Protein AF-A0AAV7D3I8-F1 (afdb_monomer)

Structure (mmCIF, N/CA/C/O backbone):
data_AF-A0AAV7D3I8-F1
#
_entry.id   AF-A0AAV7D3I8-F1
#
loop_
_atom_site.group_PDB
_atom_site.id
_atom_site.type_symbol
_atom_site.label_atom_id
_atom_site.label_alt_id
_atom_site.label_comp_id
_atom_site.label_asym_id
_atom_site.label_entity_id
_atom_site.label_seq_id
_atom_site.pdbx_PDB_ins_code
_atom_site.Cartn_x
_atom_site.Cartn_y
_atom_site.Cartn_z
_atom_site.occupancy
_atom_site.B_iso_or_equiv
_atom_site.auth_seq_id
_atom_site.auth_comp_id
_atom_site.auth_asym_id
_atom_site.auth_atom_id
_atom_site.pdbx_PDB_model_num
ATOM 1 N N . MET A 1 1 ? -5.290 12.807 18.958 1.00 77.12 1 MET A N 1
ATOM 2 C CA . MET A 1 1 ? -5.229 12.551 20.413 1.00 77.12 1 MET A CA 1
ATOM 3 C C . MET A 1 1 ? -5.337 11.055 20.732 1.00 77.12 1 MET A C 1
ATOM 5 O O . MET A 1 1 ? -4.299 10.437 20.938 1.00 77.12 1 MET A O 1
ATOM 9 N N . TRP A 1 2 ? -6.530 10.444 20.676 1.00 84.12 2 TRP A N 1
ATOM 10 C CA . TRP A 1 2 ? -6.815 9.091 21.205 1.00 84.12 2 TRP A CA 1
ATOM 11 C C . TRP A 1 2 ? -5.881 7.949 20.769 1.00 84.12 2 TRP A C 1
ATOM 13 O O . TRP A 1 2 ? -5.552 7.102 21.591 1.00 84.12 2 TRP A O 1
ATOM 23 N N . LYS A 1 3 ? -5.377 7.930 19.524 1.00 83.38 3 LYS A N 1
ATOM 24 C CA . LYS A 1 3 ? -4.406 6.903 19.081 1.00 83.38 3 LYS A CA 1
ATOM 25 C C . LYS A 1 3 ? -3.135 6.875 19.952 1.00 83.38 3 LYS A C 1
ATOM 27 O O . LYS A 1 3 ? -2.656 5.798 20.290 1.00 83.38 3 LYS A O 1
ATOM 32 N N . CYS A 1 4 ? -2.636 8.039 20.376 1.00 85.25 4 CYS A N 1
ATOM 33 C CA . CYS A 1 4 ? -1.464 8.148 21.251 1.00 85.25 4 CYS A CA 1
ATOM 34 C C . CYS A 1 4 ? -1.784 7.742 22.700 1.00 85.25 4 CYS A C 1
ATOM 36 O O . CYS A 1 4 ? -0.942 7.156 23.374 1.00 85.25 4 CYS A O 1
ATOM 38 N N . GLN A 1 5 ? -3.006 8.024 23.162 1.00 89.06 5 GLN A N 1
ATOM 39 C CA . GLN A 1 5 ? -3.505 7.602 24.472 1.00 89.06 5 GLN A CA 1
ATOM 40 C C . GLN A 1 5 ? -3.676 6.078 24.546 1.00 89.06 5 GLN A C 1
ATOM 42 O O . GLN A 1 5 ? -3.193 5.469 25.494 1.00 89.06 5 GLN A O 1
ATOM 47 N N . ASN A 1 6 ? -4.280 5.441 23.536 1.00 88.00 6 ASN A N 1
ATOM 48 C CA . ASN A 1 6 ? -4.423 3.981 23.498 1.00 88.00 6 ASN A CA 1
ATOM 49 C C . ASN A 1 6 ? -3.053 3.274 23.425 1.00 88.00 6 ASN A C 1
ATOM 51 O O . ASN A 1 6 ? -2.809 2.316 24.153 1.00 88.00 6 ASN A O 1
ATOM 55 N N . MET A 1 7 ? -2.115 3.803 22.629 1.00 89.69 7 MET A N 1
ATOM 56 C CA . MET A 1 7 ? -0.723 3.332 22.595 1.00 89.69 7 MET A CA 1
ATOM 57 C C . MET A 1 7 ? -0.050 3.420 23.978 1.00 89.69 7 MET A C 1
ATOM 59 O O . MET A 1 7 ? 0.549 2.448 24.434 1.00 89.69 7 MET A O 1
ATOM 63 N N . LEU A 1 8 ? -0.195 4.547 24.685 1.00 92.25 8 LEU A N 1
ATOM 64 C CA . LEU A 1 8 ? 0.369 4.715 26.028 1.00 92.25 8 LEU A CA 1
ATOM 65 C C . LEU A 1 8 ? -0.316 3.807 27.068 1.00 92.25 8 LEU A C 1
ATOM 67 O O . LEU A 1 8 ? 0.377 3.200 27.881 1.00 92.25 8 LEU A O 1
ATOM 71 N N . ARG A 1 9 ? -1.646 3.636 26.998 1.00 93.25 9 ARG A N 1
ATOM 72 C CA . ARG A 1 9 ? -2.406 2.652 27.798 1.00 93.25 9 ARG A CA 1
ATOM 73 C C . ARG A 1 9 ? -1.904 1.224 27.553 1.00 93.25 9 ARG A C 1
ATOM 75 O O . ARG A 1 9 ? -1.795 0.466 28.511 1.00 93.25 9 ARG A O 1
ATOM 82 N N . SER A 1 10 ? -1.547 0.869 26.314 1.00 91.94 10 SER A N 1
ATOM 83 C CA . SER A 1 10 ? -0.915 -0.422 25.999 1.00 91.94 10 SER A CA 1
ATOM 84 C C . SER A 1 10 ? 0.444 -0.564 26.680 1.00 91.94 10 SER A C 1
ATOM 86 O O . SER A 1 10 ? 0.659 -1.541 27.384 1.00 91.94 10 SER A O 1
ATOM 88 N N . HIS A 1 11 ? 1.328 0.433 26.580 1.00 93.19 11 HIS A N 1
ATOM 89 C CA . HIS A 1 11 ? 2.653 0.366 27.212 1.00 93.19 11 HIS A CA 1
ATOM 90 C C . HIS A 1 11 ? 2.611 0.325 28.746 1.00 93.19 11 HIS A C 1
ATOM 92 O O . HIS A 1 11 ? 3.443 -0.347 29.351 1.00 93.19 11 HIS A O 1
ATOM 98 N N . VAL A 1 12 ? 1.640 0.990 29.383 1.00 94.44 12 VAL A N 1
ATOM 99 C CA . VAL A 1 12 ? 1.422 0.874 30.837 1.00 94.44 12 VAL A CA 1
ATOM 100 C C . VAL A 1 12 ? 0.849 -0.503 31.204 1.00 94.44 12 VAL A C 1
ATOM 102 O O . VAL A 1 12 ? 1.250 -1.065 32.219 1.00 94.44 12 VAL A O 1
ATOM 105 N N . ARG A 1 13 ? -0.008 -1.103 30.363 1.00 94.38 13 ARG A N 1
ATOM 106 C CA . ARG A 1 13 ? -0.505 -2.477 30.570 1.00 94.38 13 ARG A CA 1
ATOM 107 C C . ARG A 1 13 ? 0.611 -3.507 30.428 1.00 94.38 13 ARG A C 1
ATOM 109 O O . ARG A 1 13 ? 0.818 -4.302 31.329 1.00 94.38 13 ARG A O 1
ATOM 116 N N . GLU A 1 14 ? 1.402 -3.395 29.364 1.00 93.19 14 GLU A N 1
ATOM 117 C CA . GLU A 1 14 ? 2.609 -4.193 29.128 1.00 93.19 14 GLU A CA 1
ATOM 118 C C . GLU A 1 14 ? 3.608 -4.090 30.296 1.00 93.19 14 GLU A C 1
ATOM 120 O O . GLU A 1 14 ? 4.298 -5.061 30.587 1.00 93.19 14 GLU A O 1
ATOM 125 N N . LEU A 1 15 ? 3.686 -2.940 30.980 1.00 94.00 15 LEU A N 1
ATOM 126 C CA . LEU A 1 15 ? 4.493 -2.781 32.192 1.00 94.00 15 LEU A CA 1
ATOM 127 C C . LEU A 1 15 ? 3.875 -3.507 33.401 1.00 94.00 15 LEU A C 1
ATOM 129 O O . LEU A 1 15 ? 4.591 -4.210 34.109 1.00 94.00 15 LEU A O 1
ATOM 133 N N . LEU A 1 16 ? 2.563 -3.382 33.635 1.00 93.06 16 LEU A N 1
ATOM 134 C CA . LEU A 1 16 ? 1.883 -4.103 34.721 1.00 93.06 16 LEU A CA 1
ATOM 135 C C . LEU A 1 16 ? 1.884 -5.626 34.517 1.00 93.06 16 LEU A C 1
ATOM 137 O O . LEU A 1 16 ? 2.017 -6.368 35.486 1.00 93.06 16 LEU A O 1
ATOM 141 N N . ASP A 1 17 ? 1.819 -6.109 33.279 1.00 92.31 17 ASP A N 1
ATOM 142 C CA . ASP A 1 17 ? 1.901 -7.541 32.975 1.00 92.31 17 ASP A CA 1
ATOM 143 C C . ASP A 1 17 ? 3.322 -8.110 33.157 1.00 92.31 17 ASP A C 1
ATOM 145 O O . ASP A 1 17 ? 3.480 -9.311 33.378 1.00 92.31 17 ASP A O 1
ATOM 149 N N . LEU A 1 18 ? 4.362 -7.265 33.140 1.00 92.31 18 LEU A N 1
ATOM 150 C CA . LEU A 1 18 ? 5.723 -7.635 33.561 1.00 92.31 18 LEU A CA 1
ATOM 151 C C . LEU A 1 18 ? 5.854 -7.706 35.095 1.00 92.31 18 LEU A C 1
ATOM 153 O O . LEU A 1 18 ? 6.573 -8.567 35.598 1.00 92.31 18 LEU A O 1
ATOM 157 N N . HIS A 1 19 ? 5.113 -6.879 35.851 1.00 89.44 19 HIS A N 1
ATOM 158 C CA . HIS A 1 19 ? 5.020 -6.976 37.326 1.00 89.44 19 HIS A CA 1
ATOM 159 C C . HIS A 1 19 ? 4.323 -8.257 37.812 1.00 89.44 19 HIS A C 1
ATOM 161 O O . HIS A 1 19 ? 4.504 -8.650 38.960 1.00 89.44 19 HIS A O 1
ATOM 167 N N . LYS A 1 20 ? 3.542 -8.922 36.951 1.00 88.06 20 LYS A N 1
ATOM 168 C CA . LYS A 1 20 ? 2.911 -10.227 37.231 1.00 88.06 20 LYS A CA 1
ATOM 169 C C . LYS A 1 20 ? 3.831 -11.421 36.931 1.00 88.06 20 LYS A C 1
ATOM 171 O O . LYS A 1 20 ? 3.474 -12.556 37.236 1.00 88.06 20 LYS A O 1
ATOM 176 N N . GLN A 1 21 ? 4.986 -11.192 36.302 1.00 87.94 21 GLN A N 1
ATOM 177 C CA . GLN A 1 21 ? 5.946 -12.233 35.924 1.00 87.94 21 GLN A CA 1
ATOM 178 C C . GLN A 1 21 ? 7.078 -12.348 36.955 1.00 87.94 21 GLN A C 1
ATOM 180 O O . GLN A 1 21 ? 7.456 -11.343 37.558 1.00 87.94 21 GLN A O 1
ATOM 185 N N . PRO A 1 22 ? 7.674 -13.541 37.144 1.00 84.81 22 PRO A N 1
ATOM 186 C CA . PRO A 1 22 ? 8.804 -13.708 38.051 1.00 84.81 22 PRO A CA 1
ATOM 187 C C . PRO A 1 22 ? 10.004 -12.844 37.633 1.00 84.81 22 PRO A C 1
ATOM 189 O O . PRO A 1 22 ? 10.295 -12.658 36.443 1.00 84.81 22 PRO A O 1
ATOM 192 N N . THR A 1 23 ? 10.719 -12.322 38.628 1.00 83.62 23 THR A N 1
ATOM 193 C CA . THR A 1 23 ? 11.909 -11.490 38.425 1.00 83.62 23 THR A CA 1
ATOM 194 C C . THR A 1 23 ? 13.014 -12.290 37.736 1.00 83.62 23 THR A C 1
ATOM 196 O O . THR A 1 23 ? 13.390 -13.373 38.176 1.00 83.62 23 THR A O 1
ATOM 199 N N . SER A 1 24 ? 13.548 -11.747 36.647 1.00 87.06 24 SER A N 1
ATOM 200 C CA . SER A 1 24 ? 14.649 -12.321 35.868 1.00 87.06 24 SER A CA 1
ATOM 201 C C . SER A 1 24 ? 15.360 -11.208 35.103 1.00 87.06 24 SER A C 1
ATOM 203 O O . SER A 1 24 ? 14.785 -10.138 34.901 1.00 87.06 24 SER A O 1
ATOM 205 N N . GLU A 1 25 ? 16.589 -11.438 34.636 1.00 84.69 25 GLU A N 1
ATOM 206 C CA . GLU A 1 25 ? 17.329 -10.438 33.849 1.00 84.69 25 GLU A CA 1
ATOM 207 C C . GLU A 1 25 ? 16.566 -10.022 32.580 1.00 84.69 25 GLU A C 1
ATOM 209 O O . GLU A 1 25 ? 16.487 -8.836 32.263 1.00 84.69 25 GLU A O 1
ATOM 214 N N . ALA A 1 26 ? 15.917 -10.981 31.910 1.00 85.38 26 ALA A N 1
ATOM 215 C CA . ALA A 1 26 ? 15.070 -10.725 30.748 1.00 85.38 26 ALA A CA 1
ATOM 216 C C . ALA A 1 26 ? 13.830 -9.875 31.093 1.00 85.38 26 ALA A C 1
ATOM 218 O O . ALA A 1 26 ? 13.515 -8.940 30.356 1.00 85.38 26 ALA A O 1
ATOM 219 N N . ASN A 1 27 ? 13.159 -10.148 32.221 1.00 88.50 27 ASN A N 1
ATOM 220 C CA . ASN A 1 27 ? 12.037 -9.333 32.705 1.00 88.50 27 ASN A CA 1
ATOM 221 C C . ASN A 1 27 ? 12.509 -7.906 33.053 1.00 88.50 27 ASN A C 1
ATOM 223 O O . ASN A 1 27 ? 11.950 -6.929 32.562 1.00 88.50 27 ASN A O 1
ATOM 227 N N . ASN A 1 28 ? 13.617 -7.771 33.787 1.00 85.75 28 ASN A N 1
ATOM 228 C CA . ASN A 1 28 ? 14.196 -6.477 34.164 1.00 85.75 28 ASN A CA 1
ATOM 229 C C . ASN A 1 28 ? 14.594 -5.633 32.936 1.00 85.75 28 ASN A C 1
ATOM 231 O O . ASN A 1 28 ? 14.304 -4.435 32.883 1.00 85.75 28 ASN A O 1
ATOM 235 N N . ALA A 1 29 ? 15.201 -6.251 31.917 1.00 86.56 29 ALA A N 1
ATOM 236 C CA . ALA A 1 29 ? 15.527 -5.593 30.652 1.00 86.56 29 ALA A CA 1
ATOM 237 C C . ALA A 1 29 ? 14.265 -5.174 29.871 1.00 86.56 29 ALA A C 1
ATOM 239 O O . ALA A 1 29 ? 14.199 -4.056 29.349 1.00 86.56 29 ALA A O 1
ATOM 240 N N . ALA A 1 30 ? 13.237 -6.030 29.834 1.00 87.69 30 ALA A N 1
ATOM 241 C CA . ALA A 1 30 ? 11.952 -5.716 29.211 1.00 87.69 30 ALA A CA 1
ATOM 242 C C . ALA A 1 30 ? 11.242 -4.550 29.922 1.00 87.69 30 ALA A C 1
ATOM 244 O O . ALA A 1 30 ? 10.815 -3.605 29.252 1.00 87.69 30 ALA A O 1
ATOM 245 N N . MET A 1 31 ? 11.186 -4.562 31.261 1.00 89.50 31 MET A N 1
ATOM 246 C CA . MET A 1 31 ? 10.667 -3.457 32.073 1.00 89.50 31 MET A CA 1
ATOM 247 C C . MET A 1 31 ? 11.402 -2.161 31.741 1.00 89.50 31 MET A C 1
ATOM 249 O O . MET A 1 31 ? 10.756 -1.181 31.375 1.00 89.50 31 MET A O 1
ATOM 253 N N . PHE A 1 32 ? 12.739 -2.151 31.782 1.00 88.31 32 PHE A N 1
ATOM 254 C CA . PHE A 1 32 ? 13.532 -0.962 31.459 1.00 88.31 32 PHE A CA 1
ATOM 255 C C . PHE A 1 32 ? 13.185 -0.402 30.069 1.00 88.31 32 PHE A C 1
ATOM 257 O O . PHE A 1 32 ? 12.940 0.798 29.931 1.00 88.31 32 PHE A O 1
ATOM 264 N N . GLY A 1 33 ? 13.046 -1.263 29.055 1.00 88.12 33 GLY A N 1
ATOM 265 C CA . GLY A 1 33 ? 12.589 -0.871 27.716 1.00 88.12 33 GLY A CA 1
ATOM 266 C C . GLY A 1 33 ? 11.198 -0.217 27.697 1.00 88.12 33 GLY A C 1
ATOM 267 O O . GLY A 1 33 ? 10.996 0.790 27.006 1.00 88.12 33 GLY A O 1
ATOM 268 N N . LYS A 1 34 ? 10.239 -0.720 28.488 1.00 90.69 34 LYS A N 1
ATOM 269 C CA . LYS A 1 34 ? 8.911 -0.093 28.647 1.00 90.69 34 LYS A CA 1
ATOM 270 C C . LYS A 1 34 ? 8.997 1.251 29.372 1.00 90.69 34 LYS A C 1
ATOM 272 O O . LYS A 1 34 ? 8.403 2.215 28.894 1.00 90.69 34 LYS A O 1
ATOM 277 N N . LEU A 1 35 ? 9.793 1.363 30.437 1.00 91.50 35 LEU A N 1
ATOM 278 C CA . LEU A 1 35 ? 10.005 2.619 31.171 1.00 91.50 35 LEU A CA 1
ATOM 279 C C . LEU A 1 35 ? 10.595 3.714 30.268 1.00 91.50 35 LEU A C 1
ATOM 281 O O . LEU A 1 35 ? 10.089 4.836 30.258 1.00 91.50 35 LEU A O 1
ATOM 285 N N . MET A 1 36 ? 11.589 3.383 29.435 1.00 88.81 36 MET A N 1
ATOM 286 C CA . MET A 1 36 ? 12.133 4.310 28.428 1.00 88.81 36 MET A CA 1
ATOM 287 C C . MET A 1 36 ? 11.079 4.729 27.389 1.00 88.81 36 MET A C 1
ATOM 289 O O . MET A 1 36 ? 11.066 5.874 26.936 1.00 88.81 36 MET A O 1
ATOM 293 N N . THR A 1 37 ? 10.179 3.820 27.009 1.00 90.12 37 THR A N 1
ATOM 294 C CA . THR A 1 37 ? 9.107 4.086 26.033 1.00 90.12 37 THR A CA 1
ATOM 295 C C . THR A 1 37 ? 8.007 4.982 26.617 1.00 90.12 37 THR A C 1
ATOM 297 O O . THR A 1 37 ? 7.522 5.891 25.939 1.00 90.12 37 THR A O 1
ATOM 300 N N . ILE A 1 38 ? 7.655 4.785 27.890 1.00 93.00 38 ILE A N 1
ATOM 301 C CA . ILE A 1 38 ? 6.708 5.631 28.631 1.00 93.00 38 ILE A CA 1
ATOM 302 C C . ILE A 1 38 ? 7.307 7.026 28.860 1.00 93.00 38 ILE A C 1
ATOM 304 O O . ILE A 1 38 ? 6.650 8.017 28.555 1.00 93.00 38 ILE A O 1
ATOM 308 N N . ALA A 1 39 ? 8.569 7.132 29.290 1.00 91.75 39 ALA A N 1
ATOM 309 C CA . ALA A 1 39 ? 9.232 8.420 29.524 1.00 91.75 39 ALA A CA 1
ATOM 310 C C . ALA A 1 39 ? 9.350 9.288 28.254 1.00 91.75 39 ALA A C 1
ATOM 312 O O . ALA A 1 39 ? 9.158 10.500 28.319 1.00 91.75 39 ALA A O 1
ATOM 313 N N . LYS A 1 40 ? 9.562 8.682 27.074 1.00 90.25 40 LYS A N 1
ATOM 314 C CA . LYS A 1 40 ? 9.503 9.378 25.767 1.00 90.25 40 LYS A CA 1
ATOM 315 C C . LYS A 1 40 ? 8.129 9.986 25.440 1.00 90.25 40 LYS A C 1
ATOM 317 O O . LYS A 1 40 ? 8.035 10.807 24.534 1.00 90.25 40 LYS A O 1
ATOM 322 N N . ASN A 1 41 ? 7.070 9.576 26.138 1.00 90.06 41 ASN A N 1
ATOM 323 C CA . ASN A 1 41 ? 5.712 10.098 25.984 1.00 90.06 41 ASN A CA 1
ATOM 324 C C . ASN A 1 41 ? 5.348 11.165 27.037 1.00 90.06 41 ASN A C 1
ATOM 326 O O . ASN A 1 41 ? 4.192 11.584 27.073 1.00 90.06 41 ASN A O 1
ATOM 330 N N . LEU A 1 42 ? 6.290 11.621 27.867 1.00 90.38 42 LEU A N 1
ATOM 331 C CA . LEU A 1 42 ? 6.063 12.613 28.926 1.00 90.38 42 LEU A CA 1
ATOM 332 C C . LEU A 1 42 ? 6.871 13.909 28.689 1.00 90.38 42 LEU A C 1
ATOM 334 O O . LEU A 1 42 ? 7.813 13.902 27.890 1.00 90.38 42 LEU A O 1
ATOM 338 N N . PRO A 1 43 ? 6.510 15.035 29.340 1.00 89.81 43 PRO A N 1
ATOM 339 C CA . PRO A 1 43 ? 7.323 16.253 29.329 1.00 89.81 43 PRO A CA 1
ATOM 340 C C . PRO A 1 43 ? 8.720 15.993 29.910 1.00 89.81 43 PRO A C 1
ATOM 342 O O . PRO A 1 43 ? 8.857 15.189 30.824 1.00 89.81 43 PRO A O 1
ATOM 345 N N . ASP A 1 44 ? 9.743 16.687 29.400 1.00 87.56 44 ASP A N 1
ATOM 346 C CA . ASP A 1 44 ? 11.158 16.478 29.764 1.00 87.56 44 ASP A CA 1
ATOM 347 C C . ASP A 1 44 ? 11.567 14.983 29.809 1.00 87.56 44 ASP A C 1
ATOM 349 O O . ASP A 1 44 ? 11.743 14.407 30.887 1.00 87.56 44 ASP A O 1
ATOM 353 N N . PRO A 1 45 ? 11.759 14.330 28.643 1.00 85.12 45 PRO A N 1
ATOM 354 C CA . PRO A 1 45 ? 12.112 12.910 28.572 1.00 85.12 45 PRO A CA 1
ATOM 355 C C . PRO A 1 45 ? 13.426 12.525 29.266 1.00 85.12 45 PRO A C 1
ATOM 357 O O . PRO A 1 45 ? 13.696 11.333 29.399 1.00 85.12 45 PRO A O 1
ATOM 360 N N . GLY A 1 46 ? 14.255 13.492 29.681 1.00 84.56 46 GLY A N 1
ATOM 361 C CA . GLY A 1 46 ? 15.406 13.249 30.548 1.00 84.56 46 GLY A CA 1
ATOM 362 C C . GLY A 1 46 ? 14.938 12.978 31.975 1.00 84.56 46 GLY A C 1
ATOM 363 O O . GLY A 1 46 ? 15.049 11.852 32.457 1.00 84.56 46 GLY A O 1
ATOM 364 N N . LYS A 1 47 ? 14.322 13.977 32.622 1.00 87.69 47 LYS A N 1
ATOM 365 C CA . LYS A 1 47 ? 13.824 13.843 34.007 1.00 87.69 47 LYS A CA 1
ATOM 366 C C . LYS A 1 47 ? 12.712 12.797 34.139 1.00 87.69 47 LYS A C 1
ATOM 368 O O . LYS A 1 47 ? 12.640 12.091 35.145 1.00 87.69 47 LYS A O 1
ATOM 373 N N . ALA A 1 48 ? 11.864 12.653 33.119 1.00 90.25 48 ALA A N 1
ATOM 374 C CA . ALA A 1 48 ? 10.783 11.674 33.110 1.00 90.25 48 ALA A CA 1
ATOM 375 C C . ALA A 1 48 ? 11.286 10.228 33.240 1.00 90.25 48 ALA A C 1
ATOM 377 O O . ALA A 1 48 ? 10.589 9.415 33.837 1.00 90.25 48 ALA A O 1
ATOM 378 N N . GLN A 1 49 ? 12.487 9.891 32.747 1.00 90.44 49 GLN A N 1
ATOM 379 C CA . GLN A 1 49 ? 13.041 8.538 32.900 1.00 90.44 49 GLN A CA 1
ATOM 380 C C . GLN A 1 49 ? 13.224 8.164 34.370 1.00 90.44 49 GLN A C 1
ATOM 382 O O . GLN A 1 49 ? 12.836 7.068 34.764 1.00 90.44 49 GLN A O 1
ATOM 387 N N . ASP A 1 50 ? 13.779 9.057 35.188 1.00 90.56 50 ASP A N 1
ATOM 388 C CA . ASP A 1 50 ? 14.074 8.753 36.590 1.00 90.56 50 ASP A CA 1
ATOM 389 C C . ASP A 1 50 ? 12.818 8.791 37.465 1.00 90.56 50 ASP A C 1
ATOM 391 O O . ASP A 1 50 ? 12.644 7.936 38.335 1.00 90.56 50 ASP A O 1
ATOM 395 N N . PHE A 1 51 ? 11.868 9.683 37.169 1.00 92.44 51 PHE A N 1
ATOM 396 C CA . PHE A 1 51 ? 10.554 9.650 37.816 1.00 92.44 51 PHE A CA 1
ATOM 397 C C . PHE A 1 51 ? 9.729 8.413 37.425 1.00 92.44 51 PHE A C 1
ATOM 399 O O . PHE A 1 51 ? 9.074 7.835 38.289 1.00 92.44 51 PHE A O 1
ATOM 406 N N . VAL A 1 52 ? 9.801 7.944 36.174 1.00 91.94 52 VAL A N 1
ATOM 407 C CA . VAL A 1 52 ? 9.129 6.708 35.731 1.00 91.94 52 VAL A CA 1
ATOM 408 C C . VAL A 1 52 ? 9.808 5.456 36.311 1.00 91.94 52 VAL A C 1
ATOM 410 O O . VAL A 1 52 ? 9.103 4.542 36.733 1.00 91.94 52 VAL A O 1
ATOM 413 N N . LYS A 1 53 ? 11.145 5.427 36.455 1.00 92.12 53 LYS A N 1
ATOM 414 C CA . LYS A 1 53 ? 11.857 4.387 37.236 1.00 92.12 53 LYS A CA 1
ATOM 415 C C . LYS A 1 53 ? 11.386 4.362 38.694 1.00 92.12 53 LYS A C 1
ATOM 417 O O . LYS A 1 53 ? 11.038 3.296 39.195 1.00 92.12 53 LYS A O 1
ATOM 422 N N . LYS A 1 54 ? 11.312 5.525 39.353 1.00 92.00 54 LYS A N 1
ATOM 423 C CA . LYS A 1 54 ? 10.813 5.643 40.734 1.00 92.00 54 LYS A CA 1
ATOM 424 C C . LYS A 1 54 ? 9.355 5.191 40.857 1.00 92.00 54 LYS A C 1
ATOM 426 O O . LYS A 1 54 ? 9.013 4.491 41.802 1.00 92.00 54 LYS A O 1
ATOM 431 N N . PHE A 1 55 ? 8.498 5.530 39.893 1.00 93.06 55 PHE A N 1
ATOM 432 C CA . PHE A 1 55 ? 7.105 5.073 39.883 1.00 93.06 55 PHE A CA 1
ATOM 433 C C . PHE A 1 55 ? 7.019 3.547 39.742 1.00 93.06 55 PHE A C 1
ATOM 435 O O . PHE A 1 55 ? 6.229 2.914 40.435 1.00 93.06 55 PHE A O 1
ATOM 442 N N . ASN A 1 56 ? 7.888 2.940 38.927 1.00 92.62 56 ASN A N 1
ATOM 443 C CA . ASN A 1 56 ? 7.967 1.488 38.782 1.00 92.62 56 ASN A CA 1
ATOM 444 C C . ASN A 1 56 ? 8.391 0.760 40.065 1.00 92.62 56 ASN A C 1
ATOM 446 O O . ASN A 1 56 ? 7.920 -0.347 40.301 1.00 92.62 56 ASN A O 1
ATOM 450 N N . GLN A 1 57 ? 9.254 1.368 40.885 1.00 91.25 57 GLN A N 1
ATOM 451 C CA . GLN A 1 57 ? 9.615 0.830 42.203 1.00 91.25 57 GLN A CA 1
ATOM 452 C C . GLN A 1 57 ? 8.386 0.803 43.122 1.00 91.25 57 GLN A C 1
ATOM 454 O O . GLN A 1 57 ? 8.014 -0.260 43.602 1.00 91.25 57 GLN A O 1
ATOM 459 N N . VAL A 1 58 ? 7.662 1.924 43.239 1.00 91.38 58 VAL A N 1
ATOM 460 C CA . VAL A 1 58 ? 6.436 1.997 44.060 1.00 91.38 58 VAL A CA 1
ATOM 461 C C . VAL A 1 58 ? 5.329 1.056 43.545 1.00 91.38 58 VAL A C 1
ATOM 463 O O . VAL A 1 58 ? 4.564 0.516 44.339 1.00 91.38 58 VAL A O 1
ATOM 466 N N . LEU A 1 59 ? 5.253 0.801 42.231 1.00 91.12 59 LEU A N 1
ATOM 467 C CA . LEU A 1 59 ? 4.379 -0.238 41.659 1.00 91.12 59 LEU A CA 1
ATOM 468 C C . LEU A 1 59 ? 4.846 -1.670 41.974 1.00 91.12 59 LEU A C 1
ATOM 470 O O . LEU A 1 59 ? 4.026 -2.584 41.958 1.00 91.12 59 LEU A O 1
ATOM 474 N N . GLY A 1 60 ? 6.129 -1.894 42.258 1.00 87.62 60 GLY A N 1
ATOM 475 C CA . GLY A 1 60 ? 6.625 -3.170 42.777 1.00 87.62 60 GLY A CA 1
ATOM 476 C C . GLY A 1 60 ? 6.109 -3.440 44.191 1.00 87.62 60 GLY A C 1
ATOM 477 O O . GLY A 1 60 ? 5.614 -4.537 44.459 1.00 87.62 60 GLY A O 1
ATOM 478 N N . ASP A 1 61 ? 6.158 -2.409 45.037 1.00 89.31 61 ASP A N 1
ATOM 479 C CA . ASP A 1 61 ? 5.871 -2.484 46.474 1.00 89.31 61 ASP A CA 1
ATOM 480 C C . ASP A 1 61 ? 4.365 -2.443 46.817 1.00 89.31 61 ASP A C 1
ATOM 482 O O . ASP A 1 61 ? 3.913 -3.149 47.718 1.00 89.31 61 ASP A O 1
ATOM 486 N N . ASP A 1 62 ? 3.562 -1.625 46.121 1.00 91.06 62 ASP A N 1
ATOM 487 C CA . ASP A 1 62 ? 2.143 -1.403 46.443 1.00 91.06 62 ASP A CA 1
ATOM 488 C C . ASP A 1 62 ? 1.201 -2.099 45.446 1.00 91.06 62 ASP A C 1
ATOM 490 O O . ASP A 1 62 ? 0.769 -1.541 44.432 1.00 91.06 62 ASP A O 1
ATOM 494 N N . GLU A 1 63 ? 0.811 -3.331 45.778 1.00 89.94 63 GLU A N 1
ATOM 495 C CA . GLU A 1 63 ? -0.160 -4.119 45.011 1.00 89.94 63 GLU A CA 1
ATOM 496 C C . GLU A 1 63 ? -1.500 -3.389 44.814 1.00 89.94 63 GLU A C 1
ATOM 498 O O . GLU A 1 63 ? -2.065 -3.419 43.723 1.00 89.94 63 GLU A O 1
ATOM 503 N N . LYS A 1 64 ? -1.985 -2.647 45.817 1.00 91.00 64 LYS A N 1
ATOM 504 C CA . LYS A 1 64 ? -3.237 -1.879 45.701 1.00 91.00 64 LYS A CA 1
ATOM 505 C C . LYS A 1 64 ? -3.083 -0.694 44.737 1.00 91.00 64 LYS A C 1
ATOM 507 O O . LYS A 1 64 ? -4.067 -0.266 44.140 1.00 91.00 64 LYS A O 1
ATOM 512 N N . LEU A 1 65 ? -1.876 -0.138 44.589 1.00 92.25 65 LEU A N 1
ATOM 513 C CA . LEU A 1 65 ? -1.561 0.872 43.570 1.00 92.25 65 LEU A CA 1
ATOM 514 C C . LEU A 1 65 ? -1.549 0.253 42.166 1.00 92.25 65 LEU A C 1
ATOM 516 O O . LEU A 1 65 ? -2.122 0.850 41.254 1.00 92.25 65 LEU A O 1
ATOM 520 N N . ARG A 1 66 ? -0.978 -0.955 42.003 1.00 93.06 66 ARG A N 1
ATOM 521 C CA . ARG A 1 66 ? -1.085 -1.722 40.747 1.00 93.06 66 ARG A CA 1
ATOM 522 C C . ARG A 1 66 ? -2.543 -1.968 40.374 1.00 93.06 66 ARG A C 1
ATOM 524 O O . ARG A 1 66 ? -2.917 -1.646 39.253 1.00 93.06 66 ARG A O 1
ATOM 531 N N . SER A 1 67 ? -3.373 -2.437 41.308 1.00 93.38 67 SER A N 1
ATOM 532 C CA . SER A 1 67 ? -4.796 -2.714 41.057 1.00 93.38 67 SER A CA 1
ATOM 533 C C . SER A 1 67 ? -5.576 -1.477 40.601 1.00 93.38 67 SER A C 1
ATOM 535 O O . SER A 1 67 ? -6.369 -1.568 39.666 1.00 93.38 67 SER A O 1
ATOM 537 N N . GLN A 1 68 ? -5.330 -0.303 41.201 1.00 93.94 68 GLN A N 1
ATOM 538 C CA . GLN A 1 68 ? -5.968 0.945 40.755 1.00 93.94 68 GLN A CA 1
ATOM 539 C C . GLN A 1 68 ? -5.461 1.415 39.382 1.00 93.94 68 GLN A C 1
ATOM 541 O O . GLN A 1 68 ? -6.239 1.931 38.578 1.00 93.94 68 GLN A O 1
ATOM 546 N N . LEU A 1 69 ? -4.174 1.220 39.074 1.00 94.81 69 LEU A N 1
ATOM 547 C CA . LEU A 1 69 ? -3.631 1.545 37.752 1.00 94.81 69 LEU A CA 1
ATOM 548 C C . LEU A 1 69 ? -4.139 0.573 36.672 1.00 94.81 69 LEU A C 1
ATOM 550 O O . LEU A 1 69 ? -4.426 1.002 35.557 1.00 94.81 69 LEU A O 1
ATOM 554 N N . GLU A 1 70 ? -4.305 -0.709 37.007 1.00 94.50 70 GLU A N 1
ATOM 555 C CA . GLU A 1 70 ? -4.891 -1.734 36.139 1.00 94.50 70 GLU A CA 1
ATOM 556 C C . GLU A 1 70 ? -6.365 -1.436 35.829 1.00 94.50 70 GLU A C 1
ATOM 558 O O . GLU A 1 70 ? -6.765 -1.473 34.663 1.00 94.50 70 GLU A O 1
ATOM 563 N N . LEU A 1 71 ? -7.150 -1.036 36.838 1.00 94.38 71 LEU A N 1
ATOM 564 C CA . LEU A 1 71 ? -8.524 -0.571 36.642 1.00 94.38 71 LEU A CA 1
ATOM 565 C C . LEU A 1 71 ? -8.573 0.668 35.734 1.00 94.38 71 LEU A C 1
ATOM 567 O O . LEU A 1 71 ? -9.328 0.670 34.764 1.00 94.38 71 LEU A O 1
ATOM 571 N N . LEU A 1 72 ? -7.721 1.673 35.970 1.00 94.50 72 LEU A N 1
ATOM 572 C CA . LEU A 1 72 ? -7.649 2.893 35.152 1.00 94.50 72 LEU A CA 1
ATOM 573 C C . LEU A 1 72 ? -7.336 2.609 33.670 1.00 94.50 72 LEU A C 1
ATOM 575 O O . LEU A 1 72 ? -7.886 3.262 32.776 1.00 94.50 72 LEU A O 1
ATOM 579 N N . ILE A 1 73 ? -6.464 1.636 33.380 1.00 93.50 73 ILE A N 1
ATOM 580 C CA . ILE A 1 73 ? -6.115 1.233 32.004 1.00 93.50 73 ILE A CA 1
ATOM 581 C C . ILE A 1 73 ? -7.006 0.118 31.435 1.00 93.50 73 ILE A C 1
ATOM 583 O O . ILE A 1 73 ? -6.786 -0.310 30.292 1.00 93.50 73 ILE A O 1
ATOM 587 N N . SER A 1 74 ? -8.020 -0.338 32.176 1.00 91.50 74 SER A N 1
ATOM 588 C CA . SER A 1 74 ? -8.975 -1.336 31.693 1.00 91.50 74 SER A CA 1
ATOM 589 C C . SER A 1 74 ? -9.732 -0.819 30.459 1.00 91.50 74 SER A C 1
ATOM 591 O O . SER A 1 74 ? -10.186 0.330 30.460 1.00 91.50 74 SER A O 1
ATOM 593 N N . PRO A 1 75 ? -9.927 -1.640 29.406 1.00 88.06 75 PRO A N 1
ATOM 594 C CA . PRO A 1 75 ? -10.787 -1.304 28.266 1.00 88.06 75 PRO A CA 1
ATOM 595 C C . PRO A 1 75 ? -12.262 -1.038 28.621 1.00 88.06 75 PRO A C 1
ATOM 597 O O . PRO A 1 75 ? -13.006 -0.584 27.755 1.00 88.06 75 PRO A O 1
ATOM 600 N N . THR A 1 76 ? -12.689 -1.330 29.854 1.00 89.06 76 THR A N 1
ATOM 601 C CA . THR A 1 76 ? -14.060 -1.123 30.357 1.00 89.06 76 THR A CA 1
ATOM 602 C C . THR A 1 76 ? -14.143 -0.079 31.480 1.00 89.06 76 THR A C 1
ATOM 604 O O . THR A 1 76 ? -15.161 -0.004 32.160 1.00 89.06 76 THR A O 1
ATOM 607 N N . CYS A 1 77 ? -13.074 0.688 31.724 1.00 92.50 77 CYS A N 1
ATOM 608 C CA . CYS A 1 77 ? -13.064 1.749 32.732 1.00 92.50 77 CYS A CA 1
ATOM 609 C C . CYS A 1 77 ? -13.941 2.926 32.277 1.00 92.50 77 CYS A C 1
ATOM 611 O O . CYS A 1 77 ? -13.681 3.495 31.215 1.00 92.50 77 CYS A O 1
ATOM 613 N N . SER A 1 78 ? -14.950 3.299 33.069 1.00 93.56 78 SER A N 1
ATOM 614 C CA . SER A 1 78 ? -15.751 4.503 32.811 1.00 93.56 78 SER A CA 1
ATOM 615 C C . SER A 1 78 ? -15.023 5.776 33.242 1.00 93.56 78 SER A C 1
ATOM 617 O O . SER A 1 78 ? -14.163 5.746 34.127 1.00 93.56 78 SER A O 1
ATOM 619 N N . CYS A 1 79 ? -15.400 6.926 32.683 1.00 93.44 79 CYS A N 1
ATOM 620 C CA . CYS A 1 79 ? -14.818 8.221 33.047 1.00 93.44 79 CYS A CA 1
ATOM 621 C C . CYS A 1 79 ? -14.993 8.522 34.553 1.00 93.44 79 CYS A C 1
ATOM 623 O O . CYS A 1 79 ? -14.095 9.059 35.202 1.00 93.44 79 CYS A O 1
ATOM 625 N N . LYS A 1 80 ? -16.114 8.074 35.140 1.00 93.69 80 LYS A N 1
ATOM 626 C CA . LYS A 1 80 ? -16.412 8.161 36.585 1.00 93.69 80 LYS A CA 1
ATOM 627 C C . LYS A 1 80 ? -15.452 7.306 37.426 1.00 93.69 80 LYS A C 1
ATOM 629 O O . LYS A 1 80 ? -14.978 7.751 38.469 1.00 93.69 80 LYS A O 1
ATOM 634 N N . GLN A 1 81 ? -15.147 6.085 36.978 1.00 93.75 81 GLN A N 1
ATOM 635 C CA . GLN A 1 81 ? -14.173 5.208 37.640 1.00 93.75 81 GLN A CA 1
ATOM 636 C C . GLN A 1 81 ? -12.751 5.757 37.513 1.00 93.75 81 GLN A C 1
ATOM 638 O O . GLN A 1 81 ? -12.004 5.749 38.491 1.00 93.75 81 GLN A O 1
ATOM 643 N N . ALA A 1 82 ? -12.383 6.271 36.339 1.00 94.25 82 ALA A N 1
ATOM 644 C CA . ALA A 1 82 ? -11.062 6.829 36.078 1.00 94.25 82 ALA A CA 1
ATOM 645 C C . ALA A 1 82 ? -10.729 7.997 37.015 1.00 94.25 82 ALA A C 1
ATOM 647 O O . ALA A 1 82 ? -9.663 8.007 37.628 1.00 94.25 82 ALA A O 1
ATOM 648 N N . ASP A 1 83 ? -11.667 8.926 37.193 1.00 94.06 83 ASP A N 1
ATOM 649 C CA . ASP A 1 83 ? -11.571 10.055 38.124 1.00 94.06 83 ASP A CA 1
ATOM 650 C C . ASP A 1 83 ? -11.365 9.601 39.591 1.00 94.06 83 ASP A C 1
ATOM 652 O O . ASP A 1 83 ? -10.548 10.158 40.329 1.00 94.06 83 ASP A O 1
ATOM 656 N N . VAL A 1 84 ? -12.015 8.509 40.020 1.00 94.81 84 VAL A N 1
ATOM 657 C CA . VAL A 1 84 ? -11.724 7.871 41.320 1.00 94.81 84 VAL A CA 1
ATOM 658 C C . VAL A 1 84 ? -10.303 7.296 41.354 1.00 94.81 84 VAL A C 1
ATOM 660 O O . VAL A 1 84 ? -9.537 7.657 42.249 1.00 94.81 84 VAL A O 1
ATOM 663 N N . CYS A 1 85 ? -9.915 6.471 40.375 1.00 94.44 85 CYS A N 1
ATOM 664 C CA . CYS A 1 85 ? -8.597 5.822 40.327 1.00 94.44 85 CYS A CA 1
ATOM 665 C C . CYS A 1 85 ? -7.449 6.846 40.349 1.00 94.44 85 CYS A C 1
ATOM 667 O O . CYS A 1 85 ? -6.509 6.712 41.134 1.00 94.44 85 CYS A O 1
ATOM 669 N N . VAL A 1 86 ? -7.539 7.905 39.534 1.00 94.31 86 VAL A N 1
ATOM 670 C CA . VAL A 1 86 ? -6.537 8.984 39.469 1.00 94.31 86 VAL A CA 1
ATOM 671 C C . VAL A 1 86 ? -6.409 9.691 40.818 1.00 94.31 86 VAL A C 1
ATOM 673 O O . VAL A 1 86 ? -5.288 9.879 41.297 1.00 94.31 86 VAL A O 1
ATOM 676 N N . ARG A 1 87 ? -7.528 10.015 41.485 1.00 92.56 87 ARG A N 1
ATOM 677 C CA . ARG A 1 87 ? -7.499 10.600 42.837 1.00 92.56 87 ARG A CA 1
ATOM 678 C C . ARG A 1 87 ? -6.879 9.668 43.873 1.00 92.56 87 ARG A C 1
ATOM 680 O O . ARG A 1 87 ? -6.166 10.156 44.745 1.00 92.56 87 ARG A O 1
ATOM 687 N N . GLU A 1 88 ? -7.124 8.360 43.818 1.00 91.69 88 GLU A N 1
ATOM 688 C CA . GLU A 1 88 ? -6.516 7.416 44.766 1.00 91.69 88 GLU A CA 1
ATOM 689 C C . GLU A 1 88 ? -5.008 7.262 44.563 1.00 91.69 88 GLU A C 1
ATOM 691 O O . GLU A 1 88 ? -4.250 7.355 45.533 1.00 91.69 88 GLU A O 1
ATOM 696 N N . ILE A 1 89 ? -4.568 7.092 43.313 1.00 92.88 89 ILE A N 1
ATOM 697 C CA . ILE A 1 89 ? -3.149 6.981 42.951 1.00 92.88 89 ILE A CA 1
ATOM 698 C C . ILE A 1 89 ? -2.409 8.263 43.361 1.00 92.88 89 ILE A C 1
ATOM 700 O O . ILE A 1 89 ? -1.407 8.195 44.073 1.00 92.88 89 ILE A O 1
ATOM 704 N N . ALA A 1 90 ? -2.933 9.440 43.000 1.00 91.38 90 ALA A N 1
ATOM 705 C CA . ALA A 1 90 ? -2.328 10.719 43.369 1.00 91.38 90 ALA A CA 1
ATOM 706 C C . ALA A 1 90 ? -2.285 10.933 44.895 1.00 91.38 90 ALA A C 1
ATOM 708 O O . ALA A 1 90 ? -1.267 11.382 45.420 1.00 91.38 90 ALA A O 1
ATOM 709 N N . ARG A 1 91 ? -3.347 10.565 45.629 1.00 90.06 91 ARG A N 1
ATOM 710 C CA . ARG A 1 91 ? -3.406 10.687 47.099 1.00 90.06 91 ARG A CA 1
ATOM 711 C C . ARG A 1 91 ? -2.369 9.808 47.799 1.00 90.06 91 ARG A C 1
ATOM 713 O O . ARG A 1 91 ? -1.772 10.261 48.771 1.00 90.06 91 ARG A O 1
ATOM 720 N N . LYS A 1 92 ? -2.134 8.584 47.309 1.00 88.12 92 LYS A N 1
ATOM 721 C CA . LYS A 1 92 ? -1.079 7.694 47.824 1.00 88.12 92 LYS A CA 1
ATOM 722 C C . LYS A 1 92 ? 0.320 8.268 47.591 1.00 88.12 92 LYS A C 1
ATOM 724 O O . LYS A 1 92 ? 1.115 8.343 48.522 1.00 88.12 92 LYS A O 1
ATOM 729 N N . LEU A 1 93 ? 0.601 8.708 46.364 1.00 87.81 93 LEU A N 1
ATOM 730 C CA . LEU A 1 93 ? 1.917 9.222 45.957 1.00 87.81 93 LEU A CA 1
ATOM 731 C C . LEU A 1 93 ? 2.258 10.607 46.539 1.00 87.81 93 LEU A C 1
ATOM 733 O O . LEU A 1 93 ? 3.411 11.032 46.486 1.00 87.81 93 LEU A O 1
ATOM 737 N N . ALA A 1 94 ? 1.273 11.306 47.110 1.00 85.69 94 ALA A N 1
ATOM 738 C CA . ALA A 1 94 ? 1.437 12.587 47.795 1.00 85.69 94 ALA A CA 1
ATOM 739 C C . ALA A 1 94 ? 1.896 12.470 49.266 1.00 85.69 94 ALA A C 1
ATOM 741 O O . ALA A 1 94 ? 1.873 13.471 49.985 1.00 85.69 94 ALA A O 1
ATOM 742 N N . ASN A 1 95 ? 2.283 11.277 49.735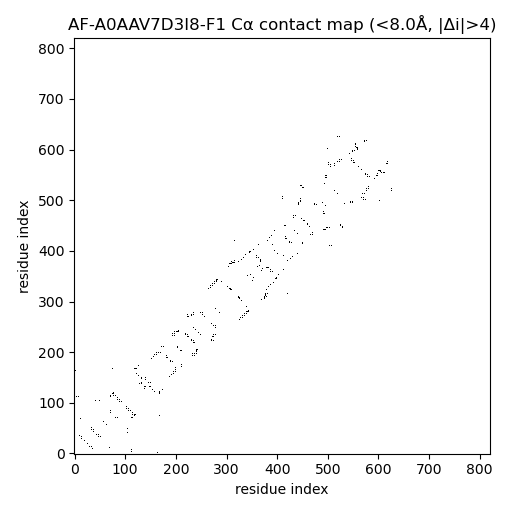 1.00 77.56 95 ASN A N 1
ATOM 743 C CA . ASN A 1 95 ? 2.759 11.040 51.100 1.00 77.56 95 ASN A CA 1
ATOM 744 C C . ASN A 1 95 ? 4.265 10.676 51.104 1.00 77.56 95 ASN A C 1
ATOM 746 O O . ASN A 1 95 ? 4.636 9.726 50.415 1.00 77.56 95 ASN A O 1
ATOM 750 N N . PRO A 1 96 ? 5.140 11.369 51.866 1.00 68.56 96 PRO A N 1
ATOM 751 C CA . PRO A 1 96 ? 4.871 12.538 52.707 1.00 68.56 96 PRO A CA 1
ATOM 752 C C . PRO A 1 96 ? 4.502 13.786 51.893 1.00 68.56 96 PRO A C 1
ATOM 754 O O . PRO A 1 96 ? 5.004 14.000 50.789 1.00 68.56 96 PRO A O 1
ATOM 757 N N . LYS A 1 97 ? 3.644 14.639 52.468 1.00 70.38 97 LYS A N 1
ATOM 758 C CA . LYS A 1 97 ? 3.213 15.897 51.842 1.00 70.38 97 LYS A CA 1
ATOM 759 C C . LYS A 1 97 ? 4.396 16.857 51.696 1.00 70.38 97 LYS A C 1
ATOM 761 O O . LYS A 1 97 ? 4.885 17.389 52.689 1.00 70.38 97 LYS A O 1
ATOM 766 N N . GLN A 1 98 ? 4.815 17.109 50.460 1.00 71.38 98 GLN A N 1
ATOM 767 C CA . GLN A 1 98 ? 5.809 18.125 50.104 1.00 71.38 98 GLN A CA 1
ATOM 768 C C . GLN A 1 98 ? 5.132 19.227 49.270 1.00 71.38 98 GLN A C 1
ATOM 770 O O . GLN A 1 98 ? 4.314 18.891 48.412 1.00 71.38 98 GLN A O 1
ATOM 775 N N . PRO A 1 99 ? 5.443 20.521 49.493 1.00 66.00 99 PRO A N 1
ATOM 776 C CA . PRO A 1 99 ? 4.771 21.631 48.808 1.00 66.00 99 PRO A CA 1
ATOM 777 C C . PRO A 1 99 ? 5.074 21.676 47.303 1.00 66.00 99 PRO A C 1
ATOM 779 O O . PRO A 1 99 ? 4.243 22.122 46.519 1.00 66.00 99 PRO A O 1
ATOM 782 N N . THR A 1 100 ? 6.236 21.166 46.891 1.00 75.31 100 THR A N 1
ATOM 783 C CA . THR A 1 100 ? 6.599 20.922 45.494 1.00 75.31 100 THR A CA 1
ATOM 784 C C . THR A 1 100 ? 7.119 19.491 45.365 1.00 75.31 100 THR A C 1
ATOM 786 O O . THR A 1 100 ? 8.137 19.130 45.949 1.00 75.31 100 THR A O 1
ATOM 789 N N . ASN A 1 101 ? 6.412 18.648 44.608 1.00 84.94 101 ASN A N 1
ATOM 790 C CA . ASN A 1 101 ? 6.777 17.244 44.394 1.00 84.94 101 ASN A CA 1
ATOM 791 C C . ASN A 1 101 ? 6.833 16.939 42.883 1.00 84.94 101 ASN A C 1
ATOM 793 O O . ASN A 1 101 ? 5.846 16.471 42.313 1.00 84.94 101 ASN A O 1
ATOM 797 N N . PRO A 1 102 ? 7.976 17.187 42.209 1.00 88.44 102 PRO A N 1
ATOM 798 C CA . PRO A 1 102 ? 8.112 16.987 40.761 1.00 88.44 102 PRO A CA 1
ATOM 799 C C . PRO A 1 102 ? 7.848 15.548 40.293 1.00 88.44 102 PRO A C 1
ATOM 801 O O . PRO A 1 102 ? 7.432 15.333 39.157 1.00 88.44 102 PRO A O 1
ATOM 804 N N . PHE A 1 103 ? 8.051 14.563 41.174 1.00 90.06 103 PHE A N 1
ATOM 805 C CA . PHE A 1 103 ? 7.706 13.166 40.916 1.00 90.06 103 PHE A CA 1
ATOM 806 C C . PHE A 1 103 ? 6.184 12.967 40.838 1.00 90.06 103 PHE A C 1
ATOM 808 O O . PHE A 1 103 ? 5.707 12.333 39.899 1.00 90.06 103 PHE A O 1
ATOM 815 N N . LEU A 1 104 ? 5.419 13.547 41.771 1.00 89.94 104 LEU A N 1
ATOM 816 C CA . LEU A 1 104 ? 3.955 13.496 41.744 1.00 89.94 104 LEU A CA 1
ATOM 817 C C . LEU A 1 104 ? 3.390 14.192 40.499 1.00 89.94 104 LEU A C 1
ATOM 819 O O . LEU A 1 104 ? 2.517 13.626 39.849 1.00 89.94 104 LEU A O 1
ATOM 823 N N . GLU A 1 105 ? 3.912 15.365 40.127 1.00 90.50 105 GLU A N 1
ATOM 824 C CA . GLU A 1 105 ? 3.478 16.062 38.905 1.00 90.50 105 GLU A CA 1
ATOM 825 C C . GLU A 1 105 ? 3.779 15.244 37.639 1.00 90.50 105 GLU A C 1
ATOM 827 O O . GLU A 1 105 ? 2.927 15.129 36.759 1.00 90.50 105 GLU A O 1
ATOM 832 N N . MET A 1 106 ? 4.941 14.583 37.562 1.00 91.81 106 MET A N 1
ATOM 833 C CA . MET A 1 106 ? 5.255 13.688 36.441 1.00 91.81 106 MET A CA 1
ATOM 834 C C . MET A 1 106 ? 4.293 12.491 36.358 1.00 91.81 106 MET A C 1
ATOM 836 O O . MET A 1 106 ? 3.900 12.088 35.261 1.00 91.81 106 MET A O 1
ATOM 840 N N . VAL A 1 107 ? 3.874 11.934 37.501 1.00 92.00 107 VAL A N 1
ATOM 841 C CA . VAL A 1 107 ? 2.877 10.853 37.517 1.00 92.00 107 VAL A CA 1
ATOM 842 C C . VAL A 1 107 ? 1.473 11.373 37.185 1.00 92.00 107 VAL A C 1
ATOM 844 O O . VAL A 1 107 ? 0.768 10.692 36.446 1.00 92.00 107 VAL A O 1
ATOM 847 N N . LYS A 1 108 ? 1.072 12.583 37.606 1.00 91.94 108 LYS A N 1
ATOM 848 C CA . LYS A 1 108 ? -0.189 13.210 37.152 1.00 91.94 108 LYS A CA 1
ATOM 849 C C . LYS A 1 108 ? -0.245 13.327 35.627 1.00 91.94 108 LYS A C 1
ATOM 851 O O . LYS A 1 108 ? -1.194 12.828 35.031 1.00 91.94 108 LYS A O 1
ATOM 856 N N . PHE A 1 109 ? 0.805 13.852 34.985 1.00 92.38 109 PHE A N 1
ATOM 857 C CA . PHE A 1 109 ? 0.876 13.929 33.517 1.00 92.38 109 PHE A CA 1
ATOM 858 C C . PHE A 1 109 ? 0.765 12.558 32.830 1.00 92.38 109 PHE A C 1
ATOM 860 O O . PHE A 1 109 ? 0.213 12.460 31.732 1.00 92.38 109 PHE A O 1
ATOM 867 N N . LEU A 1 110 ? 1.272 11.487 33.452 1.00 93.88 110 LEU A N 1
ATOM 868 C CA . LEU A 1 110 ? 1.070 10.122 32.960 1.00 93.88 110 LEU A CA 1
ATOM 869 C C . LEU A 1 110 ? -0.390 9.675 33.125 1.00 93.88 110 LEU A C 1
ATOM 871 O O . LEU A 1 110 ? -0.972 9.168 32.167 1.00 93.88 110 LEU A O 1
ATOM 875 N N . LEU A 1 111 ? -0.980 9.890 34.305 1.00 94.25 111 LEU A N 1
ATOM 876 C CA . LEU A 1 111 ? -2.359 9.522 34.643 1.00 94.25 111 LEU A CA 1
ATOM 877 C C . LEU A 1 111 ? -3.384 10.227 33.747 1.00 94.25 111 LEU A C 1
ATOM 879 O O . LEU A 1 111 ? -4.213 9.559 33.135 1.00 94.25 111 LEU A O 1
ATOM 883 N N . GLU A 1 112 ? -3.285 11.546 33.593 1.00 91.62 112 GLU A N 1
ATOM 884 C CA . GLU A 1 112 ? -4.144 12.356 32.716 1.00 91.62 112 GLU A CA 1
ATOM 885 C C . GLU A 1 112 ? -4.085 11.879 31.258 1.00 91.62 112 GLU A C 1
ATOM 887 O O . GLU A 1 112 ? -5.103 11.804 30.571 1.00 91.62 112 GLU A O 1
ATOM 892 N N . ARG A 1 113 ? -2.896 11.485 30.781 1.00 92.56 113 ARG A N 1
ATOM 893 C CA . ARG A 1 113 ? -2.717 10.980 29.412 1.00 92.56 113 ARG A CA 1
ATOM 894 C C . ARG A 1 113 ? -3.235 9.561 29.194 1.00 92.56 113 ARG A C 1
ATOM 896 O O . ARG A 1 113 ? -3.498 9.212 28.041 1.00 92.56 113 ARG A O 1
ATOM 903 N N . ILE A 1 114 ? -3.387 8.742 30.236 1.00 93.75 114 ILE A N 1
ATOM 904 C CA . ILE A 1 114 ? -3.940 7.379 30.118 1.00 93.75 114 ILE A CA 1
ATOM 905 C C . ILE A 1 114 ? -5.404 7.270 30.546 1.00 93.75 114 ILE A C 1
ATOM 907 O O . ILE A 1 114 ? -6.057 6.333 30.098 1.00 93.75 114 ILE A O 1
ATOM 911 N N . ALA A 1 115 ? -5.937 8.186 31.354 1.00 92.81 115 ALA A N 1
ATOM 912 C CA . ALA A 1 115 ? -7.317 8.145 31.832 1.00 92.81 115 ALA A CA 1
ATOM 913 C C . ALA A 1 115 ? -8.348 8.325 30.693 1.00 92.81 115 ALA A C 1
ATOM 915 O O . ALA A 1 115 ? -8.200 9.240 29.874 1.00 92.81 115 ALA A O 1
ATOM 916 N N . PRO A 1 116 ? -9.417 7.508 30.625 1.00 90.31 116 PRO A N 1
ATOM 917 C CA . PRO A 1 116 ? -10.577 7.839 29.810 1.00 90.31 116 PRO A CA 1
ATOM 918 C C . PRO A 1 116 ? -11.299 9.027 30.462 1.00 90.31 116 PRO A C 1
ATOM 920 O O . PRO A 1 116 ? -11.802 8.925 31.574 1.00 90.31 116 PRO A O 1
ATOM 923 N N . VAL A 1 117 ? -11.287 10.175 29.780 1.00 90.44 117 VAL A N 1
ATOM 924 C CA . VAL A 1 117 ? -11.957 11.415 30.233 1.00 90.44 117 VAL A CA 1
ATOM 925 C C . VAL A 1 117 ? -13.200 11.722 29.392 1.00 90.44 117 VAL A C 1
ATOM 927 O O . VAL A 1 117 ? -14.170 12.269 29.899 1.00 90.44 117 VAL A O 1
ATOM 930 N N . HIS A 1 118 ? -13.176 11.348 28.109 1.00 89.12 118 HIS A N 1
ATOM 931 C CA . HIS A 1 118 ? -14.222 11.679 27.134 1.00 89.12 118 HIS A CA 1
ATOM 932 C C . HIS A 1 118 ? -14.950 10.451 26.566 1.00 89.12 118 HIS A C 1
ATOM 934 O O . HIS A 1 118 ? -16.034 10.603 26.018 1.00 89.12 118 HIS A O 1
ATOM 940 N N . ILE A 1 119 ? -14.335 9.262 26.619 1.00 92.19 119 ILE A N 1
ATOM 941 C CA . ILE A 1 119 ? -14.784 8.074 25.882 1.00 92.19 119 ILE A CA 1
ATOM 942 C C . ILE A 1 119 ? -14.877 6.875 26.827 1.00 92.19 119 ILE A C 1
ATOM 944 O O . ILE A 1 119 ? -13.858 6.320 27.239 1.00 92.19 119 ILE A O 1
ATOM 948 N N . ASP A 1 120 ? -16.106 6.452 27.095 1.00 91.81 120 ASP A N 1
ATOM 949 C CA . ASP A 1 120 ? -16.477 5.168 27.682 1.00 91.81 120 ASP A CA 1
ATOM 950 C C . ASP A 1 120 ? -17.780 4.658 27.028 1.00 91.81 120 ASP A C 1
ATOM 952 O O . ASP A 1 120 ? -18.258 5.236 26.047 1.00 91.81 120 ASP A O 1
ATOM 956 N N . SER A 1 121 ? -18.348 3.560 27.531 1.00 91.31 121 SER A N 1
ATOM 957 C CA . SER A 1 121 ? -19.570 2.971 26.966 1.00 91.31 121 SER A CA 1
ATOM 958 C C . SER A 1 121 ? -20.815 3.856 27.116 1.00 91.31 121 SER A C 1
ATOM 960 O O . SER A 1 121 ? -21.721 3.759 26.286 1.00 91.31 121 SER A O 1
ATOM 962 N N . GLU A 1 122 ? -20.880 4.727 28.132 1.00 92.19 122 GLU A N 1
ATOM 963 C CA . GLU A 1 122 ? -21.975 5.697 28.267 1.00 92.19 122 GLU A CA 1
ATOM 964 C C . GLU A 1 122 ? -21.838 6.777 27.185 1.00 92.19 122 GLU A C 1
ATOM 966 O O . GLU A 1 122 ? -22.799 7.059 26.469 1.00 92.19 122 GLU A O 1
ATOM 971 N N . ALA A 1 123 ? -20.626 7.312 26.996 1.00 93.56 123 ALA A N 1
ATOM 972 C CA . ALA A 1 123 ? -20.340 8.336 25.993 1.00 93.56 123 ALA A CA 1
ATOM 973 C C . ALA A 1 123 ? -20.556 7.847 24.547 1.00 93.56 123 ALA A C 1
ATOM 975 O O . ALA A 1 123 ? -21.127 8.577 23.736 1.00 93.56 123 ALA A O 1
ATOM 976 N N . ILE A 1 124 ? -20.157 6.610 24.214 1.00 94.88 124 ILE A N 1
ATOM 977 C CA . ILE A 1 124 ? -20.443 6.020 22.892 1.00 94.88 124 ILE A CA 1
ATOM 978 C C . ILE A 1 124 ? -21.952 5.837 22.693 1.00 94.88 124 ILE A C 1
ATOM 980 O O . ILE A 1 124 ? -22.471 6.231 21.650 1.00 94.88 124 ILE A O 1
ATOM 984 N N . SER A 1 125 ? -22.668 5.315 23.693 1.00 93.12 125 SER A N 1
ATOM 985 C CA . SER A 1 125 ? -24.124 5.127 23.602 1.00 93.12 125 SER A CA 1
ATOM 986 C C . SER A 1 125 ? -24.869 6.463 23.453 1.00 93.12 125 SER A C 1
ATOM 988 O O . SER A 1 125 ? -25.841 6.545 22.705 1.00 93.12 125 SER A O 1
ATOM 990 N N . ALA A 1 126 ? -24.400 7.529 24.111 1.00 93.12 126 ALA A N 1
ATOM 991 C CA . ALA A 1 126 ? -24.946 8.879 23.967 1.00 93.12 126 ALA A CA 1
ATOM 992 C C . ALA A 1 126 ? -24.677 9.482 22.575 1.00 93.12 126 ALA A C 1
ATOM 994 O O . ALA A 1 126 ? -25.591 10.032 21.964 1.00 93.12 126 ALA A O 1
ATOM 995 N N . LEU A 1 127 ? -23.459 9.330 22.041 1.00 93.88 127 LEU A N 1
ATOM 996 C CA . LEU A 1 127 ? -23.096 9.799 20.697 1.00 93.88 127 LEU A CA 1
ATOM 997 C C . LEU A 1 127 ? -23.895 9.079 19.598 1.00 93.88 127 LEU A C 1
ATOM 999 O O . LEU A 1 127 ? -24.343 9.713 18.645 1.00 93.88 127 LEU A O 1
ATOM 1003 N N . VAL A 1 128 ? -24.123 7.772 19.747 1.00 93.62 128 VAL A N 1
ATOM 1004 C CA . VAL A 1 128 ? -24.978 6.998 18.832 1.00 93.62 128 VAL A CA 1
ATOM 1005 C C . VAL A 1 128 ? -26.446 7.426 18.947 1.00 93.62 128 VAL A C 1
ATOM 1007 O O . VAL A 1 128 ? -27.108 7.584 17.928 1.00 93.62 128 VAL A O 1
ATOM 1010 N N . LYS A 1 129 ? -26.951 7.710 20.154 1.00 91.50 129 LYS A N 1
ATOM 1011 C CA . LYS A 1 129 ? -28.316 8.238 20.341 1.00 91.50 129 LYS A CA 1
ATOM 1012 C C . LYS A 1 129 ? -28.507 9.638 19.748 1.00 91.50 129 LYS A C 1
ATOM 1014 O O . LYS A 1 129 ? -29.578 9.907 19.215 1.00 91.50 129 LYS A O 1
ATOM 1019 N N . LEU A 1 130 ? -27.487 10.499 19.777 1.00 90.62 130 LEU A N 1
ATOM 1020 C CA . LEU A 1 130 ? -27.514 11.786 19.070 1.00 90.62 130 LEU A CA 1
ATOM 1021 C C . LEU A 1 130 ? -27.573 11.583 17.547 1.00 90.62 130 LEU A C 1
ATOM 1023 O O . LEU A 1 130 ? -28.447 12.136 16.893 1.00 90.62 130 LEU A O 1
ATOM 1027 N N . MET A 1 131 ? -26.711 10.720 17.002 1.00 90.81 131 MET A N 1
ATOM 1028 C CA . MET A 1 131 ? -26.711 10.363 15.577 1.00 90.81 131 MET A CA 1
ATOM 1029 C C . MET A 1 131 ? -28.062 9.785 15.115 1.00 90.81 131 MET A C 1
ATOM 1031 O O . MET A 1 131 ? -28.522 10.118 14.025 1.00 90.81 131 MET A O 1
ATOM 1035 N N . ASN A 1 132 ? -28.721 8.957 15.933 1.00 88.31 132 ASN A N 1
ATOM 1036 C CA . ASN A 1 132 ? -30.045 8.420 15.606 1.00 88.31 132 ASN A CA 1
ATOM 1037 C C . ASN A 1 132 ? -31.108 9.519 15.502 1.00 88.31 132 ASN A C 1
ATOM 1039 O O . ASN A 1 132 ? -31.914 9.465 14.581 1.00 88.31 132 ASN A O 1
ATOM 1043 N N . LYS A 1 133 ? -31.080 10.543 16.369 1.00 90.00 133 LYS A N 1
ATOM 1044 C CA . LYS A 1 133 ? -31.997 11.686 16.245 1.00 90.00 133 LYS A CA 1
ATOM 1045 C C . LYS A 1 133 ? -31.843 12.402 14.900 1.00 90.00 133 LYS A C 1
ATOM 1047 O O . LYS A 1 133 ? -32.847 12.696 14.260 1.00 90.00 133 LYS A O 1
ATOM 1052 N N . SER A 1 134 ? -30.611 12.624 14.434 1.00 89.44 134 SER A N 1
ATOM 1053 C CA . SER A 1 134 ? -30.359 13.200 13.103 1.00 89.44 134 SER A CA 1
ATOM 1054 C C . SER A 1 134 ? -30.872 12.291 11.975 1.00 89.44 134 SER A C 1
ATOM 1056 O O . SER A 1 134 ? -31.440 12.782 11.005 1.00 89.44 134 SER A O 1
ATOM 1058 N N . ILE A 1 135 ? -30.742 10.960 12.108 1.00 85.94 135 ILE A N 1
ATOM 1059 C CA . ILE A 1 135 ? -31.304 9.975 11.154 1.00 85.94 135 ILE A CA 1
ATOM 1060 C C . ILE A 1 135 ? -32.845 9.990 11.158 1.00 85.94 135 ILE A C 1
ATOM 1062 O O . ILE A 1 135 ? -33.467 9.772 10.120 1.00 85.94 135 ILE A O 1
ATOM 1066 N N . GLU A 1 136 ? -33.465 10.227 12.313 1.00 86.50 136 GLU A N 1
ATOM 1067 C CA . GLU A 1 136 ? -34.921 10.279 12.500 1.00 86.50 136 GLU A CA 1
ATOM 1068 C C . GLU A 1 136 ? -35.536 11.651 12.164 1.00 86.50 136 GLU A C 1
ATOM 1070 O O . GLU A 1 136 ? -36.760 11.766 12.110 1.00 86.50 136 GLU A O 1
ATOM 1075 N N . GLY A 1 137 ? -34.721 12.690 11.946 1.00 84.62 137 GLY A N 1
ATOM 1076 C CA . GLY A 1 137 ? -35.190 14.073 11.795 1.00 84.62 137 GLY A CA 1
ATOM 1077 C C . GLY A 1 137 ? -35.722 14.689 13.098 1.00 84.62 137 GLY A C 1
ATOM 1078 O O . GLY A 1 137 ? -36.559 15.586 13.056 1.00 84.62 137 GLY A O 1
ATOM 1079 N N . THR A 1 138 ? -35.271 14.188 14.253 1.00 85.31 138 THR A N 1
ATOM 1080 C CA . THR A 1 138 ? -35.680 14.604 15.612 1.00 85.31 138 THR A CA 1
ATOM 1081 C C . THR A 1 138 ? -34.542 15.270 16.403 1.00 85.31 138 THR A C 1
ATOM 1083 O O . THR A 1 138 ? -34.587 15.360 17.636 1.00 85.31 138 THR A O 1
ATOM 1086 N N . ALA A 1 139 ? -33.495 15.708 15.698 1.00 83.81 139 ALA A N 1
ATOM 1087 C CA . ALA A 1 139 ? -32.402 16.519 16.221 1.00 83.81 139 ALA A CA 1
ATOM 1088 C C . ALA A 1 139 ? -32.565 17.981 15.797 1.00 83.81 139 ALA A C 1
ATOM 1090 O O . ALA A 1 139 ? -32.963 18.270 14.670 1.00 83.81 139 ALA A O 1
ATOM 1091 N N . ASP A 1 140 ? -32.149 18.886 16.675 1.00 82.56 140 ASP A N 1
ATOM 1092 C CA . ASP A 1 140 ? -32.160 20.337 16.471 1.00 82.56 140 ASP A CA 1
ATOM 1093 C C . ASP A 1 140 ? -30.957 20.793 15.599 1.00 82.56 140 ASP A C 1
ATOM 1095 O O . ASP A 1 140 ? -30.368 21.852 15.810 1.00 82.56 140 ASP A O 1
ATOM 1099 N N . ASP A 1 141 ? -30.561 19.961 14.621 1.00 83.06 141 ASP A N 1
ATOM 1100 C CA . ASP A 1 141 ? -29.341 20.110 13.809 1.00 83.06 141 ASP A CA 1
ATOM 1101 C C . ASP A 1 141 ? -29.304 21.469 13.079 1.00 83.06 141 ASP A C 1
ATOM 1103 O O . ASP A 1 141 ? -28.260 22.123 13.021 1.00 83.06 141 ASP A O 1
ATOM 1107 N N . GLU A 1 142 ? -30.457 21.932 12.576 1.00 78.94 142 GLU A N 1
ATOM 1108 C CA . GLU A 1 142 ? -30.584 23.229 11.899 1.00 78.94 142 GLU A CA 1
ATOM 1109 C C . GLU A 1 142 ? -30.413 24.426 12.856 1.00 78.94 142 GLU A C 1
ATOM 1111 O O . GLU A 1 142 ? -29.893 25.459 12.431 1.00 78.94 142 GLU A O 1
ATOM 1116 N N . GLU A 1 143 ? -30.772 24.295 14.142 1.00 85.19 143 GLU A N 1
ATOM 1117 C CA . GLU A 1 143 ? -30.556 25.348 15.152 1.00 85.19 143 GLU A CA 1
ATOM 1118 C C . GLU A 1 143 ? -29.074 25.449 15.557 1.00 85.19 143 GLU A C 1
ATOM 1120 O O . GLU A 1 143 ? -28.549 26.550 15.735 1.00 85.19 143 GLU A O 1
ATOM 1125 N N . GLU A 1 144 ? -28.364 24.316 15.599 1.00 85.62 144 GLU A N 1
ATOM 1126 C CA . GLU A 1 144 ? -26.896 24.247 15.731 1.00 85.62 144 GLU A CA 1
ATOM 1127 C C . GLU A 1 144 ? -26.153 24.617 14.421 1.00 85.62 144 GLU A C 1
ATOM 1129 O O . GLU A 1 144 ? -24.920 24.706 14.389 1.00 85.62 144 GLU A O 1
ATOM 1134 N N . GLY A 1 145 ? -26.882 24.881 13.329 1.00 87.00 145 GLY A N 1
ATOM 1135 C CA . GLY A 1 145 ? -26.340 25.365 12.055 1.00 87.00 145 GLY A CA 1
ATOM 1136 C C . GLY A 1 145 ? -25.671 24.295 11.184 1.00 87.00 145 GLY A C 1
ATOM 1137 O O . GLY A 1 145 ? -24.766 24.615 10.406 1.00 87.00 145 GLY A O 1
ATOM 1138 N N . VAL A 1 146 ? -26.087 23.031 11.302 1.00 88.94 146 VAL A N 1
ATOM 1139 C CA . VAL A 1 146 ? -25.536 21.873 10.577 1.00 88.94 146 VAL A CA 1
ATOM 1140 C C . VAL A 1 146 ? -26.670 21.125 9.860 1.00 88.94 146 VAL A C 1
ATOM 1142 O O . VAL A 1 146 ? -27.770 21.016 10.379 1.00 88.94 146 VAL A O 1
ATOM 1145 N N . SER A 1 147 ? -26.441 20.582 8.658 1.00 88.31 147 SER A N 1
ATOM 1146 C CA . SER A 1 147 ? -27.455 19.714 8.030 1.00 88.31 147 SER A CA 1
ATOM 1147 C C . SER A 1 147 ? -27.413 18.292 8.615 1.00 88.31 147 SER A C 1
ATOM 1149 O O . SER A 1 147 ? -26.307 17.793 8.859 1.00 88.31 147 SER A O 1
ATOM 1151 N N . PRO A 1 148 ? -28.553 17.585 8.764 1.00 86.31 148 PRO A N 1
ATOM 1152 C CA . PRO A 1 148 ? -28.578 16.223 9.307 1.00 86.31 148 PRO A CA 1
ATOM 1153 C C . PRO A 1 148 ? -27.617 15.256 8.598 1.00 86.31 148 PRO A C 1
ATOM 1155 O O . PRO A 1 148 ? -26.844 14.564 9.255 1.00 86.31 148 PRO A O 1
ATOM 1158 N N . ASP A 1 149 ? -27.542 15.283 7.260 1.00 85.88 149 ASP A N 1
ATOM 1159 C CA . ASP A 1 149 ? -26.563 14.499 6.482 1.00 85.88 149 ASP A CA 1
ATOM 1160 C C . ASP A 1 149 ? -25.107 14.754 6.913 1.00 85.88 149 ASP A C 1
ATOM 1162 O O . ASP A 1 149 ? -24.284 13.832 6.966 1.00 85.88 149 ASP A O 1
ATOM 1166 N N . SER A 1 150 ? -24.771 16.009 7.222 1.00 87.88 150 SER A N 1
ATOM 1167 C CA . SER A 1 150 ? -23.436 16.409 7.676 1.00 87.88 150 SER A CA 1
ATOM 1168 C C . SER A 1 150 ? -23.174 15.934 9.104 1.00 87.88 150 SER A C 1
ATOM 1170 O O . SER A 1 150 ? -22.095 15.402 9.375 1.00 87.88 150 SER A O 1
ATOM 1172 N N . ALA A 1 151 ? -24.163 16.063 9.994 1.00 88.44 151 ALA A N 1
ATOM 1173 C CA . ALA A 1 151 ? -24.099 15.578 11.372 1.00 88.44 151 ALA A CA 1
ATOM 1174 C C . ALA A 1 151 ? -23.915 14.049 11.423 1.00 88.44 151 ALA A C 1
ATOM 1176 O O . ALA A 1 151 ? -22.993 13.557 12.078 1.00 88.44 151 ALA A O 1
ATOM 1177 N N . ILE A 1 152 ? -24.703 13.298 10.646 1.00 89.00 152 ILE A N 1
ATOM 1178 C CA . ILE A 1 152 ? -24.628 11.832 10.533 1.00 89.00 152 ILE A CA 1
ATOM 1179 C C . ILE A 1 152 ? -23.257 11.395 10.006 1.00 89.00 152 ILE A C 1
ATOM 1181 O O . ILE A 1 152 ? -22.607 10.528 10.597 1.00 89.00 152 ILE A O 1
ATOM 1185 N N . ARG A 1 153 ? -22.771 12.007 8.916 1.00 89.19 153 ARG A N 1
ATOM 1186 C CA . ARG A 1 153 ? -21.460 11.673 8.330 1.00 89.19 153 ARG A CA 1
ATOM 1187 C C . ARG A 1 153 ? -20.305 12.007 9.278 1.00 89.19 153 ARG A C 1
ATOM 1189 O O . ARG A 1 153 ? -19.410 11.178 9.446 1.00 89.19 153 ARG A O 1
ATOM 1196 N N . ALA A 1 154 ? -20.327 13.167 9.935 1.00 90.69 154 ALA A N 1
ATOM 1197 C CA . ALA A 1 154 ? -19.307 13.551 10.914 1.00 90.69 154 ALA A CA 1
ATOM 1198 C C . ALA A 1 154 ? -19.328 12.645 12.159 1.00 90.69 154 ALA A C 1
ATOM 1200 O O . ALA A 1 154 ? -18.272 12.194 12.614 1.00 90.69 154 ALA A O 1
ATOM 1201 N N . GLY A 1 155 ? -20.521 12.319 12.667 1.00 92.50 155 GLY A N 1
ATOM 1202 C CA . GLY A 1 155 ? -20.729 11.389 13.776 1.00 92.50 155 GLY A CA 1
ATOM 1203 C C . GLY A 1 155 ? -20.209 9.987 13.461 1.00 92.50 155 GLY A C 1
ATOM 1204 O O . GLY A 1 155 ? -19.481 9.406 14.267 1.00 92.50 155 GLY A O 1
ATOM 1205 N N . LEU A 1 156 ? -20.483 9.466 12.261 1.00 91.81 156 LEU A N 1
ATOM 1206 C CA . LEU A 1 156 ? -19.971 8.166 11.822 1.00 91.81 156 LEU A CA 1
ATOM 1207 C C . LEU A 1 156 ? -18.460 8.165 11.585 1.00 91.81 156 LEU A C 1
ATOM 1209 O O . LEU A 1 156 ? -17.810 7.204 11.986 1.00 91.81 156 LEU A O 1
ATOM 1213 N N . GLU A 1 157 ? -17.860 9.215 11.018 1.00 91.00 157 GLU A N 1
ATOM 1214 C CA . GLU A 1 157 ? -16.393 9.316 10.921 1.00 91.00 157 GLU A CA 1
ATOM 1215 C C . GLU A 1 157 ? -15.728 9.352 12.308 1.00 91.00 157 GLU A C 1
ATOM 1217 O O . GLU A 1 157 ? -14.720 8.671 12.536 1.00 91.00 157 GLU A O 1
ATOM 1222 N N . LEU A 1 158 ? -16.321 10.070 13.268 1.00 93.44 158 LEU A N 1
ATOM 1223 C CA . LEU A 1 158 ? -15.880 10.080 14.662 1.00 93.44 158 LEU A CA 1
ATOM 1224 C C . LEU A 1 158 ? -16.003 8.685 15.298 1.00 93.44 158 LEU A C 1
ATOM 1226 O O . LEU A 1 158 ? -15.013 8.161 15.814 1.00 93.44 158 LEU A O 1
ATOM 1230 N N . LEU A 1 159 ? -17.168 8.041 15.205 1.00 95.12 159 LEU A N 1
ATOM 1231 C CA . LEU A 1 159 ? -17.404 6.679 15.702 1.00 95.12 159 LEU A CA 1
ATOM 1232 C C . LEU A 1 159 ? -16.466 5.658 15.034 1.00 95.12 159 LEU A C 1
ATOM 1234 O O . LEU A 1 159 ? -15.939 4.772 15.704 1.00 95.12 159 LEU A O 1
ATOM 1238 N N . LYS A 1 160 ? -16.145 5.823 13.749 1.00 93.12 160 LYS A N 1
ATOM 1239 C CA . LYS A 1 160 ? -15.174 4.999 13.014 1.00 93.12 160 LYS A CA 1
ATOM 1240 C C . LYS A 1 160 ? -13.756 5.169 13.568 1.00 93.12 160 LYS A C 1
ATOM 1242 O O . LYS A 1 160 ? -13.080 4.170 13.818 1.00 93.12 160 LYS A O 1
ATOM 1247 N N . VAL A 1 161 ? -13.312 6.393 13.870 1.00 91.88 161 VAL A N 1
ATOM 1248 C CA . VAL A 1 161 ? -12.025 6.652 14.557 1.00 91.88 161 VAL A CA 1
ATOM 1249 C C . VAL A 1 161 ? -12.013 6.098 15.989 1.00 91.88 161 VAL A C 1
ATOM 1251 O O . VAL A 1 161 ? -10.994 5.555 16.437 1.00 91.88 161 VAL A O 1
ATOM 1254 N N . LEU A 1 162 ? -13.133 6.200 16.702 1.00 93.44 162 LEU A N 1
ATOM 1255 C CA . LEU A 1 162 ? -13.286 5.681 18.060 1.00 93.44 162 LEU A CA 1
ATOM 1256 C C . LEU A 1 162 ? -13.304 4.145 18.088 1.00 93.44 162 LEU A C 1
ATOM 1258 O O . LEU A 1 162 ? -12.663 3.566 18.964 1.00 93.44 162 LEU A O 1
ATOM 1262 N N . SER A 1 163 ? -13.883 3.477 17.084 1.00 94.62 163 SER A N 1
ATOM 1263 C CA . SER A 1 163 ? -13.893 2.008 16.962 1.00 94.62 163 SER A CA 1
ATOM 1264 C C . SER A 1 163 ? -12.483 1.397 16.950 1.00 94.62 163 SER A C 1
ATOM 1266 O O . SER A 1 163 ? -12.255 0.346 17.536 1.00 94.62 163 SER A O 1
ATOM 1268 N N . PHE A 1 164 ? -11.498 2.098 16.375 1.00 90.56 164 PHE A N 1
ATOM 1269 C CA . PHE A 1 164 ? -10.086 1.690 16.371 1.00 90.56 164 PHE A CA 1
ATOM 1270 C C . PHE A 1 164 ? -9.332 1.962 17.686 1.00 90.56 164 PHE A C 1
ATOM 1272 O O . PHE A 1 164 ? -8.190 1.522 17.835 1.00 90.56 164 PHE A O 1
ATOM 1279 N N . THR A 1 165 ? -9.896 2.744 18.611 1.00 89.44 165 THR A N 1
ATOM 1280 C CA . THR A 1 165 ? -9.197 3.190 19.834 1.00 89.44 165 THR A CA 1
ATOM 1281 C C . THR A 1 165 ? -9.856 2.723 21.127 1.00 89.44 165 THR A C 1
ATOM 1283 O O . THR A 1 165 ? -9.145 2.491 22.100 1.00 89.44 165 THR A O 1
ATOM 1286 N N . HIS A 1 166 ? -11.173 2.522 21.118 1.00 90.81 166 HIS A N 1
ATOM 1287 C CA . HIS A 1 166 ? -11.982 2.101 22.260 1.00 90.81 166 HIS A CA 1
ATOM 1288 C C . HIS A 1 166 ? -13.025 1.035 21.847 1.00 90.81 166 HIS A C 1
ATOM 1290 O O . HIS A 1 166 ? -14.205 1.202 22.150 1.00 90.81 166 HIS A O 1
ATOM 1296 N N . PRO A 1 167 ? -12.651 -0.057 21.141 1.00 92.31 167 PRO A N 1
ATOM 1297 C CA . PRO A 1 167 ? -13.617 -0.986 20.536 1.00 92.31 167 PRO A CA 1
ATOM 1298 C C . PRO A 1 167 ? -14.586 -1.633 21.534 1.00 92.31 167 PRO A C 1
ATOM 1300 O O . PRO A 1 167 ? -15.722 -1.936 21.186 1.00 92.31 167 PRO A O 1
ATOM 1303 N N . THR A 1 168 ? -14.164 -1.808 22.787 1.00 91.25 168 THR A N 1
ATOM 1304 C CA . THR A 1 168 ? -14.979 -2.342 23.887 1.00 91.25 168 THR A CA 1
ATOM 1305 C C . THR A 1 168 ? -16.114 -1.417 24.326 1.00 91.25 168 THR A C 1
ATOM 1307 O O . THR A 1 168 ? -17.119 -1.911 24.826 1.00 91.25 168 THR A O 1
ATOM 1310 N N . ALA A 1 169 ? -16.001 -0.103 24.110 1.00 91.94 169 ALA A N 1
ATOM 1311 C CA . ALA A 1 169 ? -17.038 0.865 24.476 1.00 91.94 169 ALA A CA 1
ATOM 1312 C C . ALA A 1 169 ? -18.281 0.802 23.562 1.00 91.94 169 ALA A C 1
ATOM 1314 O O . ALA A 1 169 ? -19.336 1.313 23.916 1.00 91.94 169 ALA A O 1
ATOM 1315 N N . PHE A 1 170 ? -18.171 0.141 22.405 1.00 94.56 170 PHE A N 1
ATOM 1316 C CA . PHE A 1 170 ? -19.257 -0.045 21.435 1.00 94.56 170 PHE A CA 1
ATOM 1317 C C . PHE A 1 170 ? -20.127 -1.277 21.726 1.00 94.56 170 PHE A C 1
ATOM 1319 O O . PHE A 1 170 ? -21.087 -1.535 21.004 1.00 94.56 170 PHE A O 1
ATOM 1326 N N . HIS A 1 171 ? -19.782 -2.076 22.739 1.00 92.38 171 HIS A N 1
ATOM 1327 C CA . HIS A 1 171 ? -20.418 -3.367 22.966 1.00 92.38 171 HIS A CA 1
ATOM 1328 C C . HIS A 1 171 ? -21.733 -3.244 23.761 1.00 92.38 171 HIS A C 1
ATOM 1330 O O . HIS A 1 171 ? -21.803 -3.598 24.937 1.00 92.38 171 HIS A O 1
ATOM 1336 N N . SER A 1 172 ? -22.785 -2.739 23.110 1.00 91.88 172 SER A N 1
ATOM 1337 C CA . SER A 1 172 ? -24.168 -2.774 23.608 1.00 91.88 172 SER A CA 1
ATOM 1338 C C . SER A 1 172 ? -25.163 -3.062 22.477 1.00 91.88 172 SER A C 1
ATOM 1340 O O . SER A 1 172 ? -24.899 -2.753 21.314 1.00 91.88 172 SER A O 1
ATOM 1342 N N . ALA A 1 173 ? -26.306 -3.680 22.802 1.00 91.62 173 ALA A N 1
ATOM 1343 C CA . ALA A 1 173 ? -27.317 -4.057 21.807 1.00 91.62 173 ALA A CA 1
ATOM 1344 C C . ALA A 1 173 ? -27.856 -2.832 21.046 1.00 91.62 173 ALA A C 1
ATOM 1346 O O . ALA A 1 173 ? -27.771 -2.799 19.822 1.00 91.62 173 ALA A O 1
ATOM 1347 N N . GLU A 1 174 ? -28.272 -1.789 21.776 1.00 90.88 174 GLU A N 1
ATOM 1348 C CA . GLU A 1 174 ? -28.751 -0.511 21.223 1.00 90.88 174 GLU A CA 1
ATOM 1349 C C . GLU A 1 174 ? -27.759 0.103 20.215 1.00 90.88 174 GLU A C 1
ATOM 1351 O O . GLU A 1 174 ? -28.145 0.561 19.138 1.00 90.88 174 GLU A O 1
ATOM 1356 N N . THR A 1 175 ? -26.459 0.069 20.537 1.00 93.31 175 THR A N 1
ATOM 1357 C CA . THR A 1 175 ? -25.387 0.584 19.669 1.00 93.31 175 THR A CA 1
ATOM 1358 C C . THR A 1 175 ? -25.331 -0.176 18.345 1.00 93.31 175 THR A C 1
ATOM 1360 O O . THR A 1 175 ? -25.252 0.431 17.276 1.00 93.31 175 THR A O 1
ATOM 1363 N N . TYR A 1 176 ? -25.414 -1.507 18.382 1.00 95.12 176 TYR A N 1
ATOM 1364 C CA . TYR A 1 176 ? -25.389 -2.310 17.161 1.00 95.12 176 TYR A CA 1
ATOM 1365 C C . TYR A 1 176 ? -26.703 -2.281 16.377 1.00 95.12 176 TYR A C 1
ATOM 1367 O O . TYR A 1 176 ? -26.659 -2.347 15.151 1.00 95.12 176 TYR A O 1
ATOM 1375 N N . GLU A 1 177 ? -27.854 -2.136 17.030 1.00 94.00 177 GLU A N 1
ATOM 1376 C CA . GLU A 1 177 ? -29.152 -1.950 16.362 1.00 94.00 177 GLU A CA 1
ATOM 1377 C C . GLU A 1 177 ? -29.176 -0.637 15.569 1.00 94.00 177 GLU A C 1
ATOM 1379 O O . GLU A 1 177 ? -29.547 -0.628 14.393 1.00 94.00 177 GLU A O 1
ATOM 1384 N N . SER A 1 178 ? -28.620 0.429 16.147 1.00 92.50 178 SER A N 1
ATOM 1385 C CA . SER A 1 178 ? -28.399 1.717 15.476 1.00 92.50 178 SER A CA 1
ATOM 1386 C C . SER A 1 178 ? -27.518 1.576 14.224 1.00 92.50 178 SER A C 1
ATOM 1388 O O . SER A 1 178 ? -27.841 2.088 13.149 1.00 92.50 178 SER A O 1
ATOM 1390 N N . PHE A 1 179 ? -26.426 0.804 14.293 1.00 94.62 179 PHE A N 1
ATOM 1391 C CA . PHE A 1 179 ? -25.606 0.540 13.104 1.00 94.62 179 PHE A CA 1
ATOM 1392 C C . PHE A 1 179 ? -26.275 -0.410 12.096 1.00 94.62 179 PHE A C 1
ATOM 1394 O O . PHE A 1 179 ? -26.029 -0.270 10.898 1.00 94.62 179 PHE A O 1
ATOM 1401 N N . LEU A 1 180 ? -27.148 -1.335 12.517 1.00 94.75 180 LEU A N 1
ATOM 1402 C CA . LEU A 1 180 ? -27.975 -2.131 11.595 1.00 94.75 180 LEU A CA 1
ATOM 1403 C C . LEU A 1 180 ? -28.956 -1.249 10.803 1.00 94.75 180 LEU A C 1
ATOM 1405 O O . LEU A 1 180 ? -29.247 -1.575 9.651 1.00 94.75 180 LEU A O 1
ATOM 1409 N N . GLN A 1 181 ? -29.431 -0.139 11.378 1.00 91.00 181 GLN A N 1
ATOM 1410 C CA . GLN A 1 181 ? -30.202 0.890 10.670 1.00 91.00 181 GLN A CA 1
ATOM 1411 C C . GLN A 1 181 ? -29.316 1.665 9.682 1.00 91.00 181 GLN A C 1
ATOM 1413 O O . GLN A 1 181 ? -29.654 1.727 8.501 1.00 91.00 181 GLN A O 1
ATOM 1418 N N . CYS A 1 182 ? -28.129 2.123 10.100 1.00 91.38 182 CYS A N 1
ATOM 1419 C CA . CYS A 1 182 ? -27.158 2.784 9.209 1.00 91.38 182 CYS A CA 1
ATOM 1420 C C . CYS A 1 182 ? -26.787 1.926 7.979 1.00 91.38 182 CYS A C 1
ATOM 1422 O O . CYS A 1 182 ? -26.667 2.435 6.869 1.00 91.38 182 CYS A O 1
ATOM 1424 N N . LEU A 1 183 ? -26.649 0.603 8.140 1.00 91.94 183 LEU A N 1
ATOM 1425 C CA . LEU A 1 183 ? -26.360 -0.320 7.030 1.00 91.94 183 LEU A CA 1
ATOM 1426 C C . LEU A 1 183 ? -27.470 -0.415 5.965 1.00 91.94 183 LEU A C 1
ATOM 1428 O O . LEU A 1 183 ? -27.204 -0.907 4.861 1.00 91.94 183 LEU A O 1
ATOM 1432 N N . ARG A 1 184 ? -28.699 -0.009 6.310 1.00 88.12 184 ARG A N 1
ATOM 1433 C CA . ARG A 1 184 ? -29.892 -0.036 5.448 1.00 88.12 184 ARG A CA 1
ATOM 1434 C C . ARG A 1 184 ? -30.178 1.307 4.772 1.00 88.12 184 ARG A C 1
ATOM 1436 O O . ARG A 1 184 ? -31.064 1.346 3.930 1.00 88.12 184 ARG A O 1
ATOM 1443 N N . MET A 1 185 ? -29.454 2.368 5.128 1.00 86.94 185 MET A N 1
ATOM 1444 C CA . MET A 1 185 ? -29.543 3.664 4.454 1.00 86.94 185 MET A CA 1
ATOM 1445 C C . MET A 1 185 ? -28.934 3.587 3.045 1.00 86.94 185 MET A C 1
ATOM 1447 O O . MET A 1 185 ? -28.004 2.810 2.799 1.00 86.94 185 MET A O 1
ATOM 1451 N N . ASP A 1 186 ? -29.444 4.421 2.137 1.00 86.00 186 ASP A N 1
ATOM 1452 C CA . ASP A 1 186 ? -28.983 4.497 0.744 1.00 86.00 186 ASP A CA 1
ATOM 1453 C C . ASP A 1 186 ? -27.648 5.254 0.581 1.00 86.00 186 ASP A C 1
ATOM 1455 O O . ASP A 1 186 ? -26.999 5.142 -0.459 1.00 86.00 186 ASP A O 1
ATOM 1459 N N . ASP A 1 187 ? -27.185 5.989 1.603 1.00 89.75 187 ASP A N 1
ATOM 1460 C CA . ASP A 1 187 ? -25.854 6.606 1.588 1.00 89.75 187 ASP A CA 1
ATOM 1461 C C . ASP A 1 187 ? -24.756 5.529 1.679 1.00 89.75 187 ASP A C 1
ATOM 1463 O O . ASP A 1 187 ? -24.542 4.861 2.700 1.00 89.75 187 ASP A O 1
ATOM 1467 N N . ASP A 1 188 ? -24.013 5.382 0.582 1.00 91.25 188 ASP A N 1
ATOM 1468 C CA . ASP A 1 188 ? -22.978 4.364 0.458 1.00 91.25 188 ASP A CA 1
ATOM 1469 C C . ASP A 1 188 ? -21.811 4.522 1.448 1.00 91.25 188 ASP A C 1
ATOM 1471 O O . ASP A 1 188 ? -21.222 3.504 1.838 1.00 91.25 188 ASP A O 1
ATOM 1475 N N . LYS A 1 189 ? -21.484 5.759 1.859 1.00 90.25 189 LYS A N 1
ATOM 1476 C CA . LYS A 1 189 ? -20.416 6.077 2.824 1.00 90.25 189 LYS A CA 1
ATOM 1477 C C . LYS A 1 189 ? -20.860 5.765 4.249 1.00 90.25 189 LYS A C 1
ATOM 1479 O O . LYS A 1 189 ? -20.088 5.170 4.999 1.00 90.25 189 LYS A O 1
ATOM 1484 N N . VAL A 1 190 ? -22.101 6.111 4.600 1.00 91.94 190 VAL A N 1
ATOM 1485 C CA . VAL A 1 190 ? -22.746 5.751 5.877 1.00 91.94 190 VAL A CA 1
ATOM 1486 C C . VAL A 1 190 ? -22.721 4.235 6.061 1.00 91.94 190 VAL A C 1
ATOM 1488 O O . VAL A 1 190 ? -22.236 3.732 7.080 1.00 91.94 190 VAL A O 1
ATOM 1491 N N . ALA A 1 191 ? -23.138 3.492 5.033 1.00 92.88 191 ALA A N 1
ATOM 1492 C CA . ALA A 1 191 ? -23.090 2.038 5.057 1.00 92.88 191 ALA A CA 1
ATOM 1493 C C . ALA A 1 191 ? -21.647 1.491 5.122 1.00 92.88 191 ALA A C 1
ATOM 1495 O O . ALA A 1 191 ? -21.408 0.544 5.868 1.00 92.88 191 ALA A O 1
ATOM 1496 N N . GLU A 1 192 ? -20.660 2.062 4.411 1.00 93.50 192 GLU A N 1
ATOM 1497 C CA . GLU A 1 192 ? -19.257 1.622 4.550 1.00 93.50 192 GLU A CA 1
ATOM 1498 C C . GLU A 1 192 ? -18.722 1.843 5.977 1.00 93.50 192 GLU A C 1
ATOM 1500 O O . GLU A 1 192 ? -18.130 0.927 6.560 1.00 93.50 192 GLU A O 1
ATOM 1505 N N . ALA A 1 193 ? -18.951 3.028 6.553 1.00 94.31 193 ALA A N 1
ATOM 1506 C CA . ALA A 1 193 ? -18.514 3.371 7.904 1.00 94.31 193 ALA A CA 1
ATOM 1507 C C . ALA A 1 193 ? -19.118 2.420 8.948 1.00 94.31 193 ALA A C 1
ATOM 1509 O O . ALA A 1 193 ? -18.386 1.900 9.793 1.00 94.31 193 ALA A O 1
ATOM 1510 N N . ALA A 1 194 ? -20.412 2.105 8.837 1.00 95.69 194 ALA A N 1
ATOM 1511 C CA . ALA A 1 194 ? -21.077 1.140 9.708 1.00 95.69 194 ALA A CA 1
ATOM 1512 C C . ALA A 1 194 ? -20.468 -0.274 9.596 1.00 95.69 194 ALA A C 1
ATOM 1514 O O . ALA A 1 194 ? -20.164 -0.880 10.626 1.00 95.69 194 ALA A O 1
ATOM 1515 N N . ILE A 1 195 ? -20.189 -0.795 8.385 1.00 96.06 195 ILE A N 1
ATOM 1516 C CA . ILE A 1 195 ? -19.506 -2.103 8.234 1.00 96.06 195 ILE A CA 1
ATOM 1517 C C . ILE A 1 195 ? -18.114 -2.069 8.891 1.00 96.06 195 ILE A C 1
ATOM 1519 O O . ILE A 1 195 ? -17.707 -3.047 9.522 1.00 96.06 195 ILE A O 1
ATOM 1523 N N . GLN A 1 196 ? -17.384 -0.956 8.767 1.00 95.81 196 GLN A N 1
ATOM 1524 C CA . GLN A 1 196 ? -16.053 -0.794 9.358 1.00 95.81 196 GLN A CA 1
ATOM 1525 C C . GLN A 1 196 ? -16.104 -0.758 10.898 1.00 95.81 196 GLN A C 1
ATOM 1527 O O . GLN A 1 196 ? -15.283 -1.406 11.548 1.00 95.81 196 GLN A O 1
ATOM 1532 N N . ILE A 1 197 ? -17.104 -0.097 11.492 1.00 96.38 197 ILE A N 1
ATOM 1533 C CA . ILE A 1 197 ? -17.342 -0.111 12.947 1.00 96.38 197 ILE A CA 1
ATOM 1534 C C . ILE A 1 197 ? -17.691 -1.529 13.429 1.00 96.38 197 ILE A C 1
ATOM 1536 O O . ILE A 1 197 ? -17.085 -2.008 14.393 1.00 96.38 197 ILE A O 1
ATOM 1540 N N . PHE A 1 198 ? -18.588 -2.246 12.738 1.00 96.69 198 PHE A N 1
ATOM 1541 C CA . PHE A 1 198 ? -18.885 -3.656 13.040 1.00 96.69 198 PHE A CA 1
ATOM 1542 C C . PHE A 1 198 ? -17.618 -4.520 13.008 1.00 96.69 198 PHE A C 1
ATOM 1544 O O . PHE A 1 198 ? -17.339 -5.237 13.965 1.00 96.69 198 PHE A O 1
ATOM 1551 N N . ARG A 1 199 ? -16.809 -4.411 11.949 1.00 95.50 199 ARG A N 1
ATOM 1552 C CA . ARG A 1 199 ? -15.552 -5.160 11.774 1.00 95.50 199 ARG A CA 1
ATOM 1553 C C . ARG A 1 199 ? -14.540 -4.926 12.904 1.00 95.50 199 ARG A C 1
ATOM 1555 O O . ARG A 1 199 ? -13.810 -5.852 13.247 1.00 95.50 199 ARG A O 1
ATOM 1562 N N . ASN A 1 200 ? -14.481 -3.711 13.452 1.00 94.94 200 ASN A N 1
ATOM 1563 C CA . ASN A 1 200 ? -13.504 -3.311 14.473 1.00 94.94 200 ASN A CA 1
ATOM 1564 C C . ASN A 1 200 ? -13.928 -3.632 15.915 1.00 94.94 200 ASN A C 1
ATOM 1566 O O . ASN A 1 200 ? -13.080 -3.691 16.802 1.00 94.94 200 ASN A O 1
ATOM 1570 N N . THR A 1 201 ? -15.230 -3.787 16.169 1.00 95.31 201 THR A N 1
ATOM 1571 C CA . THR A 1 201 ? -15.788 -3.907 17.533 1.00 95.31 201 THR A CA 1
ATOM 1572 C C . THR A 1 201 ? -16.533 -5.222 17.758 1.00 95.31 201 THR A C 1
ATOM 1574 O O . THR A 1 201 ? -16.613 -5.718 18.879 1.00 95.31 201 THR A O 1
ATOM 1577 N N . GLY A 1 202 ? -17.044 -5.827 16.685 1.00 93.06 202 GLY A N 1
ATOM 1578 C CA . GLY A 1 202 ? -18.015 -6.912 16.714 1.00 93.06 202 GLY A CA 1
ATOM 1579 C C . GLY A 1 202 ? -17.484 -8.290 17.100 1.00 93.06 202 GLY A C 1
ATOM 1580 O O . GLY A 1 202 ? -18.236 -9.252 17.011 1.00 93.06 202 GLY A O 1
ATOM 1581 N N . HIS A 1 203 ? -16.234 -8.423 17.554 1.00 90.56 203 HIS A N 1
ATOM 1582 C CA . HIS A 1 203 ? -15.597 -9.715 17.869 1.00 90.56 203 HIS A CA 1
ATOM 1583 C C . HIS A 1 203 ? -16.323 -10.563 18.935 1.00 90.56 203 HIS A C 1
ATOM 1585 O O . HIS A 1 203 ? -16.002 -11.737 19.094 1.00 90.56 203 HIS A O 1
ATOM 1591 N N . ARG A 1 204 ? -17.288 -9.985 19.664 1.00 90.62 204 ARG A N 1
ATOM 1592 C CA . ARG A 1 204 ? -18.166 -10.678 20.626 1.00 90.62 204 ARG A CA 1
ATOM 1593 C C . ARG A 1 204 ? -19.640 -10.748 20.210 1.00 90.62 204 ARG A C 1
ATOM 1595 O O . ARG A 1 204 ? -20.459 -11.265 20.956 1.00 90.62 204 ARG A O 1
ATOM 1602 N N . ILE A 1 205 ? -20.014 -10.253 19.027 1.00 92.94 205 ILE A N 1
ATOM 1603 C CA . ILE A 1 205 ? -21.415 -10.284 18.568 1.00 92.94 205 ILE A CA 1
ATOM 1604 C C . ILE A 1 205 ? -21.924 -11.727 18.428 1.00 92.94 205 ILE A C 1
ATOM 1606 O O . ILE A 1 205 ? -23.092 -11.988 18.694 1.00 92.94 205 ILE A O 1
ATOM 1610 N N . GLU A 1 206 ? -21.068 -12.680 18.043 1.00 90.44 206 GLU A N 1
ATOM 1611 C CA . GLU A 1 206 ? -21.488 -14.081 17.913 1.00 90.44 206 GLU A CA 1
ATOM 1612 C C . GLU A 1 206 ? -21.703 -14.800 19.253 1.00 90.44 206 GLU A C 1
ATOM 1614 O O . GLU A 1 206 ? -22.562 -15.678 19.315 1.00 90.44 206 GLU A O 1
ATOM 1619 N N . THR A 1 207 ? -20.979 -14.426 20.310 1.00 91.62 207 THR A N 1
ATOM 1620 C CA . THR A 1 207 ? -21.130 -15.025 21.646 1.00 91.62 207 THR A CA 1
ATOM 1621 C C . THR A 1 207 ? -22.197 -14.322 22.480 1.00 91.62 207 THR A C 1
ATOM 1623 O O . THR A 1 207 ? -23.001 -14.989 23.126 1.00 91.62 207 THR A O 1
ATOM 1626 N N . ASP A 1 208 ? -22.230 -12.988 22.434 1.00 94.00 208 ASP A N 1
ATOM 1627 C CA . ASP A 1 208 ? -22.941 -12.170 23.421 1.00 94.00 208 ASP A CA 1
ATOM 1628 C C . ASP A 1 208 ? -24.257 -11.587 22.845 1.00 94.00 208 ASP A C 1
ATOM 1630 O O . ASP A 1 208 ? -25.145 -11.210 23.607 1.00 94.00 208 ASP A O 1
ATOM 1634 N N . LEU A 1 209 ? -24.412 -11.512 21.508 1.00 94.75 209 LEU A N 1
ATOM 1635 C CA . LEU A 1 209 ? -25.525 -10.822 20.820 1.00 94.75 209 LEU A CA 1
ATOM 1636 C C . LEU A 1 209 ? -26.063 -11.587 19.576 1.00 94.75 209 LEU A C 1
ATOM 1638 O O . LEU A 1 209 ? -26.022 -11.076 18.445 1.00 94.75 209 LEU A O 1
ATOM 1642 N N . PRO A 1 210 ? -26.603 -12.813 19.739 1.00 93.50 210 PRO A N 1
ATOM 1643 C CA . PRO A 1 210 ? -27.013 -13.686 18.630 1.00 93.50 210 PRO A CA 1
ATOM 1644 C C . PRO A 1 210 ? -28.113 -13.105 17.719 1.00 93.50 210 PRO A C 1
ATOM 1646 O O . PRO A 1 210 ? -28.183 -13.455 16.534 1.00 93.50 210 PRO A O 1
ATOM 1649 N N . GLN A 1 211 ? -28.947 -12.192 18.222 1.00 94.75 211 GLN A N 1
ATOM 1650 C CA . GLN A 1 211 ? -29.947 -11.463 17.438 1.00 94.75 211 GLN A CA 1
ATOM 1651 C C . GLN A 1 211 ? -29.294 -10.499 16.432 1.00 94.75 211 GLN A C 1
ATOM 1653 O O . GLN A 1 211 ? -29.649 -10.502 15.251 1.00 94.75 211 GLN A O 1
ATOM 1658 N N . ILE A 1 212 ? -28.257 -9.768 16.858 1.00 95.88 212 ILE A N 1
ATOM 1659 C CA . ILE A 1 212 ? -27.488 -8.845 16.010 1.00 95.88 212 ILE A CA 1
ATOM 1660 C C . ILE A 1 212 ? -26.764 -9.625 14.914 1.00 95.88 212 ILE A C 1
ATOM 1662 O O . ILE A 1 212 ? -26.867 -9.283 13.737 1.00 95.88 212 ILE A O 1
ATOM 1666 N N . ARG A 1 213 ? -26.101 -10.732 15.278 1.00 94.62 213 ARG A N 1
ATOM 1667 C CA . ARG A 1 213 ? -25.484 -11.678 14.331 1.00 94.62 213 ARG A CA 1
ATOM 1668 C C . ARG A 1 213 ? -26.455 -12.107 13.230 1.00 94.62 213 ARG A C 1
ATOM 1670 O O . ARG A 1 213 ? -26.099 -12.086 12.052 1.00 94.62 213 ARG A O 1
ATOM 1677 N N . SER A 1 214 ? -27.665 -12.502 13.620 1.00 94.50 214 SER A N 1
ATOM 1678 C CA . SER A 1 214 ? -28.673 -13.050 12.706 1.00 94.50 214 SER A CA 1
ATOM 1679 C C . SER A 1 214 ? -29.207 -11.996 11.729 1.00 94.50 214 SER A C 1
ATOM 1681 O O . SER A 1 214 ? -29.436 -12.309 10.563 1.00 94.50 214 SER A O 1
ATOM 1683 N N . ALA A 1 215 ? -29.325 -10.738 12.165 1.00 96.38 215 ALA A N 1
ATOM 1684 C CA . ALA A 1 215 ? -29.671 -9.610 11.298 1.00 96.38 215 ALA A CA 1
ATOM 1685 C C . ALA A 1 215 ? -28.500 -9.135 10.409 1.00 96.38 215 ALA A C 1
ATOM 1687 O O . ALA A 1 215 ? -28.726 -8.664 9.294 1.00 96.38 215 ALA A O 1
ATOM 1688 N N . LEU A 1 216 ? -27.255 -9.261 10.881 1.00 96.38 216 LEU A N 1
ATOM 1689 C CA . LEU A 1 216 ? -26.059 -8.745 10.209 1.00 96.38 216 LEU A CA 1
ATOM 1690 C C . LEU A 1 216 ? -25.604 -9.613 9.021 1.00 96.38 216 LEU A C 1
ATOM 1692 O O . LEU A 1 216 ? -25.266 -9.070 7.968 1.00 96.38 216 LEU A O 1
ATOM 1696 N N . ILE A 1 217 ? -25.610 -10.947 9.154 1.00 96.12 217 ILE A N 1
ATOM 1697 C CA . ILE A 1 217 ? -25.103 -11.870 8.112 1.00 96.12 217 ILE A CA 1
ATOM 1698 C C . ILE A 1 217 ? -25.765 -11.641 6.732 1.00 96.12 217 ILE A C 1
ATOM 1700 O O . ILE A 1 217 ? -25.023 -11.480 5.756 1.00 96.12 217 ILE A O 1
ATOM 1704 N N . PRO A 1 218 ? -27.108 -11.553 6.596 1.00 96.88 218 PRO A N 1
ATOM 1705 C CA . PRO A 1 218 ? -27.750 -11.327 5.298 1.00 96.88 218 PRO A CA 1
ATOM 1706 C C . PRO A 1 218 ? -27.350 -9.997 4.645 1.00 96.88 218 PRO A C 1
ATOM 1708 O O . PRO A 1 218 ? -27.113 -9.952 3.437 1.00 96.88 218 PRO A O 1
ATOM 1711 N N . ILE A 1 219 ? -27.210 -8.933 5.443 1.00 96.75 219 ILE A N 1
ATOM 1712 C CA . ILE A 1 219 ? -26.831 -7.596 4.965 1.00 96.75 219 ILE A CA 1
ATOM 1713 C C . ILE A 1 219 ? -25.386 -7.607 4.450 1.00 96.75 219 ILE A C 1
ATOM 1715 O O . ILE A 1 219 ? -25.112 -7.101 3.360 1.00 96.75 219 ILE A O 1
ATOM 1719 N N . LEU A 1 220 ? -24.463 -8.247 5.175 1.00 97.38 220 LEU A N 1
ATOM 1720 C CA . LEU A 1 220 ? -23.081 -8.407 4.714 1.00 97.38 220 LEU A CA 1
ATOM 1721 C C . LEU A 1 220 ? -23.006 -9.282 3.451 1.00 97.38 220 LEU A C 1
ATOM 1723 O O . LEU A 1 220 ? -22.251 -8.956 2.537 1.00 97.38 220 LEU A O 1
ATOM 1727 N N . HIS A 1 221 ? -23.829 -10.329 3.332 1.00 97.94 221 HIS A N 1
ATOM 1728 C CA . HIS A 1 221 ? -23.929 -11.135 2.106 1.00 97.94 221 HIS A CA 1
ATOM 1729 C C . HIS A 1 221 ? -24.473 -10.328 0.917 1.00 97.94 221 HIS A C 1
ATOM 1731 O O . HIS A 1 221 ? -23.991 -10.503 -0.203 1.00 97.94 221 HIS A O 1
ATOM 1737 N N . GLN A 1 222 ? -25.436 -9.427 1.134 1.00 96.75 222 GLN A N 1
ATOM 1738 C CA . GLN A 1 222 ? -25.947 -8.515 0.106 1.00 96.75 222 GLN A CA 1
ATOM 1739 C C . GLN A 1 222 ? -24.876 -7.504 -0.323 1.00 96.75 222 GLN A C 1
ATOM 1741 O O . GLN A 1 222 ? -24.551 -7.430 -1.510 1.00 96.75 222 GLN A O 1
ATOM 1746 N N . LYS A 1 223 ? -24.281 -6.766 0.623 1.00 96.62 223 LYS A N 1
ATOM 1747 C CA . LYS A 1 223 ? -23.256 -5.744 0.347 1.00 96.62 223 LYS A CA 1
ATOM 1748 C C . LYS A 1 223 ? -21.993 -6.364 -0.287 1.00 96.62 223 LYS A C 1
ATOM 1750 O O . LYS A 1 223 ? -21.443 -5.777 -1.211 1.00 96.62 223 LYS A O 1
ATOM 1755 N N . ALA A 1 224 ? -21.606 -7.594 0.076 1.00 97.50 224 ALA A N 1
ATOM 1756 C CA . ALA A 1 224 ? -20.518 -8.343 -0.576 1.00 97.50 224 ALA A CA 1
ATOM 1757 C C . ALA A 1 224 ? -20.832 -8.842 -2.003 1.00 97.50 224 ALA A C 1
ATOM 1759 O O . ALA A 1 224 ? -19.905 -9.125 -2.764 1.00 97.50 224 ALA A O 1
ATOM 1760 N N . LYS A 1 225 ? -22.109 -8.983 -2.383 1.00 96.25 225 LYS A N 1
ATOM 1761 C CA . LYS A 1 225 ? -22.517 -9.467 -3.719 1.00 96.25 225 LYS A CA 1
ATOM 1762 C C . LYS A 1 225 ? -22.947 -8.355 -4.677 1.00 96.25 225 LYS A C 1
ATOM 1764 O O . LYS A 1 225 ? -22.809 -8.531 -5.883 1.00 96.25 225 LYS A O 1
ATOM 1769 N N . ARG A 1 226 ? -23.517 -7.263 -4.157 1.00 94.12 226 ARG A N 1
ATOM 1770 C CA . ARG A 1 226 ? -24.177 -6.194 -4.934 1.00 94.12 226 ARG A CA 1
ATOM 1771 C C . ARG A 1 226 ? -23.922 -4.768 -4.425 1.00 94.12 226 ARG A C 1
ATOM 1773 O O . ARG A 1 226 ? -24.424 -3.836 -5.038 1.00 94.12 226 ARG A O 1
ATOM 1780 N N . GLY A 1 227 ? -23.202 -4.587 -3.316 1.00 94.00 227 GLY A N 1
ATOM 1781 C CA . GLY A 1 227 ? -22.829 -3.255 -2.828 1.00 94.00 227 GLY A CA 1
ATOM 1782 C C . GLY A 1 227 ? -21.706 -2.624 -3.653 1.00 94.00 227 GLY A C 1
ATOM 1783 O O . GLY A 1 227 ? -21.202 -3.219 -4.613 1.00 94.00 227 GLY A O 1
ATOM 1784 N N . THR A 1 228 ? -21.264 -1.434 -3.252 1.00 95.50 228 THR A N 1
ATOM 1785 C CA . THR A 1 228 ? -20.101 -0.789 -3.881 1.00 95.50 228 THR A CA 1
ATOM 1786 C C . THR A 1 228 ? -18.823 -1.612 -3.668 1.00 95.50 228 THR A C 1
ATOM 1788 O O . THR A 1 228 ? -18.729 -2.369 -2.696 1.00 95.50 228 THR A O 1
ATOM 1791 N N . PRO A 1 229 ? -17.780 -1.439 -4.502 1.00 95.88 229 PRO A N 1
ATOM 1792 C CA . PRO A 1 229 ? -16.484 -2.093 -4.305 1.00 95.88 229 PRO A CA 1
ATOM 1793 C C . PRO A 1 229 ? -15.900 -1.914 -2.893 1.00 95.88 229 PRO A C 1
ATOM 1795 O O . PRO A 1 229 ? -15.288 -2.833 -2.347 1.00 95.88 229 PRO A O 1
ATOM 1798 N N . HIS A 1 230 ? -16.118 -0.749 -2.276 1.00 95.25 230 HIS A N 1
ATOM 1799 C CA . HIS A 1 230 ? -15.653 -0.457 -0.924 1.00 95.25 230 HIS A CA 1
ATOM 1800 C C . HIS A 1 230 ? -16.480 -1.189 0.143 1.00 95.25 230 HIS A C 1
ATOM 1802 O O . HIS A 1 230 ? -15.910 -1.917 0.957 1.00 95.25 230 HIS A O 1
ATOM 1808 N N . GLN A 1 231 ? -17.815 -1.117 0.082 1.00 96.62 231 GLN A N 1
ATOM 1809 C CA . GLN A 1 231 ? -18.696 -1.901 0.960 1.00 96.62 231 GLN A CA 1
ATOM 1810 C C . GLN A 1 231 ? -18.427 -3.404 0.852 1.00 96.62 231 GLN A C 1
ATOM 1812 O O . GLN A 1 231 ? -18.405 -4.101 1.861 1.00 96.62 231 GLN A O 1
ATOM 1817 N N . ALA A 1 232 ? -18.182 -3.904 -0.358 1.00 97.88 232 ALA A N 1
ATOM 1818 C CA . ALA A 1 232 ? -17.917 -5.310 -0.620 1.00 97.88 232 ALA A CA 1
ATOM 1819 C C . ALA A 1 232 ? -16.580 -5.778 -0.015 1.00 97.88 232 ALA A C 1
ATOM 1821 O O . ALA A 1 232 ? -16.537 -6.815 0.653 1.00 97.88 232 ALA A O 1
ATOM 1822 N N . LYS A 1 233 ? -15.514 -4.966 -0.143 1.00 97.62 233 LYS A N 1
ATOM 1823 C CA . LYS A 1 233 ? -14.257 -5.128 0.617 1.00 97.62 233 LYS A CA 1
ATOM 1824 C C . LYS A 1 233 ? -14.552 -5.214 2.117 1.00 97.62 233 LYS A C 1
ATOM 1826 O O . LYS A 1 233 ? -14.131 -6.179 2.755 1.00 97.62 233 LYS A O 1
ATOM 1831 N N . GLN A 1 234 ? -15.259 -4.232 2.683 1.00 97.31 234 GLN A N 1
ATOM 1832 C CA . GLN A 1 234 ? -15.494 -4.194 4.129 1.00 97.31 234 GLN A CA 1
ATOM 1833 C C . GLN A 1 234 ? -16.349 -5.372 4.604 1.00 97.31 234 GLN A C 1
ATOM 1835 O O . GLN A 1 234 ? -16.028 -5.967 5.629 1.00 97.31 234 GLN A O 1
ATOM 1840 N N . ALA A 1 235 ? -17.381 -5.765 3.854 1.00 98.06 235 ALA A N 1
ATOM 1841 C CA . ALA A 1 235 ? -18.283 -6.852 4.223 1.00 98.06 235 ALA A CA 1
ATOM 1842 C C . ALA A 1 235 ? -17.561 -8.204 4.297 1.00 98.06 235 ALA A C 1
ATOM 1844 O O . ALA A 1 235 ? -17.728 -8.932 5.274 1.00 98.06 235 ALA A O 1
ATOM 1845 N N . VAL A 1 236 ? -16.691 -8.507 3.328 1.00 98.25 236 VAL A N 1
ATOM 1846 C CA . VAL A 1 236 ? -15.863 -9.726 3.338 1.00 98.25 236 VAL A CA 1
ATOM 1847 C C . VAL A 1 236 ? -14.896 -9.747 4.533 1.00 98.25 236 VAL A C 1
ATOM 1849 O O . VAL A 1 236 ? -14.743 -10.785 5.177 1.00 98.25 236 VAL A O 1
ATOM 1852 N N . HIS A 1 237 ? -14.284 -8.609 4.889 1.00 97.75 237 HIS A N 1
ATOM 1853 C CA . HIS A 1 237 ? -13.440 -8.515 6.093 1.00 97.75 237 HIS A CA 1
ATOM 1854 C C . HIS A 1 237 ? -14.249 -8.597 7.395 1.00 97.75 237 HIS A C 1
ATOM 1856 O O . HIS A 1 237 ? -13.784 -9.197 8.358 1.00 97.75 237 HIS A O 1
ATOM 1862 N N . CYS A 1 238 ? -15.451 -8.023 7.428 1.00 97.19 238 CYS A N 1
ATOM 1863 C CA . CYS A 1 238 ? -16.358 -8.047 8.575 1.00 97.19 238 CYS A CA 1
ATOM 1864 C C . CYS A 1 238 ? -16.825 -9.481 8.882 1.00 97.19 238 CYS A C 1
ATOM 1866 O O . CYS A 1 238 ? -16.697 -9.943 10.014 1.00 97.19 238 CYS A O 1
ATOM 1868 N N . ILE A 1 239 ? -17.227 -10.236 7.851 1.00 97.50 239 ILE A N 1
ATOM 1869 C CA . ILE A 1 239 ? -17.562 -11.667 7.957 1.00 97.50 239 ILE A CA 1
ATOM 1870 C C . ILE A 1 239 ? -16.389 -12.475 8.527 1.00 97.50 239 ILE A C 1
ATOM 1872 O O . ILE A 1 239 ? -16.581 -13.290 9.427 1.00 97.50 239 ILE A O 1
ATOM 1876 N N . HIS A 1 240 ? -15.172 -12.232 8.031 1.00 96.06 240 HIS A N 1
ATOM 1877 C CA . HIS A 1 240 ? -13.964 -12.908 8.505 1.00 96.06 240 HIS A CA 1
ATOM 1878 C C . HIS A 1 240 ? -13.613 -12.577 9.969 1.00 96.06 240 HIS A C 1
ATOM 1880 O O . HIS A 1 240 ? -13.114 -13.449 10.678 1.00 96.06 240 HIS A O 1
ATOM 1886 N N . ALA A 1 241 ? -13.861 -11.339 10.408 1.00 94.69 241 ALA A N 1
ATOM 1887 C CA . ALA A 1 241 ? -13.458 -10.823 11.717 1.00 94.69 241 ALA A CA 1
ATOM 1888 C C . ALA A 1 241 ? -14.464 -11.079 12.858 1.00 94.69 241 ALA A C 1
ATOM 1890 O O . ALA A 1 241 ? -14.083 -10.959 14.024 1.00 94.69 241 ALA A O 1
ATOM 1891 N N . ILE A 1 242 ? -15.727 -11.388 12.537 1.00 94.25 242 ILE A N 1
ATOM 1892 C CA . ILE A 1 242 ? -16.808 -11.568 13.524 1.00 94.25 242 ILE A CA 1
ATOM 1893 C C . ILE A 1 242 ? -17.221 -13.037 13.691 1.00 94.25 242 ILE A C 1
ATOM 1895 O O . ILE A 1 242 ? -17.458 -13.460 14.819 1.00 94.25 242 ILE A O 1
ATOM 1899 N N . PHE A 1 243 ? -17.335 -13.817 12.609 1.00 94.69 243 PHE A N 1
ATOM 1900 C CA . PHE A 1 243 ? -17.980 -15.137 12.670 1.00 94.69 243 PHE A CA 1
ATOM 1901 C C . PHE A 1 243 ? -16.971 -16.292 12.666 1.00 94.69 243 PHE A C 1
ATOM 1903 O O . PHE A 1 243 ? -16.155 -16.434 11.755 1.00 94.69 243 PHE A O 1
ATOM 1910 N N . SER A 1 244 ? -17.084 -17.200 13.632 1.00 92.00 244 SER A N 1
ATOM 1911 C CA . SER A 1 244 ? -16.345 -18.469 13.683 1.00 92.00 244 SER A CA 1
ATOM 1912 C C . SER A 1 244 ? -16.528 -19.287 12.399 1.00 92.00 244 SER A C 1
ATOM 1914 O O . SER A 1 244 ? -15.544 -19.725 11.790 1.00 92.00 244 SER A O 1
ATOM 1916 N N . ASN A 1 245 ? -17.778 -19.394 11.926 1.00 92.81 245 ASN A N 1
ATOM 1917 C CA . ASN A 1 245 ? -18.181 -20.112 10.712 1.00 92.81 245 ASN A CA 1
ATOM 1918 C C . ASN A 1 245 ? -17.947 -19.343 9.393 1.00 92.81 245 ASN A C 1
ATOM 1920 O O . ASN A 1 245 ? -18.503 -19.723 8.360 1.00 92.81 245 ASN A O 1
ATOM 1924 N N . LYS A 1 246 ? -17.093 -18.305 9.409 1.00 94.19 246 LYS A N 1
ATOM 1925 C CA . LYS A 1 246 ? -16.603 -17.530 8.248 1.00 94.19 246 LYS A CA 1
ATOM 1926 C C . LYS A 1 246 ? -16.439 -18.336 6.954 1.00 94.19 246 LYS A C 1
ATOM 1928 O O . LYS A 1 246 ? -16.893 -17.883 5.916 1.00 94.19 246 LYS A O 1
ATOM 1933 N N . GLU A 1 247 ? -15.846 -19.527 6.995 1.00 94.12 247 GLU A N 1
ATOM 1934 C CA . GLU A 1 247 ? -15.589 -20.369 5.814 1.00 94.12 247 GLU A CA 1
ATOM 1935 C C . GLU A 1 247 ? -16.881 -20.767 5.080 1.00 94.12 247 GLU A C 1
ATOM 1937 O O . GLU A 1 247 ? -16.925 -20.777 3.849 1.00 94.12 247 GLU A O 1
ATOM 1942 N N . VAL A 1 248 ? -17.971 -21.011 5.814 1.00 95.88 248 VAL A N 1
ATOM 1943 C CA . VAL A 1 248 ? -19.296 -21.293 5.239 1.00 95.88 248 VAL A CA 1
ATOM 1944 C C . VAL A 1 248 ? -19.906 -20.019 4.647 1.00 95.88 248 VAL A C 1
ATOM 1946 O O . VAL A 1 248 ? -20.421 -20.041 3.530 1.00 95.88 248 VAL A O 1
ATOM 1949 N N . GLN A 1 249 ? -19.800 -18.890 5.354 1.00 96.94 249 GLN A N 1
ATOM 1950 C CA . GLN A 1 249 ? -20.332 -17.597 4.903 1.00 96.94 249 GLN A CA 1
ATOM 1951 C C . GLN A 1 249 ? -19.627 -17.104 3.627 1.00 96.94 249 GLN A C 1
ATOM 1953 O O . GLN A 1 249 ? -20.265 -16.740 2.637 1.00 96.94 249 GLN A O 1
ATOM 1958 N N . LEU A 1 250 ? -18.292 -17.173 3.604 1.00 97.69 250 LEU A N 1
ATOM 1959 C CA . LEU A 1 250 ? -17.478 -16.812 2.446 1.00 97.69 250 LEU A CA 1
ATOM 1960 C C . LEU A 1 250 ? -17.720 -17.765 1.266 1.00 97.69 250 LEU A C 1
ATOM 1962 O O . LEU A 1 250 ? -17.754 -17.292 0.133 1.00 97.69 250 LEU A O 1
ATOM 1966 N N . ALA A 1 251 ? -17.981 -19.060 1.492 1.00 97.19 251 ALA A N 1
ATOM 1967 C CA . ALA A 1 251 ? -18.365 -19.989 0.420 1.00 97.19 251 ALA A CA 1
ATOM 1968 C C . ALA A 1 251 ? -19.720 -19.619 -0.209 1.00 97.19 251 ALA A C 1
ATOM 1970 O O . ALA A 1 251 ? -19.832 -19.548 -1.435 1.00 97.19 251 ALA A O 1
ATOM 1971 N N . GLN A 1 252 ? -20.718 -19.264 0.611 1.00 97.12 252 GLN A N 1
ATOM 1972 C CA . GLN A 1 252 ? -22.018 -18.764 0.142 1.00 97.12 252 GLN A CA 1
ATOM 1973 C C . GLN A 1 252 ? -21.928 -17.438 -0.639 1.00 97.12 252 GLN A C 1
ATOM 1975 O O . GLN A 1 252 ? -22.885 -17.069 -1.330 1.00 97.12 252 GLN A O 1
ATOM 1980 N N . ILE A 1 253 ? -20.808 -16.712 -0.554 1.00 97.94 253 ILE A N 1
ATOM 1981 C CA . ILE A 1 253 ? -20.499 -15.549 -1.399 1.00 97.94 253 ILE A CA 1
ATOM 1982 C C . ILE A 1 253 ? -19.699 -15.964 -2.640 1.00 97.94 253 ILE A C 1
ATOM 1984 O O . ILE A 1 253 ? -20.060 -15.574 -3.750 1.00 97.94 253 ILE A O 1
ATOM 1988 N N . PHE A 1 254 ? -18.656 -16.778 -2.473 1.00 98.00 254 PHE A N 1
ATOM 1989 C CA . PHE A 1 254 ? -17.757 -17.214 -3.541 1.00 98.00 254 PHE A CA 1
ATOM 1990 C C . PHE A 1 254 ? -18.480 -17.998 -4.641 1.00 98.00 254 PHE A C 1
ATOM 1992 O O . PHE A 1 254 ? -18.281 -17.723 -5.824 1.00 98.00 254 PHE A O 1
ATOM 1999 N N . GLU A 1 255 ? -19.316 -18.973 -4.279 1.00 96.19 255 GLU A N 1
ATOM 2000 C CA . GLU A 1 255 ? -19.950 -19.880 -5.243 1.00 96.19 255 GLU A CA 1
ATOM 2001 C C . GLU A 1 255 ? -20.901 -19.174 -6.225 1.00 96.19 255 GLU A C 1
ATOM 2003 O O . GLU A 1 255 ? -20.749 -19.385 -7.430 1.00 96.19 255 GLU A O 1
ATOM 2008 N N . PRO A 1 256 ? -21.846 -18.314 -5.789 1.00 96.88 256 PRO A N 1
ATOM 2009 C CA . PRO A 1 256 ? -22.672 -17.558 -6.726 1.00 96.88 256 PRO A CA 1
ATOM 2010 C C . PRO A 1 256 ? -21.846 -16.608 -7.597 1.00 96.88 256 PRO A C 1
ATOM 2012 O O . PRO A 1 256 ? -22.035 -16.592 -8.809 1.00 96.88 256 PRO A O 1
ATOM 2015 N N . LEU A 1 257 ? -20.904 -15.864 -7.000 1.00 97.06 257 LEU A N 1
ATOM 2016 C CA . LEU A 1 257 ? -20.119 -14.857 -7.721 1.00 97.06 257 LEU A CA 1
ATOM 2017 C C . LEU A 1 257 ? -19.192 -15.472 -8.771 1.00 97.06 257 LEU A C 1
ATOM 2019 O O . LEU A 1 257 ? -19.102 -14.946 -9.872 1.00 97.06 257 LEU A O 1
ATOM 2023 N N . SER A 1 258 ? -18.528 -16.589 -8.460 1.00 95.50 258 SER A N 1
ATOM 2024 C CA . SER A 1 258 ? -17.644 -17.288 -9.406 1.00 95.50 258 SER A CA 1
ATOM 2025 C C . SER A 1 258 ? -18.401 -17.953 -10.561 1.00 95.50 258 SER A C 1
ATOM 2027 O O . SER A 1 258 ? -17.848 -18.063 -11.653 1.00 95.50 258 SER A O 1
ATOM 2029 N N . ARG A 1 259 ? -19.668 -18.344 -10.356 1.00 94.38 259 ARG A N 1
ATOM 2030 C CA . ARG A 1 259 ? -20.563 -18.847 -11.417 1.00 94.38 259 ARG A CA 1
ATOM 2031 C C . ARG A 1 259 ? -21.192 -17.734 -12.260 1.00 94.38 259 ARG A C 1
ATOM 2033 O O . ARG A 1 259 ? -21.561 -17.999 -13.398 1.00 94.38 259 ARG A O 1
ATOM 2040 N N . SER A 1 260 ? -21.326 -16.517 -11.728 1.00 92.94 260 SER A N 1
ATOM 2041 C CA . SER A 1 260 ? -21.960 -15.379 -12.412 1.00 92.94 260 SER A CA 1
ATOM 2042 C C . SER A 1 260 ? -20.977 -14.415 -13.090 1.00 92.94 260 SER A C 1
ATOM 2044 O O . SER A 1 260 ? -21.373 -13.310 -13.454 1.00 92.94 260 SER A O 1
ATOM 2046 N N . LEU A 1 261 ? -19.698 -14.780 -13.235 1.00 95.94 261 LEU A N 1
ATOM 2047 C CA . LEU A 1 261 ? -18.722 -13.954 -13.950 1.00 95.94 261 LEU A CA 1
ATOM 2048 C C . LEU A 1 261 ? -19.003 -13.990 -15.458 1.00 95.94 261 LEU A C 1
ATOM 2050 O O . LEU A 1 261 ? -18.765 -15.003 -16.111 1.00 95.94 261 LEU A O 1
ATOM 2054 N N . ASN A 1 262 ? -19.474 -12.872 -16.013 1.00 94.25 262 ASN A N 1
ATOM 2055 C CA . ASN A 1 262 ? -19.649 -12.688 -17.450 1.00 94.25 262 ASN A CA 1
ATOM 2056 C C . ASN A 1 262 ? -18.769 -11.532 -17.948 1.00 94.25 262 ASN A C 1
ATOM 2058 O O . ASN A 1 262 ? -18.908 -10.400 -17.492 1.00 94.25 262 ASN A O 1
ATOM 2062 N N . ALA A 1 263 ? -17.868 -11.817 -18.888 1.00 93.75 263 ALA A N 1
ATOM 2063 C CA . ALA A 1 263 ? -16.959 -10.824 -19.455 1.00 93.75 263 ALA A CA 1
ATOM 2064 C C . ALA A 1 263 ? -17.640 -9.886 -20.470 1.00 93.75 263 ALA A C 1
ATOM 2066 O O . ALA A 1 263 ? -17.091 -8.832 -20.778 1.00 93.75 263 ALA A O 1
ATOM 2067 N N . ASP A 1 264 ? -18.839 -10.239 -20.937 1.00 92.38 264 ASP A N 1
ATOM 2068 C CA . ASP A 1 264 ? -19.612 -9.461 -21.911 1.00 92.38 264 ASP A CA 1
ATOM 2069 C C . ASP A 1 264 ? -20.531 -8.410 -21.245 1.00 92.38 264 ASP A C 1
ATOM 2071 O O . ASP A 1 264 ? -21.218 -7.668 -21.941 1.00 92.38 264 ASP A O 1
ATOM 2075 N N . VAL A 1 265 ? -20.532 -8.327 -19.904 1.00 93.31 265 VAL A N 1
ATOM 2076 C CA . VAL A 1 265 ? -21.213 -7.282 -19.107 1.00 93.31 265 VAL A CA 1
ATOM 2077 C C . VAL A 1 265 ? -20.238 -6.730 -18.045 1.00 93.31 265 VAL A C 1
ATOM 2079 O O . VAL A 1 265 ? -20.381 -7.009 -16.847 1.00 93.31 265 VAL A O 1
ATOM 2082 N N . PRO A 1 266 ? -19.169 -6.023 -18.464 1.00 90.56 266 PRO A N 1
ATOM 2083 C CA . PRO A 1 266 ? -18.045 -5.675 -17.594 1.00 90.56 266 PRO A CA 1
ATOM 2084 C C . PRO A 1 266 ? -18.408 -4.744 -16.427 1.00 90.56 266 PRO A C 1
ATOM 2086 O O . PRO A 1 266 ? -17.754 -4.793 -15.383 1.00 90.56 266 PRO A O 1
ATOM 2089 N N . GLU A 1 267 ? -19.480 -3.961 -16.549 1.00 90.56 267 GLU A N 1
ATOM 2090 C CA . GLU A 1 267 ? -20.025 -3.083 -15.502 1.00 90.56 267 GLU A CA 1
ATOM 2091 C C . GLU A 1 267 ? -20.343 -3.877 -14.227 1.00 90.56 267 GLU A C 1
ATOM 2093 O O . GLU A 1 267 ? -20.108 -3.415 -13.110 1.00 90.56 267 GLU A O 1
ATOM 2098 N N . GLN A 1 268 ? -20.833 -5.111 -14.388 1.00 93.31 268 GLN A N 1
ATOM 2099 C CA . GLN A 1 268 ? -21.231 -5.979 -13.280 1.00 93.31 268 GLN A CA 1
ATOM 2100 C C . GLN A 1 268 ? -20.051 -6.723 -12.636 1.00 93.31 268 GLN A C 1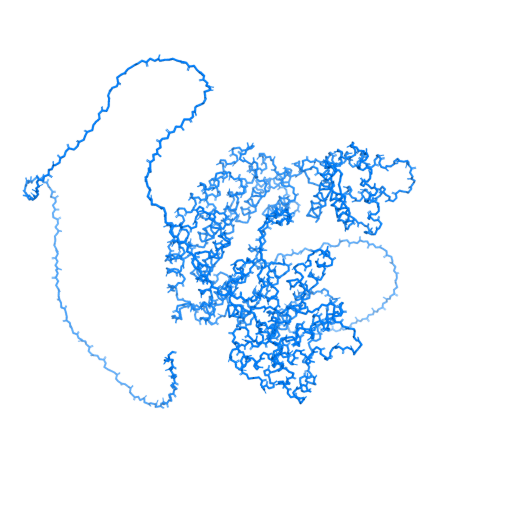
ATOM 2102 O O . GLN A 1 268 ? -20.234 -7.346 -11.592 1.00 93.31 268 GLN A O 1
ATOM 2107 N N . LEU A 1 269 ? -18.837 -6.662 -13.199 1.00 96.12 269 LEU A N 1
ATOM 2108 C CA . LEU A 1 269 ? -17.677 -7.408 -12.691 1.00 96.12 269 LEU A CA 1
ATOM 2109 C C . LEU A 1 269 ? -16.938 -6.722 -11.538 1.00 96.12 269 LEU A C 1
ATOM 2111 O O . LEU A 1 269 ? -16.268 -7.403 -10.759 1.00 96.12 269 LEU A O 1
ATOM 2115 N N . VAL A 1 270 ? -17.036 -5.396 -11.408 1.00 96.12 270 VAL A N 1
ATOM 2116 C CA . VAL A 1 270 ? -16.170 -4.605 -10.512 1.00 96.12 270 VAL A CA 1
ATOM 2117 C C . VAL A 1 270 ? -16.295 -5.054 -9.047 1.00 96.12 270 VAL A C 1
ATOM 2119 O O . VAL A 1 270 ? -15.282 -5.357 -8.413 1.00 96.12 270 VAL A O 1
ATOM 2122 N N . THR A 1 271 ? -17.519 -5.168 -8.519 1.00 96.94 271 THR A N 1
ATOM 2123 C CA . THR A 1 271 ? -17.766 -5.656 -7.148 1.00 96.94 271 THR A CA 1
ATOM 2124 C C . THR A 1 271 ? -17.434 -7.150 -6.977 1.00 96.94 271 THR A C 1
ATOM 2126 O O . THR A 1 271 ? -16.660 -7.468 -6.068 1.00 96.94 271 THR A O 1
ATOM 2129 N N . PRO A 1 272 ? -17.916 -8.081 -7.832 1.00 98.06 272 PRO A N 1
ATOM 2130 C CA . PRO A 1 272 ? -17.549 -9.496 -7.754 1.00 98.06 272 PRO A CA 1
ATOM 2131 C C . PRO A 1 272 ? -16.039 -9.757 -7.723 1.00 98.06 272 PRO A C 1
ATOM 2133 O O . PRO A 1 272 ? -15.580 -10.539 -6.891 1.00 98.06 272 PRO A O 1
ATOM 2136 N N . LEU A 1 273 ? -15.248 -9.073 -8.558 1.00 98.31 273 LEU A N 1
ATOM 2137 C CA . LEU A 1 273 ? -13.785 -9.212 -8.585 1.00 98.31 273 LEU A CA 1
ATOM 2138 C C . LEU A 1 273 ? -13.121 -8.727 -7.284 1.00 98.31 273 LEU A C 1
ATOM 2140 O O . LEU A 1 273 ? -12.132 -9.312 -6.834 1.00 98.31 273 LEU A O 1
ATOM 2144 N N . VAL A 1 274 ? -13.666 -7.692 -6.641 1.00 98.38 274 VAL A N 1
ATOM 2145 C CA . VAL A 1 274 ? -13.173 -7.208 -5.341 1.00 98.38 274 VAL A CA 1
ATOM 2146 C C . VAL A 1 274 ? -13.483 -8.204 -4.226 1.00 98.38 274 VAL A C 1
ATOM 2148 O O . VAL A 1 274 ? -12.577 -8.536 -3.454 1.00 98.38 274 VAL A O 1
ATOM 2151 N N . SER A 1 275 ? -14.707 -8.736 -4.176 1.00 98.50 275 SER A N 1
ATOM 2152 C CA . SER A 1 275 ? -15.107 -9.753 -3.194 1.00 98.50 275 SER A CA 1
ATOM 2153 C C . SER A 1 275 ? -14.329 -11.053 -3.360 1.00 98.50 275 SER A C 1
ATOM 2155 O O . SER A 1 275 ? -13.722 -11.522 -2.400 1.00 98.50 275 SER A O 1
ATOM 2157 N N . LEU A 1 276 ? -14.265 -11.605 -4.576 1.00 98.31 276 LEU A N 1
ATOM 2158 C CA . LEU A 1 276 ? -13.493 -12.814 -4.887 1.00 98.31 276 LEU A CA 1
ATOM 2159 C C . LEU A 1 276 ? -12.005 -12.634 -4.551 1.00 98.31 276 LEU A C 1
ATOM 2161 O O . LEU A 1 276 ? -11.401 -13.508 -3.925 1.00 98.31 276 LEU A O 1
ATOM 2165 N N . GLY A 1 277 ? -11.433 -11.472 -4.881 1.00 97.88 277 GLY A N 1
ATOM 2166 C CA . GLY A 1 277 ? -10.074 -11.109 -4.491 1.00 97.88 277 GLY A CA 1
ATOM 2167 C C . GLY A 1 277 ? -9.876 -11.119 -2.975 1.00 97.88 277 GLY A C 1
ATOM 2168 O O . GLY A 1 277 ? -8.952 -11.770 -2.491 1.00 97.88 277 GLY A O 1
ATOM 2169 N N . HIS A 1 278 ? -10.733 -10.447 -2.203 1.00 98.38 278 HIS A N 1
ATOM 2170 C CA . HIS A 1 278 ? -10.587 -10.420 -0.745 1.00 98.38 278 HIS A CA 1
ATOM 2171 C C . HIS A 1 278 ? -10.875 -11.772 -0.075 1.00 98.38 278 HIS A C 1
ATOM 2173 O O . HIS A 1 278 ? -10.156 -12.117 0.858 1.00 98.38 278 HIS A O 1
ATOM 2179 N N . ILE A 1 279 ? -11.801 -12.585 -0.592 1.00 98.25 279 ILE A N 1
ATOM 2180 C CA . ILE A 1 279 ? -12.005 -13.972 -0.138 1.00 98.25 279 ILE A CA 1
ATOM 2181 C C . ILE A 1 279 ? -10.712 -14.782 -0.315 1.00 98.25 279 ILE A C 1
ATOM 2183 O O . ILE A 1 279 ? -10.225 -15.382 0.641 1.00 98.25 279 ILE A O 1
ATOM 2187 N N . SER A 1 280 ? -10.092 -14.725 -1.501 1.00 96.19 280 SER A N 1
ATOM 2188 C CA . SER A 1 280 ? -8.849 -15.462 -1.794 1.00 96.19 280 SER A CA 1
ATOM 2189 C C . SER A 1 280 ? -7.626 -15.016 -0.979 1.00 96.19 280 SER A C 1
ATOM 2191 O O . SER A 1 280 ? -6.665 -15.769 -0.854 1.00 96.19 280 SER A O 1
ATOM 2193 N N . MET A 1 281 ? -7.669 -13.804 -0.416 1.00 96.69 281 MET A N 1
ATOM 2194 C CA . MET A 1 281 ? -6.620 -13.237 0.435 1.00 96.69 281 MET A CA 1
ATOM 2195 C C . MET A 1 281 ? -6.770 -13.638 1.912 1.00 96.69 281 MET A C 1
ATOM 2197 O O . MET A 1 281 ? -5.782 -13.652 2.639 1.00 96.69 281 MET A O 1
ATOM 2201 N N . LEU A 1 282 ? -8.001 -13.912 2.363 1.00 96.25 282 LEU A N 1
ATOM 2202 C CA . LEU A 1 282 ? -8.338 -14.153 3.774 1.00 96.25 282 LEU A CA 1
ATOM 2203 C C . LEU A 1 282 ? -8.588 -15.634 4.098 1.00 96.25 282 LEU A C 1
ATOM 2205 O O . LEU A 1 282 ? -8.326 -16.059 5.218 1.00 96.25 282 LEU A O 1
ATOM 2209 N N . ALA A 1 283 ? -9.059 -16.416 3.124 1.00 94.75 283 ALA A N 1
ATOM 2210 C CA . ALA A 1 283 ? -9.267 -17.861 3.236 1.00 94.75 283 ALA A CA 1
ATOM 2211 C C . ALA A 1 283 ? -8.561 -18.607 2.079 1.00 94.75 283 ALA A C 1
ATOM 2213 O O . ALA A 1 283 ? -9.220 -19.270 1.270 1.00 94.75 283 ALA A O 1
ATOM 2214 N N . PRO A 1 284 ? -7.224 -18.477 1.939 1.00 93.06 284 PRO A N 1
ATOM 2215 C CA . PRO A 1 284 ? -6.492 -19.036 0.806 1.00 93.06 284 PRO A CA 1
ATOM 2216 C C . PRO A 1 284 ? -6.650 -20.556 0.706 1.00 93.06 284 PRO A C 1
ATOM 2218 O O . PRO A 1 284 ? -6.903 -21.054 -0.386 1.00 93.06 284 PRO A O 1
ATOM 2221 N N . ASP A 1 285 ? -6.579 -21.289 1.818 1.00 90.44 285 ASP A N 1
ATOM 2222 C CA . ASP A 1 285 ? -6.579 -22.759 1.817 1.00 90.44 285 ASP A CA 1
ATOM 2223 C C . ASP A 1 285 ? -7.898 -23.351 1.297 1.00 90.44 285 ASP A C 1
ATOM 2225 O O . ASP A 1 285 ? -7.894 -24.295 0.507 1.00 90.44 285 ASP A O 1
ATOM 2229 N N . GLN A 1 286 ? -9.031 -22.739 1.662 1.00 92.19 286 GLN A N 1
ATOM 2230 C CA . GLN A 1 286 ? -10.364 -23.149 1.214 1.00 92.19 286 GLN A CA 1
ATOM 2231 C C . GLN A 1 286 ? -10.591 -22.856 -0.281 1.00 92.19 286 GLN A C 1
ATOM 2233 O O . GLN A 1 286 ? -11.199 -23.660 -0.991 1.00 92.19 286 GLN A O 1
ATOM 2238 N N . PHE A 1 287 ? -10.108 -21.711 -0.779 1.00 93.38 287 PHE A N 1
ATOM 2239 C CA . PHE A 1 287 ? -10.436 -21.222 -2.125 1.00 93.38 287 PHE A CA 1
ATOM 2240 C C . PHE A 1 287 ? -9.300 -21.330 -3.152 1.00 93.38 287 PHE A C 1
ATOM 2242 O O . PHE A 1 287 ? -9.531 -21.014 -4.318 1.00 93.38 287 PHE A O 1
ATOM 2249 N N . ALA A 1 288 ? -8.101 -21.806 -2.796 1.00 88.75 288 ALA A N 1
ATOM 2250 C CA . ALA A 1 288 ? -6.937 -21.832 -3.692 1.00 88.75 288 ALA A CA 1
ATOM 2251 C C . ALA A 1 288 ? -7.192 -22.567 -5.018 1.00 88.75 288 ALA A C 1
ATOM 2253 O O . ALA A 1 288 ? -6.854 -22.042 -6.080 1.00 88.75 288 ALA A O 1
ATOM 2254 N N . SER A 1 289 ? -7.794 -23.761 -4.977 1.00 90.38 289 SER A N 1
ATOM 2255 C CA . SER A 1 289 ? -8.059 -24.560 -6.184 1.00 90.38 289 SER A CA 1
ATOM 2256 C C . SER A 1 289 ? -9.205 -23.980 -7.042 1.00 90.38 289 SER A C 1
ATOM 2258 O O . SER A 1 289 ? -8.967 -23.716 -8.226 1.00 90.38 289 SER A O 1
ATOM 2260 N N . PRO A 1 290 ? -10.393 -23.648 -6.483 1.00 94.00 290 PRO A N 1
ATOM 2261 C CA . PRO A 1 290 ? -11.427 -22.912 -7.219 1.00 94.00 290 PRO A CA 1
ATOM 2262 C C . PRO A 1 290 ? -10.930 -21.585 -7.811 1.00 94.00 290 PRO A C 1
ATOM 2264 O O . PRO A 1 290 ? -11.165 -21.311 -8.989 1.00 94.00 290 PRO A O 1
ATOM 2267 N N . MET A 1 291 ? -10.182 -20.785 -7.042 1.00 95.31 291 MET A N 1
ATOM 2268 C CA . MET A 1 291 ? -9.631 -19.511 -7.512 1.00 95.31 291 MET A CA 1
ATOM 2269 C C . MET A 1 291 ? -8.617 -19.711 -8.639 1.00 95.31 291 MET A C 1
ATOM 2271 O O . MET A 1 291 ? -8.661 -18.976 -9.618 1.00 95.31 291 MET A O 1
ATOM 2275 N N . LYS A 1 292 ? -7.756 -20.736 -8.578 1.00 93.81 292 LYS A N 1
ATOM 2276 C CA . LYS A 1 292 ? -6.830 -21.050 -9.678 1.00 93.81 292 LYS A CA 1
ATOM 2277 C C . LYS A 1 292 ? -7.571 -21.334 -10.993 1.00 93.81 292 LYS A C 1
ATOM 2279 O O . LYS A 1 292 ? -7.095 -20.925 -12.051 1.00 93.81 292 LYS A O 1
ATOM 2284 N N . SER A 1 293 ? -8.739 -21.982 -10.930 1.00 95.06 293 SER A N 1
ATOM 2285 C CA . SER A 1 293 ? -9.604 -22.197 -12.100 1.00 95.06 293 SER A CA 1
ATOM 2286 C C . SER A 1 293 ? -10.206 -20.888 -12.625 1.00 95.06 293 SER A C 1
ATOM 2288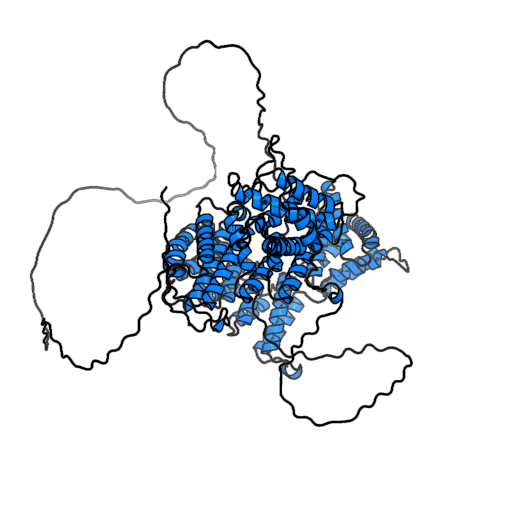 O O . SER A 1 293 ? -10.107 -20.610 -13.820 1.00 95.06 293 SER A O 1
ATOM 2290 N N . VAL A 1 294 ? -10.758 -20.044 -11.742 1.00 97.31 294 VAL A N 1
ATOM 2291 C CA . VAL A 1 294 ? -11.282 -18.708 -12.100 1.00 97.31 294 VAL A CA 1
ATOM 2292 C C . VAL A 1 294 ? -10.186 -17.832 -12.718 1.00 97.31 294 VAL A C 1
ATOM 2294 O O . VAL A 1 294 ? -10.415 -17.173 -13.731 1.00 97.31 294 VAL A O 1
ATOM 2297 N N . VAL A 1 295 ? -8.974 -17.865 -12.161 1.00 96.94 295 VAL A N 1
ATOM 2298 C CA . VAL A 1 295 ? -7.820 -17.113 -12.662 1.00 96.94 295 VAL A CA 1
ATOM 2299 C C . VAL A 1 295 ? -7.408 -17.570 -14.061 1.00 96.94 295 VAL A C 1
ATOM 2301 O O . VAL A 1 295 ? -7.256 -16.738 -14.954 1.00 96.94 295 VAL A O 1
ATOM 2304 N N . ALA A 1 296 ? -7.239 -18.876 -14.274 1.00 95.31 296 ALA A N 1
ATOM 2305 C CA . ALA A 1 296 ? -6.791 -19.402 -15.560 1.00 95.31 296 ALA A CA 1
ATOM 2306 C C . ALA A 1 296 ? -7.840 -19.213 -16.669 1.00 95.31 296 ALA A C 1
ATOM 2308 O O . ALA A 1 296 ? -7.504 -18.748 -17.759 1.00 95.31 296 ALA A O 1
ATOM 2309 N N . ASN A 1 297 ? -9.099 -19.557 -16.384 1.00 95.81 297 ASN A N 1
ATOM 2310 C CA . ASN A 1 297 ? -10.160 -19.591 -17.386 1.00 95.81 297 ASN A CA 1
ATOM 2311 C C . ASN A 1 297 ? -10.783 -18.208 -17.616 1.00 95.81 297 ASN A C 1
ATOM 2313 O O . ASN A 1 297 ? -10.817 -17.747 -18.751 1.00 95.81 297 ASN A O 1
ATOM 2317 N N . PHE A 1 298 ? -11.218 -17.521 -16.556 1.00 97.69 298 PHE A N 1
ATOM 2318 C CA . PHE A 1 298 ? -11.916 -16.242 -16.695 1.00 97.69 298 PHE A CA 1
ATOM 2319 C C . PHE A 1 298 ? -10.953 -15.049 -16.719 1.00 97.69 298 PHE A C 1
ATOM 2321 O O . PHE A 1 298 ? -10.927 -14.292 -17.686 1.00 97.69 298 PHE A O 1
ATOM 2328 N N . ILE A 1 299 ? -10.134 -14.877 -15.674 1.00 97.88 299 ILE A N 1
ATOM 2329 C CA . ILE A 1 299 ? -9.333 -13.652 -15.491 1.00 97.88 299 ILE A CA 1
ATOM 2330 C C . ILE A 1 299 ? -8.306 -13.469 -16.609 1.00 97.88 299 ILE A C 1
ATOM 2332 O O . ILE A 1 299 ? -8.263 -12.409 -17.229 1.00 97.88 299 ILE A O 1
ATOM 2336 N N . VAL A 1 300 ? -7.469 -14.478 -16.863 1.00 96.38 300 VAL A N 1
ATOM 2337 C CA . VAL A 1 300 ? -6.406 -14.370 -17.871 1.00 96.38 300 VAL A CA 1
ATOM 2338 C C . VAL A 1 300 ? -6.978 -14.532 -19.277 1.00 96.38 300 VAL A C 1
ATOM 2340 O O . VAL A 1 300 ? -6.842 -13.622 -20.090 1.00 96.38 300 VAL A O 1
ATOM 2343 N N . LYS A 1 301 ? -7.614 -15.674 -19.566 1.00 95.12 301 LYS A N 1
ATOM 2344 C CA . LYS A 1 301 ? -8.021 -16.043 -20.929 1.00 95.12 301 LYS A CA 1
ATOM 2345 C C . LYS A 1 301 ? -9.222 -15.244 -21.449 1.00 95.12 301 LYS A C 1
ATOM 2347 O O . LYS A 1 301 ? -9.154 -14.785 -22.583 1.00 95.12 301 LYS A O 1
ATOM 2352 N N . ASP A 1 302 ? -10.294 -15.080 -20.671 1.00 95.31 302 ASP A N 1
ATOM 2353 C CA . ASP A 1 302 ? -11.544 -14.491 -21.186 1.00 95.31 302 ASP A CA 1
ATOM 2354 C C . ASP A 1 302 ? -11.641 -12.968 -20.979 1.00 95.31 302 ASP A C 1
ATOM 2356 O O . ASP A 1 302 ? -12.174 -12.269 -21.849 1.00 95.31 302 ASP A O 1
ATOM 2360 N N . LEU A 1 303 ? -11.084 -12.435 -19.885 1.00 96.25 303 LEU A N 1
ATOM 2361 C CA . LEU A 1 303 ? -11.100 -11.003 -19.564 1.00 96.25 303 LEU A CA 1
ATOM 2362 C C . LEU A 1 303 ? -9.835 -10.260 -20.025 1.00 96.25 303 LEU A C 1
ATOM 2364 O O . LEU A 1 303 ? -9.939 -9.358 -20.849 1.00 96.25 303 LEU A O 1
ATOM 2368 N N . LEU A 1 304 ? -8.643 -10.586 -19.509 1.00 95.81 304 LEU A N 1
ATOM 2369 C CA . LEU A 1 304 ? -7.442 -9.773 -19.769 1.00 95.81 304 LEU A CA 1
ATOM 2370 C C . LEU A 1 304 ? -6.962 -9.850 -21.230 1.00 95.81 304 LEU A C 1
ATOM 2372 O O . LEU A 1 304 ? -6.586 -8.818 -21.783 1.00 95.81 304 LEU A O 1
ATOM 2376 N N . MET A 1 305 ? -7.017 -11.036 -21.848 1.00 94.00 305 MET A N 1
ATOM 2377 C CA . MET A 1 305 ? -6.511 -11.311 -23.207 1.00 94.00 305 MET A CA 1
ATOM 2378 C C . MET A 1 305 ? -7.478 -10.970 -24.362 1.00 94.00 305 MET A C 1
ATOM 2380 O O . MET A 1 305 ? -7.168 -11.278 -25.509 1.00 94.00 305 MET A O 1
ATOM 2384 N N . ASN A 1 306 ? -8.630 -10.342 -24.101 1.00 92.81 306 ASN A N 1
ATOM 2385 C CA . ASN A 1 306 ? -9.576 -9.904 -25.141 1.00 92.81 306 ASN A CA 1
ATOM 2386 C C . ASN A 1 306 ? -9.965 -8.438 -24.936 1.00 92.81 306 ASN A C 1
ATOM 2388 O O . ASN A 1 306 ? -10.065 -8.002 -23.793 1.00 92.81 306 ASN A O 1
ATOM 2392 N N . ASP A 1 307 ? -10.251 -7.715 -26.019 1.00 91.12 307 ASP A N 1
ATOM 2393 C CA . ASP A 1 307 ? -10.797 -6.351 -25.983 1.00 91.12 307 ASP A CA 1
ATOM 2394 C C . ASP A 1 307 ? -12.126 -6.315 -26.751 1.00 91.12 307 ASP A C 1
ATOM 2396 O O . ASP A 1 307 ? -12.154 -6.471 -27.983 1.00 91.12 307 ASP A O 1
ATOM 2400 N N . ARG A 1 308 ? -13.230 -6.169 -26.011 1.00 89.00 308 ARG A N 1
ATOM 2401 C CA . ARG A 1 308 ? -14.611 -6.157 -26.530 1.00 89.00 308 ARG A CA 1
ATOM 2402 C C . ARG A 1 308 ? -15.033 -4.761 -26.954 1.00 89.00 308 ARG A C 1
ATOM 2404 O O . ARG A 1 308 ? -15.654 -4.591 -28.002 1.00 89.00 308 ARG A O 1
ATOM 2411 N N . THR A 1 309 ? -14.689 -3.775 -26.138 1.00 81.44 309 THR A N 1
ATOM 2412 C CA . THR A 1 309 ? -14.954 -2.362 -26.386 1.00 81.44 309 THR A CA 1
ATOM 2413 C C . THR A 1 309 ? -13.842 -1.748 -27.241 1.00 81.44 309 THR A C 1
ATOM 2415 O O . THR A 1 309 ? -12.676 -2.132 -27.157 1.00 81.44 309 THR A O 1
ATOM 2418 N N . ASN A 1 310 ? -14.206 -0.796 -28.104 1.00 82.50 310 ASN A N 1
ATOM 2419 C CA . ASN A 1 310 ? -13.237 0.055 -28.792 1.00 82.50 310 ASN A CA 1
ATOM 2420 C C . ASN A 1 310 ? -13.146 1.374 -28.024 1.00 82.50 310 ASN A C 1
ATOM 2422 O O . ASN A 1 310 ? -14.152 2.069 -27.880 1.00 82.50 310 ASN A O 1
ATOM 2426 N N . GLY A 1 311 ? -11.954 1.713 -27.547 1.00 75.19 311 GLY A N 1
ATOM 2427 C CA . GLY A 1 311 ? -11.683 2.954 -26.837 1.00 75.19 311 GLY A CA 1
ATOM 2428 C C . GLY A 1 311 ? -11.765 4.188 -27.737 1.00 75.19 311 GLY A C 1
ATOM 2429 O O . GLY A 1 311 ? -11.519 4.127 -28.947 1.00 75.19 311 GLY A O 1
ATOM 2430 N N . ASP A 1 312 ? -12.089 5.329 -27.128 1.00 74.81 312 ASP A N 1
ATOM 2431 C CA . ASP A 1 312 ? -12.130 6.615 -27.822 1.00 74.81 312 ASP A CA 1
ATOM 2432 C C . ASP A 1 312 ? -10.730 7.037 -28.315 1.00 74.81 312 ASP A C 1
ATOM 2434 O O . ASP A 1 312 ? -9.700 6.797 -27.677 1.00 74.81 312 ASP A O 1
ATOM 2438 N N . LYS A 1 313 ? -10.700 7.689 -29.479 1.00 76.00 313 LYS A N 1
ATOM 2439 C CA . LYS A 1 313 ? -9.500 8.135 -30.198 1.00 76.00 313 LYS A CA 1
ATOM 2440 C C . LYS A 1 313 ? -9.149 9.600 -29.922 1.00 76.00 313 LYS A C 1
ATOM 2442 O O . LYS A 1 313 ? -8.300 10.157 -30.611 1.00 76.00 313 LYS A O 1
ATOM 2447 N N . ASN A 1 314 ? -9.742 10.202 -28.888 1.00 77.88 314 ASN A N 1
ATOM 2448 C CA . ASN A 1 314 ? -9.493 11.578 -28.433 1.00 77.88 314 ASN A CA 1
ATOM 2449 C C . ASN A 1 314 ? -8.024 11.913 -28.075 1.00 77.88 314 ASN A C 1
ATOM 2451 O O . ASN A 1 314 ? -7.700 13.077 -27.854 1.00 77.88 314 ASN A O 1
ATOM 2455 N N . GLY A 1 315 ? -7.135 10.916 -27.991 1.00 82.19 315 GLY A N 1
ATOM 2456 C CA . GLY A 1 315 ? -5.699 11.098 -27.764 1.00 82.19 315 GLY A CA 1
ATOM 2457 C C . GLY A 1 315 ? -5.296 11.478 -26.334 1.00 82.19 315 GLY A C 1
ATOM 2458 O O . GLY A 1 315 ? -4.097 11.590 -26.069 1.00 82.19 315 GLY A O 1
ATOM 2459 N N . LYS A 1 316 ? -6.246 11.641 -25.400 1.00 91.44 316 LYS A N 1
ATOM 2460 C CA . LYS A 1 316 ? -5.962 11.911 -23.982 1.00 91.44 316 LYS A CA 1
ATOM 2461 C C . LYS A 1 316 ? -5.125 10.765 -23.390 1.00 91.44 316 LYS A C 1
ATOM 2463 O O . LYS A 1 316 ? -5.490 9.598 -23.514 1.00 91.44 316 LYS A O 1
ATOM 2468 N N . LEU A 1 317 ? -4.046 11.094 -22.672 1.00 94.19 317 LEU A N 1
ATOM 2469 C CA . LEU A 1 317 ? -3.272 10.111 -21.889 1.00 94.19 317 LEU A CA 1
ATOM 2470 C C . LEU A 1 317 ? -3.936 9.738 -20.554 1.00 94.19 317 LEU A C 1
ATOM 2472 O O . LEU A 1 317 ? -3.501 8.794 -19.897 1.00 94.19 317 LEU A O 1
ATOM 2476 N N . TRP A 1 318 ? -4.949 10.496 -20.129 1.00 95.44 318 TRP A N 1
ATOM 2477 C CA . TRP A 1 318 ? -5.707 10.271 -18.903 1.00 95.44 318 TRP A CA 1
ATOM 2478 C C . TRP A 1 318 ? -7.103 10.886 -19.015 1.00 95.44 318 TRP A C 1
ATOM 2480 O O . TRP A 1 318 ? -7.278 11.941 -19.628 1.00 95.44 318 TRP A O 1
ATOM 2490 N N . SER A 1 319 ? -8.073 10.257 -18.367 1.00 92.31 319 SER A N 1
ATOM 2491 C CA . SER A 1 319 ? -9.462 10.691 -18.243 1.00 92.31 319 SER A CA 1
ATOM 2492 C C . SER A 1 319 ? -9.906 10.602 -16.772 1.00 92.31 319 SER A C 1
ATOM 2494 O O . SER A 1 319 ? -9.275 9.860 -16.009 1.00 92.31 319 SER A O 1
ATOM 2496 N N . PRO A 1 320 ? -10.932 11.360 -16.334 1.00 92.00 320 PRO A N 1
ATOM 2497 C CA . PRO A 1 320 ? -11.593 11.169 -15.036 1.00 92.00 320 PRO A CA 1
ATOM 2498 C C . PRO A 1 320 ? -12.035 9.714 -14.812 1.00 92.00 320 PRO A C 1
ATOM 2500 O O . PRO A 1 320 ? -12.176 8.963 -15.776 1.00 92.00 320 PRO A O 1
ATOM 2503 N N . ASP A 1 321 ? -12.235 9.298 -13.559 1.00 88.25 321 ASP A N 1
ATOM 2504 C CA . ASP A 1 321 ? -12.583 7.904 -13.222 1.00 88.25 321 ASP A CA 1
ATOM 2505 C C . ASP A 1 321 ? -13.957 7.495 -13.793 1.00 88.25 321 ASP A C 1
ATOM 2507 O O . ASP A 1 321 ? -14.178 6.325 -14.097 1.00 88.25 321 ASP A O 1
ATOM 2511 N N . GLU A 1 322 ? -14.827 8.477 -14.025 1.00 88.75 322 GLU A N 1
ATOM 2512 C CA . GLU A 1 322 ? -16.152 8.389 -14.644 1.00 88.75 322 GLU A CA 1
ATOM 2513 C C . GLU A 1 322 ? -16.096 8.218 -16.177 1.00 88.75 322 GLU A C 1
ATOM 2515 O O . GLU A 1 322 ? -17.041 7.717 -16.779 1.00 88.75 322 GLU A O 1
ATOM 2520 N N . GLU A 1 323 ? -14.991 8.625 -16.814 1.00 88.75 323 GLU A N 1
ATOM 2521 C CA . GLU A 1 323 ? -14.732 8.473 -18.257 1.00 88.75 323 GLU A CA 1
ATOM 2522 C C . GLU A 1 323 ? -13.943 7.179 -18.585 1.00 88.75 323 GLU A C 1
ATOM 2524 O O . GLU A 1 323 ? -13.637 6.928 -19.752 1.00 88.75 323 GLU A O 1
ATOM 2529 N N . VAL A 1 324 ? -13.539 6.371 -17.593 1.00 90.25 324 VAL A N 1
ATOM 2530 C CA . VAL A 1 324 ? -12.790 5.116 -17.829 1.00 90.25 324 VAL A CA 1
ATOM 2531 C C . VAL A 1 324 ? -13.738 4.019 -18.313 1.00 90.25 324 VAL A C 1
ATOM 2533 O O . VAL A 1 324 ? -14.818 3.828 -17.756 1.00 90.25 324 VAL A O 1
ATOM 2536 N N . SER A 1 325 ? -13.322 3.249 -19.320 1.00 91.12 325 SER A N 1
ATOM 2537 C CA . SER A 1 325 ? -14.162 2.175 -19.860 1.00 91.12 325 SER A CA 1
ATOM 2538 C C . SER A 1 325 ? -14.446 1.077 -18.806 1.00 91.12 325 SER A C 1
ATOM 2540 O O . SER A 1 325 ? -13.522 0.638 -18.107 1.00 91.12 325 SER A O 1
ATOM 2542 N N . PRO A 1 326 ? -15.695 0.573 -18.678 1.00 92.88 326 PRO A N 1
ATOM 2543 C CA . PRO A 1 326 ? -16.031 -0.459 -17.689 1.00 92.88 326 PRO A CA 1
ATOM 2544 C C . PRO A 1 326 ? -15.208 -1.746 -17.833 1.00 92.88 326 PRO A C 1
ATOM 2546 O O . PRO A 1 326 ? -14.824 -2.354 -16.833 1.00 92.88 326 PRO A O 1
ATOM 2549 N N . GLU A 1 327 ? -14.858 -2.128 -19.067 1.00 93.62 327 GLU A N 1
ATOM 2550 C CA . GLU A 1 327 ? -13.960 -3.254 -19.352 1.00 93.62 327 GLU A CA 1
ATOM 2551 C C . GLU A 1 327 ? -12.578 -3.049 -18.711 1.00 93.62 327 GLU A C 1
ATOM 2553 O O . GLU A 1 327 ? -12.030 -3.973 -18.110 1.00 93.62 327 GLU A O 1
ATOM 2558 N N . VAL A 1 328 ? -12.034 -1.831 -18.736 1.00 94.75 328 VAL A N 1
ATOM 2559 C CA . VAL A 1 328 ? -10.723 -1.519 -18.147 1.00 94.75 328 VAL A CA 1
ATOM 2560 C C . VAL A 1 328 ? -10.805 -1.368 -16.630 1.00 94.75 328 VAL A C 1
ATOM 2562 O O . VAL A 1 328 ? -9.904 -1.840 -15.935 1.00 94.75 328 VAL A O 1
ATOM 2565 N N . LEU A 1 329 ? -11.906 -0.845 -16.077 1.00 94.88 329 LEU A N 1
ATOM 2566 C CA . LEU A 1 329 ? -12.173 -0.910 -14.630 1.00 94.88 329 LEU A CA 1
ATOM 2567 C C . LEU A 1 329 ? -12.211 -2.368 -14.133 1.00 94.88 329 LEU A C 1
ATOM 2569 O O . LEU A 1 329 ? -11.595 -2.691 -13.108 1.00 94.88 329 LEU A O 1
ATOM 2573 N N . ALA A 1 330 ? -12.847 -3.270 -14.889 1.00 96.56 330 ALA A N 1
ATOM 2574 C CA . ALA A 1 330 ? -12.845 -4.704 -14.611 1.00 96.56 330 ALA A CA 1
ATOM 2575 C C . ALA A 1 330 ? -11.436 -5.317 -14.740 1.00 96.56 330 ALA A C 1
ATOM 2577 O O . ALA A 1 330 ? -10.994 -5.997 -13.812 1.00 96.56 330 ALA A O 1
ATOM 2578 N N . LYS A 1 331 ? -10.677 -5.028 -15.811 1.00 97.50 331 LYS A N 1
ATOM 2579 C CA . LYS A 1 331 ? -9.275 -5.482 -15.968 1.00 97.50 331 LYS A CA 1
ATOM 2580 C C . LYS A 1 331 ? -8.377 -4.999 -14.816 1.00 97.50 331 LYS A C 1
ATOM 2582 O O . LYS A 1 331 ? -7.591 -5.782 -14.283 1.00 97.50 331 LYS A O 1
ATOM 2587 N N . VAL A 1 332 ? -8.531 -3.757 -14.350 1.00 97.69 332 VAL A N 1
ATOM 2588 C CA . VAL A 1 332 ? -7.785 -3.212 -13.198 1.00 97.69 332 VAL A CA 1
ATOM 2589 C C . VAL A 1 332 ? -8.155 -3.920 -11.888 1.00 97.69 332 VAL A C 1
ATOM 2591 O O . VAL A 1 332 ? -7.260 -4.254 -11.105 1.00 97.69 332 VAL A O 1
ATOM 2594 N N . GLN A 1 333 ? -9.437 -4.206 -11.627 1.00 97.88 333 GLN A N 1
ATOM 2595 C CA . GLN A 1 333 ? -9.820 -5.003 -10.449 1.00 97.88 333 GLN A CA 1
ATOM 2596 C C . GLN A 1 333 ? -9.394 -6.472 -10.564 1.00 97.88 333 GLN A C 1
ATOM 2598 O O . GLN A 1 333 ? -9.038 -7.073 -9.551 1.00 97.88 333 GLN A O 1
ATOM 2603 N N . ALA A 1 334 ? -9.331 -7.031 -11.773 1.00 98.31 334 ALA A N 1
ATOM 2604 C CA . ALA A 1 334 ? -8.801 -8.365 -12.027 1.00 98.31 334 ALA A CA 1
ATOM 2605 C C . ALA A 1 334 ? -7.289 -8.452 -11.731 1.00 98.31 334 ALA A C 1
ATOM 2607 O O . ALA A 1 334 ? -6.851 -9.378 -11.050 1.00 98.31 334 ALA A O 1
ATOM 2608 N N . ILE A 1 335 ? -6.497 -7.444 -12.118 1.00 98.62 335 ILE A N 1
ATOM 2609 C CA . ILE A 1 335 ? -5.081 -7.321 -11.717 1.00 98.62 335 ILE A CA 1
ATOM 2610 C C . ILE A 1 335 ? -4.952 -7.244 -10.186 1.00 98.62 335 ILE A C 1
ATOM 2612 O O . ILE A 1 335 ? -4.135 -7.951 -9.592 1.00 98.62 335 ILE A O 1
ATOM 2616 N N . LYS A 1 336 ? -5.798 -6.447 -9.514 1.00 98.50 336 LYS A N 1
ATOM 2617 C CA . LYS A 1 336 ? -5.833 -6.394 -8.040 1.00 98.50 336 LYS A CA 1
ATOM 2618 C C . LYS A 1 336 ? -6.247 -7.742 -7.418 1.00 98.50 336 LYS A C 1
ATOM 2620 O O . LYS A 1 336 ? -5.720 -8.090 -6.365 1.00 98.50 336 LYS A O 1
ATOM 2625 N N . LEU A 1 337 ? -7.150 -8.511 -8.038 1.00 98.44 337 LEU A N 1
ATOM 2626 C CA . LEU A 1 337 ? -7.521 -9.872 -7.617 1.00 98.44 337 LEU A CA 1
ATOM 2627 C C . LEU A 1 337 ? -6.321 -10.822 -7.697 1.00 98.44 337 LEU A C 1
ATOM 2629 O O . LEU A 1 337 ? -6.056 -11.509 -6.714 1.00 98.44 337 LEU A O 1
ATOM 2633 N N . LEU A 1 338 ? -5.555 -10.818 -8.796 1.00 98.19 338 LEU A N 1
ATOM 2634 C CA . LEU A 1 338 ? -4.348 -11.650 -8.937 1.00 98.19 338 LEU A CA 1
ATOM 2635 C C . LEU A 1 338 ? -3.342 -11.387 -7.805 1.00 98.19 338 LEU A C 1
ATOM 2637 O O . LEU A 1 338 ? -2.820 -12.326 -7.205 1.00 98.19 338 LEU A O 1
ATOM 2641 N N . VAL A 1 339 ? -3.119 -10.115 -7.459 1.00 98.25 339 VAL A N 1
ATOM 2642 C CA . VAL A 1 339 ? -2.249 -9.731 -6.334 1.00 98.25 339 VAL A CA 1
ATOM 2643 C C . VAL A 1 339 ? -2.826 -10.191 -4.991 1.00 98.25 339 VAL A C 1
ATOM 2645 O O . VAL A 1 339 ? -2.095 -10.767 -4.189 1.00 98.25 339 VAL A O 1
ATOM 2648 N N . ARG A 1 340 ? -4.125 -9.979 -4.737 1.00 98.12 340 ARG A N 1
ATOM 2649 C CA . ARG A 1 340 ? -4.805 -10.413 -3.498 1.00 98.12 340 ARG A CA 1
ATOM 2650 C C . ARG A 1 340 ? -4.729 -11.936 -3.302 1.00 98.12 340 ARG A C 1
ATOM 2652 O O . ARG A 1 340 ? -4.422 -12.377 -2.199 1.00 98.12 340 ARG A O 1
ATOM 2659 N N . TRP A 1 341 ? -4.937 -12.719 -4.362 1.00 96.88 341 TRP A N 1
ATOM 2660 C CA . TRP A 1 341 ? -4.844 -14.186 -4.356 1.00 96.88 341 TRP A CA 1
ATOM 2661 C C . TRP A 1 341 ? -3.435 -14.671 -3.995 1.00 96.88 341 TRP A C 1
ATOM 2663 O O . TRP A 1 341 ? -3.270 -15.483 -3.084 1.00 96.88 341 TRP A O 1
ATOM 2673 N N . LEU A 1 342 ? -2.402 -14.114 -4.636 1.00 96.38 342 LEU A N 1
ATOM 2674 C CA . LEU A 1 342 ? -1.010 -14.436 -4.310 1.00 96.38 342 LEU A CA 1
ATOM 2675 C C . LEU A 1 342 ? -0.643 -14.016 -2.876 1.00 96.38 342 LEU A C 1
ATOM 2677 O O . LEU A 1 342 ? -0.003 -14.790 -2.163 1.00 96.38 342 LEU A O 1
ATOM 2681 N N . LEU A 1 343 ? -1.072 -12.837 -2.415 1.00 96.12 343 LEU A N 1
ATOM 2682 C CA . LEU A 1 343 ? -0.842 -12.375 -1.036 1.00 96.12 343 LEU A CA 1
ATOM 2683 C C . LEU A 1 343 ? -1.620 -13.170 0.029 1.00 96.12 343 LEU A C 1
ATOM 2685 O O . LEU A 1 343 ? -1.248 -13.104 1.200 1.00 96.12 343 LEU A O 1
ATOM 2689 N N . GLY A 1 344 ? -2.649 -13.930 -0.361 1.00 94.81 344 GLY A N 1
ATOM 2690 C CA . GLY A 1 344 ? -3.238 -14.985 0.465 1.00 94.81 344 GLY A CA 1
ATOM 2691 C C . GLY A 1 344 ? -2.352 -16.232 0.506 1.00 94.81 344 GLY A C 1
ATOM 2692 O O . GLY A 1 344 ? -1.980 -16.688 1.581 1.00 94.81 344 GLY A O 1
ATOM 2693 N N . MET A 1 345 ? -1.958 -16.753 -0.663 1.00 92.56 345 MET A N 1
ATOM 2694 C CA . MET A 1 345 ? -1.159 -17.986 -0.774 1.00 92.56 345 MET A CA 1
ATOM 2695 C C . MET A 1 345 ? 0.232 -17.909 -0.123 1.00 92.56 345 MET A C 1
ATOM 2697 O O . MET A 1 345 ? 0.722 -18.927 0.364 1.00 92.56 345 MET A O 1
ATOM 2701 N N . LYS A 1 346 ? 0.895 -16.742 -0.176 1.00 91.94 346 LYS A N 1
ATOM 2702 C CA . LYS A 1 346 ? 2.246 -16.477 0.378 1.00 91.94 346 LYS A CA 1
ATOM 2703 C C . LYS A 1 346 ? 3.316 -17.527 0.029 1.00 91.94 346 LYS A C 1
ATOM 2705 O O . LYS A 1 346 ? 4.257 -17.750 0.786 1.00 91.94 346 LYS A O 1
ATOM 2710 N N . ASN A 1 347 ? 3.177 -18.188 -1.120 1.00 89.62 347 ASN A N 1
ATOM 2711 C CA . ASN A 1 347 ? 4.118 -19.185 -1.612 1.00 89.62 347 ASN A CA 1
ATOM 2712 C C . ASN A 1 347 ? 4.070 -19.271 -3.143 1.00 89.62 347 ASN A C 1
ATOM 2714 O O . ASN A 1 347 ? 3.063 -18.947 -3.771 1.00 89.62 347 ASN A O 1
ATOM 2718 N N . ASN A 1 348 ? 5.144 -19.783 -3.746 1.00 88.38 348 ASN A N 1
ATOM 2719 C CA . ASN A 1 348 ? 5.245 -19.963 -5.195 1.00 88.38 348 ASN A CA 1
ATOM 2720 C C . ASN A 1 348 ? 5.466 -21.432 -5.621 1.00 88.38 348 ASN A C 1
ATOM 2722 O O . ASN A 1 348 ? 5.931 -21.697 -6.729 1.00 88.38 348 ASN A O 1
ATOM 2726 N N . GLN A 1 349 ? 5.095 -22.414 -4.788 1.00 83.69 349 GLN A N 1
ATOM 2727 C CA . GLN A 1 349 ? 5.277 -23.845 -5.108 1.00 83.69 349 GLN A CA 1
ATOM 2728 C C . GLN A 1 349 ? 4.601 -24.236 -6.438 1.00 83.69 349 GLN A C 1
ATOM 2730 O O . GLN A 1 349 ? 5.096 -25.066 -7.195 1.00 83.69 349 GLN A O 1
ATOM 2735 N N . SER A 1 350 ? 3.483 -23.579 -6.755 1.00 83.38 350 SER A N 1
ATOM 2736 C CA . SER A 1 350 ? 2.691 -23.804 -7.968 1.00 83.38 350 SER A CA 1
ATOM 2737 C C . SER A 1 350 ? 3.155 -23.030 -9.216 1.00 83.38 350 SER A C 1
ATOM 2739 O O . SER A 1 350 ? 2.487 -23.122 -10.246 1.00 83.38 350 SER A O 1
ATOM 2741 N N . LYS A 1 351 ? 4.240 -22.236 -9.137 1.00 92.06 351 LYS A N 1
ATOM 2742 C CA . LYS A 1 351 ? 4.721 -21.294 -10.181 1.00 92.06 351 LYS A CA 1
ATOM 2743 C C . LYS A 1 351 ? 3.681 -20.253 -10.651 1.00 92.06 351 LYS A C 1
ATOM 2745 O O . LYS A 1 351 ? 3.848 -19.597 -11.688 1.00 92.06 351 LYS A O 1
ATOM 2750 N N . SER A 1 352 ? 2.606 -20.066 -9.882 1.00 92.88 352 SER A N 1
ATOM 2751 C CA . SER A 1 352 ? 1.525 -19.119 -10.193 1.00 92.88 352 SER A CA 1
ATOM 2752 C C . SER A 1 352 ? 2.002 -17.663 -10.137 1.00 92.88 352 SER A C 1
ATOM 2754 O O . SER A 1 352 ? 1.571 -16.844 -10.954 1.00 92.88 352 SER A O 1
ATOM 2756 N N . ALA A 1 353 ? 2.944 -17.338 -9.243 1.00 95.00 353 ALA A N 1
ATOM 2757 C CA . ALA A 1 353 ? 3.493 -15.990 -9.148 1.00 95.00 353 ALA A CA 1
ATOM 2758 C C . ALA A 1 353 ? 4.441 -15.674 -10.316 1.00 95.00 353 ALA A C 1
ATOM 2760 O O . ALA A 1 353 ? 4.314 -14.599 -10.889 1.00 95.00 353 ALA A O 1
ATOM 2761 N N . ASN A 1 354 ? 5.286 -16.611 -10.781 1.00 95.81 354 ASN A N 1
ATOM 2762 C CA . ASN A 1 354 ? 6.065 -16.405 -12.020 1.00 95.81 354 ASN A CA 1
ATOM 2763 C C . ASN A 1 354 ? 5.153 -16.135 -13.228 1.00 95.81 354 ASN A C 1
ATOM 2765 O O . ASN A 1 354 ? 5.438 -15.264 -14.048 1.00 95.81 354 ASN A O 1
ATOM 2769 N N . SER A 1 355 ? 4.045 -16.876 -13.325 1.00 95.88 355 SER A N 1
ATOM 2770 C CA . SER A 1 355 ? 3.072 -16.733 -14.414 1.00 95.88 355 SER A CA 1
ATOM 2771 C C . SER A 1 355 ? 2.392 -15.360 -14.388 1.00 95.88 355 SER A C 1
ATOM 2773 O O . SER A 1 355 ? 2.275 -14.712 -15.427 1.00 95.88 355 SER A O 1
ATOM 2775 N N . THR A 1 356 ? 2.017 -14.891 -13.194 1.00 97.12 356 THR A N 1
ATOM 2776 C CA . THR A 1 356 ? 1.438 -13.557 -12.970 1.00 97.12 356 THR A CA 1
ATOM 2777 C C . THR A 1 356 ? 2.458 -12.449 -13.228 1.00 97.12 356 THR A C 1
ATOM 2779 O O . THR A 1 356 ? 2.158 -11.510 -13.953 1.00 97.12 356 THR A O 1
ATOM 2782 N N . LEU A 1 357 ? 3.686 -12.562 -12.714 1.00 98.00 357 LEU A N 1
ATOM 2783 C CA . LEU A 1 357 ? 4.745 -11.576 -12.946 1.00 98.00 357 LEU A CA 1
ATOM 2784 C C . LEU A 1 357 ? 5.057 -11.433 -14.439 1.00 98.00 357 LEU A C 1
ATOM 2786 O O . LEU A 1 357 ? 5.107 -10.313 -14.933 1.00 98.00 357 LEU A O 1
ATOM 2790 N N . ARG A 1 358 ? 5.163 -12.541 -15.187 1.00 97.62 358 ARG A N 1
ATOM 2791 C CA . ARG A 1 358 ? 5.347 -12.506 -16.649 1.00 97.62 358 ARG A CA 1
ATOM 2792 C C . ARG A 1 358 ? 4.191 -11.801 -17.371 1.00 97.62 358 ARG A C 1
ATOM 2794 O O . ARG A 1 358 ? 4.445 -11.064 -18.316 1.00 97.62 358 ARG A O 1
ATOM 2801 N N . LEU A 1 359 ? 2.948 -12.002 -16.928 1.00 97.88 359 LEU A N 1
ATOM 2802 C CA . LEU A 1 359 ? 1.763 -11.325 -17.471 1.00 97.88 359 LEU A CA 1
ATOM 2803 C C . LEU A 1 359 ? 1.796 -9.807 -17.210 1.00 97.88 359 LEU A C 1
ATOM 2805 O O . LEU A 1 359 ? 1.527 -9.023 -18.115 1.00 97.88 359 LEU A O 1
ATOM 2809 N N . LEU A 1 360 ? 2.177 -9.394 -15.997 1.00 98.38 360 LEU A N 1
ATOM 2810 C CA . LEU A 1 360 ? 2.319 -7.979 -15.632 1.00 98.38 360 LEU A CA 1
ATOM 2811 C C . LEU A 1 360 ? 3.488 -7.316 -16.381 1.00 98.38 360 LEU A C 1
ATOM 2813 O O . LEU A 1 360 ? 3.350 -6.187 -16.839 1.00 98.38 360 LEU A O 1
ATOM 2817 N N . SER A 1 361 ? 4.610 -8.020 -16.565 1.00 98.25 361 SER A N 1
ATOM 2818 C CA . SER A 1 361 ? 5.723 -7.551 -17.401 1.00 98.25 361 SER A CA 1
ATOM 2819 C C . SER A 1 361 ? 5.315 -7.408 -18.869 1.00 98.25 361 SER A C 1
ATOM 2821 O O . SER A 1 361 ? 5.619 -6.386 -19.470 1.00 98.25 361 SER A O 1
ATOM 2823 N N . ALA A 1 362 ? 4.590 -8.375 -19.441 1.00 98.00 362 ALA A N 1
ATOM 2824 C CA . ALA A 1 362 ? 4.106 -8.285 -20.821 1.00 98.00 362 ALA A CA 1
ATOM 2825 C C . ALA A 1 362 ? 3.218 -7.045 -21.034 1.00 98.00 362 ALA A C 1
ATOM 2827 O O . ALA A 1 362 ? 3.446 -6.294 -21.974 1.00 98.00 362 ALA A O 1
ATOM 2828 N N . MET A 1 363 ? 2.297 -6.773 -20.102 1.00 97.56 363 MET A N 1
ATOM 2829 C CA . MET A 1 363 ? 1.437 -5.581 -20.126 1.00 97.56 363 MET A CA 1
ATOM 2830 C C . MET A 1 363 ? 2.212 -4.254 -20.011 1.00 97.56 363 MET A C 1
ATOM 2832 O O . MET A 1 363 ? 1.737 -3.237 -20.506 1.00 97.56 363 MET A O 1
ATOM 2836 N N . LEU A 1 364 ? 3.390 -4.238 -19.374 1.00 97.88 364 LEU A N 1
ATOM 2837 C CA . LEU A 1 364 ? 4.271 -3.063 -19.373 1.00 97.88 364 LEU A CA 1
ATOM 2838 C C . LEU A 1 364 ? 5.066 -2.932 -20.683 1.00 97.88 364 LEU A C 1
ATOM 2840 O O . LEU A 1 364 ? 5.226 -1.818 -21.171 1.00 97.88 364 LEU A O 1
ATOM 2844 N N . VAL A 1 365 ? 5.526 -4.045 -21.268 1.00 97.31 365 VAL A N 1
ATOM 2845 C CA . VAL A 1 365 ? 6.254 -4.056 -22.553 1.00 97.31 365 VAL A CA 1
ATOM 2846 C C . VAL A 1 365 ? 5.361 -3.630 -23.721 1.00 97.31 365 VAL A C 1
ATOM 2848 O O . VAL A 1 365 ? 5.822 -2.892 -24.584 1.00 97.31 365 VAL A O 1
ATOM 2851 N N . SER A 1 366 ? 4.088 -4.037 -23.745 1.00 96.00 366 SER A N 1
ATOM 2852 C CA . SER A 1 366 ? 3.127 -3.646 -24.790 1.00 96.00 366 SER A CA 1
ATOM 2853 C C . SER A 1 366 ? 2.405 -2.315 -24.503 1.00 96.00 366 SER A C 1
ATOM 2855 O O . SER A 1 366 ? 1.309 -2.057 -24.999 1.00 96.00 366 SER A O 1
ATOM 2857 N N . GLU A 1 367 ? 3.006 -1.464 -23.662 1.00 94.69 367 GLU A N 1
ATOM 2858 C CA . GLU A 1 367 ? 2.513 -0.136 -23.262 1.00 94.69 367 GLU A CA 1
ATOM 2859 C C . GLU A 1 367 ? 1.082 -0.104 -22.676 1.00 94.69 367 GLU A C 1
ATOM 2861 O O . GLU A 1 367 ? 0.487 0.968 -22.550 1.00 94.69 367 GLU A O 1
ATOM 2866 N N . GLY A 1 368 ? 0.533 -1.249 -22.264 1.00 92.69 368 GLY A N 1
ATOM 2867 C CA . GLY A 1 368 ? -0.830 -1.420 -21.753 1.00 92.69 368 GLY A CA 1
ATOM 2868 C C . GLY A 1 368 ? -1.789 -2.134 -22.715 1.00 92.69 368 GLY A C 1
ATOM 2869 O O . GLY A 1 368 ? -2.796 -2.669 -22.252 1.00 92.69 368 GLY A O 1
ATOM 2870 N N . ASP A 1 369 ? -1.481 -2.213 -24.014 1.00 93.75 369 ASP A N 1
ATOM 2871 C CA . ASP A 1 369 ? -2.253 -2.998 -24.990 1.00 93.75 369 ASP A CA 1
ATOM 2872 C C . ASP A 1 369 ? -1.763 -4.450 -24.986 1.00 93.75 369 ASP A C 1
ATOM 2874 O O . ASP A 1 369 ? -0.882 -4.839 -25.750 1.00 93.75 369 ASP A O 1
ATOM 2878 N N . LEU A 1 370 ? -2.290 -5.267 -24.071 1.00 92.88 370 LEU A N 1
ATOM 2879 C CA . LEU A 1 370 ? -1.871 -6.667 -23.914 1.00 92.88 370 LEU A CA 1
ATOM 2880 C C . LEU A 1 370 ? -2.213 -7.547 -25.134 1.00 92.88 370 LEU A C 1
ATOM 2882 O O . LEU A 1 370 ? -1.649 -8.633 -25.264 1.00 92.88 370 LEU A O 1
ATOM 2886 N N . THR A 1 371 ? -3.128 -7.116 -26.009 1.00 89.75 371 THR A N 1
ATOM 2887 C CA . THR A 1 371 ? -3.554 -7.908 -27.175 1.00 89.75 371 THR A CA 1
ATOM 2888 C C . THR A 1 371 ? -2.922 -7.436 -28.488 1.00 89.75 371 THR A C 1
ATOM 2890 O O . THR A 1 371 ? -3.025 -8.142 -29.488 1.00 89.75 371 THR A O 1
ATOM 2893 N N . GLU A 1 372 ? -2.277 -6.265 -28.490 1.00 88.31 372 GLU A N 1
ATOM 2894 C CA . GLU A 1 372 ? -1.664 -5.574 -29.639 1.00 88.31 372 GLU A CA 1
ATOM 2895 C C . GLU A 1 372 ? -2.643 -5.215 -30.785 1.00 88.31 372 GLU A C 1
ATOM 2897 O O . GLU A 1 372 ? -2.227 -4.751 -31.854 1.00 88.31 372 GLU A O 1
ATOM 2902 N N . HIS A 1 373 ? -3.960 -5.362 -30.575 1.00 87.62 373 HIS A N 1
ATOM 2903 C CA . HIS A 1 373 ? -4.990 -5.061 -31.581 1.00 87.62 373 HIS A CA 1
ATOM 2904 C C . HIS A 1 373 ? -5.316 -3.565 -31.715 1.00 87.62 373 HIS A C 1
ATOM 2906 O O . HIS A 1 373 ? -6.098 -3.196 -32.597 1.00 87.62 373 HIS A O 1
ATOM 2912 N N . LYS A 1 374 ? -4.749 -2.694 -30.867 1.00 86.25 374 LYS A N 1
ATOM 2913 C CA . LYS A 1 374 ? -4.935 -1.229 -30.875 1.00 86.25 374 LYS A CA 1
ATOM 2914 C C . LYS A 1 374 ? -6.398 -0.801 -30.729 1.00 86.25 374 LYS A C 1
ATOM 2916 O O . LYS A 1 374 ? -6.845 0.166 -31.349 1.00 86.25 374 LYS A O 1
ATOM 2921 N N . ARG A 1 375 ? -7.140 -1.556 -29.911 1.00 87.00 375 ARG A N 1
ATOM 2922 C CA . ARG A 1 375 ? -8.541 -1.285 -29.539 1.00 87.00 375 ARG A CA 1
ATOM 2923 C C . ARG A 1 375 ? -8.673 -0.459 -28.264 1.00 87.00 375 ARG A C 1
ATOM 2925 O O . ARG A 1 375 ? -9.629 0.297 -28.146 1.00 87.00 375 ARG A O 1
ATOM 2932 N N . ILE A 1 376 ? -7.734 -0.598 -27.329 1.00 90.62 376 ILE A N 1
ATOM 2933 C CA . ILE A 1 376 ? -7.734 0.101 -26.038 1.00 90.62 376 ILE A CA 1
ATOM 2934 C C . ILE A 1 376 ? -7.426 1.598 -26.249 1.00 90.62 376 ILE A C 1
ATOM 2936 O O . ILE A 1 376 ? -6.604 1.945 -27.100 1.00 90.62 376 ILE A O 1
ATOM 2940 N N . SER A 1 377 ? -8.072 2.503 -25.497 1.00 92.19 377 SER A N 1
ATOM 2941 C CA . SER A 1 377 ? -7.753 3.940 -25.573 1.00 92.19 377 SER A CA 1
ATOM 2942 C C . SER A 1 377 ? -6.399 4.252 -24.923 1.00 92.19 377 SER A C 1
ATOM 2944 O O . SER A 1 377 ? -5.944 3.541 -24.026 1.00 92.19 377 SER A O 1
ATOM 2946 N N . LYS A 1 378 ? -5.769 5.373 -25.299 1.00 93.44 378 LYS A N 1
ATOM 2947 C CA . LYS A 1 378 ? -4.530 5.831 -24.642 1.00 93.44 378 LYS A CA 1
ATOM 2948 C C . LYS A 1 378 ? -4.703 6.069 -23.132 1.00 93.44 378 LYS A C 1
ATOM 2950 O O . LYS A 1 378 ? -3.793 5.764 -22.365 1.00 93.44 378 LYS A O 1
ATOM 2955 N N . SER A 1 379 ? -5.862 6.569 -22.699 1.00 94.44 379 SER A N 1
ATOM 2956 C CA . SER A 1 379 ? -6.175 6.747 -21.274 1.00 94.44 379 SER A CA 1
ATOM 2957 C C . SER A 1 379 ? -6.235 5.405 -20.540 1.00 94.44 379 SER A C 1
ATOM 2959 O O . SER A 1 379 ? -5.621 5.224 -19.487 1.00 94.44 379 SER A O 1
ATOM 2961 N N . ASP A 1 380 ? -6.921 4.430 -21.132 1.00 94.56 380 ASP A N 1
ATOM 2962 C CA . ASP A 1 380 ? -7.063 3.088 -20.575 1.00 94.56 380 ASP A CA 1
ATOM 2963 C C . ASP A 1 380 ? -5.717 2.339 -20.526 1.00 94.56 380 ASP A C 1
ATOM 2965 O O . ASP A 1 380 ? -5.407 1.690 -19.525 1.00 94.56 380 ASP A O 1
ATOM 2969 N N . MET A 1 381 ? -4.867 2.488 -21.549 1.00 95.62 381 MET A N 1
ATOM 2970 C CA . MET A 1 381 ? -3.492 1.968 -21.550 1.00 95.62 381 MET A CA 1
ATOM 2971 C C . MET A 1 381 ? -2.689 2.514 -20.357 1.00 95.62 381 MET A C 1
ATOM 2973 O O . MET A 1 381 ? -2.102 1.729 -19.610 1.00 95.62 381 MET A O 1
ATOM 2977 N N . SER A 1 382 ? -2.743 3.825 -20.084 1.00 97.31 382 SER A N 1
ATOM 2978 C CA . SER A 1 382 ? -2.136 4.430 -18.884 1.00 97.31 382 SER A CA 1
ATOM 2979 C C . SER A 1 382 ? -2.666 3.824 -17.574 1.00 97.31 382 SER A C 1
ATOM 2981 O O . SER A 1 382 ? -1.892 3.561 -16.647 1.00 97.31 382 SER A O 1
ATOM 2983 N N . ARG A 1 383 ? -3.979 3.557 -17.479 1.00 97.06 383 ARG A N 1
ATOM 2984 C CA . ARG A 1 383 ? -4.594 2.893 -16.309 1.00 97.06 383 ARG A CA 1
ATOM 2985 C C . ARG A 1 383 ? -4.053 1.468 -16.128 1.00 97.06 383 ARG A C 1
ATOM 2987 O O . ARG A 1 383 ? -3.749 1.079 -14.997 1.00 97.06 383 ARG A O 1
ATOM 2994 N N . LEU A 1 384 ? -3.879 0.717 -17.218 1.00 97.69 384 LEU A N 1
ATOM 2995 C CA . LEU A 1 384 ? -3.331 -0.644 -17.210 1.00 97.69 384 LEU A CA 1
ATOM 2996 C C . LEU A 1 384 ? -1.835 -0.672 -16.852 1.00 97.69 384 LEU A C 1
ATOM 2998 O O . LEU A 1 384 ? -1.452 -1.447 -15.973 1.00 97.69 384 LEU A O 1
ATOM 3002 N N . ARG A 1 385 ? -1.003 0.227 -17.402 1.00 98.44 385 ARG A N 1
ATOM 3003 C CA . ARG A 1 385 ? 0.418 0.366 -17.008 1.00 98.44 385 ARG A CA 1
ATOM 3004 C C . ARG A 1 385 ? 0.571 0.665 -15.512 1.00 98.44 385 ARG A C 1
ATOM 3006 O O . ARG A 1 385 ? 1.328 -0.010 -14.810 1.00 98.44 385 ARG A O 1
ATOM 3013 N N . LEU A 1 386 ? -0.218 1.607 -14.984 1.00 98.56 386 LEU A N 1
ATOM 3014 C CA . LEU A 1 386 ? -0.242 1.940 -13.552 1.00 98.56 386 LEU A CA 1
ATOM 3015 C C . LEU A 1 386 ? -0.715 0.773 -12.668 1.00 98.56 386 LEU A C 1
ATOM 3017 O O . LEU A 1 386 ? -0.252 0.632 -11.528 1.00 98.56 386 LEU A O 1
ATOM 3021 N N . ALA A 1 387 ? -1.643 -0.051 -13.160 1.00 98.50 387 ALA A N 1
ATOM 3022 C CA . ALA A 1 387 ? -2.085 -1.257 -12.469 1.00 98.50 387 ALA A CA 1
ATOM 3023 C C . ALA A 1 387 ? -0.989 -2.333 -12.463 1.00 98.50 387 ALA A C 1
ATOM 3025 O O . ALA A 1 387 ? -0.720 -2.900 -11.405 1.00 98.50 387 ALA A O 1
ATOM 3026 N N . ALA A 1 388 ? -0.308 -2.561 -13.591 1.00 98.62 388 ALA A N 1
ATOM 3027 C CA . ALA A 1 388 ? 0.751 -3.559 -13.723 1.00 98.62 388 ALA A CA 1
ATOM 3028 C C . ALA A 1 388 ? 1.994 -3.228 -12.879 1.00 98.62 388 ALA A C 1
ATOM 3030 O O . ALA A 1 388 ? 2.394 -4.033 -12.034 1.00 98.62 388 ALA A O 1
ATOM 3031 N N . GLY A 1 389 ? 2.550 -2.018 -13.008 1.00 98.44 389 GLY A N 1
ATOM 3032 C CA . GLY A 1 389 ? 3.670 -1.568 -12.167 1.00 98.44 389 GLY A CA 1
ATOM 3033 C C . GLY A 1 389 ? 3.290 -1.501 -10.683 1.00 98.44 389 GLY A C 1
ATOM 3034 O O . GLY A 1 389 ? 4.041 -1.934 -9.807 1.00 98.44 389 GLY A O 1
ATOM 3035 N N . GLY A 1 390 ? 2.069 -1.044 -10.381 1.00 98.38 390 GLY A N 1
ATOM 3036 C CA . GLY A 1 390 ? 1.526 -1.059 -9.021 1.00 98.38 390 GLY A CA 1
ATOM 3037 C C . GLY A 1 390 ? 1.364 -2.467 -8.430 1.00 98.38 390 GLY A C 1
ATOM 3038 O O . GLY A 1 390 ? 1.494 -2.625 -7.217 1.00 98.38 390 GLY A O 1
ATOM 3039 N N . ALA A 1 391 ? 1.108 -3.479 -9.263 1.00 98.69 391 ALA A N 1
ATOM 3040 C CA . ALA A 1 391 ? 0.985 -4.877 -8.860 1.00 98.69 391 ALA A CA 1
ATOM 3041 C C . ALA A 1 391 ? 2.349 -5.529 -8.593 1.00 98.69 391 ALA A C 1
ATOM 3043 O O . ALA A 1 391 ? 2.514 -6.141 -7.538 1.00 98.69 391 ALA A O 1
ATOM 3044 N N . ILE A 1 392 ? 3.342 -5.342 -9.474 1.00 98.62 392 ILE A N 1
ATOM 3045 C CA . ILE A 1 392 ? 4.716 -5.845 -9.266 1.00 98.62 392 ILE A CA 1
ATOM 3046 C C . ILE A 1 392 ? 5.294 -5.261 -7.967 1.00 98.62 392 ILE A C 1
ATOM 3048 O O . ILE A 1 392 ? 5.687 -6.008 -7.072 1.00 98.62 392 ILE A O 1
ATOM 3052 N N . MET A 1 393 ? 5.217 -3.937 -7.789 1.00 98.00 393 MET A N 1
ATOM 3053 C CA . MET A 1 393 ? 5.644 -3.250 -6.562 1.00 98.00 393 MET A CA 1
ATOM 3054 C C . MET A 1 393 ? 4.852 -3.670 -5.307 1.00 98.00 393 MET A C 1
ATOM 3056 O O . MET A 1 393 ? 5.342 -3.500 -4.187 1.00 98.00 393 MET A O 1
ATOM 3060 N N . LYS A 1 394 ? 3.629 -4.206 -5.444 1.00 98.31 394 LYS A N 1
ATOM 3061 C CA . LYS A 1 394 ? 2.865 -4.737 -4.302 1.00 98.31 394 LYS A CA 1
ATOM 3062 C C . LYS A 1 394 ? 3.233 -6.185 -3.970 1.00 98.31 394 LYS A C 1
ATOM 3064 O O . LYS A 1 394 ? 3.264 -6.527 -2.791 1.00 98.31 394 LYS A O 1
ATOM 3069 N N . LEU A 1 395 ? 3.567 -7.006 -4.965 1.00 98.12 395 LEU A N 1
ATOM 3070 C CA . LEU A 1 395 ? 4.119 -8.348 -4.751 1.00 98.12 395 LEU A CA 1
ATOM 3071 C C . LEU A 1 395 ? 5.527 -8.281 -4.141 1.00 98.12 395 LEU A C 1
ATOM 3073 O O . LEU A 1 395 ? 5.818 -9.034 -3.220 1.00 98.12 395 LEU A O 1
ATOM 3077 N N . ALA A 1 396 ? 6.350 -7.308 -4.542 1.00 97.75 396 ALA A N 1
ATOM 3078 C CA . ALA A 1 396 ? 7.686 -7.068 -3.985 1.00 97.75 396 ALA A CA 1
ATOM 3079 C C . ALA A 1 396 ? 7.720 -6.692 -2.483 1.00 97.75 396 ALA A C 1
ATOM 3081 O O . ALA A 1 396 ? 8.798 -6.579 -1.909 1.00 97.75 396 ALA A O 1
ATOM 3082 N N . GLN A 1 397 ? 6.562 -6.491 -1.840 1.00 96.88 397 GLN A N 1
ATOM 3083 C CA . GLN A 1 397 ? 6.444 -6.282 -0.387 1.00 96.88 397 GLN A CA 1
ATOM 3084 C C . GLN A 1 397 ? 6.324 -7.600 0.401 1.00 96.88 397 GLN A C 1
ATOM 3086 O O . GLN A 1 397 ? 6.284 -7.583 1.630 1.00 96.88 397 GLN A O 1
ATOM 3091 N N . GLU A 1 398 ? 6.235 -8.738 -0.291 1.00 96.62 398 GLU A N 1
ATOM 3092 C CA . GLU A 1 398 ? 6.187 -10.078 0.290 1.00 96.62 398 GLU A CA 1
ATOM 3093 C C . GLU A 1 398 ? 7.490 -10.825 -0.074 1.00 96.62 398 GLU A C 1
ATOM 3095 O O . GLU A 1 398 ? 7.770 -10.981 -1.267 1.00 96.62 398 GLU A O 1
ATOM 3100 N N . PRO A 1 399 ? 8.299 -11.299 0.898 1.00 93.94 399 PRO A N 1
ATOM 3101 C CA . PRO A 1 399 ? 9.647 -11.816 0.624 1.00 93.94 399 PRO A CA 1
ATOM 3102 C C . PRO A 1 399 ? 9.705 -12.916 -0.446 1.00 93.94 399 PRO A C 1
ATOM 3104 O O . PRO A 1 399 ? 10.440 -12.781 -1.421 1.00 93.94 399 PRO A O 1
ATOM 3107 N N . CYS A 1 400 ? 8.834 -13.926 -0.342 1.00 94.94 400 CYS A N 1
ATOM 3108 C CA . CYS A 1 400 ? 8.756 -15.051 -1.285 1.00 94.94 400 CYS A CA 1
ATOM 3109 C C . CYS A 1 400 ? 8.359 -14.665 -2.727 1.00 94.94 400 CYS A C 1
ATOM 3111 O O . CYS A 1 400 ? 8.448 -15.495 -3.635 1.00 94.94 400 CYS A O 1
ATOM 3113 N N . TYR A 1 401 ? 7.910 -13.423 -2.952 1.00 96.81 401 TYR A N 1
ATOM 3114 C CA . TYR A 1 401 ? 7.664 -12.875 -4.285 1.00 96.81 401 TYR A CA 1
ATOM 3115 C C . TYR A 1 401 ? 8.753 -11.885 -4.723 1.00 96.81 401 TYR A C 1
ATOM 3117 O O . TYR A 1 401 ? 9.105 -11.885 -5.899 1.00 96.81 401 TYR A O 1
ATOM 3125 N N . HIS A 1 402 ? 9.369 -11.122 -3.812 1.00 95.75 402 HIS A N 1
ATOM 3126 C CA . HIS A 1 402 ? 10.598 -10.365 -4.112 1.00 95.75 402 HIS A CA 1
ATOM 3127 C C . HIS A 1 402 ? 11.751 -11.284 -4.567 1.00 95.75 402 HIS A C 1
ATOM 3129 O O . HIS A 1 402 ? 12.461 -10.949 -5.516 1.00 95.75 402 HIS A O 1
ATOM 3135 N N . GLU A 1 403 ? 11.905 -12.464 -3.959 1.00 93.12 403 GLU A N 1
ATOM 3136 C CA . GLU A 1 403 ? 12.931 -13.460 -4.318 1.00 93.12 403 GLU A CA 1
ATOM 3137 C C . GLU A 1 403 ? 12.861 -13.920 -5.787 1.00 93.12 403 GLU A C 1
ATOM 3139 O O . GLU A 1 403 ? 13.891 -14.236 -6.378 1.00 93.12 403 GLU A O 1
ATOM 3144 N N . ILE A 1 404 ? 11.667 -13.927 -6.397 1.00 95.56 404 ILE A N 1
ATOM 3145 C CA . ILE A 1 404 ? 11.443 -14.417 -7.772 1.00 95.56 404 ILE A CA 1
ATOM 3146 C C . ILE A 1 404 ? 11.258 -13.309 -8.822 1.00 95.56 404 ILE A C 1
ATOM 3148 O O . ILE A 1 404 ? 11.222 -13.623 -10.011 1.00 95.56 404 ILE A O 1
ATOM 3152 N N . ILE A 1 405 ? 11.110 -12.044 -8.411 1.00 97.50 405 ILE A N 1
ATOM 3153 C CA . ILE A 1 405 ? 11.100 -10.887 -9.324 1.00 97.50 405 ILE A CA 1
ATOM 3154 C C . ILE A 1 405 ? 12.526 -10.696 -9.836 1.00 97.50 405 ILE A C 1
ATOM 3156 O O . ILE A 1 405 ? 13.436 -10.488 -9.035 1.00 97.50 405 ILE A O 1
ATOM 3160 N N . THR A 1 406 ? 12.739 -10.800 -11.147 1.00 96.81 406 THR A N 1
ATOM 3161 C CA . THR A 1 406 ? 14.085 -10.704 -11.743 1.00 96.81 406 THR A CA 1
ATOM 3162 C C . THR A 1 406 ? 14.557 -9.241 -11.867 1.00 96.81 406 THR A C 1
ATOM 3164 O O . THR A 1 406 ? 13.716 -8.333 -11.832 1.00 96.81 406 THR A O 1
ATOM 3167 N N . PRO A 1 407 ? 15.871 -8.972 -12.029 1.00 96.69 407 PRO A N 1
ATOM 3168 C CA . PRO A 1 407 ? 16.388 -7.618 -12.257 1.00 96.69 407 PRO A CA 1
ATO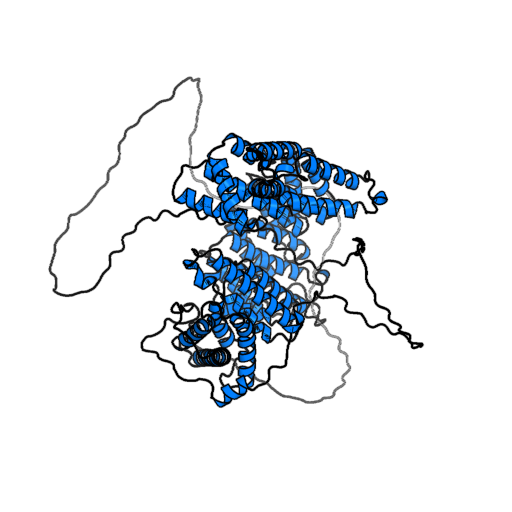M 3169 C C . PRO A 1 407 ? 15.712 -6.894 -13.431 1.00 96.69 407 PRO A C 1
ATOM 3171 O O . PRO A 1 407 ? 15.367 -5.722 -13.295 1.00 96.69 407 PRO A O 1
ATOM 3174 N N . GLU A 1 408 ? 15.405 -7.594 -14.529 1.00 96.75 408 GLU A N 1
ATOM 3175 C CA . GLU A 1 408 ? 14.663 -7.057 -15.682 1.00 96.75 408 GLU A CA 1
ATOM 3176 C C . GLU A 1 408 ? 13.244 -6.628 -15.293 1.00 96.75 408 GLU A C 1
ATOM 3178 O O . GLU A 1 408 ? 12.762 -5.578 -15.713 1.00 96.75 408 GLU A O 1
ATOM 3183 N N . GLN A 1 409 ? 12.554 -7.436 -14.481 1.00 98.12 409 GLN A N 1
ATOM 3184 C CA . GLN A 1 409 ? 11.190 -7.140 -14.036 1.00 98.12 409 GLN A CA 1
ATOM 3185 C C . GLN A 1 409 ? 11.157 -5.959 -13.062 1.00 98.12 409 GLN A C 1
ATOM 3187 O O . GLN A 1 409 ? 10.220 -5.160 -13.097 1.00 98.12 409 GLN A O 1
ATOM 3192 N N . PHE A 1 410 ? 12.191 -5.825 -12.229 1.00 98.31 410 PHE A N 1
ATOM 3193 C CA . PHE A 1 410 ? 12.424 -4.651 -11.393 1.00 98.31 410 PHE A CA 1
ATOM 3194 C C . PHE A 1 410 ? 12.707 -3.398 -12.241 1.00 98.31 410 PHE A C 1
ATOM 3196 O O . PHE A 1 410 ? 12.033 -2.388 -12.050 1.00 98.31 410 PHE A O 1
ATOM 3203 N N . GLN A 1 411 ? 13.624 -3.467 -13.212 1.00 98.31 411 GLN A N 1
ATOM 3204 C CA . GLN A 1 411 ? 13.965 -2.365 -14.128 1.00 98.31 411 GLN A CA 1
ATOM 3205 C C . GLN A 1 411 ? 12.740 -1.891 -14.923 1.00 98.31 411 GLN A C 1
ATOM 3207 O O . GLN A 1 411 ? 12.408 -0.707 -14.916 1.00 98.31 411 GLN A O 1
ATOM 3212 N N . LEU A 1 412 ? 11.999 -2.818 -15.531 1.00 98.00 412 LEU A N 1
ATOM 3213 C CA . LEU A 1 412 ? 10.760 -2.529 -16.257 1.00 98.00 412 LEU A CA 1
ATOM 3214 C C . LEU A 1 412 ? 9.689 -1.897 -15.352 1.00 98.00 412 LEU A C 1
ATOM 3216 O O . LEU A 1 412 ? 8.994 -0.971 -15.765 1.00 98.00 412 LEU A O 1
ATOM 3220 N N . CYS A 1 413 ? 9.572 -2.353 -14.101 1.00 98.38 413 CYS A N 1
ATOM 3221 C CA . CYS A 1 413 ? 8.684 -1.733 -13.118 1.00 98.38 413 CYS A CA 1
ATOM 3222 C C . CYS A 1 413 ? 9.172 -0.340 -12.679 1.00 98.38 413 CYS A C 1
ATOM 3224 O O . CYS A 1 413 ? 8.345 0.517 -12.371 1.00 98.38 413 CYS A O 1
ATOM 3226 N N . ALA A 1 414 ? 10.485 -0.095 -12.641 1.00 98.50 414 ALA A N 1
ATOM 3227 C CA . ALA A 1 414 ? 11.060 1.197 -12.278 1.00 98.50 414 ALA A CA 1
ATOM 3228 C C . ALA A 1 414 ? 10.731 2.281 -13.311 1.00 98.50 414 ALA A C 1
ATOM 3230 O O . ALA A 1 414 ? 10.375 3.391 -12.920 1.00 98.50 414 ALA A O 1
ATOM 3231 N N . LEU A 1 415 ? 10.766 1.953 -14.609 1.00 98.31 415 LEU A N 1
ATOM 3232 C CA . LEU A 1 415 ? 10.509 2.895 -15.710 1.00 98.31 415 LEU A CA 1
ATOM 3233 C C . LEU A 1 415 ? 9.107 3.535 -15.678 1.00 98.31 415 LEU A C 1
ATOM 3235 O O . LEU A 1 415 ? 8.930 4.634 -16.197 1.00 98.31 415 LEU A O 1
ATOM 3239 N N . VAL A 1 416 ? 8.137 2.932 -14.980 1.00 98.50 416 VAL A N 1
ATOM 3240 C CA . VAL A 1 416 ? 6.790 3.497 -14.731 1.00 98.50 416 VAL A CA 1
ATOM 3241 C C . VAL A 1 416 ? 6.853 4.850 -13.987 1.00 98.50 416 VAL A C 1
ATOM 3243 O O . VAL A 1 416 ? 5.921 5.652 -14.052 1.00 98.50 416 VAL A O 1
ATOM 3246 N N . ILE A 1 417 ? 7.972 5.165 -13.321 1.00 98.38 417 ILE A N 1
ATOM 3247 C CA . ILE A 1 417 ? 8.230 6.490 -12.729 1.00 98.38 417 ILE A CA 1
ATOM 3248 C C . ILE A 1 417 ? 8.376 7.611 -13.778 1.00 98.38 417 ILE A C 1
ATOM 3250 O O . ILE A 1 417 ? 8.128 8.772 -13.446 1.00 98.38 417 ILE A O 1
ATOM 3254 N N . ASN A 1 418 ? 8.706 7.249 -15.027 1.00 97.62 418 ASN A N 1
ATOM 3255 C CA . ASN A 1 418 ? 8.984 8.124 -16.172 1.00 97.62 418 ASN A CA 1
ATOM 3256 C C . ASN A 1 418 ? 7.976 7.952 -17.342 1.00 97.62 418 ASN A C 1
ATOM 3258 O O . ASN A 1 418 ? 8.229 8.433 -18.441 1.00 97.62 418 ASN A O 1
ATOM 3262 N N . ASP A 1 419 ? 6.814 7.332 -17.095 1.00 98.31 419 ASP A N 1
ATOM 3263 C CA . ASP A 1 419 ? 5.694 7.165 -18.046 1.00 98.31 419 ASP A CA 1
ATOM 3264 C C . ASP A 1 419 ? 5.268 8.475 -18.760 1.00 98.31 419 ASP A C 1
ATOM 3266 O O . ASP A 1 419 ? 5.272 9.550 -18.152 1.00 98.31 419 ASP A O 1
ATOM 3270 N N . GLU A 1 420 ? 4.830 8.406 -20.028 1.00 96.50 420 GLU A N 1
ATOM 3271 C CA . GLU A 1 420 ? 4.287 9.566 -20.772 1.00 96.50 420 GLU A CA 1
ATOM 3272 C C . GLU A 1 420 ? 3.186 10.300 -19.976 1.00 96.50 420 GLU A C 1
ATOM 3274 O O . GLU A 1 420 ? 3.122 11.535 -19.955 1.00 96.50 420 GLU A O 1
ATOM 3279 N N . CYS A 1 421 ? 2.356 9.552 -19.247 1.00 97.81 421 CYS A N 1
ATOM 3280 C CA . CYS A 1 421 ? 1.226 10.062 -18.495 1.00 97.81 421 CYS A CA 1
ATOM 3281 C C . CYS A 1 421 ? 1.641 10.582 -17.108 1.00 97.81 421 CYS A C 1
ATOM 3283 O O . CYS A 1 421 ? 2.070 9.835 -16.223 1.00 97.81 421 CYS A O 1
ATOM 3285 N N . TYR A 1 422 ? 1.437 11.884 -16.882 1.00 97.50 422 TYR A N 1
ATOM 3286 C CA . TYR A 1 422 ? 1.735 12.557 -15.613 1.00 97.50 422 TYR A CA 1
ATOM 3287 C C . TYR A 1 422 ? 1.097 11.860 -14.397 1.00 97.50 422 TYR A C 1
ATOM 3289 O O . TYR A 1 422 ? 1.760 11.655 -13.379 1.00 97.50 422 TYR A O 1
ATOM 3297 N N . GLN A 1 423 ? -0.169 11.455 -14.508 1.00 97.75 423 GLN A N 1
ATOM 3298 C CA . GLN A 1 423 ? -0.924 10.806 -13.436 1.00 97.75 423 GLN A CA 1
ATOM 3299 C C . GLN A 1 423 ? -0.361 9.420 -13.090 1.00 97.75 423 GLN A C 1
ATOM 3301 O O . GLN A 1 423 ? -0.301 9.070 -11.910 1.00 97.75 423 GLN A O 1
ATOM 3306 N N . VAL A 1 424 ? 0.127 8.659 -14.079 1.00 98.50 424 VAL A N 1
ATOM 3307 C CA . VAL A 1 424 ? 0.803 7.371 -13.841 1.00 98.50 424 VAL A CA 1
ATOM 3308 C C . VAL A 1 424 ? 2.055 7.594 -12.997 1.00 98.50 424 VAL A C 1
ATOM 3310 O O . VAL A 1 424 ? 2.167 7.026 -11.907 1.00 98.50 424 VAL A O 1
ATOM 3313 N N . ARG A 1 425 ? 2.934 8.512 -13.423 1.00 98.19 425 ARG A N 1
ATOM 3314 C CA . ARG A 1 425 ? 4.145 8.896 -12.674 1.00 98.19 425 ARG A CA 1
ATOM 3315 C C . ARG A 1 425 ? 3.830 9.402 -11.267 1.00 98.19 425 ARG A C 1
ATOM 3317 O O . ARG A 1 425 ? 4.536 9.071 -10.308 1.00 98.19 425 ARG A O 1
ATOM 3324 N N . GLN A 1 426 ? 2.772 10.204 -11.126 1.00 97.38 426 GLN A N 1
ATOM 3325 C CA . GLN A 1 426 ? 2.328 10.762 -9.850 1.00 97.38 426 GLN A CA 1
ATOM 3326 C C . GLN A 1 426 ? 1.893 9.665 -8.874 1.00 97.38 426 GLN A C 1
ATOM 3328 O O . GLN A 1 426 ? 2.458 9.555 -7.783 1.00 97.38 426 GLN A O 1
ATOM 3333 N N . ILE A 1 427 ? 0.933 8.832 -9.276 1.00 98.00 427 ILE A N 1
ATOM 3334 C CA . ILE A 1 427 ? 0.331 7.806 -8.416 1.00 98.00 427 ILE A CA 1
ATOM 3335 C C . ILE A 1 427 ? 1.331 6.671 -8.143 1.00 98.00 427 ILE A C 1
ATOM 3337 O O . ILE A 1 427 ? 1.374 6.141 -7.029 1.00 98.00 427 ILE A O 1
ATOM 3341 N N . PHE A 1 428 ? 2.181 6.313 -9.113 1.00 98.62 428 PHE A N 1
ATOM 3342 C CA . PHE A 1 428 ? 3.249 5.329 -8.916 1.00 98.62 428 PHE A CA 1
ATOM 3343 C C . PHE A 1 428 ? 4.270 5.808 -7.871 1.00 98.62 428 PHE A C 1
ATOM 3345 O O . PHE A 1 428 ? 4.526 5.092 -6.903 1.00 98.62 428 PHE A O 1
ATOM 3352 N N . ALA A 1 429 ? 4.756 7.052 -7.972 1.00 98.06 429 ALA A N 1
ATOM 3353 C CA . ALA A 1 429 ? 5.667 7.639 -6.981 1.00 98.06 429 ALA A CA 1
ATOM 3354 C C . ALA A 1 429 ? 5.057 7.725 -5.568 1.00 98.06 429 ALA A C 1
ATOM 3356 O O . ALA A 1 429 ? 5.747 7.486 -4.576 1.00 98.06 429 ALA A O 1
ATOM 3357 N N . GLN A 1 430 ? 3.761 8.036 -5.458 1.00 97.56 430 GLN A N 1
ATOM 3358 C CA . GLN A 1 430 ? 3.051 8.063 -4.174 1.00 97.56 430 GLN A CA 1
ATOM 3359 C C . GLN A 1 430 ? 2.949 6.664 -3.549 1.00 97.56 430 GLN A C 1
ATOM 3361 O O . GLN A 1 430 ? 3.214 6.505 -2.355 1.00 97.56 430 GLN A O 1
ATOM 3366 N N . LYS A 1 431 ? 2.621 5.635 -4.346 1.00 97.94 431 LYS A N 1
ATOM 3367 C CA . LYS A 1 431 ? 2.605 4.228 -3.903 1.00 97.94 431 LYS A CA 1
ATOM 3368 C C . LYS A 1 431 ? 4.002 3.764 -3.470 1.00 97.94 431 LYS A C 1
ATOM 3370 O O . LYS A 1 431 ? 4.129 3.179 -2.394 1.00 97.94 431 LYS A O 1
ATOM 3375 N N . LEU A 1 432 ? 5.032 4.099 -4.249 1.00 98.12 432 LEU A N 1
ATOM 3376 C CA . LEU A 1 432 ? 6.441 3.836 -3.949 1.00 98.12 432 LEU A CA 1
ATOM 3377 C C . LEU A 1 432 ? 6.861 4.462 -2.613 1.00 98.12 432 LEU A C 1
ATOM 3379 O O . LEU A 1 432 ? 7.338 3.764 -1.716 1.00 98.12 432 LEU A O 1
ATOM 3383 N N . HIS A 1 433 ? 6.608 5.762 -2.431 1.00 97.19 433 HIS A N 1
ATOM 3384 C CA . HIS A 1 433 ? 6.883 6.455 -1.174 1.00 97.19 433 HIS A CA 1
ATOM 3385 C C . HIS A 1 433 ? 6.151 5.802 0.006 1.00 97.19 433 HIS A C 1
ATOM 3387 O O . HIS A 1 433 ? 6.786 5.505 1.018 1.00 97.19 433 HIS A O 1
ATOM 3393 N N . LYS A 1 434 ? 4.843 5.529 -0.132 1.00 96.50 434 LYS A N 1
ATOM 3394 C CA . LYS A 1 434 ? 3.999 4.938 0.923 1.00 96.50 434 LYS A CA 1
ATOM 3395 C C . LYS A 1 434 ? 4.461 3.537 1.342 1.00 96.50 434 LYS A C 1
ATOM 3397 O O . LYS A 1 434 ? 4.356 3.211 2.522 1.00 96.50 434 LYS A O 1
ATOM 3402 N N . ALA A 1 435 ? 4.990 2.731 0.423 1.00 96.44 435 ALA A N 1
ATOM 3403 C CA . ALA A 1 435 ? 5.540 1.411 0.732 1.00 96.44 435 ALA A CA 1
ATOM 3404 C C . ALA A 1 435 ? 6.933 1.492 1.390 1.00 96.44 435 ALA A C 1
ATOM 3406 O O . ALA A 1 435 ? 7.190 0.814 2.389 1.00 96.44 435 ALA A O 1
ATOM 3407 N N . LEU A 1 436 ? 7.810 2.375 0.893 1.00 96.31 436 LEU A N 1
ATOM 3408 C CA . LEU A 1 436 ? 9.160 2.560 1.436 1.00 96.31 436 LEU A CA 1
ATOM 3409 C C . LEU A 1 436 ? 9.165 3.153 2.854 1.00 96.31 436 LEU A C 1
ATOM 3411 O O . LEU A 1 436 ? 9.996 2.723 3.656 1.00 96.31 436 LEU A O 1
ATOM 3415 N N . VAL A 1 437 ? 8.252 4.078 3.198 1.00 95.12 437 VAL A N 1
ATOM 3416 C CA . VAL A 1 437 ? 8.171 4.647 4.567 1.00 95.12 437 VAL A CA 1
ATOM 3417 C C . VAL A 1 437 ? 7.538 3.698 5.582 1.00 95.12 437 VAL A C 1
ATOM 3419 O O . VAL A 1 437 ? 7.778 3.849 6.775 1.00 95.12 437 VAL A O 1
ATOM 3422 N N . LYS A 1 438 ? 6.764 2.702 5.127 1.00 93.75 438 LYS A N 1
ATOM 3423 C CA . LYS A 1 438 ? 6.282 1.594 5.971 1.00 93.75 438 LYS A CA 1
ATOM 3424 C C . LYS A 1 438 ? 7.366 0.529 6.218 1.00 93.75 438 LYS A C 1
ATOM 3426 O O . LYS A 1 438 ? 7.088 -0.444 6.907 1.00 93.75 438 LYS A O 1
ATOM 3431 N N . LEU A 1 439 ? 8.572 0.699 5.655 1.00 93.06 439 LEU A N 1
ATOM 3432 C CA . LEU A 1 439 ? 9.674 -0.279 5.657 1.00 93.06 439 LEU A CA 1
ATOM 3433 C C . LEU A 1 439 ? 9.257 -1.664 5.108 1.00 93.06 439 LEU A C 1
ATOM 3435 O O . LEU A 1 439 ? 9.831 -2.683 5.476 1.00 93.06 439 LEU A O 1
ATOM 3439 N N . GLN A 1 440 ? 8.252 -1.692 4.223 1.00 92.19 440 GLN A N 1
ATOM 3440 C CA . GLN A 1 440 ? 7.683 -2.916 3.639 1.00 92.19 440 GLN A CA 1
ATOM 3441 C C . GLN A 1 440 ? 8.249 -3.258 2.257 1.00 92.19 440 GLN A C 1
ATOM 3443 O O . GLN A 1 440 ? 8.018 -4.359 1.775 1.00 92.19 440 GLN A O 1
ATOM 3448 N N . LEU A 1 441 ? 8.942 -2.323 1.603 1.00 95.25 441 LEU A N 1
ATOM 3449 C CA . LEU A 1 441 ? 9.498 -2.503 0.262 1.00 95.25 441 LEU A CA 1
ATOM 3450 C C . LEU A 1 441 ? 11.042 -2.505 0.326 1.00 95.25 441 LEU A C 1
ATOM 3452 O O . LEU A 1 441 ? 11.592 -1.643 1.025 1.00 95.25 441 LEU A O 1
ATOM 3456 N N . PRO A 1 442 ? 11.732 -3.430 -0.376 1.00 94.62 442 PRO A N 1
ATOM 3457 C CA . PRO A 1 442 ? 13.192 -3.523 -0.397 1.00 94.62 442 PRO A CA 1
ATOM 3458 C C . PRO A 1 442 ? 13.903 -2.237 -0.836 1.00 94.62 442 PRO A C 1
ATOM 3460 O O . PRO A 1 442 ? 13.345 -1.399 -1.550 1.00 94.62 442 PRO A O 1
ATOM 3463 N N . LEU A 1 443 ? 15.162 -2.087 -0.409 1.00 93.00 443 LEU A N 1
ATOM 3464 C CA . LEU A 1 443 ? 15.938 -0.856 -0.591 1.00 93.00 443 LEU A CA 1
ATOM 3465 C C . LEU A 1 443 ? 16.223 -0.534 -2.070 1.00 93.00 443 LEU A C 1
ATOM 3467 O O . LEU A 1 443 ? 16.297 0.642 -2.419 1.00 93.00 443 LEU A O 1
ATOM 3471 N N . GLU A 1 444 ? 16.289 -1.548 -2.939 1.00 95.56 444 GLU A N 1
ATOM 3472 C CA . GLU A 1 444 ? 16.416 -1.401 -4.398 1.00 95.56 444 GLU A CA 1
ATOM 3473 C C . GLU A 1 444 ? 15.351 -0.466 -5.000 1.00 95.56 444 GLU A C 1
ATOM 3475 O O . GLU A 1 444 ? 15.663 0.390 -5.823 1.00 95.56 444 GLU A O 1
ATOM 3480 N N . TYR A 1 445 ? 14.107 -0.513 -4.511 1.00 98.00 445 TYR A N 1
ATOM 3481 C CA . TYR A 1 445 ? 13.023 0.342 -4.995 1.00 98.00 445 TYR A CA 1
ATOM 3482 C C . TYR A 1 445 ? 13.226 1.815 -4.615 1.00 98.00 445 TYR A C 1
ATOM 3484 O O . TYR A 1 445 ? 12.677 2.699 -5.268 1.00 98.00 445 TYR A O 1
ATOM 3492 N N . MET A 1 446 ? 14.054 2.126 -3.611 1.00 97.88 446 MET A N 1
ATOM 3493 C CA . MET A 1 446 ? 14.421 3.513 -3.313 1.00 97.88 446 MET A CA 1
ATOM 3494 C C . MET A 1 446 ? 15.338 4.112 -4.393 1.00 97.88 446 MET A C 1
ATOM 3496 O O . MET A 1 446 ? 15.324 5.328 -4.574 1.00 97.88 446 MET A O 1
ATOM 3500 N N . ALA A 1 447 ? 16.066 3.289 -5.160 1.00 98.06 447 ALA A N 1
ATOM 3501 C CA . ALA A 1 447 ? 16.889 3.749 -6.281 1.00 98.06 447 ALA A CA 1
ATOM 3502 C C . ALA A 1 447 ? 16.060 4.317 -7.446 1.00 98.06 447 ALA A C 1
ATOM 3504 O O . ALA A 1 447 ? 16.551 5.160 -8.192 1.00 98.06 447 ALA A O 1
ATOM 3505 N N . ILE A 1 448 ? 14.783 3.933 -7.559 1.00 98.56 448 ILE A N 1
ATOM 3506 C CA . ILE A 1 448 ? 13.847 4.437 -8.580 1.00 98.56 448 ILE A CA 1
ATOM 3507 C C . ILE A 1 448 ? 13.691 5.969 -8.487 1.00 98.56 448 ILE A C 1
ATOM 3509 O O . ILE A 1 448 ? 13.456 6.628 -9.497 1.00 98.56 448 ILE A O 1
ATOM 3513 N N . PHE A 1 449 ? 13.903 6.572 -7.307 1.00 98.38 449 PHE A N 1
ATOM 3514 C CA . PHE A 1 449 ? 13.907 8.032 -7.162 1.00 98.38 449 PHE A CA 1
ATOM 3515 C C . PHE A 1 449 ? 15.046 8.738 -7.924 1.00 98.38 449 PHE A 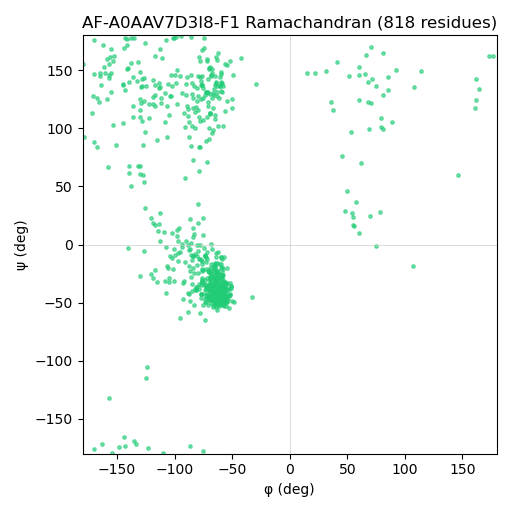C 1
ATOM 3517 O O . PHE A 1 449 ? 14.915 9.935 -8.165 1.00 98.38 449 PHE A O 1
ATOM 3524 N N . ALA A 1 450 ? 16.110 8.045 -8.351 1.00 98.12 450 ALA A N 1
ATOM 3525 C CA . ALA A 1 450 ? 17.145 8.620 -9.218 1.00 98.12 450 ALA A CA 1
ATOM 3526 C C . ALA A 1 450 ? 16.578 9.016 -10.591 1.00 98.12 450 ALA A C 1
ATOM 3528 O O . ALA A 1 450 ? 16.836 10.113 -11.084 1.00 98.12 450 ALA A O 1
ATOM 3529 N N . LEU A 1 451 ? 15.734 8.151 -11.166 1.00 98.19 451 LEU A N 1
ATOM 3530 C CA . LEU A 1 451 ? 15.111 8.347 -12.479 1.00 98.19 451 LEU A CA 1
ATOM 3531 C C . LEU A 1 451 ? 14.188 9.576 -12.515 1.00 98.19 451 LEU A C 1
ATOM 3533 O O . LEU A 1 451 ? 14.029 10.181 -13.574 1.00 98.19 451 LEU A O 1
ATOM 3537 N N . CYS A 1 452 ? 13.656 10.005 -11.361 1.00 97.81 452 CYS A N 1
ATOM 3538 C CA . CYS A 1 452 ? 12.881 11.242 -11.227 1.00 97.81 452 CYS A CA 1
ATOM 3539 C C . CYS A 1 452 ? 13.663 12.504 -11.626 1.00 97.81 452 CYS A C 1
ATOM 3541 O O . CYS A 1 452 ? 13.033 13.537 -11.844 1.00 97.81 452 CYS A O 1
ATOM 3543 N N . ALA A 1 453 ? 14.999 12.467 -11.723 1.00 97.12 453 ALA A N 1
ATOM 3544 C CA . ALA A 1 453 ? 15.779 13.583 -12.261 1.00 97.12 453 ALA A CA 1
ATOM 3545 C C . ALA A 1 453 ? 15.368 13.936 -13.704 1.00 97.12 453 ALA A C 1
ATOM 3547 O O . ALA A 1 453 ? 15.323 15.118 -14.044 1.00 97.12 453 ALA A O 1
ATOM 3548 N N . LYS A 1 454 ? 14.968 12.929 -14.498 1.00 95.62 454 LYS A N 1
ATOM 3549 C CA . LYS A 1 454 ? 14.439 13.079 -15.863 1.00 95.62 454 LYS A CA 1
ATOM 3550 C C . LYS A 1 454 ? 13.001 13.636 -15.917 1.00 95.62 454 LYS A C 1
ATOM 3552 O O . LYS A 1 454 ? 12.528 13.962 -17.001 1.00 95.62 454 LYS A O 1
ATOM 3557 N N . ASP A 1 455 ? 12.279 13.759 -14.792 1.00 96.69 455 ASP A N 1
ATOM 3558 C CA . ASP A 1 455 ? 10.880 14.224 -14.800 1.00 96.69 455 ASP A CA 1
ATOM 3559 C C . ASP A 1 455 ? 10.808 15.707 -15.234 1.00 96.69 455 ASP A C 1
ATOM 3561 O O . ASP A 1 455 ? 11.334 16.579 -14.529 1.00 96.69 455 ASP A O 1
ATOM 3565 N N . PRO A 1 456 ? 10.144 16.048 -16.358 1.00 95.31 456 PRO A N 1
ATOM 3566 C CA . PRO A 1 456 ? 10.117 17.421 -16.861 1.00 95.31 456 PRO A CA 1
ATOM 3567 C C . PRO A 1 456 ? 9.486 18.403 -15.862 1.00 95.31 456 PRO A C 1
ATOM 3569 O O . PRO A 1 456 ? 9.888 19.568 -15.800 1.00 95.31 456 PRO A O 1
ATOM 3572 N N . VAL A 1 457 ? 8.558 17.945 -15.017 1.00 96.88 457 VAL A N 1
ATOM 3573 C CA . VAL A 1 457 ? 7.822 18.790 -14.071 1.00 96.88 457 VAL A CA 1
ATOM 3574 C C . VAL A 1 457 ? 8.686 19.081 -12.835 1.00 96.88 457 VAL A C 1
ATOM 3576 O O . VAL A 1 457 ? 9.228 18.187 -12.182 1.00 96.88 457 VAL A O 1
ATOM 3579 N N . LYS A 1 458 ? 8.834 20.360 -12.482 1.00 95.12 458 LYS A N 1
ATOM 3580 C CA . LYS A 1 458 ? 9.711 20.804 -11.383 1.00 95.12 458 LYS A CA 1
ATOM 3581 C C . LYS A 1 458 ? 9.166 20.385 -10.014 1.00 95.12 458 LYS A C 1
ATOM 3583 O O . LYS A 1 458 ? 9.914 19.973 -9.128 1.00 95.12 458 LYS A O 1
ATOM 3588 N N . GLU A 1 459 ? 7.850 20.434 -9.869 1.00 95.38 459 GLU A N 1
ATOM 3589 C CA . GLU A 1 459 ? 7.079 20.109 -8.669 1.00 95.38 459 GLU A CA 1
ATOM 3590 C C . GLU A 1 459 ? 7.211 18.616 -8.340 1.00 95.38 459 GLU A C 1
ATOM 3592 O O . GLU A 1 459 ? 7.353 18.229 -7.181 1.00 95.38 459 GLU A O 1
ATOM 3597 N N . ARG A 1 460 ? 7.268 17.775 -9.381 1.00 94.69 460 ARG A N 1
ATOM 3598 C CA . ARG A 1 460 ? 7.530 16.334 -9.288 1.00 94.69 460 ARG A CA 1
ATOM 3599 C C . ARG A 1 460 ? 8.929 16.039 -8.757 1.00 94.69 460 ARG A C 1
ATOM 3601 O O . ARG A 1 460 ? 9.061 15.269 -7.806 1.00 94.69 460 ARG A O 1
ATOM 3608 N N . ARG A 1 461 ? 9.956 16.696 -9.307 1.00 97.00 461 ARG A N 1
ATOM 3609 C CA . ARG A 1 461 ? 11.347 16.609 -8.822 1.00 97.00 461 ARG A CA 1
ATOM 3610 C C . ARG A 1 461 ? 11.483 17.059 -7.366 1.00 97.00 461 ARG A C 1
ATOM 3612 O O . ARG A 1 461 ? 12.147 16.385 -6.578 1.00 97.00 461 ARG A O 1
ATOM 3619 N N . ALA A 1 462 ? 10.810 18.144 -6.979 1.00 95.88 462 ALA A N 1
ATOM 3620 C CA . ALA A 1 462 ? 10.772 18.608 -5.591 1.00 95.88 462 ALA A CA 1
ATOM 3621 C C . ALA A 1 462 ? 10.084 17.594 -4.652 1.00 95.88 462 ALA A C 1
ATOM 3623 O O . ALA A 1 462 ? 10.634 17.251 -3.603 1.00 95.88 462 ALA A O 1
ATOM 3624 N N . HIS A 1 463 ? 8.928 17.053 -5.049 1.00 94.88 463 HIS A N 1
ATOM 3625 C CA . HIS A 1 463 ? 8.202 16.046 -4.270 1.00 94.88 463 HIS A CA 1
ATOM 3626 C C . HIS A 1 463 ? 9.000 14.742 -4.109 1.00 94.88 463 HIS A C 1
ATOM 3628 O O . HIS A 1 463 ? 9.111 14.226 -3.001 1.00 94.88 463 HIS A O 1
ATOM 3634 N N . ALA A 1 464 ? 9.636 14.242 -5.172 1.00 96.56 464 ALA A N 1
ATOM 3635 C CA . ALA A 1 464 ? 10.488 13.053 -5.104 1.00 96.56 464 ALA A CA 1
ATOM 3636 C C . ALA A 1 464 ? 11.683 13.241 -4.143 1.00 96.56 464 ALA A C 1
ATOM 3638 O O . ALA A 1 464 ? 11.969 12.346 -3.346 1.00 96.56 464 ALA A O 1
ATOM 3639 N N . ARG A 1 465 ? 12.314 14.425 -4.118 1.00 95.50 465 ARG A N 1
ATOM 3640 C CA . ARG A 1 465 ? 13.354 14.771 -3.125 1.00 95.50 465 ARG A CA 1
ATOM 3641 C C . ARG A 1 465 ? 12.824 14.785 -1.690 1.00 95.50 465 ARG A C 1
ATOM 3643 O O . ARG A 1 465 ? 13.476 14.245 -0.799 1.00 95.50 465 ARG A O 1
ATOM 3650 N N . GLN A 1 466 ? 11.625 15.322 -1.460 1.00 95.75 466 GLN A N 1
ATOM 3651 C CA . GLN A 1 466 ? 10.955 15.266 -0.153 1.00 95.75 466 GLN A CA 1
ATOM 3652 C C . GLN A 1 466 ? 10.655 13.814 0.273 1.00 95.75 466 GLN A C 1
ATOM 3654 O O . GLN A 1 466 ? 10.880 13.434 1.426 1.00 95.75 466 GLN A O 1
ATOM 3659 N N . CYS A 1 467 ? 10.197 12.978 -0.663 1.00 96.50 467 CYS A N 1
ATOM 3660 C CA . CYS A 1 467 ? 9.946 11.554 -0.448 1.00 96.50 467 CYS A CA 1
ATOM 3661 C C . CYS A 1 467 ? 11.220 10.763 -0.116 1.00 96.50 467 CYS A C 1
ATOM 3663 O O . CYS A 1 467 ? 11.154 9.842 0.705 1.00 96.50 467 CYS A O 1
ATOM 3665 N N . LEU A 1 468 ? 12.357 11.119 -0.717 1.00 95.50 468 LEU A N 1
ATOM 3666 C CA . LEU A 1 468 ? 13.671 10.534 -0.445 1.00 95.50 468 LEU A CA 1
ATOM 3667 C C . LEU A 1 468 ? 14.208 10.961 0.932 1.00 95.50 468 LEU A C 1
ATOM 3669 O O . LEU A 1 468 ? 14.502 10.097 1.758 1.00 95.50 468 LEU A O 1
ATOM 3673 N N . LEU A 1 469 ? 14.230 12.270 1.225 1.00 95.00 469 LEU A N 1
ATOM 3674 C CA . LEU A 1 469 ? 14.610 12.840 2.531 1.00 95.00 469 LEU A CA 1
ATOM 3675 C C . LEU A 1 469 ? 13.892 12.138 3.692 1.00 95.00 469 LEU A C 1
ATOM 3677 O O . LEU A 1 469 ? 14.520 11.683 4.651 1.00 95.00 469 LEU A O 1
ATOM 3681 N N . LYS A 1 470 ? 12.566 11.996 3.582 1.00 95.56 470 LYS A N 1
ATOM 3682 C CA . LYS A 1 470 ? 11.735 11.342 4.599 1.00 95.56 470 LYS A CA 1
ATOM 3683 C C . LYS A 1 470 ? 12.048 9.846 4.745 1.00 95.56 470 LYS A C 1
ATOM 3685 O O . LYS A 1 470 ? 12.045 9.340 5.862 1.00 95.56 470 LYS A O 1
ATOM 3690 N N . ASN A 1 471 ? 12.361 9.144 3.654 1.00 95.00 471 ASN A N 1
ATOM 3691 C CA . ASN A 1 471 ? 12.740 7.727 3.698 1.00 95.00 471 ASN A CA 1
ATOM 3692 C C . ASN A 1 471 ? 14.106 7.478 4.347 1.00 95.00 471 ASN A C 1
ATOM 3694 O O . ASN A 1 471 ? 14.246 6.501 5.087 1.00 95.00 471 ASN A O 1
ATOM 3698 N N . ILE A 1 472 ? 15.080 8.359 4.098 1.00 93.50 472 ILE A N 1
ATOM 3699 C CA . ILE A 1 472 ? 16.407 8.338 4.731 1.00 93.50 472 ILE A CA 1
ATOM 3700 C C . ILE A 1 472 ? 16.272 8.636 6.229 1.00 93.50 472 ILE A C 1
ATOM 3702 O O . ILE A 1 472 ? 16.784 7.884 7.055 1.00 93.50 472 ILE A O 1
ATOM 3706 N N . SER A 1 473 ? 15.525 9.686 6.591 1.00 93.12 473 SER A N 1
ATOM 3707 C CA . SER A 1 473 ? 15.327 10.089 7.989 1.00 93.12 473 SER A CA 1
ATOM 3708 C C . SER A 1 473 ? 14.627 9.012 8.827 1.00 93.12 473 SER A C 1
ATOM 3710 O O . SER A 1 473 ? 15.096 8.714 9.925 1.00 93.12 473 SER A O 1
ATOM 3712 N N . ILE A 1 474 ? 13.571 8.375 8.302 1.00 92.62 474 ILE A N 1
ATOM 3713 C CA . ILE A 1 474 ? 12.877 7.269 8.989 1.00 92.62 474 ILE A CA 1
ATOM 3714 C C . ILE A 1 474 ? 13.816 6.072 9.192 1.00 92.62 474 ILE A C 1
ATOM 3716 O O . ILE A 1 474 ? 13.832 5.493 10.274 1.00 92.62 474 ILE A O 1
ATOM 3720 N N . ARG A 1 475 ? 14.634 5.721 8.190 1.00 91.69 475 ARG A N 1
ATOM 3721 C CA . ARG A 1 475 ? 15.606 4.617 8.285 1.00 91.69 475 ARG A CA 1
ATOM 3722 C C . ARG A 1 475 ? 16.709 4.889 9.309 1.00 91.69 475 ARG A C 1
ATOM 3724 O O . ARG A 1 475 ? 16.932 4.046 10.175 1.00 91.69 475 ARG A O 1
ATOM 3731 N N . ARG A 1 476 ? 17.356 6.063 9.264 1.00 89.62 476 ARG A N 1
ATOM 3732 C CA . ARG A 1 476 ? 18.419 6.426 10.225 1.00 89.62 476 ARG A CA 1
ATOM 3733 C C . ARG A 1 476 ? 17.891 6.482 11.667 1.00 89.62 476 ARG A C 1
ATOM 3735 O O . ARG A 1 476 ? 18.538 5.943 12.562 1.00 89.62 476 ARG A O 1
ATOM 3742 N N . GLU A 1 477 ? 16.701 7.042 11.899 1.00 88.75 477 GLU A N 1
ATOM 3743 C CA . GLU A 1 477 ? 16.097 7.063 13.242 1.00 88.75 477 GLU A CA 1
ATOM 3744 C C . GLU A 1 477 ? 15.638 5.663 13.697 1.00 88.75 477 GLU A C 1
ATOM 3746 O O . GLU A 1 477 ? 15.855 5.306 14.852 1.00 88.75 477 GLU A O 1
ATOM 3751 N N . TYR A 1 478 ? 15.102 4.818 12.806 1.00 87.88 478 TYR A N 1
ATOM 3752 C CA . TYR A 1 478 ? 14.765 3.427 13.141 1.00 87.88 478 TYR A CA 1
ATOM 3753 C C . TYR A 1 478 ? 15.999 2.621 13.574 1.00 87.88 478 TYR A C 1
ATOM 3755 O O . TYR A 1 478 ? 15.942 1.927 14.588 1.00 87.88 478 TYR A O 1
ATOM 3763 N N . ILE A 1 479 ? 17.124 2.742 12.856 1.00 87.12 479 ILE A N 1
ATOM 3764 C CA . ILE A 1 479 ? 18.397 2.089 13.216 1.00 87.12 479 ILE A CA 1
ATOM 3765 C C . ILE A 1 479 ? 18.873 2.575 14.592 1.00 87.12 479 ILE A C 1
ATOM 3767 O O . ILE A 1 479 ? 19.172 1.764 15.466 1.00 87.12 479 ILE A O 1
ATOM 3771 N N . LYS A 1 480 ? 18.865 3.893 14.823 1.00 85.38 480 LYS A N 1
ATOM 3772 C CA . LYS A 1 480 ? 19.246 4.511 16.104 1.00 85.38 480 LYS A CA 1
ATOM 3773 C C . LYS A 1 480 ? 18.366 4.061 17.278 1.00 85.38 480 LYS A C 1
ATOM 3775 O O . LYS A 1 480 ? 18.862 3.932 18.394 1.00 85.38 480 LYS A O 1
ATOM 3780 N N . GLN A 1 481 ? 17.077 3.817 17.044 1.00 82.31 481 GLN A N 1
ATOM 3781 C CA . GLN A 1 481 ? 16.151 3.313 18.065 1.00 82.31 481 GLN A CA 1
ATOM 3782 C C . GLN A 1 481 ? 16.240 1.797 18.291 1.00 82.31 481 GLN A C 1
ATOM 3784 O O . GLN A 1 481 ? 15.795 1.332 19.338 1.00 82.31 481 GLN A O 1
ATOM 3789 N N . ASN A 1 482 ? 16.822 1.033 17.359 1.00 80.44 482 ASN A N 1
ATOM 3790 C CA . ASN A 1 482 ? 16.883 -0.431 17.413 1.00 80.44 482 ASN A CA 1
ATOM 3791 C C . ASN A 1 482 ? 18.315 -0.966 17.168 1.00 80.44 482 ASN A C 1
ATOM 3793 O O . ASN A 1 482 ? 18.534 -1.649 16.165 1.00 80.44 482 ASN A O 1
ATOM 3797 N N . PRO A 1 483 ? 19.298 -0.734 18.068 1.00 68.44 483 PRO A N 1
ATOM 3798 C CA . PRO A 1 483 ? 20.690 -1.163 17.855 1.00 68.44 483 PRO A CA 1
ATOM 3799 C C . PRO A 1 483 ? 20.870 -2.676 17.639 1.00 68.44 483 PRO A C 1
ATOM 3801 O O . PRO A 1 483 ? 21.802 -3.103 16.963 1.00 68.44 483 PRO A O 1
ATOM 3804 N N . MET A 1 484 ? 19.956 -3.496 18.170 1.00 60.78 484 MET A N 1
ATOM 3805 C CA . MET A 1 484 ? 19.957 -4.953 17.985 1.00 60.78 484 MET A CA 1
ATOM 3806 C C . MET A 1 484 ? 19.521 -5.399 16.576 1.00 60.78 484 MET A C 1
ATOM 3808 O O . MET A 1 484 ? 19.701 -6.560 16.229 1.00 60.78 484 MET A O 1
ATOM 3812 N N . ALA A 1 485 ? 19.001 -4.508 15.722 1.00 61.25 485 ALA A N 1
ATOM 3813 C CA . ALA A 1 485 ? 18.575 -4.828 14.351 1.00 61.25 485 ALA A CA 1
ATOM 3814 C C . ALA A 1 485 ? 19.748 -5.020 13.358 1.00 61.25 485 ALA A C 1
ATOM 3816 O O . ALA A 1 485 ? 19.577 -4.858 12.149 1.00 61.25 485 ALA A O 1
ATOM 3817 N N . ASN A 1 486 ? 20.940 -5.352 13.860 1.00 61.28 486 ASN A N 1
ATOM 3818 C CA . ASN A 1 486 ? 22.205 -5.343 13.124 1.00 61.28 486 ASN A CA 1
ATOM 3819 C C . ASN A 1 486 ? 22.221 -6.360 11.960 1.00 61.28 486 ASN A C 1
ATOM 3821 O O . ASN A 1 486 ? 22.754 -6.071 10.892 1.00 61.28 486 ASN A O 1
ATOM 3825 N N . GLU A 1 487 ? 21.531 -7.497 12.112 1.00 62.97 487 GLU A N 1
ATOM 3826 C CA . GLU A 1 487 ? 21.286 -8.482 11.039 1.00 62.97 487 GLU A CA 1
ATOM 3827 C C . GLU A 1 487 ? 20.576 -7.876 9.817 1.00 62.97 487 GLU A C 1
ATOM 3829 O O . GLU A 1 487 ? 20.812 -8.276 8.680 1.00 62.97 487 GLU A O 1
ATOM 3834 N N . LYS A 1 488 ? 19.707 -6.881 10.039 1.00 71.62 488 LYS A N 1
ATOM 3835 C CA . LYS A 1 488 ? 18.919 -6.213 8.993 1.00 71.62 488 LYS A CA 1
ATOM 3836 C C . LYS A 1 488 ? 19.550 -4.908 8.514 1.00 71.62 488 LYS A C 1
ATOM 3838 O O . LYS A 1 488 ? 18.965 -4.253 7.649 1.00 71.62 488 LYS A O 1
ATOM 3843 N N . LEU A 1 489 ? 20.733 -4.538 9.014 1.00 79.62 489 LEU A N 1
ATOM 3844 C CA . LEU A 1 489 ? 21.386 -3.262 8.704 1.00 79.62 489 LEU A CA 1
ATOM 3845 C C . LEU A 1 489 ? 21.552 -3.048 7.192 1.00 79.62 489 LEU A C 1
ATOM 3847 O O . LEU A 1 489 ? 21.236 -1.967 6.707 1.00 79.62 489 LEU A O 1
ATOM 3851 N N . LEU A 1 490 ? 21.934 -4.085 6.436 1.00 82.62 490 LEU A N 1
ATOM 3852 C CA . LEU A 1 490 ? 22.081 -4.028 4.970 1.00 82.62 490 LEU A CA 1
ATOM 3853 C C . LEU A 1 490 ? 20.782 -3.614 4.246 1.00 82.62 490 LEU A C 1
ATOM 3855 O O . LEU A 1 490 ? 20.822 -2.921 3.236 1.00 82.62 490 LEU A O 1
ATOM 3859 N N . SER A 1 491 ? 19.621 -4.012 4.779 1.00 84.50 491 SER A N 1
ATOM 3860 C CA . SER A 1 491 ? 18.298 -3.704 4.208 1.00 84.50 491 SER A CA 1
ATOM 3861 C C . SER A 1 491 ? 17.731 -2.340 4.634 1.00 84.50 491 SER A C 1
ATOM 3863 O O . SER A 1 491 ? 16.752 -1.863 4.055 1.00 84.50 491 SER A O 1
ATOM 3865 N N . LEU A 1 492 ? 18.328 -1.715 5.655 1.00 88.25 492 LEU A N 1
ATOM 3866 C CA . LEU A 1 492 ? 17.819 -0.504 6.306 1.00 88.25 492 LEU A CA 1
ATOM 3867 C C . LEU A 1 492 ? 18.733 0.713 6.128 1.00 88.25 492 LEU A C 1
ATOM 3869 O O . LEU A 1 492 ? 18.224 1.830 6.073 1.00 88.25 492 LEU A O 1
ATOM 3873 N N . LEU A 1 493 ? 20.051 0.524 6.054 1.00 90.31 493 LEU A N 1
ATOM 3874 C CA . LEU A 1 493 ? 21.045 1.593 5.959 1.00 90.31 493 LEU A CA 1
ATOM 3875 C C . LEU A 1 493 ? 20.947 2.285 4.581 1.00 90.31 493 LEU A C 1
ATOM 3877 O O . LEU A 1 493 ? 21.228 1.637 3.571 1.00 90.31 493 LEU A O 1
ATOM 3881 N N . PRO A 1 494 ? 20.539 3.570 4.495 1.00 93.12 494 PRO A N 1
ATOM 3882 C CA . PRO A 1 494 ? 20.200 4.208 3.218 1.00 93.12 494 PRO A CA 1
ATOM 3883 C C . PRO A 1 494 ? 21.317 4.232 2.173 1.00 93.12 494 PRO A C 1
ATOM 3885 O O . PRO A 1 494 ? 21.033 4.236 0.979 1.00 93.12 494 PRO A O 1
ATOM 3888 N N . GLU A 1 495 ? 22.573 4.222 2.607 1.00 92.31 495 GLU A N 1
ATOM 3889 C CA . GLU A 1 495 ? 23.775 4.253 1.772 1.00 92.31 495 GLU A CA 1
ATOM 3890 C C . GLU A 1 495 ? 23.868 3.025 0.844 1.00 92.31 495 GLU A C 1
ATOM 3892 O O . GLU A 1 495 ? 24.372 3.136 -0.274 1.00 92.31 495 GLU A O 1
ATOM 3897 N N . TYR A 1 496 ? 23.278 1.885 1.232 1.00 93.69 496 TYR A N 1
ATOM 3898 C CA . TYR A 1 496 ? 23.153 0.699 0.373 1.00 93.69 496 TYR A CA 1
ATOM 3899 C C . TYR A 1 496 ? 22.192 0.878 -0.816 1.00 93.69 496 TYR A C 1
ATOM 3901 O O . TYR A 1 496 ? 22.058 -0.036 -1.624 1.00 93.69 496 TYR A O 1
ATOM 3909 N N . VAL A 1 497 ? 21.556 2.044 -0.994 1.00 96.00 497 VAL A N 1
ATOM 3910 C CA . VAL A 1 497 ? 20.850 2.370 -2.247 1.00 96.00 497 VAL A CA 1
ATOM 3911 C C . VAL A 1 497 ? 21.812 2.618 -3.417 1.00 96.00 497 VAL A C 1
ATOM 3913 O O . VAL A 1 497 ? 21.411 2.477 -4.571 1.00 96.00 497 VAL A O 1
ATOM 3916 N N . VAL A 1 498 ? 23.076 2.972 -3.144 1.00 96.50 498 VAL A N 1
ATOM 3917 C CA . VAL A 1 498 ? 24.044 3.379 -4.178 1.00 96.50 498 VAL A CA 1
ATOM 3918 C C . VAL A 1 498 ? 24.345 2.262 -5.194 1.00 96.50 498 VAL A C 1
ATOM 3920 O O . VAL A 1 498 ? 24.237 2.550 -6.386 1.00 96.50 498 VAL A O 1
ATOM 3923 N N . PRO A 1 499 ? 24.609 0.996 -4.803 1.00 97.25 499 PRO A N 1
ATOM 3924 C CA . PRO A 1 499 ? 24.751 -0.100 -5.764 1.00 97.25 499 PRO A CA 1
ATOM 3925 C C . PRO A 1 499 ? 23.514 -0.304 -6.650 1.00 97.25 499 PRO A C 1
ATOM 3927 O O . PRO A 1 499 ? 23.639 -0.356 -7.872 1.00 97.25 499 PRO A O 1
ATOM 3930 N N . TYR A 1 500 ? 22.308 -0.344 -6.068 1.00 97.88 500 TYR A N 1
ATOM 3931 C CA . TYR A 1 500 ? 21.071 -0.519 -6.843 1.00 97.88 500 TYR A CA 1
ATOM 3932 C C . TYR A 1 500 ? 20.821 0.642 -7.817 1.00 97.88 500 TYR A C 1
ATOM 3934 O O . TYR A 1 500 ? 20.343 0.420 -8.924 1.00 97.88 500 TYR A O 1
ATOM 3942 N N . MET A 1 501 ? 21.173 1.875 -7.435 1.00 97.75 501 MET A N 1
ATOM 3943 C CA . MET A 1 501 ? 21.113 3.051 -8.309 1.00 97.75 501 MET A CA 1
ATOM 3944 C C . MET A 1 501 ? 22.097 2.949 -9.475 1.00 97.75 501 MET A C 1
ATOM 3946 O O . MET A 1 501 ? 21.710 3.213 -10.610 1.00 97.75 501 MET A O 1
ATOM 3950 N N . ILE A 1 502 ? 23.344 2.554 -9.213 1.00 98.31 502 ILE A N 1
ATOM 3951 C CA . ILE A 1 502 ? 24.368 2.378 -10.249 1.00 98.31 502 ILE A CA 1
ATOM 3952 C C . ILE A 1 502 ? 23.922 1.317 -11.265 1.00 98.31 502 ILE A C 1
ATOM 3954 O O . ILE A 1 502 ? 23.941 1.579 -12.465 1.00 98.31 502 ILE A O 1
ATOM 3958 N N . HIS A 1 503 ? 23.433 0.165 -10.801 1.00 98.38 503 HIS A N 1
ATOM 3959 C CA . HIS A 1 503 ? 22.941 -0.898 -11.680 1.00 98.38 503 HIS A CA 1
ATOM 3960 C C . HIS A 1 503 ? 21.661 -0.503 -12.436 1.00 98.38 503 HIS A C 1
ATOM 3962 O O . HIS A 1 503 ? 21.527 -0.807 -13.621 1.00 98.38 503 HIS A O 1
ATOM 3968 N N . LEU A 1 504 ? 20.714 0.191 -11.793 1.00 98.44 504 LEU A N 1
ATOM 3969 C CA . LEU A 1 504 ? 19.498 0.669 -12.459 1.00 98.44 504 LEU A CA 1
ATOM 3970 C C . LEU A 1 504 ? 19.829 1.656 -13.589 1.00 98.44 504 LEU A C 1
ATOM 3972 O O . LEU A 1 504 ? 19.235 1.573 -14.658 1.00 98.44 504 LEU A O 1
ATOM 3976 N N . LEU A 1 505 ? 20.801 2.547 -13.373 1.00 98.31 505 LEU A N 1
ATOM 3977 C CA . LEU A 1 505 ? 21.246 3.523 -14.371 1.00 98.31 505 LEU A CA 1
ATOM 3978 C C . LEU A 1 505 ? 22.129 2.902 -15.466 1.00 98.31 505 LEU A C 1
ATOM 3980 O O . LEU A 1 505 ? 22.036 3.307 -16.620 1.00 98.31 505 LEU A O 1
ATOM 3984 N N . ALA A 1 506 ? 22.926 1.875 -15.155 1.00 98.00 506 ALA A N 1
ATOM 3985 C CA . ALA A 1 506 ? 23.670 1.117 -16.163 1.00 98.00 506 ALA A CA 1
ATOM 3986 C C . ALA A 1 506 ? 22.741 0.355 -17.134 1.00 98.00 506 ALA A C 1
ATOM 3988 O O . ALA A 1 506 ? 23.089 0.179 -18.303 1.00 98.00 506 ALA A O 1
ATOM 3989 N N . HIS A 1 507 ? 21.542 -0.038 -16.686 1.00 97.56 507 HIS A N 1
ATOM 3990 C CA . HIS A 1 507 ? 20.514 -0.726 -17.485 1.00 97.56 507 HIS A CA 1
ATOM 3991 C C . HIS A 1 507 ? 19.372 0.202 -17.947 1.00 97.56 507 HIS A C 1
ATOM 3993 O O . HIS A 1 507 ? 18.378 -0.274 -18.494 1.00 97.56 507 HIS A O 1
ATOM 3999 N N . ASP A 1 508 ? 19.512 1.520 -17.774 1.00 96.81 508 ASP A N 1
ATOM 4000 C CA . ASP A 1 508 ? 18.549 2.504 -18.271 1.00 96.81 508 ASP A CA 1
ATOM 4001 C C . ASP A 1 508 ? 18.481 2.465 -19.821 1.00 96.81 508 ASP A C 1
ATOM 4003 O O . ASP A 1 508 ? 19.536 2.464 -20.467 1.00 96.81 508 ASP A O 1
ATOM 4007 N N . PRO A 1 509 ? 17.282 2.414 -20.444 1.00 95.50 509 PRO A N 1
ATOM 4008 C CA . PRO A 1 509 ? 17.149 2.284 -21.899 1.00 95.50 509 PRO A CA 1
ATOM 4009 C C . PRO A 1 509 ? 17.713 3.450 -22.716 1.00 95.50 509 PRO A C 1
ATOM 4011 O O . PRO A 1 509 ? 18.073 3.242 -23.875 1.00 95.50 509 PRO A O 1
ATOM 4014 N N . ASP A 1 510 ? 17.808 4.653 -22.142 1.00 94.69 510 ASP A N 1
ATOM 4015 C CA . ASP A 1 510 ? 18.380 5.813 -22.831 1.00 94.69 510 ASP A CA 1
ATOM 4016 C C . ASP A 1 510 ? 19.919 5.715 -22.865 1.00 94.69 510 ASP A C 1
ATOM 4018 O O . ASP A 1 510 ? 20.564 6.175 -23.816 1.00 94.69 510 ASP A O 1
ATOM 4022 N N . PHE A 1 511 ? 20.517 5.054 -21.862 1.00 96.25 511 PHE A N 1
ATOM 4023 C CA . PHE A 1 511 ? 21.963 4.865 -21.735 1.00 96.25 511 PHE A CA 1
ATOM 4024 C C . PHE A 1 511 ? 22.475 3.747 -22.658 1.00 96.25 511 PHE A C 1
ATOM 4026 O O . PHE A 1 511 ? 22.655 2.574 -22.302 1.00 96.25 511 PHE A O 1
ATOM 4033 N N . THR A 1 512 ? 22.706 4.163 -23.899 1.00 93.88 512 THR A N 1
ATOM 4034 C CA . THR A 1 512 ? 23.059 3.336 -25.059 1.00 93.88 512 THR A CA 1
ATOM 4035 C C . THR A 1 512 ? 24.524 3.471 -25.473 1.00 93.88 512 THR A C 1
ATOM 4037 O O . THR A 1 512 ? 25.034 2.602 -26.181 1.00 93.88 512 THR A O 1
ATOM 4040 N N . LYS A 1 513 ? 25.217 4.531 -25.039 1.00 91.69 513 LYS A N 1
ATOM 4041 C CA . LYS A 1 513 ? 26.608 4.832 -25.397 1.00 91.69 513 LYS A CA 1
ATOM 4042 C C . LYS A 1 513 ? 27.414 5.264 -24.156 1.00 91.69 513 LYS A C 1
ATOM 4044 O O . LYS A 1 513 ? 27.242 6.391 -23.694 1.00 91.69 513 LYS A O 1
ATOM 4049 N N . PRO A 1 514 ? 28.361 4.444 -23.662 1.00 86.12 514 PRO A N 1
ATOM 4050 C CA . PRO A 1 514 ? 29.163 4.775 -22.477 1.00 86.12 514 PRO A CA 1
ATOM 4051 C C . PRO A 1 514 ? 29.987 6.070 -22.579 1.00 86.12 514 PRO A C 1
ATOM 4053 O O . PRO A 1 514 ? 30.334 6.644 -21.556 1.00 86.12 514 PRO A O 1
ATOM 4056 N N . GLN A 1 515 ? 30.311 6.521 -23.794 1.00 88.50 515 GLN A N 1
ATOM 4057 C CA . GLN A 1 515 ? 31.214 7.652 -24.056 1.00 88.50 515 GLN A CA 1
ATOM 4058 C C . GLN A 1 515 ? 30.486 8.906 -24.595 1.00 88.50 515 GLN A C 1
ATOM 4060 O O . GLN A 1 515 ? 31.125 9.837 -25.079 1.00 88.50 515 GLN A O 1
ATOM 4065 N N . ASP A 1 516 ? 29.148 8.933 -24.571 1.00 92.75 516 ASP A N 1
ATOM 4066 C CA . ASP A 1 516 ? 28.346 10.057 -25.079 1.00 92.75 516 ASP A CA 1
ATOM 4067 C C . ASP A 1 516 ? 28.126 11.107 -23.975 1.00 92.75 516 ASP A C 1
ATOM 4069 O O . ASP A 1 516 ? 27.533 10.820 -22.934 1.00 92.75 516 ASP A O 1
ATOM 4073 N N . LEU A 1 517 ? 28.644 12.324 -24.180 1.00 91.44 517 LEU A N 1
ATOM 4074 C CA . LEU A 1 517 ? 28.713 13.356 -23.136 1.00 91.44 517 LEU A CA 1
ATOM 4075 C C . LEU A 1 517 ? 27.344 13.818 -22.621 1.00 91.44 517 LEU A C 1
ATOM 4077 O O . LEU A 1 517 ? 27.257 14.221 -21.460 1.00 91.44 517 LEU A O 1
ATOM 4081 N N . ASP A 1 518 ? 26.291 13.771 -23.440 1.00 92.44 518 ASP A N 1
ATOM 4082 C CA . ASP A 1 518 ? 24.951 14.177 -23.007 1.00 92.44 518 ASP A CA 1
ATOM 4083 C C . ASP A 1 518 ? 24.240 13.045 -22.254 1.00 92.44 518 ASP A C 1
ATOM 4085 O O . ASP A 1 518 ? 23.680 13.294 -21.187 1.00 92.44 518 ASP A O 1
ATOM 4089 N N . GLN A 1 519 ? 24.403 11.783 -22.673 1.00 94.56 519 GLN A N 1
ATOM 4090 C CA . GLN A 1 519 ? 23.950 10.645 -21.856 1.00 94.56 519 GLN A CA 1
ATOM 4091 C C . GLN A 1 519 ? 24.677 10.596 -20.499 1.00 94.56 519 GLN A C 1
ATOM 4093 O O . GLN A 1 519 ? 24.054 10.367 -19.462 1.00 94.56 519 GLN A O 1
ATOM 4098 N N . LEU A 1 520 ? 25.983 10.886 -20.467 1.00 95.00 520 LEU A N 1
ATOM 4099 C CA . LEU A 1 520 ? 26.753 10.978 -19.220 1.00 95.00 520 LEU A CA 1
ATOM 4100 C C . LEU A 1 520 ? 26.304 12.141 -18.319 1.00 95.00 520 LEU A C 1
ATOM 4102 O O . LEU A 1 520 ? 26.390 12.023 -17.094 1.00 95.00 520 LEU A O 1
ATOM 4106 N N . ARG A 1 521 ? 25.790 13.243 -18.886 1.00 94.44 521 ARG A N 1
ATOM 4107 C CA . ARG A 1 521 ? 25.162 14.332 -18.117 1.00 94.44 521 ARG A CA 1
ATOM 4108 C C . ARG A 1 521 ? 23.853 13.879 -17.477 1.00 94.44 521 ARG A C 1
ATOM 4110 O O . ARG A 1 521 ? 23.690 14.108 -16.281 1.00 94.44 521 ARG A O 1
ATOM 4117 N N . ASP A 1 522 ? 22.980 13.189 -18.208 1.00 94.62 522 ASP A N 1
ATOM 4118 C CA . ASP A 1 522 ? 21.713 12.673 -17.665 1.00 94.62 522 ASP A CA 1
ATOM 4119 C C . ASP A 1 522 ? 21.947 11.643 -16.547 1.00 94.62 522 ASP A C 1
ATOM 4121 O O . ASP A 1 522 ? 21.332 11.719 -15.479 1.00 94.62 522 ASP A O 1
ATOM 4125 N N . ILE A 1 523 ? 22.910 10.731 -16.737 1.00 97.19 523 ILE A N 1
ATOM 4126 C CA . ILE A 1 523 ? 23.375 9.792 -15.703 1.00 97.19 523 ILE A CA 1
ATOM 4127 C C . ILE A 1 523 ? 23.901 10.553 -14.476 1.00 97.19 523 ILE A C 1
ATOM 4129 O O . ILE A 1 523 ? 23.511 10.250 -13.345 1.00 97.19 523 ILE A O 1
ATOM 4133 N N . LYS A 1 524 ? 24.735 11.583 -14.674 1.00 95.94 524 LYS A N 1
ATOM 4134 C CA . LYS A 1 524 ? 25.255 12.437 -13.593 1.00 95.94 524 LYS A CA 1
ATOM 4135 C C . LYS A 1 524 ? 24.139 13.195 -12.863 1.00 95.94 524 LYS A C 1
ATOM 4137 O O . LYS A 1 524 ? 24.211 13.301 -11.640 1.00 95.94 524 LYS A O 1
ATOM 4142 N N . GLU A 1 525 ? 23.107 13.695 -13.545 1.00 96.00 525 GLU A N 1
ATOM 4143 C CA . GLU A 1 525 ? 21.961 14.341 -12.883 1.00 96.00 525 GLU A CA 1
ATOM 4144 C C . GLU A 1 525 ? 21.125 13.338 -12.069 1.00 96.00 525 GLU A C 1
ATOM 4146 O O . GLU A 1 525 ? 20.761 13.653 -10.933 1.00 96.00 525 GLU A O 1
ATOM 4151 N N . CYS A 1 526 ? 20.907 12.114 -12.565 1.00 97.62 526 CYS A N 1
ATOM 4152 C CA . CYS A 1 526 ? 20.238 11.040 -11.814 1.00 97.62 526 CYS A CA 1
ATOM 4153 C C . CYS A 1 526 ? 21.022 10.628 -10.554 1.00 97.62 526 CYS A C 1
ATOM 4155 O O . CYS A 1 526 ? 20.451 10.534 -9.464 1.00 97.62 526 CYS A O 1
ATOM 4157 N N . LEU A 1 527 ? 22.341 10.438 -10.678 1.00 97.19 527 LEU A N 1
ATOM 4158 C CA . LEU A 1 527 ? 23.238 10.142 -9.553 1.00 97.19 527 LEU A CA 1
ATOM 4159 C C . LEU A 1 527 ? 23.250 11.289 -8.532 1.00 97.19 527 LEU A C 1
ATOM 4161 O O . LEU A 1 527 ? 23.077 11.061 -7.332 1.00 97.19 527 LEU A O 1
ATOM 4165 N N . TRP A 1 528 ? 23.404 12.533 -8.998 1.00 95.19 528 TRP A N 1
ATOM 4166 C CA . TRP A 1 528 ? 23.401 13.728 -8.149 1.00 95.19 528 TRP A CA 1
ATOM 4167 C C . TRP A 1 528 ? 22.084 13.880 -7.376 1.00 95.19 528 TRP A C 1
ATOM 4169 O O . TRP A 1 528 ? 22.106 14.199 -6.189 1.00 95.19 528 TRP A O 1
ATOM 4179 N N . PHE A 1 529 ? 20.942 13.596 -8.009 1.00 95.81 529 PHE A N 1
ATOM 4180 C CA . PHE A 1 529 ? 19.613 13.702 -7.398 1.00 95.81 529 PHE A CA 1
ATOM 4181 C C . PHE A 1 529 ? 19.456 12.868 -6.118 1.00 95.81 529 PHE A C 1
ATOM 4183 O O . PHE A 1 529 ? 18.788 13.310 -5.182 1.00 95.81 529 PHE A O 1
ATOM 4190 N N . MET A 1 530 ? 20.096 11.696 -6.059 1.00 95.12 530 MET A N 1
ATOM 4191 C CA . MET A 1 530 ? 20.138 10.844 -4.867 1.00 95.12 530 MET A CA 1
ATOM 4192 C C . MET A 1 530 ? 21.285 11.223 -3.924 1.00 95.12 530 MET A C 1
ATOM 4194 O O . MET A 1 530 ? 21.075 11.376 -2.717 1.00 95.12 530 MET A O 1
ATOM 4198 N N . LEU A 1 531 ? 22.500 11.373 -4.462 1.00 94.12 531 LEU A N 1
ATOM 4199 C CA . LEU A 1 531 ? 23.721 11.571 -3.674 1.00 94.12 531 LEU A CA 1
ATOM 4200 C C . LEU A 1 531 ? 23.714 12.900 -2.914 1.00 94.12 531 LEU A C 1
ATOM 4202 O O . LEU A 1 531 ? 24.112 12.918 -1.754 1.00 94.12 531 LEU A O 1
ATOM 4206 N N . GLU A 1 532 ? 23.174 13.978 -3.491 1.00 92.00 532 GLU A N 1
ATOM 4207 C CA . GLU A 1 532 ? 22.996 15.267 -2.802 1.00 92.00 532 GLU A CA 1
ATOM 4208 C C . GLU A 1 532 ? 22.194 15.118 -1.498 1.00 92.00 532 GLU A C 1
ATOM 4210 O O . GLU A 1 532 ? 22.483 15.786 -0.507 1.00 92.00 532 GLU A O 1
ATOM 4215 N N . VAL A 1 533 ? 21.213 14.210 -1.475 1.00 92.44 533 VAL A N 1
ATOM 4216 C CA . VAL A 1 533 ? 20.336 13.981 -0.319 1.00 92.44 533 VAL A CA 1
ATOM 4217 C C . VAL A 1 533 ? 20.959 13.009 0.689 1.00 92.44 533 VAL A C 1
ATOM 4219 O O . VAL A 1 533 ? 20.867 13.240 1.893 1.00 92.44 533 VAL A O 1
ATOM 4222 N N . LEU A 1 534 ? 21.628 11.949 0.223 1.00 91.00 534 LEU A N 1
ATOM 4223 C CA . LEU A 1 534 ? 22.346 10.993 1.083 1.00 91.00 534 LEU A CA 1
ATOM 4224 C C . LEU A 1 534 ? 23.543 11.650 1.791 1.00 91.00 534 LEU A C 1
ATOM 4226 O O . LEU A 1 534 ? 23.754 11.454 2.991 1.00 91.00 534 LEU A O 1
ATOM 4230 N N . MET A 1 535 ? 24.302 12.467 1.054 1.00 88.19 535 MET A N 1
ATOM 4231 C CA . MET A 1 535 ? 25.512 13.140 1.530 1.00 88.19 535 MET A CA 1
ATOM 4232 C C . MET A 1 535 ? 25.226 14.412 2.343 1.00 88.19 535 MET A C 1
ATOM 4234 O O . MET A 1 535 ? 26.145 14.908 2.994 1.00 88.19 535 MET A O 1
ATOM 4238 N N . ALA A 1 536 ? 23.978 14.905 2.382 1.00 85.94 536 ALA A N 1
ATOM 4239 C CA . ALA A 1 536 ? 23.572 16.120 3.107 1.00 85.94 536 ALA A CA 1
ATOM 4240 C C . ALA A 1 536 ? 23.941 16.128 4.606 1.00 85.94 536 ALA A C 1
ATOM 4242 O O . ALA A 1 536 ? 24.016 17.190 5.222 1.00 85.94 536 ALA A O 1
ATOM 4243 N N . LYS A 1 537 ? 24.198 14.952 5.191 1.00 78.12 537 LYS A N 1
ATOM 4244 C CA . LYS A 1 537 ? 24.859 14.802 6.488 1.00 78.12 537 LYS A CA 1
ATOM 4245 C C . LYS A 1 537 ? 25.910 13.693 6.432 1.00 78.12 537 LYS A C 1
ATOM 4247 O O . LYS A 1 537 ? 25.538 12.531 6.254 1.00 78.12 537 LYS A O 1
ATOM 4252 N N . ASN A 1 538 ? 27.177 14.027 6.681 1.00 72.94 538 ASN A N 1
ATOM 4253 C CA . ASN A 1 538 ? 28.257 13.048 6.861 1.00 72.94 538 ASN A CA 1
ATOM 4254 C C . ASN A 1 538 ? 28.224 12.432 8.276 1.00 72.94 538 ASN A C 1
ATOM 4256 O O . ASN A 1 538 ? 29.119 12.636 9.091 1.00 72.94 538 ASN A O 1
ATOM 4260 N N . GLU A 1 539 ? 27.147 11.715 8.593 1.00 69.25 539 GLU A N 1
ATOM 4261 C CA . GLU A 1 539 ? 27.059 10.896 9.807 1.00 69.25 539 GLU A CA 1
ATOM 4262 C C . GLU A 1 539 ? 27.891 9.606 9.585 1.00 69.25 539 GLU A C 1
ATOM 4264 O O . GLU A 1 539 ? 27.840 9.019 8.502 1.00 69.25 539 GLU A O 1
ATOM 4269 N N . ASN A 1 540 ? 28.673 9.173 10.584 1.00 70.12 540 ASN A N 1
ATOM 4270 C CA . ASN A 1 540 ? 29.397 7.886 10.645 1.00 70.12 540 ASN A CA 1
ATOM 4271 C C . ASN A 1 540 ? 30.255 7.504 9.408 1.00 70.12 540 ASN A C 1
ATOM 4273 O O . ASN A 1 540 ? 30.182 6.371 8.935 1.00 70.12 540 ASN A O 1
ATOM 4277 N N . ASN A 1 541 ? 31.056 8.431 8.864 1.00 77.88 541 ASN A N 1
ATOM 4278 C CA . ASN A 1 541 ? 31.888 8.232 7.657 1.00 77.88 541 ASN A CA 1
ATOM 4279 C C . ASN A 1 541 ? 31.105 7.749 6.410 1.00 77.88 541 ASN A C 1
ATOM 4281 O O . ASN A 1 541 ? 31.688 7.178 5.484 1.00 77.88 541 ASN A O 1
ATOM 4285 N N . SER A 1 542 ? 29.791 8.003 6.349 1.00 81.75 542 SER A N 1
ATOM 4286 C CA . SER A 1 542 ? 28.894 7.577 5.258 1.00 81.75 542 SER A CA 1
ATOM 4287 C C . SER A 1 542 ? 29.382 7.967 3.859 1.00 81.75 542 SER A C 1
ATOM 4289 O O . SER A 1 542 ? 29.186 7.207 2.912 1.00 81.75 542 SER A O 1
ATOM 4291 N N . HIS A 1 543 ? 30.070 9.105 3.710 1.00 87.38 543 HIS A N 1
ATOM 4292 C CA . HIS A 1 543 ? 30.665 9.520 2.432 1.00 87.38 543 HIS A CA 1
ATOM 4293 C C . HIS A 1 543 ? 31.757 8.551 1.946 1.00 87.38 543 HIS A C 1
ATOM 4295 O O . HIS A 1 543 ? 31.743 8.141 0.786 1.00 87.38 543 HIS A O 1
ATOM 4301 N N . MET A 1 544 ? 32.669 8.140 2.835 1.00 86.00 544 MET A N 1
ATOM 4302 C CA . MET A 1 544 ? 33.720 7.161 2.525 1.00 86.00 544 MET A CA 1
ATOM 4303 C C . MET A 1 544 ? 33.129 5.767 2.298 1.00 86.00 544 MET A C 1
ATOM 4305 O O . MET A 1 544 ? 33.567 5.045 1.407 1.00 86.00 544 MET A O 1
ATOM 4309 N N . PHE A 1 545 ? 32.086 5.405 3.047 1.00 88.94 545 PHE A N 1
ATOM 4310 C CA . PHE A 1 545 ? 31.380 4.141 2.847 1.00 88.94 545 PHE A CA 1
ATOM 4311 C C . PHE A 1 545 ? 30.702 4.062 1.465 1.00 88.94 545 PHE A C 1
ATOM 4313 O O . PHE A 1 545 ? 30.849 3.062 0.766 1.00 88.94 545 PHE A O 1
ATOM 4320 N N . MET A 1 546 ? 30.046 5.138 1.009 1.00 91.25 546 MET A N 1
ATOM 4321 C CA . MET A 1 546 ? 29.496 5.218 -0.354 1.00 91.25 546 MET A CA 1
ATOM 4322 C C . MET A 1 546 ? 30.589 5.192 -1.433 1.00 91.25 546 MET A C 1
ATOM 4324 O O . MET A 1 546 ? 30.407 4.536 -2.455 1.00 91.25 546 MET A O 1
ATOM 4328 N N . LYS A 1 547 ? 31.748 5.824 -1.200 1.00 91.69 547 LYS A N 1
ATOM 4329 C CA . LYS A 1 547 ? 32.921 5.691 -2.082 1.00 91.69 547 LYS A CA 1
ATOM 4330 C C . LYS A 1 547 ? 33.395 4.234 -2.176 1.00 91.69 547 LYS A C 1
ATOM 4332 O O . LYS A 1 547 ? 33.546 3.723 -3.282 1.00 91.69 547 LYS A O 1
ATOM 4337 N N . LYS A 1 548 ? 33.552 3.546 -1.039 1.00 91.50 548 LYS A N 1
ATOM 4338 C CA . LYS A 1 548 ? 33.968 2.135 -0.977 1.00 91.50 548 LYS A CA 1
ATOM 4339 C C . LYS A 1 548 ? 32.963 1.186 -1.631 1.00 91.50 548 LYS A C 1
ATOM 4341 O O . LYS A 1 548 ? 33.387 0.237 -2.284 1.00 91.50 548 LYS A O 1
ATOM 4346 N N . LEU A 1 549 ? 31.658 1.460 -1.541 1.00 93.44 549 LEU A N 1
ATOM 4347 C CA . LEU A 1 549 ? 30.633 0.743 -2.312 1.00 93.44 549 LEU A CA 1
ATOM 4348 C C . LEU A 1 549 ? 30.872 0.873 -3.826 1.00 93.44 549 LEU A C 1
ATOM 4350 O O . LEU A 1 549 ? 30.884 -0.139 -4.521 1.00 93.44 549 LEU A O 1
ATOM 4354 N N . CYS A 1 550 ? 31.122 2.084 -4.336 1.00 94.75 550 CYS A N 1
ATOM 4355 C CA . CYS A 1 550 ? 31.409 2.303 -5.759 1.00 94.75 550 CYS A CA 1
ATOM 4356 C C . CYS A 1 550 ? 32.721 1.642 -6.218 1.00 94.75 550 CYS A C 1
ATOM 4358 O O . CYS A 1 550 ? 32.752 1.042 -7.289 1.00 94.75 550 CYS A O 1
ATOM 4360 N N . GLU A 1 551 ? 33.785 1.725 -5.411 1.00 92.69 551 GLU A N 1
ATOM 4361 C CA . GLU A 1 551 ? 35.065 1.045 -5.673 1.00 92.69 551 GLU A CA 1
ATOM 4362 C C . GLU A 1 551 ? 34.886 -0.480 -5.733 1.00 92.69 551 GLU A C 1
ATOM 4364 O O . GLU A 1 551 ? 35.394 -1.121 -6.648 1.00 92.69 551 GLU A O 1
ATOM 4369 N N . SER A 1 552 ? 34.100 -1.052 -4.815 1.00 93.44 552 SER A N 1
ATOM 4370 C CA . SER A 1 552 ? 33.849 -2.499 -4.758 1.00 93.44 552 SER A CA 1
ATOM 4371 C C . SER A 1 552 ? 33.100 -3.011 -5.989 1.00 93.44 552 SER A C 1
ATOM 4373 O O . SER A 1 552 ? 33.418 -4.086 -6.484 1.00 93.44 552 SER A O 1
ATOM 4375 N N . ILE A 1 553 ? 32.139 -2.242 -6.524 1.00 95.44 553 ILE A N 1
ATOM 4376 C CA . ILE A 1 553 ? 31.381 -2.641 -7.725 1.00 95.44 553 ILE A CA 1
ATOM 4377 C C . ILE A 1 553 ? 32.310 -2.797 -8.933 1.00 95.44 553 ILE A C 1
ATOM 4379 O O . ILE A 1 553 ? 32.121 -3.715 -9.729 1.00 95.44 553 ILE A O 1
ATOM 4383 N N . LYS A 1 554 ? 33.353 -1.963 -9.057 1.00 94.44 554 LYS A N 1
ATOM 4384 C CA . LYS A 1 554 ? 34.324 -2.094 -10.154 1.00 94.44 554 LYS A CA 1
ATOM 4385 C C . LYS A 1 554 ? 35.085 -3.421 -10.114 1.00 94.44 554 LYS A C 1
ATOM 4387 O O . LYS A 1 554 ? 35.380 -3.950 -11.180 1.00 94.44 554 LYS A O 1
ATOM 4392 N N . GLN A 1 555 ? 35.313 -3.985 -8.926 1.00 94.06 555 GLN A N 1
ATOM 4393 C CA . GLN A 1 555 ? 35.950 -5.297 -8.728 1.00 94.06 555 GLN A CA 1
ATOM 4394 C C . GLN A 1 555 ? 34.953 -6.480 -8.835 1.00 94.06 555 GLN A C 1
ATOM 4396 O O . GLN A 1 555 ? 35.256 -7.606 -8.447 1.00 94.06 555 GLN A O 1
ATOM 4401 N N . THR A 1 556 ? 33.749 -6.239 -9.366 1.00 94.62 556 THR A N 1
ATOM 4402 C CA . THR A 1 556 ? 32.738 -7.260 -9.696 1.00 94.62 556 THR A CA 1
ATOM 4403 C C . THR A 1 556 ? 32.310 -7.133 -11.158 1.00 94.62 556 THR A C 1
ATOM 4405 O O . THR A 1 556 ? 32.705 -6.191 -11.847 1.00 94.62 556 THR A O 1
ATOM 4408 N N . ARG A 1 557 ? 31.493 -8.064 -11.650 1.00 95.06 557 ARG A N 1
ATOM 4409 C CA . ARG A 1 557 ? 30.785 -7.944 -12.932 1.00 95.06 557 ARG A CA 1
ATOM 4410 C C . ARG A 1 557 ? 29.286 -7.779 -12.697 1.00 95.06 557 ARG A C 1
ATOM 4412 O O . ARG A 1 557 ? 28.778 -8.127 -11.629 1.00 95.06 557 ARG A O 1
ATOM 4419 N N . ASP A 1 558 ? 28.592 -7.262 -13.702 1.00 96.00 558 ASP A N 1
ATOM 4420 C CA . ASP A 1 558 ? 27.129 -7.285 -13.779 1.00 96.00 558 ASP A CA 1
ATOM 4421 C C . ASP A 1 558 ? 26.627 -8.736 -13.636 1.00 96.00 558 ASP A C 1
ATOM 4423 O O . ASP A 1 558 ? 27.040 -9.611 -14.395 1.00 96.00 558 ASP A O 1
ATOM 4427 N N . ALA A 1 559 ? 25.753 -9.018 -12.665 1.00 96.12 559 ALA A N 1
ATOM 4428 C CA . ALA A 1 559 ? 25.189 -10.361 -12.491 1.00 96.12 559 ALA A CA 1
ATOM 4429 C C . ALA A 1 559 ? 24.102 -10.705 -13.527 1.00 96.12 559 ALA A C 1
ATOM 4431 O O . ALA A 1 559 ? 23.766 -11.879 -13.686 1.00 96.12 559 ALA A O 1
ATOM 4432 N N . GLN A 1 560 ? 23.545 -9.707 -14.218 1.00 95.44 560 GLN A N 1
ATOM 4433 C CA . GLN A 1 560 ? 22.530 -9.873 -15.256 1.00 95.44 560 GLN A CA 1
ATOM 4434 C C . GLN A 1 560 ? 23.155 -10.249 -16.611 1.00 95.44 560 GLN A C 1
ATOM 4436 O O . GLN A 1 560 ? 22.595 -11.075 -17.333 1.00 95.44 560 GLN A O 1
ATOM 4441 N N . ALA A 1 561 ? 24.325 -9.695 -16.945 1.00 94.00 561 ALA A N 1
ATOM 4442 C CA . ALA A 1 561 ? 25.101 -10.028 -18.142 1.00 94.00 561 ALA A CA 1
ATOM 4443 C C . ALA A 1 561 ? 26.629 -10.089 -17.864 1.00 94.00 561 ALA A C 1
ATOM 4445 O O . ALA A 1 561 ? 27.396 -9.281 -18.398 1.00 94.00 561 ALA A O 1
ATOM 4446 N N . PRO A 1 562 ? 27.115 -11.071 -17.074 1.00 93.19 562 PRO A N 1
ATOM 4447 C CA . PRO A 1 562 ? 28.518 -11.142 -16.632 1.00 93.19 562 PRO A CA 1
ATOM 4448 C C . PRO A 1 562 ? 29.529 -11.347 -17.769 1.00 93.19 562 PRO A C 1
ATOM 4450 O O . PRO A 1 562 ? 30.697 -10.986 -17.618 1.00 93.19 562 PRO A O 1
ATOM 4453 N N . ASP A 1 563 ? 29.073 -11.892 -18.899 1.00 94.19 563 ASP A N 1
ATOM 4454 C CA . ASP A 1 563 ? 29.882 -12.167 -20.090 1.00 94.19 563 ASP A CA 1
ATOM 4455 C C . ASP A 1 563 ? 29.722 -11.105 -21.201 1.00 94.19 563 ASP A C 1
ATOM 4457 O O . ASP A 1 563 ? 30.410 -11.184 -22.220 1.00 94.19 563 ASP A O 1
ATOM 4461 N N . ASP A 1 564 ? 28.843 -10.099 -21.043 1.00 95.00 564 ASP A N 1
ATOM 4462 C CA . ASP A 1 564 ? 28.739 -8.988 -22.002 1.00 95.00 564 ASP A CA 1
ATOM 4463 C C . ASP A 1 564 ? 29.720 -7.860 -21.625 1.00 95.00 564 ASP A C 1
ATOM 4465 O O . ASP A 1 564 ? 29.496 -7.143 -20.638 1.00 95.00 564 ASP A O 1
ATOM 4469 N N . PRO A 1 565 ? 30.790 -7.621 -22.410 1.00 92.94 565 PRO A N 1
ATOM 4470 C CA . PRO A 1 565 ? 31.729 -6.544 -22.123 1.00 92.94 565 PRO A CA 1
ATOM 4471 C C . PRO A 1 565 ? 31.082 -5.152 -22.190 1.00 92.94 565 PRO A C 1
ATOM 4473 O O . PRO A 1 565 ? 31.588 -4.236 -21.550 1.00 92.94 565 PRO A O 1
ATOM 4476 N N . LYS A 1 566 ? 29.965 -4.968 -22.911 1.00 93.81 566 LYS A N 1
ATOM 4477 C CA . LYS A 1 566 ? 29.269 -3.673 -23.023 1.00 93.81 566 LYS A CA 1
ATOM 4478 C C . LYS A 1 566 ? 28.379 -3.377 -21.821 1.00 93.81 566 LYS A C 1
ATOM 4480 O O . LYS A 1 566 ? 28.300 -2.223 -21.406 1.00 93.81 566 LYS A O 1
ATOM 4485 N N . ALA A 1 567 ? 27.725 -4.392 -21.255 1.00 94.12 567 ALA A N 1
ATOM 4486 C CA . ALA A 1 567 ? 26.989 -4.251 -19.999 1.00 94.12 567 ALA A CA 1
ATOM 4487 C C . ALA A 1 567 ? 27.948 -3.864 -18.862 1.00 94.12 567 ALA A C 1
ATOM 4489 O O . ALA A 1 567 ? 27.722 -2.880 -18.157 1.00 94.12 567 ALA A O 1
ATOM 4490 N N . ASN A 1 568 ? 29.088 -4.554 -18.783 1.00 95.00 568 ASN A N 1
ATOM 4491 C CA . ASN A 1 568 ? 30.139 -4.263 -17.813 1.00 95.00 568 ASN A CA 1
ATOM 4492 C C . ASN A 1 568 ? 30.817 -2.899 -18.063 1.00 95.00 568 ASN A C 1
ATOM 4494 O O . ASN A 1 568 ? 31.012 -2.146 -17.112 1.00 95.00 568 ASN A O 1
ATOM 4498 N N . GLU A 1 569 ? 31.086 -2.504 -19.317 1.00 95.31 569 GLU A N 1
ATOM 4499 C CA . GLU A 1 569 ? 31.556 -1.141 -19.634 1.00 95.31 569 GLU A CA 1
ATOM 4500 C C . GLU A 1 569 ? 30.566 -0.078 -19.135 1.00 95.31 569 GLU A C 1
ATOM 4502 O O . GLU A 1 569 ? 30.974 0.856 -18.444 1.00 95.31 569 GLU A O 1
ATOM 4507 N N . LYS A 1 570 ? 29.260 -0.236 -19.410 1.00 96.88 570 LYS A N 1
ATOM 4508 C CA . LYS A 1 570 ? 28.226 0.671 -18.883 1.00 96.88 570 LYS A CA 1
ATOM 4509 C C . LYS A 1 570 ? 28.245 0.728 -17.357 1.00 96.88 570 LYS A C 1
ATOM 4511 O O . LYS A 1 570 ? 28.197 1.827 -16.806 1.00 96.88 570 LYS A O 1
ATOM 4516 N N . LEU A 1 571 ? 28.349 -0.416 -16.681 1.00 97.31 571 LEU A N 1
ATOM 4517 C CA . LEU A 1 571 ? 28.406 -0.482 -15.222 1.00 97.31 571 LEU A CA 1
ATOM 4518 C C . LEU A 1 571 ? 29.593 0.318 -14.662 1.00 97.31 571 LEU A C 1
ATOM 4520 O O . LEU A 1 571 ? 29.401 1.202 -13.825 1.00 97.31 571 LEU A O 1
ATOM 4524 N N . TYR A 1 572 ? 30.806 0.068 -15.161 1.00 97.00 572 TYR A N 1
ATOM 4525 C CA . TYR A 1 572 ? 32.019 0.735 -14.678 1.00 97.00 572 TYR A CA 1
ATOM 4526 C C . TYR A 1 572 ? 32.055 2.230 -15.018 1.00 97.00 572 TYR A C 1
ATOM 4528 O O . TYR A 1 572 ? 32.521 3.032 -14.205 1.00 97.00 572 TYR A O 1
ATOM 4536 N N . THR A 1 573 ? 31.498 2.634 -16.161 1.00 97.00 573 THR A N 1
ATOM 4537 C CA . THR A 1 573 ? 31.297 4.048 -16.502 1.00 97.00 573 THR A CA 1
ATOM 4538 C C . THR A 1 573 ? 30.375 4.748 -15.498 1.00 97.00 573 THR A C 1
ATOM 4540 O O . THR A 1 573 ? 30.717 5.826 -15.009 1.00 97.00 573 THR A O 1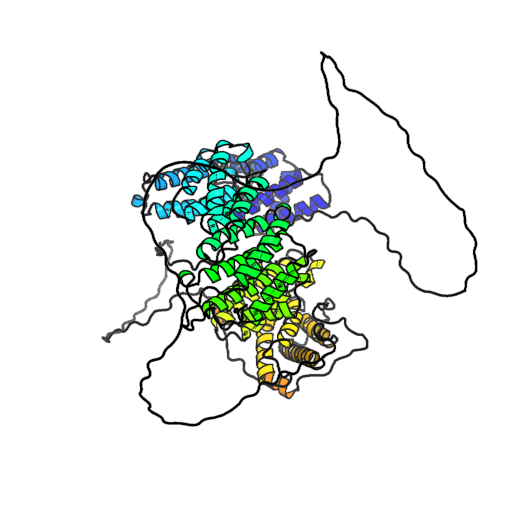
ATOM 4543 N N . VAL A 1 574 ? 29.240 4.143 -15.123 1.00 97.62 574 VAL A N 1
ATOM 4544 C CA . VAL A 1 574 ? 28.330 4.724 -14.113 1.00 97.62 574 VAL A CA 1
ATOM 4545 C C . VAL A 1 574 ? 29.001 4.779 -12.732 1.00 97.62 574 VAL A C 1
ATOM 4547 O O . VAL A 1 574 ? 28.849 5.781 -12.028 1.00 97.62 574 VAL A O 1
ATOM 4550 N N . CYS A 1 575 ? 29.805 3.773 -12.361 1.00 97.06 575 CYS A N 1
ATOM 4551 C CA . CYS A 1 575 ? 30.645 3.817 -11.156 1.00 97.06 575 CYS A CA 1
ATOM 4552 C C . CYS A 1 575 ? 31.610 5.010 -11.159 1.00 97.06 575 CYS A C 1
ATOM 4554 O O . CYS A 1 575 ? 31.696 5.716 -10.154 1.00 97.06 575 CYS A O 1
ATOM 4556 N N . ASP A 1 576 ? 32.310 5.273 -12.264 1.00 95.62 576 ASP A N 1
ATOM 4557 C CA . ASP A 1 576 ? 33.270 6.379 -12.346 1.00 95.62 576 ASP A CA 1
ATOM 4558 C C . ASP A 1 576 ? 32.586 7.757 -12.310 1.00 95.62 576 ASP A C 1
ATOM 4560 O O . ASP A 1 576 ? 33.106 8.680 -11.677 1.00 95.62 576 ASP A O 1
ATOM 4564 N N . VAL A 1 577 ? 31.391 7.909 -12.896 1.00 95.94 577 VAL A N 1
ATOM 4565 C CA . VAL A 1 577 ? 30.584 9.137 -12.744 1.00 95.94 577 VAL A CA 1
ATOM 4566 C C . VAL A 1 577 ? 30.116 9.308 -11.291 1.00 95.94 577 VAL A C 1
ATOM 4568 O O . VAL A 1 577 ? 30.191 10.413 -10.748 1.00 95.94 577 VAL A O 1
ATOM 4571 N N . ALA A 1 578 ? 29.700 8.229 -10.618 1.00 95.81 578 ALA A N 1
ATOM 4572 C CA . ALA A 1 578 ? 29.324 8.268 -9.203 1.00 95.81 578 ALA A CA 1
ATOM 4573 C C . ALA A 1 578 ? 30.520 8.624 -8.301 1.00 95.81 578 ALA A C 1
ATOM 4575 O O . ALA A 1 578 ? 30.395 9.472 -7.417 1.00 95.81 578 ALA A O 1
ATOM 4576 N N . LEU A 1 579 ? 31.700 8.052 -8.559 1.00 93.81 579 LEU A N 1
ATOM 4577 C CA . LEU A 1 579 ? 32.952 8.400 -7.881 1.00 93.81 579 LEU A CA 1
ATOM 4578 C C . LEU A 1 579 ? 33.355 9.856 -8.142 1.00 93.81 579 LEU A C 1
ATOM 4580 O O . LEU A 1 579 ? 33.789 10.535 -7.213 1.00 93.81 579 LEU A O 1
ATOM 4584 N N . CYS A 1 580 ? 33.185 10.367 -9.362 1.00 91.81 580 CYS A N 1
ATOM 4585 C CA . CYS A 1 580 ? 33.428 11.773 -9.691 1.00 91.81 580 CYS A CA 1
ATOM 4586 C C . CYS A 1 580 ? 32.535 12.707 -8.850 1.00 91.81 580 CYS A C 1
ATOM 4588 O O . CYS A 1 580 ? 33.032 13.643 -8.219 1.00 91.81 580 CYS A O 1
ATOM 4590 N N . VAL A 1 581 ? 31.237 12.394 -8.747 1.00 91.00 581 VAL A N 1
ATOM 4591 C CA . VAL A 1 581 ? 30.289 13.126 -7.890 1.00 91.00 581 VAL A CA 1
ATOM 4592 C C . VAL A 1 581 ? 30.679 13.048 -6.409 1.00 91.00 581 VAL A C 1
ATOM 4594 O O . VAL A 1 581 ? 30.770 14.090 -5.759 1.00 91.00 581 VAL A O 1
ATOM 4597 N N . ILE A 1 582 ? 30.945 11.853 -5.875 1.00 90.88 582 ILE A N 1
ATOM 4598 C CA . ILE A 1 582 ? 31.246 11.643 -4.448 1.00 90.88 582 ILE A CA 1
ATOM 4599 C C . ILE A 1 582 ? 32.560 12.330 -4.049 1.00 90.88 582 ILE A C 1
ATOM 4601 O O . ILE A 1 582 ? 32.588 13.074 -3.068 1.00 90.88 582 ILE A O 1
ATOM 4605 N N . ASN A 1 583 ? 33.637 12.156 -4.824 1.00 88.62 583 ASN A N 1
ATOM 4606 C CA . ASN A 1 583 ? 34.925 12.794 -4.526 1.00 88.62 583 ASN A CA 1
ATOM 4607 C C . ASN A 1 583 ? 34.834 14.335 -4.581 1.00 88.62 583 ASN A C 1
ATOM 4609 O O . ASN A 1 583 ? 35.522 14.996 -3.812 1.00 88.62 583 ASN A O 1
ATOM 4613 N N . SER A 1 584 ? 33.927 14.924 -5.378 1.00 84.00 584 SER A N 1
ATOM 4614 C CA . SER A 1 584 ? 33.681 16.385 -5.393 1.00 84.00 584 SER A CA 1
ATOM 4615 C C . SER A 1 584 ? 33.055 16.956 -4.104 1.00 84.00 584 SER A C 1
ATOM 4617 O O . SER A 1 584 ? 32.827 18.167 -4.002 1.00 84.00 584 SER A O 1
ATOM 4619 N N . LYS A 1 585 ? 32.724 16.094 -3.132 1.00 77.25 585 LYS A N 1
ATOM 4620 C CA . LYS A 1 585 ? 32.082 16.445 -1.854 1.00 77.25 585 LYS A CA 1
ATOM 4621 C C . LYS A 1 585 ? 32.830 15.935 -0.618 1.00 77.25 585 LYS A C 1
ATOM 4623 O O . LYS A 1 585 ? 32.437 16.291 0.490 1.00 77.25 585 LYS A O 1
ATOM 4628 N N . ILE A 1 586 ? 33.892 15.145 -0.786 1.00 76.94 586 ILE A N 1
ATOM 4629 C CA . ILE A 1 586 ? 34.718 14.644 0.319 1.00 76.94 586 ILE A CA 1
ATOM 4630 C C . ILE A 1 586 ? 35.846 15.639 0.615 1.00 76.94 586 ILE A C 1
ATOM 4632 O O . ILE A 1 586 ? 36.711 15.879 -0.225 1.00 76.94 586 ILE A O 1
ATOM 4636 N N . THR A 1 587 ? 35.874 16.171 1.837 1.00 62.84 587 THR A N 1
ATOM 4637 C CA . THR A 1 587 ? 37.056 16.859 2.378 1.00 62.84 587 THR A CA 1
ATOM 4638 C C . THR A 1 587 ? 38.099 15.818 2.802 1.00 62.84 587 THR A C 1
ATOM 4640 O O . THR A 1 587 ? 37.747 14.772 3.339 1.00 62.84 587 THR A O 1
ATOM 4643 N N . ILE A 1 588 ? 39.381 16.098 2.557 1.00 54.78 588 ILE A N 1
ATOM 4644 C CA . ILE A 1 588 ? 40.473 15.102 2.483 1.00 54.78 588 ILE A CA 1
ATOM 4645 C C . ILE A 1 588 ? 40.782 14.359 3.808 1.00 54.78 588 ILE A C 1
ATOM 4647 O O . ILE A 1 588 ? 41.424 13.312 3.789 1.00 54.78 588 ILE A O 1
ATOM 4651 N N . THR A 1 589 ? 40.318 14.844 4.961 1.00 53.53 589 THR A N 1
ATOM 4652 C CA . THR A 1 589 ? 40.610 14.248 6.277 1.00 53.53 589 THR A CA 1
ATOM 4653 C C . THR A 1 589 ? 39.689 13.061 6.589 1.00 53.53 589 THR A C 1
ATOM 4655 O O . THR A 1 589 ? 38.554 13.264 7.018 1.00 53.53 589 THR A O 1
ATOM 4658 N N . LEU A 1 590 ? 40.162 11.820 6.414 1.00 53.91 590 LEU A N 1
ATOM 4659 C CA . LEU A 1 590 ? 39.367 10.614 6.687 1.00 53.91 590 LEU A CA 1
ATOM 4660 C C . LEU A 1 590 ? 40.181 9.460 7.292 1.00 53.91 590 LEU A C 1
ATOM 4662 O O . LEU A 1 590 ? 41.242 9.101 6.792 1.00 53.91 590 LEU A O 1
ATOM 4666 N N . LEU A 1 591 ? 39.616 8.872 8.351 1.00 61.59 591 LEU A N 1
ATOM 4667 C CA . LEU A 1 591 ? 39.946 7.537 8.855 1.00 61.59 591 LEU A CA 1
ATOM 4668 C C . LEU A 1 591 ? 39.313 6.459 7.955 1.00 61.59 591 LEU A C 1
ATOM 4670 O O . LEU A 1 591 ? 38.406 6.742 7.164 1.00 61.59 591 LEU A O 1
ATOM 4674 N N . ASP A 1 592 ? 39.741 5.213 8.148 1.00 55.56 592 ASP A N 1
ATOM 4675 C CA . ASP A 1 592 ? 39.156 4.030 7.519 1.00 55.56 592 ASP A CA 1
ATOM 4676 C C . ASP A 1 592 ? 37.634 3.872 7.751 1.00 55.56 592 ASP A C 1
ATOM 4678 O O . ASP A 1 592 ? 37.069 4.378 8.733 1.00 55.56 592 ASP A O 1
ATOM 4682 N N . PRO A 1 593 ? 36.926 3.174 6.839 1.00 55.41 593 PRO A N 1
ATOM 4683 C CA . PRO A 1 593 ? 35.513 2.852 7.007 1.00 55.41 593 PRO A CA 1
ATOM 4684 C C . PRO A 1 593 ? 35.300 1.834 8.148 1.00 55.41 593 PRO A C 1
ATOM 4686 O O . PRO A 1 593 ? 36.083 0.899 8.295 1.00 55.41 593 PRO A O 1
ATOM 4689 N N . PRO A 1 594 ? 34.199 1.928 8.918 1.00 56.69 594 PRO A N 1
ATOM 4690 C CA . PRO A 1 594 ? 33.969 1.066 10.084 1.00 56.69 594 PRO A CA 1
ATOM 4691 C C . PRO A 1 594 ? 33.595 -0.391 9.748 1.00 56.69 594 PRO A C 1
ATOM 4693 O O . PRO A 1 594 ? 33.505 -1.215 10.657 1.00 56.69 594 PRO A O 1
ATOM 4696 N N . LYS A 1 595 ? 33.314 -0.713 8.477 1.00 67.06 595 LYS A N 1
ATOM 4697 C CA . LYS A 1 595 ? 33.038 -2.076 7.998 1.00 67.06 595 LYS A CA 1
ATOM 4698 C C . LYS A 1 595 ? 33.226 -2.175 6.481 1.00 67.06 595 LYS A C 1
ATOM 4700 O O . LYS A 1 595 ? 32.933 -1.223 5.758 1.00 67.06 595 LYS A O 1
ATOM 4705 N N . GLU A 1 596 ? 33.655 -3.343 6.015 1.00 74.81 596 GLU A N 1
ATOM 4706 C CA . GLU A 1 596 ? 33.715 -3.701 4.595 1.00 74.81 596 GLU A CA 1
ATOM 4707 C C . GLU A 1 596 ? 32.298 -3.773 3.967 1.00 74.81 596 GLU A C 1
ATOM 4709 O O . GLU A 1 596 ? 31.364 -4.273 4.612 1.00 74.81 596 GLU A O 1
ATOM 4714 N N . PRO A 1 597 ? 32.085 -3.239 2.748 1.00 81.06 597 PRO A N 1
ATOM 4715 C CA . PRO A 1 597 ? 30.780 -3.245 2.086 1.00 81.06 597 PRO A CA 1
ATOM 4716 C C . PRO A 1 597 ? 30.415 -4.621 1.503 1.00 81.06 597 PRO A C 1
ATOM 4718 O O . PRO A 1 597 ? 31.217 -5.255 0.828 1.00 81.06 597 PRO A O 1
ATOM 4721 N N . MET A 1 598 ? 29.163 -5.053 1.684 1.00 87.12 598 MET A N 1
ATOM 4722 C CA . MET A 1 598 ? 28.644 -6.305 1.112 1.00 87.12 598 MET A CA 1
ATOM 4723 C C . MET A 1 598 ? 27.726 -6.018 -0.081 1.00 87.12 598 MET A C 1
ATOM 4725 O O . MET A 1 598 ? 26.631 -5.483 0.097 1.00 87.12 598 MET A O 1
ATOM 4729 N N . LEU A 1 599 ? 28.150 -6.365 -1.298 1.00 91.31 599 LEU A N 1
ATOM 4730 C CA . LEU A 1 599 ? 27.365 -6.087 -2.504 1.00 91.31 599 LEU A CA 1
ATOM 4731 C C . LEU A 1 599 ? 26.190 -7.072 -2.699 1.00 91.31 599 LEU A C 1
ATOM 4733 O O . LEU A 1 599 ? 26.322 -8.260 -2.395 1.00 91.31 599 LEU A O 1
ATOM 4737 N N . PRO A 1 600 ? 25.035 -6.615 -3.228 1.00 92.50 600 PRO A N 1
ATOM 4738 C CA . PRO A 1 600 ? 23.898 -7.487 -3.530 1.00 92.50 600 PRO A CA 1
ATOM 4739 C C . PRO A 1 600 ? 24.204 -8.516 -4.635 1.00 92.50 600 PRO A C 1
ATOM 4741 O O . PRO A 1 600 ? 24.230 -8.185 -5.819 1.00 92.50 600 PRO A O 1
ATOM 4744 N N . SER A 1 601 ? 24.333 -9.793 -4.268 1.00 92.31 601 SER A N 1
ATOM 4745 C CA . SER A 1 601 ? 24.680 -10.902 -5.182 1.00 92.31 601 SER A CA 1
ATOM 4746 C C . SER A 1 601 ? 23.661 -11.205 -6.295 1.00 92.31 601 SER A C 1
ATOM 4748 O O . SER A 1 601 ? 23.922 -12.024 -7.170 1.00 92.31 601 SER A O 1
ATOM 4750 N N . ARG A 1 602 ? 22.487 -10.558 -6.269 1.00 92.44 602 ARG A N 1
ATOM 4751 C CA . ARG A 1 602 ? 21.467 -10.608 -7.337 1.00 92.44 602 ARG A CA 1
ATOM 4752 C C . ARG A 1 602 ? 21.719 -9.606 -8.475 1.00 92.44 602 ARG A C 1
ATOM 4754 O O . ARG A 1 602 ? 21.000 -9.638 -9.466 1.00 92.44 602 ARG A O 1
ATOM 4761 N N . PHE A 1 603 ? 22.679 -8.703 -8.280 1.00 95.56 603 PHE A N 1
ATOM 4762 C CA . PHE A 1 603 ? 22.992 -7.556 -9.138 1.00 95.56 603 PHE A CA 1
ATOM 4763 C C . PHE A 1 603 ? 24.497 -7.500 -9.473 1.00 95.56 603 PHE A C 1
ATOM 4765 O O . PHE A 1 603 ? 24.881 -7.028 -10.536 1.00 95.56 603 PHE A O 1
ATOM 4772 N N . PHE A 1 604 ? 25.355 -8.035 -8.601 1.00 96.31 604 PHE A N 1
ATOM 4773 C CA . PHE A 1 604 ? 26.807 -8.079 -8.784 1.00 96.31 604 PHE A CA 1
ATOM 4774 C C . PHE A 1 604 ? 27.323 -9.501 -8.582 1.00 96.31 604 PHE A C 1
ATOM 4776 O O . PHE A 1 604 ? 26.832 -10.215 -7.702 1.00 96.31 604 PHE A O 1
ATOM 4783 N N . THR A 1 605 ? 28.315 -9.924 -9.366 1.00 94.44 605 THR A N 1
ATOM 4784 C CA . THR A 1 605 ? 29.028 -11.179 -9.087 1.00 94.44 605 THR A CA 1
ATOM 4785 C C . THR A 1 605 ? 29.743 -11.103 -7.737 1.00 94.44 605 THR A C 1
ATOM 4787 O O . THR A 1 605 ? 29.963 -10.023 -7.187 1.00 94.44 605 THR A O 1
ATOM 4790 N N . GLN A 1 606 ? 30.170 -12.252 -7.206 1.00 88.06 606 GLN A N 1
ATOM 4791 C CA . GLN A 1 606 ? 31.183 -12.225 -6.149 1.00 88.06 606 GLN A CA 1
ATOM 4792 C C . GLN A 1 606 ? 32.466 -11.549 -6.677 1.00 88.06 606 GLN A C 1
ATOM 4794 O O . GLN A 1 606 ? 32.743 -11.669 -7.878 1.00 88.06 606 GLN A O 1
ATOM 4799 N N . PRO A 1 607 ? 33.238 -10.852 -5.822 1.00 80.88 607 PRO A N 1
ATOM 4800 C CA . PRO A 1 607 ? 34.562 -10.368 -6.187 1.00 80.88 607 PRO A CA 1
ATOM 4801 C C . PRO A 1 607 ? 35.477 -11.549 -6.515 1.00 80.88 607 PRO A C 1
ATOM 4803 O O . PRO A 1 607 ? 35.624 -12.475 -5.714 1.00 80.88 607 PRO A O 1
ATOM 4806 N N . ASP A 1 608 ? 36.080 -11.510 -7.695 1.00 80.56 608 ASP A N 1
ATOM 4807 C CA . ASP A 1 608 ? 37.097 -12.466 -8.120 1.00 80.56 608 ASP A CA 1
ATOM 4808 C C . ASP A 1 608 ? 38.474 -11.922 -7.710 1.00 80.56 608 ASP A C 1
ATOM 4810 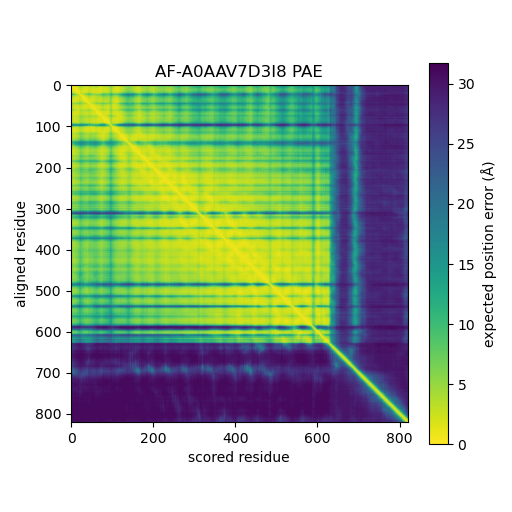O O . ASP A 1 608 ? 38.791 -10.762 -7.968 1.00 80.56 608 ASP A O 1
ATOM 4814 N N . LYS A 1 609 ? 39.280 -12.742 -7.027 1.00 75.81 609 LYS A N 1
ATOM 4815 C CA . LYS A 1 609 ? 40.581 -12.320 -6.481 1.00 75.81 609 LYS A CA 1
ATOM 4816 C C . LYS A 1 609 ? 41.611 -12.033 -7.570 1.00 75.81 609 LYS A C 1
ATOM 4818 O O . LYS A 1 609 ? 42.519 -11.241 -7.332 1.00 75.81 609 LYS A O 1
ATOM 4823 N N . ASP A 1 610 ? 41.437 -12.639 -8.741 1.00 78.31 610 ASP A N 1
ATOM 4824 C CA . ASP A 1 610 ? 42.325 -12.466 -9.889 1.00 78.31 610 ASP A CA 1
ATOM 4825 C C . ASP A 1 610 ? 41.829 -11.346 -10.836 1.00 78.31 610 ASP A C 1
ATOM 4827 O O . ASP A 1 610 ? 42.466 -11.046 -11.848 1.00 78.31 610 ASP A O 1
ATOM 4831 N N . PHE A 1 611 ? 40.708 -10.685 -10.505 1.00 84.38 611 PHE A N 1
ATOM 4832 C CA . PHE A 1 611 ? 40.103 -9.603 -11.286 1.00 84.38 611 PHE A CA 1
ATOM 4833 C C . PHE A 1 611 ? 40.267 -8.239 -10.598 1.00 84.38 611 PHE A C 1
ATOM 4835 O O . PHE A 1 611 ? 39.563 -7.913 -9.645 1.00 84.38 611 PHE A O 1
ATOM 4842 N N . ILE A 1 612 ? 41.169 -7.408 -11.130 1.00 84.69 612 ILE A N 1
ATOM 4843 C CA . ILE A 1 612 ? 41.421 -6.039 -10.652 1.00 84.69 612 ILE A CA 1
ATOM 4844 C C . ILE A 1 612 ? 41.120 -5.040 -11.780 1.00 84.69 612 ILE A C 1
ATOM 4846 O O . ILE A 1 612 ? 41.637 -5.162 -12.892 1.00 84.69 612 ILE A O 1
ATOM 4850 N N . ASN A 1 613 ? 40.279 -4.043 -11.500 1.00 89.19 613 ASN A N 1
ATOM 4851 C CA . ASN A 1 613 ? 39.681 -3.132 -12.480 1.00 89.19 613 ASN A CA 1
ATOM 4852 C C . ASN A 1 613 ? 39.838 -1.650 -12.084 1.00 89.19 613 ASN A C 1
ATOM 4854 O O . ASN A 1 613 ? 38.871 -0.893 -11.946 1.00 89.19 613 ASN A O 1
ATOM 4858 N N . ASP A 1 614 ? 41.087 -1.209 -11.953 1.00 86.88 614 ASP A N 1
ATOM 4859 C CA . ASP A 1 614 ? 41.421 0.179 -11.599 1.00 86.88 614 ASP A CA 1
ATOM 4860 C C . ASP A 1 614 ? 41.364 1.147 -12.802 1.00 86.88 614 ASP A C 1
ATOM 4862 O O . ASP A 1 614 ? 41.576 2.354 -12.666 1.00 86.88 614 ASP A O 1
ATOM 4866 N N . LYS A 1 615 ? 41.029 0.639 -13.997 1.00 90.56 615 LYS A N 1
ATOM 4867 C CA . LYS A 1 615 ? 40.879 1.421 -15.232 1.00 90.56 615 LYS A CA 1
ATOM 4868 C C . LYS A 1 615 ? 39.835 2.530 -15.063 1.00 90.56 615 LYS A C 1
ATOM 4870 O O . LYS A 1 615 ? 38.738 2.286 -14.563 1.00 90.56 615 LYS A O 1
ATOM 4875 N N . SER A 1 616 ? 40.135 3.734 -15.553 1.00 90.12 616 SER A N 1
ATOM 4876 C CA . SER A 1 616 ? 39.132 4.796 -15.695 1.00 90.12 616 SER A CA 1
ATOM 4877 C C . SER A 1 616 ? 38.375 4.648 -17.020 1.00 90.12 616 SER A C 1
ATOM 4879 O O . SER A 1 616 ? 38.994 4.498 -18.075 1.00 90.12 616 SER A O 1
ATOM 4881 N N . TYR A 1 617 ? 37.044 4.674 -16.965 1.00 92.06 617 TYR A N 1
ATOM 4882 C CA . TYR A 1 617 ? 36.147 4.494 -18.116 1.00 92.06 617 TYR A CA 1
ATOM 4883 C C . TYR A 1 617 ? 35.610 5.819 -18.681 1.00 92.06 617 TYR A C 1
ATOM 4885 O O . TYR A 1 617 ? 35.041 5.828 -19.769 1.00 92.06 617 TYR A O 1
ATOM 4893 N N . ILE A 1 618 ? 35.850 6.933 -17.980 1.00 91.94 618 ILE A N 1
ATOM 4894 C CA . ILE A 1 618 ? 35.619 8.310 -18.442 1.00 91.94 618 ILE A CA 1
ATOM 4895 C C . ILE A 1 618 ? 36.947 9.083 -18.466 1.00 91.94 618 ILE A C 1
ATOM 4897 O O . ILE A 1 618 ? 37.776 8.930 -17.566 1.00 91.94 618 ILE A O 1
ATOM 4901 N N . THR A 1 619 ? 37.157 9.933 -19.474 1.00 88.81 619 THR A N 1
ATOM 4902 C CA . THR A 1 619 ? 38.386 10.745 -19.595 1.00 88.81 619 THR A CA 1
ATOM 4903 C C . THR A 1 619 ? 38.439 11.868 -18.555 1.00 88.81 619 THR A C 1
ATOM 4905 O O . THR A 1 619 ? 37.407 12.291 -18.034 1.00 88.81 619 THR A O 1
ATOM 4908 N N . ASP A 1 620 ? 39.626 12.405 -18.259 1.00 85.31 620 ASP A N 1
ATOM 4909 C CA . ASP A 1 620 ? 39.753 13.529 -17.317 1.00 85.31 620 ASP A CA 1
ATOM 4910 C C . ASP A 1 620 ? 39.125 14.825 -17.854 1.00 85.31 620 ASP A C 1
ATOM 4912 O O . ASP A 1 620 ? 38.518 15.578 -17.093 1.00 85.31 620 ASP A O 1
ATOM 4916 N N . GLU A 1 621 ? 39.131 15.023 -19.176 1.00 85.12 621 GLU A N 1
ATOM 4917 C CA . GLU A 1 621 ? 38.318 16.049 -19.839 1.00 85.12 621 GLU A CA 1
ATOM 4918 C C . GLU A 1 621 ? 36.821 15.844 -19.568 1.00 85.12 621 GLU A C 1
ATOM 4920 O O . GLU A 1 621 ? 36.113 16.800 -19.253 1.00 85.12 621 GLU A O 1
ATOM 4925 N N . THR A 1 622 ? 36.328 14.602 -19.636 1.00 87.06 622 THR A N 1
ATOM 4926 C CA . THR A 1 622 ? 34.927 14.269 -19.333 1.00 87.06 622 THR A CA 1
ATOM 4927 C C . THR A 1 622 ? 34.605 14.536 -17.864 1.00 87.06 622 THR A C 1
ATOM 4929 O O . THR A 1 622 ? 33.591 15.170 -17.572 1.00 87.06 622 THR A O 1
ATOM 4932 N N . LYS A 1 623 ? 35.485 14.150 -16.928 1.00 86.12 623 LYS A N 1
ATOM 4933 C CA . LYS A 1 623 ? 35.350 14.477 -15.493 1.00 86.12 623 LYS A CA 1
ATOM 4934 C C . LYS A 1 623 ? 35.272 15.991 -15.288 1.00 86.12 623 LYS A C 1
ATOM 4936 O O . LYS A 1 623 ? 34.376 16.466 -14.590 1.00 86.12 623 LYS A O 1
ATOM 4941 N N . LEU A 1 624 ? 36.144 16.761 -15.943 1.00 84.56 624 LEU A N 1
ATOM 4942 C CA . LEU A 1 624 ? 36.131 18.221 -15.867 1.00 84.56 624 LEU A CA 1
ATOM 4943 C C . LEU A 1 624 ? 34.828 18.808 -16.427 1.00 84.56 624 LEU A C 1
ATOM 4945 O O . LEU A 1 624 ? 34.223 19.651 -15.769 1.00 84.56 624 LEU A O 1
ATOM 4949 N N . HIS A 1 625 ? 34.339 18.347 -17.580 1.00 84.75 625 HIS A N 1
ATOM 4950 C CA . HIS A 1 625 ? 33.063 18.801 -18.153 1.00 84.75 625 HIS A CA 1
ATOM 4951 C C . HIS A 1 625 ? 31.854 18.434 -17.278 1.00 84.75 625 HIS A C 1
ATOM 4953 O O . HIS A 1 625 ? 30.935 19.242 -17.126 1.00 84.75 625 HIS A O 1
ATOM 4959 N N . LEU A 1 626 ? 31.856 17.249 -16.659 1.00 85.75 626 LEU A N 1
ATOM 4960 C CA . LEU A 1 626 ? 30.806 16.824 -15.731 1.00 85.75 626 LEU A CA 1
ATOM 4961 C C . LEU A 1 626 ? 30.808 17.662 -14.444 1.00 85.75 626 LEU A C 1
ATOM 4963 O O . LEU A 1 626 ? 29.730 17.960 -13.927 1.00 85.75 626 LEU A O 1
ATOM 4967 N N . LEU A 1 627 ? 31.971 18.089 -13.943 1.00 79.94 627 LEU A N 1
ATOM 4968 C CA . LEU A 1 627 ? 32.082 18.933 -12.744 1.00 79.94 627 LEU A CA 1
ATOM 4969 C C . LEU A 1 627 ? 31.843 20.430 -13.017 1.00 79.94 627 LEU A C 1
ATOM 4971 O O . LEU A 1 627 ? 31.190 21.095 -12.215 1.00 79.94 627 LEU A O 1
ATOM 4975 N N . THR A 1 628 ? 32.337 20.962 -14.139 1.00 69.44 628 THR A N 1
ATOM 4976 C CA . THR A 1 628 ? 32.240 22.395 -14.501 1.00 69.44 628 THR A CA 1
ATOM 4977 C C . THR A 1 628 ? 30.927 22.775 -15.182 1.00 69.44 628 THR A C 1
ATOM 4979 O O . THR A 1 628 ? 30.544 23.947 -15.164 1.00 69.44 628 THR A O 1
ATOM 4982 N N . GLY A 1 629 ? 30.203 21.803 -15.749 1.00 55.75 629 GLY A N 1
ATOM 4983 C CA . GLY A 1 629 ? 28.864 22.003 -16.293 1.00 55.75 629 GLY A CA 1
ATOM 4984 C C . GLY A 1 629 ? 27.907 22.527 -15.222 1.00 55.75 629 GLY A C 1
ATOM 4985 O O . GLY A 1 629 ? 27.436 21.758 -14.379 1.00 55.75 629 GLY A O 1
ATOM 4986 N N . LYS A 1 630 ? 27.627 23.839 -15.264 1.00 37.44 630 LYS A N 1
ATOM 4987 C CA . LYS A 1 630 ? 26.715 24.531 -14.341 1.00 37.44 630 LYS A CA 1
ATOM 4988 C C . LYS A 1 630 ? 25.383 23.769 -14.276 1.00 37.44 630 LYS A C 1
ATOM 4990 O O . LYS A 1 630 ? 24.693 23.726 -15.297 1.00 37.44 630 LYS A O 1
ATOM 4995 N N . PRO A 1 631 ? 24.971 23.219 -13.117 1.00 41.78 631 PRO A N 1
ATOM 4996 C CA . PRO A 1 631 ? 23.619 22.692 -12.991 1.00 41.78 631 PRO A CA 1
ATOM 4997 C C . PRO A 1 631 ? 22.635 23.840 -13.233 1.00 41.78 631 PRO A C 1
ATOM 4999 O O . PRO A 1 631 ? 22.837 24.940 -12.708 1.00 41.78 631 PRO A O 1
ATOM 5002 N N . LYS A 1 632 ? 21.563 23.610 -14.005 1.00 34.28 632 LYS A N 1
ATOM 5003 C CA . LYS A 1 632 ? 20.471 24.594 -14.124 1.00 34.28 632 LYS A CA 1
ATOM 5004 C C . LYS A 1 632 ? 19.951 24.870 -12.704 1.00 34.28 632 LYS A C 1
ATOM 5006 O O . LYS A 1 632 ? 19.448 23.930 -12.078 1.00 34.28 632 LYS A O 1
ATOM 5011 N N . PRO A 1 633 ? 20.101 26.096 -12.159 1.00 31.16 633 PRO A N 1
ATOM 5012 C CA . PRO A 1 633 ? 20.045 26.326 -10.717 1.00 31.16 633 PRO A CA 1
ATOM 5013 C C . PRO A 1 633 ? 18.625 26.142 -10.179 1.00 31.16 633 PRO A C 1
ATOM 5015 O O . PRO A 1 633 ? 17.816 27.065 -10.111 1.00 31.16 633 PRO A O 1
ATOM 5018 N N . THR A 1 634 ? 18.322 24.913 -9.771 1.00 36.06 634 THR A N 1
ATOM 5019 C CA . THR A 1 634 ? 17.038 24.524 -9.183 1.00 36.06 634 THR A CA 1
ATOM 5020 C C . THR A 1 634 ? 17.133 24.689 -7.667 1.00 36.06 634 THR A C 1
ATOM 5022 O O . THR A 1 634 ? 16.962 23.745 -6.899 1.00 36.06 634 THR A O 1
ATOM 5025 N N . THR A 1 635 ? 17.461 25.912 -7.239 1.00 33.19 635 THR A N 1
ATOM 5026 C CA . THR A 1 635 ? 17.749 26.297 -5.848 1.00 33.19 635 THR A CA 1
ATOM 5027 C C . THR A 1 635 ? 16.472 26.310 -5.000 1.00 33.19 635 THR A C 1
ATOM 5029 O O . THR A 1 635 ? 15.947 27.355 -4.632 1.00 33.19 635 THR A O 1
ATOM 5032 N N . VAL A 1 636 ? 15.942 25.121 -4.710 1.00 40.97 636 VAL A N 1
ATOM 5033 C CA . VAL A 1 636 ? 14.702 24.912 -3.938 1.00 40.97 636 VAL A CA 1
ATOM 5034 C C . VAL A 1 636 ? 14.982 24.754 -2.435 1.00 40.97 636 VAL A C 1
ATOM 5036 O O . VAL A 1 636 ? 14.081 24.948 -1.624 1.00 40.97 636 VAL A O 1
ATOM 5039 N N . LEU A 1 637 ? 16.238 24.507 -2.037 1.00 40.03 637 LEU A N 1
ATOM 5040 C CA . LEU A 1 637 ? 16.655 24.415 -0.628 1.00 40.03 637 LEU A CA 1
ATOM 5041 C C . LEU A 1 637 ? 16.276 25.655 0.207 1.00 40.03 637 LEU A C 1
ATOM 5043 O O . LEU A 1 637 ? 15.909 25.511 1.369 1.00 40.03 637 LEU A O 1
ATOM 5047 N N . GLY A 1 638 ? 16.279 26.854 -0.388 1.00 32.19 638 GLY A N 1
ATOM 5048 C CA . GLY A 1 638 ? 15.876 28.094 0.289 1.00 32.19 638 GLY A CA 1
ATOM 5049 C C . GLY A 1 638 ? 14.368 28.247 0.549 1.00 32.19 638 GLY A C 1
ATOM 5050 O O . GLY A 1 638 ? 13.972 29.153 1.275 1.00 32.19 638 GLY A O 1
ATOM 5051 N N . ALA A 1 639 ? 13.515 27.386 -0.020 1.00 33.25 639 ALA A N 1
ATOM 5052 C CA . ALA A 1 639 ? 12.056 27.487 0.097 1.00 33.25 639 ALA A CA 1
ATOM 5053 C C . ALA A 1 639 ? 11.449 26.626 1.226 1.00 33.25 639 ALA A C 1
ATOM 5055 O O . ALA A 1 639 ? 10.256 26.727 1.496 1.00 33.25 639 ALA A O 1
ATOM 5056 N N . LEU A 1 640 ? 12.246 25.783 1.893 1.00 35.81 640 LEU A N 1
ATOM 5057 C CA . LEU A 1 640 ? 11.756 24.737 2.807 1.00 35.81 640 LEU A CA 1
ATOM 5058 C C . LEU A 1 640 ? 11.192 25.227 4.158 1.00 35.81 640 LEU A C 1
ATOM 5060 O O . LEU A 1 640 ? 10.616 24.423 4.884 1.00 35.81 640 LEU A O 1
ATOM 5064 N N . ASN A 1 641 ? 11.303 26.523 4.474 1.00 30.92 641 ASN A N 1
ATOM 5065 C CA . ASN A 1 641 ? 10.903 27.109 5.764 1.00 30.92 641 ASN A CA 1
ATOM 5066 C C . ASN A 1 641 ? 9.688 28.063 5.682 1.00 30.92 641 ASN A C 1
ATOM 5068 O O . ASN A 1 641 ? 9.559 28.967 6.508 1.00 30.92 641 ASN A O 1
ATOM 5072 N N . LYS A 1 642 ? 8.783 27.895 4.706 1.00 33.91 642 LYS A N 1
ATOM 5073 C CA . LYS A 1 642 ? 7.473 28.581 4.696 1.00 33.91 642 LYS A CA 1
ATOM 5074 C C . LYS A 1 642 ? 6.328 27.603 4.395 1.00 33.91 642 LYS A C 1
ATOM 5076 O O . LYS A 1 642 ? 6.499 26.743 3.531 1.00 33.91 642 LYS A O 1
ATOM 5081 N N . PRO A 1 643 ? 5.161 27.726 5.060 1.00 26.69 643 PRO A N 1
ATOM 5082 C CA . PRO A 1 643 ? 3.973 26.965 4.687 1.00 26.69 643 PRO A CA 1
ATOM 5083 C C . PRO A 1 643 ? 3.511 27.365 3.278 1.00 26.69 643 PRO A C 1
ATOM 5085 O O . PRO A 1 643 ? 3.547 28.539 2.905 1.00 26.69 643 PRO A O 1
ATOM 5088 N N . LEU A 1 644 ? 3.093 26.379 2.486 1.00 29.39 644 LEU A N 1
ATOM 5089 C CA . LEU A 1 644 ? 2.681 26.580 1.097 1.00 29.39 644 LEU A CA 1
ATOM 5090 C C . LEU A 1 644 ? 1.260 27.156 1.037 1.00 29.39 644 LEU A C 1
ATOM 5092 O O . LEU A 1 644 ? 0.293 26.450 1.309 1.00 29.39 644 LEU A O 1
ATOM 5096 N N . SER A 1 645 ? 1.137 28.424 0.640 1.00 27.64 645 SER A N 1
ATOM 5097 C CA . SER A 1 645 ? -0.154 29.010 0.261 1.00 27.64 645 SER A CA 1
ATOM 5098 C C . SER A 1 645 ? -0.604 28.455 -1.095 1.00 27.64 645 SER A C 1
ATOM 5100 O O . SER A 1 645 ? 0.178 28.427 -2.049 1.00 27.64 645 SER A O 1
ATOM 5102 N N . ALA A 1 646 ? -1.858 28.010 -1.182 1.00 29.84 646 ALA A N 1
ATOM 5103 C CA . ALA A 1 646 ? -2.415 27.354 -2.359 1.00 29.84 646 ALA A CA 1
ATOM 5104 C C . ALA A 1 646 ? -3.543 28.184 -2.996 1.00 29.84 646 ALA A C 1
ATOM 5106 O O . ALA A 1 646 ? -4.714 27.984 -2.695 1.00 29.84 646 ALA A O 1
ATOM 5107 N N . THR A 1 647 ? -3.203 29.070 -3.939 1.00 31.33 647 THR A N 1
ATOM 5108 C CA . THR A 1 647 ? -4.181 29.667 -4.871 1.00 31.33 647 THR A CA 1
ATOM 5109 C C . THR A 1 647 ? -3.573 29.892 -6.253 1.00 31.33 647 THR A C 1
ATOM 5111 O O . THR A 1 647 ? -2.841 30.858 -6.469 1.00 31.33 647 THR A O 1
ATOM 5114 N N . GLY A 1 648 ? -3.930 29.044 -7.220 1.00 27.61 648 GLY A N 1
ATOM 5115 C CA . GLY A 1 648 ? -3.752 29.346 -8.641 1.00 27.61 648 GLY A CA 1
ATOM 5116 C C . GLY A 1 648 ? -4.941 30.162 -9.148 1.00 27.61 648 GLY A C 1
ATOM 5117 O O . GLY A 1 648 ? -6.010 29.600 -9.380 1.00 27.61 648 GLY A O 1
ATOM 5118 N N . LYS A 1 649 ? -4.788 31.483 -9.305 1.00 28.67 649 LYS A N 1
ATOM 5119 C CA . LYS A 1 649 ? -5.860 32.328 -9.862 1.00 28.67 649 LYS A CA 1
ATOM 5120 C C . LYS A 1 649 ? -6.065 32.021 -11.351 1.00 28.67 649 LYS A C 1
ATOM 5122 O O . LYS A 1 649 ? -5.114 32.047 -12.127 1.00 28.67 649 LYS A O 1
ATOM 5127 N N . ARG A 1 650 ? -7.318 31.775 -11.750 1.00 26.94 650 ARG A N 1
ATOM 5128 C CA . ARG A 1 650 ? -7.728 31.727 -13.165 1.00 26.94 650 ARG A CA 1
ATOM 5129 C C . ARG A 1 650 ? -7.648 33.139 -13.774 1.00 26.94 650 ARG A C 1
ATOM 5131 O O . ARG A 1 650 ? -7.943 34.099 -13.060 1.00 26.94 650 ARG A O 1
ATOM 5138 N N . PRO A 1 651 ? -7.301 33.291 -15.064 1.00 23.39 651 PRO A N 1
ATOM 5139 C CA . PRO A 1 651 ? -7.368 34.583 -15.732 1.00 23.39 651 PRO A CA 1
ATOM 5140 C C . PRO A 1 651 ? -8.829 34.983 -15.976 1.00 23.39 651 PRO A C 1
ATOM 5142 O O . PRO A 1 651 ? -9.604 34.212 -16.537 1.00 23.39 651 PRO A O 1
ATOM 5145 N N . TYR A 1 652 ? -9.184 36.209 -15.597 1.00 24.83 652 TYR A N 1
ATOM 5146 C CA . TYR A 1 652 ? -10.394 36.893 -16.051 1.00 24.83 652 TYR A CA 1
ATOM 5147 C C . TYR A 1 652 ? -9.999 38.277 -16.563 1.00 24.83 652 TYR A C 1
ATOM 5149 O O . TYR A 1 652 ? -9.215 38.975 -15.920 1.00 24.83 652 TYR A O 1
ATOM 5157 N N . HIS A 1 653 ? -10.545 38.673 -17.714 1.00 24.64 653 HIS A N 1
ATOM 5158 C CA . HIS A 1 653 ? -10.417 40.040 -18.212 1.00 24.64 653 HIS A CA 1
ATOM 5159 C C . HIS A 1 653 ? -11.023 41.033 -17.214 1.00 24.64 653 HIS A C 1
ATOM 5161 O O . HIS A 1 653 ? -12.133 40.818 -16.721 1.00 24.64 653 HIS A O 1
ATOM 5167 N N . ARG A 1 654 ? -10.362 42.178 -17.013 1.00 23.05 654 ARG A N 1
ATOM 5168 C CA . ARG A 1 654 ? -11.057 43.397 -16.592 1.00 23.05 654 ARG A CA 1
ATOM 5169 C C . ARG A 1 654 ? -10.439 44.640 -17.219 1.00 23.05 654 ARG A C 1
ATOM 5171 O O . ARG A 1 654 ? -9.223 44.748 -17.330 1.00 23.05 654 ARG A O 1
ATOM 5178 N N . THR A 1 655 ? -11.314 45.539 -17.650 1.00 22.44 655 THR A N 1
ATOM 5179 C CA . THR A 1 655 ? -10.984 46.822 -18.274 1.00 22.44 655 THR A CA 1
ATOM 5180 C C . THR A 1 655 ? -10.375 47.788 -17.256 1.00 22.44 655 THR A C 1
ATOM 5182 O O . THR A 1 655 ? -10.664 47.713 -16.063 1.00 22.44 655 THR A O 1
ATOM 5185 N N . THR A 1 656 ? -9.540 48.704 -17.739 1.00 22.33 656 THR A N 1
ATOM 5186 C CA . THR A 1 656 ? -8.864 49.751 -16.964 1.00 22.33 656 THR A CA 1
ATOM 5187 C C . THR A 1 656 ? -9.805 50.853 -16.474 1.00 22.33 656 THR A C 1
ATOM 5189 O O . THR A 1 656 ? -10.484 51.465 -17.296 1.00 22.33 656 THR A O 1
ATOM 5192 N N . VAL A 1 657 ? -9.716 51.195 -15.186 1.00 27.47 657 VAL A N 1
ATOM 5193 C CA . VAL A 1 657 ? -9.813 52.574 -14.661 1.00 27.47 657 VAL A CA 1
ATOM 5194 C C . VAL A 1 657 ? -8.783 52.699 -13.521 1.00 27.47 657 VAL A C 1
ATOM 5196 O O . VAL A 1 657 ? -8.427 51.694 -12.903 1.00 27.47 657 VAL A O 1
ATOM 5199 N N . SER A 1 658 ? -8.259 53.903 -13.302 1.00 24.64 658 SER A N 1
ATOM 5200 C CA . SER A 1 658 ? -7.359 54.312 -12.210 1.00 24.64 658 SER A CA 1
ATOM 5201 C C . SER A 1 658 ? -8.136 54.446 -10.861 1.00 24.64 658 SER A C 1
ATOM 5203 O O . SER A 1 658 ? -9.330 54.163 -10.829 1.00 24.64 658 SER A O 1
ATOM 5205 N N . ASP A 1 659 ? -7.578 54.754 -9.678 1.00 25.53 659 ASP A N 1
ATOM 5206 C CA . ASP A 1 659 ? -6.580 55.793 -9.385 1.00 25.53 659 ASP A CA 1
ATOM 5207 C C . ASP A 1 659 ? -5.946 55.745 -7.968 1.00 25.53 659 ASP A C 1
ATOM 5209 O O . ASP A 1 659 ? -6.338 54.964 -7.104 1.00 25.53 659 ASP A O 1
ATOM 5213 N N . THR A 1 660 ? -4.982 56.652 -7.751 1.00 26.78 660 THR A N 1
ATOM 5214 C CA . THR A 1 660 ? -4.506 57.222 -6.462 1.00 26.78 660 THR A CA 1
ATOM 5215 C C . THR A 1 660 ? -4.069 56.315 -5.295 1.00 26.78 660 THR A C 1
ATOM 5217 O O . THR A 1 660 ? -4.817 55.966 -4.386 1.00 26.78 660 THR A O 1
ATOM 5220 N N . VAL A 1 661 ? -2.747 56.138 -5.253 1.00 24.80 661 VAL A N 1
ATOM 5221 C CA . VAL A 1 661 ? -1.852 56.064 -4.079 1.00 24.80 661 VAL A CA 1
ATOM 5222 C C . VAL A 1 661 ? -2.307 56.854 -2.831 1.00 24.80 661 VAL A C 1
ATOM 5224 O O . VAL A 1 661 ? -2.607 58.041 -2.925 1.00 24.80 661 VAL A O 1
ATOM 5227 N N . SER A 1 662 ? -2.154 56.262 -1.638 1.00 26.58 662 SER A N 1
ATOM 5228 C CA . SER A 1 662 ? -1.541 56.930 -0.466 1.00 26.58 662 SER A CA 1
ATOM 5229 C C . SER A 1 662 ? -1.135 55.921 0.624 1.00 26.58 662 SER A C 1
ATOM 5231 O O . SER A 1 662 ? -1.863 54.981 0.922 1.00 26.58 662 SER A O 1
ATOM 5233 N N . ASN A 1 663 ? 0.056 56.113 1.202 1.00 22.42 663 ASN A N 1
ATOM 5234 C CA . ASN A 1 663 ? 0.603 55.355 2.333 1.00 22.42 663 ASN A CA 1
ATOM 5235 C C . ASN A 1 663 ? 0.979 56.350 3.436 1.00 22.42 663 ASN A C 1
ATOM 5237 O O . ASN A 1 663 ? 1.675 57.320 3.139 1.00 22.42 663 ASN A O 1
ATOM 5241 N N . THR A 1 664 ? 0.657 56.046 4.695 1.00 25.42 664 THR A N 1
ATOM 5242 C CA . THR A 1 664 ? 1.282 56.707 5.853 1.00 25.42 664 THR A CA 1
ATOM 5243 C C . THR A 1 664 ? 1.439 55.707 6.996 1.00 25.42 664 THR A C 1
ATOM 5245 O O . THR A 1 664 ? 0.539 54.914 7.259 1.00 25.42 664 THR A O 1
ATOM 5248 N N . SER A 1 665 ? 2.592 55.723 7.663 1.00 23.25 665 SER A N 1
ATOM 5249 C CA . SER A 1 665 ? 2.990 54.744 8.681 1.00 23.25 665 SER A CA 1
ATOM 5250 C C . SER A 1 665 ? 3.177 55.386 10.054 1.00 23.25 665 SER A C 1
ATOM 5252 O O . SER A 1 665 ? 3.859 56.405 10.151 1.00 23.25 665 SER A O 1
ATOM 5254 N N . VAL A 1 666 ? 2.689 54.736 11.113 1.00 25.28 666 VAL A N 1
ATOM 5255 C CA . VAL A 1 666 ? 3.066 55.013 12.511 1.00 25.28 666 VAL A CA 1
ATOM 5256 C C . VAL A 1 666 ? 3.281 53.677 13.232 1.00 25.28 666 VAL A C 1
ATOM 5258 O O . VAL A 1 666 ? 2.593 52.701 12.938 1.00 25.28 666 VAL A O 1
ATOM 5261 N N . ILE A 1 667 ? 4.252 53.626 14.148 1.00 24.25 667 ILE A N 1
ATOM 5262 C CA . ILE A 1 667 ? 4.598 52.454 14.965 1.00 24.25 667 ILE A CA 1
ATOM 5263 C C . ILE A 1 667 ? 4.675 52.895 16.428 1.00 24.25 667 ILE A C 1
ATOM 5265 O O . ILE A 1 667 ? 5.488 53.764 16.727 1.00 24.25 667 ILE A O 1
ATOM 5269 N N . SER A 1 668 ? 3.923 52.241 17.322 1.00 24.84 668 SER A N 1
ATOM 5270 C CA . SER A 1 668 ? 4.303 52.050 18.735 1.00 24.84 668 SER A CA 1
ATOM 5271 C C . SER A 1 668 ? 3.348 51.085 19.464 1.00 24.84 668 SER A C 1
ATOM 5273 O O . SER A 1 668 ? 2.178 51.397 19.650 1.00 24.84 668 SER A O 1
ATOM 5275 N N . GLU A 1 669 ? 3.878 49.923 19.853 1.00 22.89 669 GLU A N 1
ATOM 5276 C CA . GLU A 1 669 ? 3.700 49.253 21.160 1.00 22.89 669 GLU A CA 1
ATOM 5277 C C . GLU A 1 669 ? 2.332 49.295 21.884 1.00 22.89 669 GLU A C 1
ATOM 5279 O O . GLU A 1 669 ? 1.968 50.317 22.462 1.00 22.89 669 GLU A O 1
ATOM 5284 N N . SER A 1 670 ? 1.680 48.131 22.058 1.00 22.70 670 SER A N 1
ATOM 5285 C CA . SER A 1 670 ? 1.550 47.451 23.376 1.00 22.70 670 SER A CA 1
ATOM 5286 C C . SER A 1 670 ? 0.421 46.404 23.455 1.00 22.70 670 SER A C 1
ATOM 5288 O O . SER A 1 670 ? -0.694 46.622 22.997 1.00 22.70 670 SER A O 1
ATOM 5290 N N . ASP A 1 671 ? 0.739 45.327 24.178 1.00 21.39 671 ASP A N 1
ATOM 5291 C CA . ASP A 1 671 ? -0.147 44.450 24.962 1.00 21.39 671 ASP A CA 1
ATOM 5292 C C . ASP A 1 671 ? -1.164 43.475 24.314 1.00 21.39 671 ASP A C 1
ATOM 5294 O O . ASP A 1 671 ? -1.355 43.348 23.107 1.00 21.39 671 ASP A O 1
ATOM 5298 N N . THR A 1 672 ? -1.698 42.649 25.212 1.00 22.77 672 THR A N 1
ATOM 5299 C CA . THR A 1 672 ? -2.264 41.312 25.056 1.00 22.77 672 THR A CA 1
ATOM 5300 C C . THR A 1 672 ? -3.732 41.263 24.628 1.00 22.77 672 THR A C 1
ATOM 5302 O O . THR A 1 672 ? -4.596 41.920 25.200 1.00 22.77 672 THR A O 1
ATOM 5305 N N . THR A 1 673 ? -4.064 40.334 23.723 1.00 23.55 673 THR A N 1
ATOM 5306 C CA . THR A 1 673 ? -5.274 39.489 23.839 1.00 23.55 673 THR A CA 1
ATOM 5307 C C . THR A 1 673 ? -5.222 38.289 22.888 1.00 23.55 673 THR A C 1
ATOM 5309 O O . THR A 1 673 ? -4.722 38.382 21.770 1.00 23.55 673 THR A O 1
ATOM 5312 N N . LEU A 1 674 ? -5.760 37.145 23.323 1.00 24.42 674 LEU A N 1
ATOM 5313 C CA . LEU A 1 674 ? -6.002 35.985 22.460 1.00 24.42 674 LEU A CA 1
ATOM 5314 C C . LEU A 1 674 ? -7.427 36.063 21.901 1.00 24.42 674 LEU A C 1
ATOM 5316 O O . LEU A 1 674 ? -8.385 35.893 22.651 1.00 24.42 674 LEU A O 1
ATOM 5320 N N . LEU A 1 675 ? -7.568 36.258 20.589 1.00 23.61 675 LEU A N 1
ATOM 5321 C CA . LEU A 1 675 ? -8.844 36.112 19.887 1.00 23.61 675 LEU A CA 1
ATOM 5322 C C . LEU A 1 675 ? -8.758 34.989 18.853 1.00 23.61 675 LEU A C 1
ATOM 5324 O O . LEU A 1 675 ? -7.968 35.037 17.913 1.00 23.61 675 LEU A O 1
ATOM 5328 N N . MET A 1 676 ? -9.602 33.972 19.031 1.00 23.75 676 MET A N 1
ATOM 5329 C CA . MET A 1 676 ? -9.836 32.942 18.023 1.00 23.75 676 MET A CA 1
ATOM 5330 C C . MET A 1 676 ? -10.855 33.466 17.010 1.00 23.75 676 MET A C 1
ATOM 5332 O O . MET A 1 676 ? -12.022 33.638 17.358 1.00 23.75 676 MET A O 1
ATOM 5336 N N . GLN A 1 677 ? -10.451 33.664 15.756 1.00 22.95 677 GLN A N 1
ATOM 5337 C CA . GLN A 1 677 ? -11.404 33.799 14.653 1.00 22.95 677 GLN A CA 1
ATOM 5338 C C . GLN A 1 677 ? -11.628 32.439 13.982 1.00 22.95 677 GLN A C 1
ATOM 5340 O O . GLN A 1 677 ? -10.685 31.716 13.662 1.00 22.95 677 GLN A O 1
ATOM 5345 N N . ARG A 1 678 ? -12.907 32.088 13.809 1.00 23.77 678 ARG A N 1
ATOM 5346 C CA . ARG A 1 678 ? -13.363 30.984 12.960 1.00 23.77 678 ARG A CA 1
ATOM 5347 C C . ARG A 1 678 ? -13.376 31.479 11.513 1.00 23.77 678 ARG A C 1
ATOM 5349 O O . ARG A 1 678 ? -14.110 32.418 11.228 1.00 23.77 678 ARG A O 1
ATOM 5356 N N . ASP A 1 679 ? -12.659 30.805 10.619 1.00 21.72 679 ASP A N 1
ATOM 5357 C CA . ASP A 1 679 ? -12.898 30.898 9.175 1.00 21.72 679 ASP A CA 1
ATOM 5358 C C . ASP A 1 679 ? -13.615 29.632 8.697 1.00 21.72 679 ASP A C 1
ATOM 5360 O O . ASP A 1 679 ? -13.184 28.509 8.975 1.00 21.72 679 ASP A O 1
ATOM 5364 N N . SER A 1 680 ? -14.730 29.816 7.990 1.00 23.72 680 SER A N 1
ATOM 5365 C CA . SER A 1 680 ? -15.602 28.723 7.548 1.00 23.72 680 SER A CA 1
ATOM 5366 C C . SER A 1 680 ? -15.137 28.182 6.197 1.00 23.72 680 SER A C 1
ATOM 5368 O O . SER A 1 680 ? -15.334 28.815 5.160 1.00 23.72 680 SER A O 1
ATOM 5370 N N . ILE A 1 681 ? -14.512 27.003 6.200 1.00 23.39 681 ILE A N 1
ATOM 5371 C CA . ILE A 1 681 ? -14.026 26.350 4.978 1.00 23.39 681 ILE A CA 1
ATOM 5372 C C . ILE A 1 681 ? -15.194 25.651 4.275 1.00 23.39 681 ILE A C 1
ATOM 5374 O O . ILE A 1 681 ? -15.757 24.693 4.797 1.00 23.39 681 ILE A O 1
ATOM 5378 N N . SER A 1 682 ? -15.529 26.116 3.072 1.00 20.59 682 SER A N 1
ATOM 5379 C CA . SER A 1 682 ? -16.469 25.447 2.163 1.00 20.59 682 SER A CA 1
ATOM 5380 C C . SER A 1 682 ? -15.806 24.240 1.488 1.00 20.59 682 SER A C 1
ATOM 5382 O O . SER A 1 682 ? -14.609 24.260 1.194 1.00 20.59 682 SER A O 1
ATOM 5384 N N . GLU A 1 683 ? -16.578 23.179 1.243 1.00 22.27 683 GLU A N 1
ATOM 5385 C CA . GLU A 1 683 ? -16.053 21.918 0.715 1.00 22.27 683 GLU A CA 1
ATOM 5386 C C . GLU A 1 683 ? -15.451 22.051 -0.695 1.00 22.27 683 GLU A C 1
ATOM 5388 O O . GLU A 1 683 ? -16.028 22.660 -1.596 1.00 22.27 683 GLU A O 1
ATOM 5393 N N . VAL A 1 684 ? -14.313 21.383 -0.911 1.00 22.14 684 VAL A N 1
ATOM 5394 C CA . VAL A 1 684 ? -13.762 21.097 -2.242 1.00 22.14 684 VAL A CA 1
ATOM 5395 C C . VAL A 1 684 ? -13.451 19.605 -2.303 1.00 22.14 684 VAL A C 1
ATOM 5397 O O . VAL A 1 684 ? -12.705 19.087 -1.475 1.00 22.14 684 VAL A O 1
ATOM 5400 N N . SER A 1 685 ? -14.059 18.912 -3.266 1.00 21.44 685 SER A N 1
ATOM 5401 C CA . SER A 1 685 ? -14.159 17.449 -3.302 1.00 21.44 685 SER A CA 1
ATOM 5402 C C . SER A 1 685 ? -12.803 16.730 -3.310 1.00 21.44 685 SER A C 1
ATOM 5404 O O . SER A 1 685 ? -11.931 17.023 -4.131 1.00 21.44 685 SER A O 1
ATOM 5406 N N . GLU A 1 686 ? -12.640 15.735 -2.432 1.00 23.00 686 GLU A N 1
ATOM 5407 C CA . GLU A 1 686 ? -11.429 14.910 -2.379 1.00 23.00 686 GLU A CA 1
ATOM 5408 C C . GLU A 1 686 ? -11.263 14.031 -3.630 1.00 23.00 686 GLU A C 1
ATOM 5410 O O . GLU A 1 686 ? -12.151 13.264 -4.001 1.00 23.00 686 GLU A O 1
ATOM 5415 N N . ILE A 1 687 ? -10.068 14.058 -4.229 1.00 22.72 687 ILE A N 1
ATOM 5416 C CA . ILE A 1 687 ? -9.673 13.104 -5.274 1.00 22.72 687 ILE A CA 1
ATOM 5417 C C . ILE A 1 687 ? -9.358 11.756 -4.604 1.00 22.72 687 ILE A C 1
ATOM 5419 O O . ILE A 1 687 ? -8.339 11.603 -3.926 1.00 22.72 687 ILE A O 1
ATOM 5423 N N . GLY A 1 688 ? -10.246 10.776 -4.780 1.00 28.52 688 GLY A N 1
ATOM 5424 C CA . GLY A 1 688 ? -10.253 9.523 -4.020 1.00 28.52 688 GLY A CA 1
ATOM 5425 C C . GLY A 1 688 ? -9.067 8.583 -4.277 1.00 28.52 688 GLY A C 1
ATOM 5426 O O . GLY A 1 688 ? -9.114 7.738 -5.166 1.00 28.52 688 GLY A O 1
ATOM 5427 N N . VAL A 1 689 ? -8.029 8.636 -3.430 1.00 29.75 689 VAL A N 1
ATOM 5428 C CA . VAL A 1 689 ? -6.887 7.689 -3.457 1.00 29.75 689 VAL A CA 1
ATOM 5429 C C . VAL A 1 689 ? -6.652 7.042 -2.077 1.00 29.75 689 VAL A C 1
ATOM 5431 O O . VAL A 1 689 ? -5.549 7.068 -1.529 1.00 29.75 689 VAL A O 1
ATOM 5434 N N . SER A 1 690 ? -7.699 6.430 -1.501 1.00 27.20 690 SER A N 1
ATOM 5435 C CA . SER A 1 690 ? -7.686 5.889 -0.121 1.00 27.20 690 SER A CA 1
ATOM 5436 C C . SER A 1 690 ? -7.927 4.368 0.024 1.00 27.20 690 SER A C 1
ATOM 5438 O O . SER A 1 690 ? -8.176 3.874 1.119 1.00 27.20 690 SER A O 1
ATOM 5440 N N . GLU A 1 691 ? -7.765 3.558 -1.036 1.00 26.61 691 GLU A N 1
ATOM 5441 C CA . GLU A 1 691 ? -7.977 2.088 -0.965 1.00 26.61 691 GLU A CA 1
ATOM 5442 C C . GLU A 1 691 ? -7.093 1.341 0.073 1.00 26.61 691 GLU A C 1
ATOM 5444 O O . GLU A 1 691 ? -7.429 0.218 0.463 1.00 26.61 691 GLU A O 1
ATOM 5449 N N . ASN A 1 692 ? -5.960 1.933 0.491 1.00 31.22 692 ASN A N 1
ATOM 5450 C CA . ASN A 1 692 ? -4.831 1.273 1.179 1.00 31.22 692 ASN A CA 1
ATOM 5451 C C . ASN A 1 692 ? -4.409 1.914 2.524 1.00 31.22 692 ASN A C 1
ATOM 5453 O O . ASN A 1 692 ? -3.228 1.889 2.895 1.00 31.22 692 ASN A O 1
ATOM 5457 N N . GLU A 1 693 ? -5.347 2.508 3.258 1.00 31.27 693 GLU A N 1
ATOM 5458 C CA . GLU A 1 693 ? -5.297 2.410 4.725 1.00 31.27 693 GLU A CA 1
ATOM 5459 C C . GLU A 1 693 ? -6.002 1.117 5.183 1.00 31.27 693 GLU A C 1
ATOM 5461 O O . GLU A 1 693 ? -6.450 0.329 4.351 1.00 31.27 693 GLU A O 1
ATOM 5466 N N . GLU A 1 694 ? -6.022 0.849 6.491 1.00 28.41 694 GLU A N 1
ATOM 5467 C CA . GLU A 1 694 ? -6.498 -0.414 7.084 1.00 28.41 694 GLU A CA 1
ATOM 5468 C C . GLU A 1 694 ? -5.722 -1.682 6.678 1.00 28.41 694 GLU A C 1
ATOM 5470 O O . GLU A 1 694 ? -6.235 -2.609 6.049 1.00 28.41 694 GLU A O 1
ATOM 5475 N N . HIS A 1 695 ? -4.489 -1.801 7.158 1.00 26.80 695 HIS A N 1
ATOM 5476 C CA . HIS A 1 695 ? -4.075 -3.076 7.751 1.00 26.80 695 HIS A CA 1
ATOM 5477 C C . HIS A 1 695 ? -3.849 -2.790 9.240 1.00 26.80 695 HIS A C 1
ATOM 5479 O O . HIS A 1 695 ? -3.226 -1.765 9.540 1.00 26.80 695 HIS A O 1
ATOM 5485 N N . PRO A 1 696 ? -4.337 -3.624 10.178 1.00 24.53 696 PRO A N 1
ATOM 5486 C CA . PRO A 1 696 ? -3.968 -3.465 11.577 1.00 24.53 696 PRO A CA 1
ATOM 5487 C C . PRO A 1 696 ? -2.447 -3.585 11.697 1.00 24.53 696 PRO A C 1
ATOM 5489 O O . PRO A 1 696 ? -1.826 -4.425 11.037 1.00 24.53 696 PRO A O 1
ATOM 5492 N N . VAL A 1 697 ? -1.838 -2.740 12.528 1.00 22.27 697 VAL A N 1
ATOM 5493 C CA . VAL A 1 697 ? -0.403 -2.827 12.811 1.00 22.27 697 VAL A CA 1
ATOM 5494 C C . VAL A 1 697 ? -0.169 -4.126 13.576 1.00 22.27 697 VAL A C 1
ATOM 5496 O O . VAL A 1 697 ? -0.387 -4.188 14.784 1.00 22.27 697 VAL A O 1
ATOM 5499 N N . ARG A 1 698 ? 0.263 -5.181 12.872 1.00 21.09 698 ARG A N 1
ATOM 5500 C CA . ARG A 1 698 ? 0.807 -6.376 13.520 1.00 21.09 698 ARG A CA 1
ATOM 5501 C C . ARG A 1 698 ? 2.061 -5.952 14.277 1.00 21.09 698 ARG A C 1
ATOM 5503 O O . ARG A 1 698 ? 3.115 -5.760 13.675 1.00 21.09 698 ARG A O 1
ATOM 5510 N N . MET A 1 699 ? 1.919 -5.802 15.591 1.00 21.70 699 MET A N 1
ATOM 5511 C CA . MET A 1 699 ? 3.040 -5.745 16.523 1.00 21.70 699 MET A CA 1
ATOM 5512 C C . MET A 1 699 ? 3.948 -6.942 16.234 1.00 21.70 699 MET A C 1
ATOM 5514 O O . MET A 1 699 ? 3.476 -8.079 16.202 1.00 21.70 699 MET A O 1
ATOM 5518 N N . ILE A 1 700 ? 5.234 -6.695 15.982 1.00 20.52 700 ILE A N 1
ATOM 5519 C CA . ILE A 1 700 ? 6.199 -7.767 15.719 1.00 20.52 700 ILE A CA 1
ATOM 5520 C C . ILE A 1 700 ? 6.571 -8.392 17.065 1.00 20.52 700 ILE A C 1
ATOM 5522 O O . ILE A 1 700 ? 7.562 -8.026 17.694 1.00 20.52 700 ILE A O 1
ATOM 5526 N N . SER A 1 701 ? 5.743 -9.327 17.523 1.00 19.77 701 SER A N 1
ATOM 5527 C CA . SER A 1 701 ? 6.067 -10.211 18.636 1.00 19.77 701 SER A CA 1
ATOM 5528 C C . SER A 1 701 ? 7.157 -11.185 18.189 1.00 19.77 701 SER A C 1
ATOM 5530 O O . SER A 1 701 ? 6.875 -12.171 17.505 1.00 19.77 701 SER A O 1
ATOM 5532 N N . VAL A 1 702 ? 8.408 -10.909 18.556 1.00 21.02 702 VAL A N 1
ATOM 5533 C CA . VAL A 1 702 ? 9.515 -11.854 18.370 1.00 21.02 702 VAL A CA 1
ATOM 5534 C C . VAL A 1 702 ? 9.364 -12.984 19.391 1.00 21.02 702 VAL A C 1
ATOM 5536 O O . VAL A 1 702 ? 9.878 -12.912 20.503 1.00 21.02 702 VAL A O 1
ATOM 5539 N N . THR A 1 703 ? 8.627 -14.030 19.023 1.00 20.83 703 THR A N 1
ATOM 5540 C CA . THR A 1 703 ? 8.653 -15.311 19.738 1.00 20.83 703 THR A CA 1
ATOM 5541 C C . THR A 1 703 ? 9.953 -16.043 19.392 1.00 20.83 703 THR A C 1
ATOM 5543 O O . THR A 1 703 ? 10.219 -16.227 18.200 1.00 20.83 703 THR A O 1
ATOM 5546 N N . PRO A 1 704 ? 10.768 -16.473 20.373 1.00 22.30 704 PRO A N 1
ATOM 5547 C CA . PRO A 1 704 ? 12.026 -17.154 20.091 1.00 22.30 704 PRO A CA 1
ATOM 5548 C C . PRO A 1 704 ? 11.769 -18.525 19.456 1.00 22.30 704 PRO A C 1
ATOM 5550 O O . PRO A 1 704 ? 11.054 -19.361 20.011 1.00 22.30 704 PRO A O 1
ATOM 5553 N N . VAL A 1 705 ? 12.376 -18.766 18.294 1.00 23.23 705 VAL A N 1
ATOM 5554 C CA . VAL A 1 705 ? 12.388 -20.086 17.655 1.00 23.23 705 VAL A CA 1
ATOM 5555 C C . VAL A 1 705 ? 13.342 -20.989 18.438 1.00 23.23 705 VAL A C 1
ATOM 5557 O O . VAL A 1 705 ? 14.490 -20.615 18.681 1.00 23.23 705 VAL A O 1
ATOM 5560 N N . LYS A 1 706 ? 12.883 -22.181 18.840 1.00 22.36 706 LYS A N 1
ATOM 5561 C CA . LYS A 1 706 ? 13.764 -23.201 19.426 1.00 22.36 706 LYS A CA 1
ATOM 5562 C C . LYS A 1 706 ? 14.749 -23.685 18.360 1.00 22.36 706 LYS A C 1
ATOM 5564 O O . LYS A 1 706 ? 14.337 -24.058 17.267 1.00 22.36 706 LYS A O 1
ATOM 5569 N N . CYS A 1 707 ? 16.038 -23.670 18.686 1.00 21.17 707 CYS A N 1
ATOM 5570 C CA . CYS A 1 707 ? 17.097 -24.105 17.783 1.00 21.17 707 CYS A CA 1
ATOM 5571 C C . CYS A 1 707 ? 17.378 -25.603 17.982 1.00 21.17 707 CYS A C 1
ATOM 5573 O O . CYS A 1 707 ? 18.060 -25.980 18.937 1.00 21.17 707 CYS A O 1
ATOM 5575 N N . ASP A 1 708 ? 16.853 -26.449 17.094 1.00 21.98 708 ASP A N 1
ATOM 5576 C CA . ASP A 1 708 ? 17.212 -27.870 17.053 1.00 21.98 708 ASP A CA 1
ATOM 5577 C C . ASP A 1 708 ? 18.586 -28.054 16.391 1.00 21.98 708 ASP A C 1
ATOM 5579 O O . ASP A 1 708 ? 18.846 -27.593 15.277 1.00 21.98 708 ASP A O 1
ATOM 5583 N N . THR A 1 709 ? 19.500 -28.723 17.094 1.00 22.45 709 THR A N 1
ATOM 5584 C CA . THR A 1 709 ? 20.922 -28.796 16.727 1.00 22.45 709 THR A CA 1
ATOM 5585 C C . THR A 1 709 ? 21.223 -29.948 15.767 1.00 22.45 709 THR A C 1
ATOM 5587 O O . THR A 1 709 ? 21.554 -31.064 16.172 1.00 22.45 709 THR A O 1
ATOM 5590 N N . VAL A 1 710 ? 21.183 -29.664 14.462 1.00 23.14 710 VAL A N 1
ATOM 5591 C CA . VAL A 1 710 ? 21.680 -30.586 13.427 1.00 23.14 710 VAL A CA 1
ATOM 5592 C C . VAL A 1 710 ? 23.201 -30.456 13.292 1.00 23.14 710 VAL A C 1
ATOM 5594 O O . VAL A 1 710 ? 23.728 -29.401 12.946 1.00 23.14 710 VAL A O 1
ATOM 5597 N N . LYS A 1 711 ? 23.921 -31.549 13.566 1.00 23.98 711 LYS A N 1
ATOM 5598 C CA . LYS A 1 711 ? 25.387 -31.619 13.478 1.00 23.98 711 LYS A CA 1
ATOM 5599 C C . LYS A 1 711 ? 25.846 -31.759 12.023 1.00 23.98 711 LYS A C 1
ATOM 5601 O O . LYS A 1 711 ? 25.791 -32.861 11.480 1.00 23.98 711 LYS A O 1
ATOM 5606 N N . ASN A 1 712 ? 26.398 -30.699 11.439 1.00 23.20 712 ASN A N 1
ATOM 5607 C CA . ASN A 1 712 ? 27.257 -30.836 10.262 1.00 23.20 712 ASN A CA 1
ATOM 5608 C C . ASN A 1 712 ? 28.689 -31.152 10.713 1.00 23.20 712 ASN A C 1
ATOM 5610 O O . ASN A 1 712 ? 29.257 -30.430 11.529 1.00 23.20 712 ASN A O 1
ATOM 5614 N N . LYS A 1 713 ? 29.267 -32.239 10.189 1.00 24.61 713 LYS A N 1
ATOM 5615 C CA . LYS A 1 713 ? 30.711 -32.487 10.270 1.00 24.61 713 LYS A CA 1
ATOM 5616 C C . LYS A 1 713 ? 31.410 -31.724 9.152 1.00 24.61 713 LYS A C 1
ATOM 5618 O O . LYS A 1 713 ? 30.972 -31.786 8.006 1.00 24.61 713 LYS A O 1
ATOM 5623 N N . GLU A 1 714 ? 32.521 -31.085 9.482 1.00 23.81 714 GLU A N 1
ATOM 5624 C CA . GLU A 1 714 ? 33.482 -30.615 8.490 1.00 23.81 714 GLU A CA 1
ATOM 5625 C C . GLU A 1 714 ? 34.162 -31.810 7.804 1.00 23.81 714 GLU A C 1
ATOM 5627 O O . GLU A 1 714 ? 34.334 -32.877 8.401 1.00 23.81 714 GLU A O 1
ATOM 5632 N N . VAL A 1 715 ? 34.567 -31.616 6.549 1.00 23.50 715 VAL A N 1
ATOM 5633 C CA . VAL A 1 715 ? 35.459 -32.525 5.825 1.00 23.50 715 VAL A CA 1
ATOM 5634 C C . VAL A 1 715 ? 36.595 -31.681 5.267 1.00 23.50 715 VAL A C 1
ATOM 5636 O O . VAL A 1 715 ? 36.407 -30.933 4.311 1.00 23.50 715 VAL A O 1
ATOM 5639 N N . ILE A 1 716 ? 37.770 -31.809 5.879 1.00 25.08 716 ILE A N 1
ATOM 5640 C CA . ILE A 1 716 ? 39.036 -31.339 5.318 1.00 25.08 716 ILE A CA 1
ATOM 5641 C C . ILE A 1 716 ? 39.757 -32.568 4.760 1.00 25.08 716 ILE A C 1
ATOM 5643 O O . ILE A 1 716 ? 39.746 -33.637 5.369 1.00 25.08 716 ILE A O 1
ATOM 5647 N N . SER A 1 717 ? 40.330 -32.418 3.569 1.00 23.39 717 SER A N 1
ATOM 5648 C CA . SER A 1 717 ? 41.113 -33.455 2.900 1.00 23.39 717 SER A CA 1
ATOM 5649 C C . SER A 1 717 ? 42.492 -33.582 3.536 1.00 23.39 717 SER A C 1
ATOM 5651 O O . SER A 1 717 ? 43.180 -32.573 3.643 1.00 23.39 717 SER A O 1
ATOM 5653 N N . ASP A 1 718 ? 42.941 -34.811 3.801 1.00 23.94 718 ASP A N 1
ATOM 5654 C CA . ASP A 1 718 ? 44.294 -35.208 3.398 1.00 23.94 718 ASP A CA 1
ATOM 5655 C C . ASP A 1 718 ? 44.426 -36.736 3.204 1.00 23.94 718 ASP A C 1
ATOM 5657 O O . ASP A 1 718 ? 43.431 -37.464 3.229 1.00 23.94 718 ASP A O 1
ATOM 5661 N N . GLN A 1 719 ? 45.629 -37.190 2.849 1.00 25.95 719 GLN A N 1
ATOM 5662 C CA . GLN A 1 719 ? 45.852 -38.271 1.875 1.00 25.95 719 GLN A CA 1
ATOM 5663 C C . GLN A 1 719 ? 46.180 -39.680 2.442 1.00 25.95 719 GLN A C 1
ATOM 5665 O O . GLN A 1 719 ? 46.432 -39.856 3.629 1.00 25.95 719 GLN A O 1
ATOM 5670 N N . ILE A 1 720 ? 46.331 -40.631 1.495 1.00 25.83 720 ILE A N 1
ATOM 5671 C CA . ILE A 1 720 ? 47.137 -41.884 1.507 1.00 25.83 720 ILE A CA 1
ATOM 5672 C C . ILE A 1 720 ? 46.382 -43.240 1.606 1.00 25.83 720 ILE A C 1
ATOM 5674 O O . ILE A 1 720 ? 45.505 -43.467 2.431 1.00 25.83 720 ILE A O 1
ATOM 5678 N N . SER A 1 721 ? 46.839 -44.176 0.754 1.00 24.47 721 SER A N 1
ATOM 5679 C CA . SER A 1 721 ? 46.647 -45.648 0.728 1.00 24.47 721 SER A CA 1
ATOM 5680 C C . SER A 1 721 ? 45.265 -46.265 0.419 1.00 24.47 721 SER A C 1
ATOM 5682 O O . SER A 1 721 ? 44.411 -46.445 1.276 1.00 24.47 721 SER A O 1
ATOM 5684 N N . THR A 1 722 ? 45.147 -46.674 -0.850 1.00 26.25 722 THR A N 1
ATOM 5685 C CA . THR A 1 722 ? 44.693 -47.972 -1.419 1.00 26.25 722 THR A CA 1
ATOM 5686 C C . THR A 1 722 ? 43.939 -49.040 -0.580 1.00 26.25 722 THR A C 1
ATOM 5688 O O . THR A 1 722 ? 44.248 -49.257 0.586 1.00 26.25 722 THR A O 1
ATOM 5691 N N . PRO A 1 723 ? 43.023 -49.819 -1.212 1.00 35.38 723 PRO A N 1
ATOM 5692 C CA . PRO A 1 723 ? 42.057 -50.707 -0.540 1.00 35.38 723 PRO A CA 1
ATOM 5693 C C . PRO A 1 723 ? 42.455 -52.199 -0.515 1.00 35.38 723 PRO A C 1
ATOM 5695 O O . PRO A 1 723 ? 43.397 -52.604 -1.191 1.00 35.38 723 PRO A O 1
ATOM 5698 N N . THR A 1 724 ? 41.634 -53.053 0.118 1.00 23.89 724 THR A N 1
ATOM 5699 C CA . THR A 1 724 ? 41.196 -54.361 -0.447 1.00 23.89 724 THR A CA 1
ATOM 5700 C C . THR A 1 724 ? 40.074 -55.017 0.377 1.00 23.89 724 THR A C 1
ATOM 5702 O O . THR A 1 724 ? 40.101 -54.896 1.591 1.00 23.89 724 THR A O 1
ATOM 5705 N N . LEU A 1 725 ? 39.169 -55.748 -0.311 1.00 25.19 725 LEU A N 1
ATOM 5706 C CA . LEU A 1 725 ? 38.223 -56.804 0.153 1.00 25.19 725 LEU A CA 1
ATOM 5707 C C . LEU A 1 725 ? 37.302 -56.474 1.368 1.00 25.19 725 LEU A C 1
ATOM 5709 O O . LEU A 1 725 ? 37.640 -55.721 2.260 1.00 25.19 725 LEU A O 1
ATOM 5713 N N . GLY A 1 726 ? 36.055 -56.941 1.476 1.00 23.78 726 GLY A N 1
ATOM 5714 C CA . GLY A 1 726 ? 35.487 -58.254 1.136 1.00 23.78 726 GLY A CA 1
ATOM 5715 C C . GLY A 1 726 ? 35.035 -58.932 2.452 1.00 23.78 726 GLY A C 1
ATOM 5716 O O . GLY A 1 726 ? 35.617 -58.659 3.492 1.00 23.78 726 GLY A O 1
ATOM 5717 N N . THR A 1 727 ? 34.006 -59.782 2.541 1.00 25.97 727 THR A N 1
ATOM 5718 C CA . THR A 1 727 ? 33.267 -60.528 1.508 1.00 25.97 727 THR A CA 1
ATOM 5719 C C . THR A 1 727 ? 31.938 -61.065 2.098 1.00 25.97 727 THR A C 1
ATOM 5721 O O . THR A 1 727 ? 31.915 -61.434 3.262 1.00 25.97 727 THR A O 1
ATOM 5724 N N . GLU A 1 728 ? 30.875 -61.164 1.279 1.00 25.86 728 GLU A N 1
ATOM 5725 C CA . GLU A 1 728 ? 29.628 -61.965 1.463 1.00 25.86 728 GLU A CA 1
ATOM 5726 C C . GLU A 1 728 ? 28.687 -61.720 2.681 1.00 25.86 728 GLU A C 1
ATOM 5728 O O . GLU A 1 728 ? 29.097 -61.576 3.821 1.00 25.86 728 GLU A O 1
ATOM 5733 N N . ARG A 1 729 ? 27.381 -61.443 2.483 1.00 26.11 729 ARG A N 1
ATOM 5734 C CA . ARG A 1 729 ? 26.204 -62.262 2.049 1.00 26.11 729 ARG A CA 1
ATOM 5735 C C . ARG A 1 729 ? 25.578 -63.144 3.153 1.00 26.11 729 ARG A C 1
ATOM 5737 O O . ARG A 1 729 ? 26.046 -64.240 3.426 1.00 26.11 729 ARG A O 1
ATOM 5744 N N . GLY A 1 730 ? 24.375 -62.762 3.599 1.00 25.25 730 GLY A N 1
ATOM 5745 C CA . GLY A 1 730 ? 23.383 -63.633 4.259 1.00 25.25 730 GLY A CA 1
ATOM 5746 C C . GLY A 1 730 ? 22.012 -63.507 3.570 1.00 25.25 730 GLY A C 1
ATOM 5747 O O . GLY A 1 730 ? 21.620 -62.408 3.180 1.00 25.25 730 GLY A O 1
ATOM 5748 N N . LYS A 1 731 ? 21.296 -64.616 3.329 1.00 29.42 731 LYS A N 1
ATOM 5749 C CA . LYS A 1 731 ? 20.107 -64.664 2.443 1.00 29.42 731 LYS A CA 1
ATOM 5750 C C . LYS A 1 731 ? 18.767 -64.773 3.198 1.00 29.42 731 LYS A C 1
ATOM 5752 O O . LYS A 1 731 ? 18.611 -65.681 3.996 1.00 29.42 731 LYS A O 1
ATOM 5757 N N . LYS A 1 732 ? 17.771 -64.008 2.710 1.00 27.05 732 LYS A N 1
ATOM 5758 C CA . LYS A 1 732 ? 16.308 -64.304 2.653 1.00 27.05 732 LYS A CA 1
ATOM 5759 C C . LYS A 1 732 ? 15.472 -64.382 3.963 1.00 27.05 732 LYS A C 1
ATOM 5761 O O . LYS A 1 732 ? 15.680 -65.273 4.763 1.00 27.05 732 LYS A O 1
ATOM 5766 N N . ARG A 1 733 ? 14.417 -63.532 4.014 1.00 24.38 733 ARG A N 1
ATOM 5767 C CA . ARG A 1 733 ? 12.939 -63.817 4.074 1.00 24.38 733 ARG A CA 1
ATOM 5768 C C . ARG A 1 733 ? 12.376 -64.961 4.972 1.00 24.38 733 ARG A C 1
ATOM 5770 O O . ARG A 1 733 ? 13.016 -66.002 5.021 1.00 24.38 733 ARG A O 1
ATOM 5777 N N . PRO A 1 734 ? 11.072 -64.927 5.384 1.00 42.12 734 PRO A N 1
ATOM 5778 C CA . PRO A 1 734 ? 10.087 -63.815 5.399 1.00 42.12 734 PRO A CA 1
ATOM 5779 C C . PRO A 1 734 ? 9.133 -63.731 6.639 1.00 42.12 734 PRO A C 1
ATOM 5781 O O . PRO A 1 734 ? 9.030 -64.657 7.426 1.00 42.12 734 PRO A O 1
ATOM 5784 N N . ALA A 1 735 ? 8.372 -62.625 6.710 1.00 24.98 735 ALA A N 1
ATOM 5785 C CA . ALA A 1 735 ? 6.974 -62.451 7.178 1.00 24.98 735 ALA A CA 1
ATOM 5786 C C . ALA A 1 735 ? 6.367 -63.252 8.367 1.00 24.98 735 ALA A C 1
ATOM 5788 O O . ALA A 1 735 ? 6.134 -64.451 8.251 1.00 24.98 735 ALA A O 1
ATOM 5789 N N . ALA A 1 736 ? 5.869 -62.517 9.380 1.00 21.91 736 ALA A N 1
ATOM 5790 C CA . ALA A 1 736 ? 4.647 -62.818 10.156 1.00 21.91 736 ALA A CA 1
ATOM 5791 C C . ALA A 1 736 ? 4.136 -61.567 10.929 1.00 21.91 736 ALA A C 1
ATOM 5793 O O . ALA A 1 736 ? 4.798 -60.530 10.963 1.00 21.91 736 ALA A O 1
ATOM 5794 N N . SER A 1 737 ? 2.950 -61.656 11.537 1.00 25.67 737 SER A N 1
ATOM 5795 C CA . SER A 1 737 ? 2.289 -60.680 12.440 1.00 25.67 737 SER A CA 1
ATOM 5796 C C . SER A 1 737 ? 1.429 -61.480 13.454 1.00 25.67 737 SER A C 1
ATOM 5798 O O . SER A 1 737 ? 1.370 -62.699 13.297 1.00 25.67 737 SER A O 1
ATOM 5800 N N . PRO A 1 738 ? 0.613 -60.879 14.347 1.00 50.94 738 PRO A N 1
ATOM 5801 C CA . PRO A 1 738 ? 0.866 -59.859 15.383 1.00 50.94 738 PRO A CA 1
ATOM 5802 C C . PRO A 1 738 ? 0.437 -60.338 16.811 1.00 50.94 738 PRO A C 1
ATOM 5804 O O . PRO A 1 738 ? -0.043 -61.455 16.971 1.00 50.94 738 PRO A O 1
ATOM 5807 N N . GLY A 1 739 ? 0.521 -59.470 17.833 1.00 22.69 739 GLY A N 1
ATOM 5808 C CA . GLY A 1 739 ? -0.122 -59.613 19.165 1.00 22.69 739 GLY A CA 1
ATOM 5809 C C . GLY A 1 739 ? -0.044 -58.283 19.949 1.00 22.69 739 GLY A C 1
ATOM 5810 O O . GLY A 1 739 ? 0.976 -57.613 19.831 1.00 22.69 739 GLY A O 1
ATOM 5811 N N . THR A 1 740 ? -1.155 -57.718 20.460 1.00 28.00 740 THR A N 1
ATOM 5812 C CA . THR A 1 740 ? -1.700 -57.828 21.852 1.00 28.00 740 THR A CA 1
ATOM 5813 C C . THR A 1 740 ? -0.865 -57.069 22.912 1.00 28.00 740 THR A C 1
ATOM 5815 O O . THR A 1 740 ? 0.348 -57.006 22.783 1.00 28.00 740 THR A O 1
ATOM 5818 N N . GLU A 1 741 ? -1.411 -56.412 23.950 1.00 25.75 741 GLU A N 1
ATOM 5819 C CA . GLU A 1 741 ? -2.660 -56.631 24.723 1.00 25.75 741 GLU A CA 1
ATOM 5820 C C . GLU A 1 741 ? -3.501 -55.343 25.007 1.00 25.75 741 GLU A C 1
ATOM 5822 O O . GLU A 1 741 ? -3.278 -54.295 24.406 1.00 25.75 741 GLU A O 1
ATOM 5827 N N . ASN A 1 742 ? -4.516 -55.449 25.885 1.00 28.34 742 ASN A N 1
ATOM 5828 C CA . ASN A 1 742 ? -5.585 -54.466 26.166 1.00 28.34 742 ASN A CA 1
ATOM 5829 C C . ASN A 1 742 ? -5.440 -53.756 27.533 1.00 28.34 742 ASN A C 1
ATOM 5831 O O . ASN A 1 742 ? -4.654 -54.194 28.364 1.00 28.34 742 ASN A O 1
ATOM 5835 N N . ILE A 1 743 ? -6.335 -52.792 27.829 1.00 27.89 743 ILE A N 1
ATOM 5836 C CA . ILE A 1 743 ? -7.018 -52.652 29.141 1.00 27.89 743 ILE A CA 1
ATOM 5837 C C . ILE A 1 743 ? -8.347 -51.856 28.990 1.00 27.89 743 ILE A C 1
ATOM 5839 O O . ILE A 1 743 ? -8.459 -50.982 28.135 1.00 27.89 743 ILE A O 1
ATOM 5843 N N . HIS A 1 744 ? -9.366 -52.205 29.791 1.00 29.61 744 HIS A N 1
ATOM 5844 C CA . HIS A 1 744 ? -10.716 -51.588 29.875 1.00 29.61 744 HIS A CA 1
ATOM 5845 C C . HIS A 1 744 ? -10.802 -50.589 31.077 1.00 29.61 744 HIS A C 1
ATOM 5847 O O . HIS A 1 744 ? -9.821 -50.464 31.801 1.00 29.61 744 HIS A O 1
ATOM 5853 N N . LYS A 1 745 ? -11.881 -49.847 31.410 1.00 29.83 745 LYS A N 1
ATOM 5854 C CA . LYS A 1 745 ? -13.352 -50.042 31.299 1.00 29.83 745 LYS A CA 1
ATOM 5855 C C . LYS A 1 745 ? -14.125 -48.706 31.332 1.00 29.83 745 LYS A C 1
ATOM 5857 O O . LYS A 1 745 ? -13.674 -47.786 32.000 1.00 29.83 745 LYS A O 1
ATOM 5862 N N . GLU A 1 746 ? -15.363 -48.724 30.828 1.00 22.98 746 GLU A N 1
ATOM 5863 C CA . GLU A 1 746 ? -16.548 -48.103 31.466 1.00 22.98 746 GLU A CA 1
ATOM 5864 C C . GLU A 1 746 ? -17.765 -49.066 31.342 1.00 22.98 746 GLU A C 1
ATOM 5866 O O . GLU A 1 746 ? -17.729 -49.946 30.474 1.00 22.98 746 GLU A O 1
ATOM 5871 N N . PRO A 1 747 ? -18.793 -48.978 32.215 1.00 46.03 747 PRO A N 1
ATOM 5872 C CA . PRO A 1 747 ? -20.057 -49.743 32.151 1.00 46.03 747 PRO A CA 1
ATOM 5873 C C . PRO A 1 747 ? -21.268 -48.819 31.791 1.00 46.03 747 PRO A C 1
ATOM 5875 O O . PRO A 1 747 ? -21.050 -47.634 31.569 1.00 46.03 747 PRO A O 1
ATOM 5878 N N . GLU A 1 748 ? -22.554 -49.195 31.672 1.00 27.92 748 GLU A N 1
ATOM 5879 C CA . GLU A 1 748 ? -23.359 -50.399 32.000 1.00 27.92 748 GLU A CA 1
ATOM 5880 C C . GLU A 1 748 ? -24.300 -50.832 30.826 1.00 27.92 748 GLU A C 1
ATOM 5882 O O . GLU A 1 748 ? -24.200 -50.342 29.703 1.00 27.92 748 GLU A O 1
ATOM 5887 N N . GLU A 1 749 ? -25.193 -51.802 31.076 1.00 32.91 749 GLU A N 1
ATOM 5888 C CA . GLU A 1 749 ? -26.179 -52.406 30.149 1.00 32.91 749 GLU A CA 1
ATOM 5889 C C . GLU A 1 749 ? -27.532 -51.601 30.101 1.00 32.91 749 GLU A C 1
ATOM 5891 O O . GLU A 1 749 ? -27.616 -50.542 30.708 1.00 32.91 749 GLU A O 1
ATOM 5896 N N . LYS A 1 750 ? -28.662 -51.972 29.447 1.00 31.12 750 LYS A N 1
ATOM 5897 C CA . LYS A 1 750 ? -29.164 -53.292 28.994 1.00 31.12 750 LYS A CA 1
ATOM 5898 C C . LYS A 1 750 ? -30.268 -53.249 27.905 1.00 31.12 750 LYS A C 1
ATOM 5900 O O . LYS A 1 750 ? -31.049 -52.313 27.808 1.00 31.12 750 LYS A O 1
ATOM 5905 N N . LYS A 1 751 ? -30.295 -54.342 27.132 1.00 30.97 751 LYS A N 1
ATOM 5906 C CA . LYS A 1 751 ? -31.102 -54.754 25.955 1.00 30.97 751 LYS A CA 1
ATOM 5907 C C . LYS A 1 751 ? -32.626 -54.493 25.904 1.00 30.97 751 LYS A C 1
ATOM 5909 O O . LYS A 1 751 ? -33.314 -54.590 26.915 1.00 30.97 751 LYS A O 1
ATOM 5914 N N . THR A 1 752 ? -33.167 -54.520 24.675 1.00 26.09 752 THR A N 1
ATOM 5915 C CA . THR A 1 752 ? -34.127 -55.574 24.232 1.00 26.09 752 THR A CA 1
ATOM 5916 C C . THR A 1 752 ? -34.070 -55.792 22.701 1.00 26.09 752 THR A C 1
ATOM 5918 O O . THR A 1 752 ? -33.468 -54.985 21.996 1.00 26.09 752 THR A O 1
ATOM 5921 N N . ASP A 1 753 ? -34.588 -56.929 22.221 1.00 31.66 753 ASP A N 1
ATOM 5922 C CA . ASP A 1 753 ? -34.390 -57.528 20.876 1.00 31.66 753 ASP A CA 1
ATOM 5923 C C . ASP A 1 753 ? -35.535 -5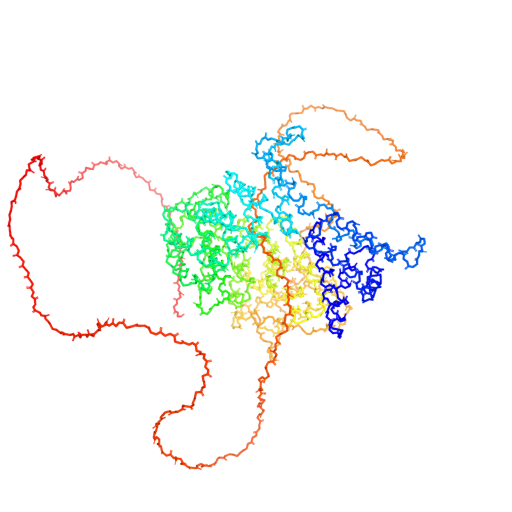7.117 19.876 1.00 31.66 753 ASP A C 1
ATOM 5925 O O . ASP A 1 753 ? -36.420 -56.367 20.279 1.00 31.66 753 ASP A O 1
ATOM 5929 N N . ASP A 1 754 ? -35.654 -57.474 18.577 1.00 30.12 754 ASP A N 1
ATOM 5930 C CA . ASP A 1 754 ? -34.989 -58.434 17.656 1.00 30.12 754 ASP A CA 1
ATOM 5931 C C . ASP A 1 754 ? -35.306 -58.083 16.147 1.00 30.12 754 ASP A C 1
ATOM 5933 O O . ASP A 1 754 ? -35.969 -57.081 15.883 1.00 30.12 754 ASP A O 1
ATOM 5937 N N . VAL A 1 755 ? -34.933 -58.943 15.171 1.00 27.41 755 VAL A N 1
ATOM 5938 C CA . VAL A 1 755 ? -35.322 -59.007 13.719 1.00 27.41 755 VAL A CA 1
ATOM 5939 C C . VAL A 1 755 ? -34.606 -58.004 12.754 1.00 27.41 755 VAL A C 1
ATOM 5941 O O . VAL A 1 755 ? -34.909 -56.819 12.774 1.00 27.41 755 VAL A O 1
ATOM 5944 N N . VAL A 1 756 ? -33.576 -58.323 11.927 1.00 33.88 756 VAL A N 1
ATOM 5945 C CA . VAL A 1 756 ? -33.400 -59.283 10.776 1.00 33.88 756 VAL A CA 1
ATOM 5946 C C . VAL A 1 756 ? -33.844 -58.716 9.392 1.00 33.88 756 VAL A C 1
ATOM 5948 O O . VAL A 1 756 ? -34.988 -58.283 9.295 1.00 33.88 756 VAL A O 1
ATOM 5951 N N . PRO A 1 757 ? -33.071 -58.827 8.266 1.00 38.00 757 PRO A N 1
ATOM 5952 C CA . PRO A 1 757 ? -31.611 -59.007 8.078 1.00 38.00 757 PRO A CA 1
ATOM 5953 C C . PRO A 1 757 ? -30.991 -58.251 6.841 1.00 38.00 757 PRO A C 1
ATOM 5955 O O . PRO A 1 757 ? -31.624 -57.431 6.185 1.00 38.00 757 PRO A O 1
ATOM 5958 N N . THR A 1 758 ? -29.752 -58.605 6.453 1.00 35.28 758 THR A N 1
ATOM 5959 C CA . THR A 1 758 ? -29.169 -58.482 5.075 1.00 35.28 758 THR A CA 1
ATOM 5960 C C . THR A 1 758 ? -28.939 -59.920 4.512 1.00 35.28 758 THR A C 1
ATOM 5962 O O . THR A 1 758 ? -29.059 -60.824 5.347 1.00 35.28 758 THR A O 1
ATOM 5965 N N . PRO A 1 759 ? -28.635 -60.258 3.212 1.00 40.28 759 PRO A N 1
ATOM 5966 C CA . PRO A 1 759 ? -27.431 -59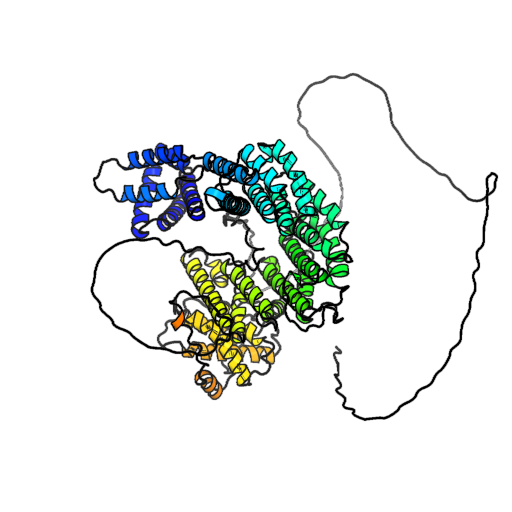.840 2.445 1.00 40.28 759 PRO A CA 1
ATOM 5967 C C . PRO A 1 759 ? -27.617 -59.879 0.859 1.00 40.28 759 PRO A C 1
ATOM 5969 O O . PRO A 1 759 ? -28.580 -59.245 0.438 1.00 40.28 759 PRO A O 1
ATOM 5972 N N . PRO A 1 760 ? -26.764 -60.441 -0.074 1.00 49.62 760 PRO A N 1
ATOM 5973 C CA . PRO A 1 760 ? -26.451 -59.752 -1.358 1.00 49.62 760 PRO A CA 1
ATOM 5974 C C . PRO A 1 760 ? -26.707 -60.510 -2.735 1.00 49.62 760 PRO A C 1
ATOM 5976 O O . PRO A 1 760 ? -27.874 -60.630 -3.087 1.00 49.62 760 PRO A O 1
ATOM 5979 N N . PRO A 1 761 ? -25.749 -60.890 -3.645 1.00 61.69 761 PRO A N 1
ATOM 5980 C CA . PRO A 1 761 ? -25.721 -60.291 -5.012 1.00 61.69 761 PRO A CA 1
ATOM 5981 C C . PRO A 1 761 ? -25.516 -61.200 -6.284 1.00 61.69 761 PRO A C 1
ATOM 5983 O O . PRO A 1 761 ? -25.107 -62.354 -6.180 1.00 61.69 761 PRO A O 1
ATOM 5986 N N . LYS A 1 762 ? -25.559 -60.564 -7.492 1.00 32.38 762 LYS A N 1
ATOM 5987 C CA . LYS A 1 762 ? -25.144 -61.008 -8.882 1.00 32.38 762 LYS A CA 1
ATOM 5988 C C . LYS A 1 762 ? -26.217 -61.819 -9.673 1.00 32.38 762 LYS A C 1
ATOM 5990 O O . LYS A 1 762 ? -26.873 -62.648 -9.073 1.00 32.38 762 LYS A O 1
ATOM 5995 N N . ARG A 1 763 ? -26.433 -61.750 -11.012 1.00 29.73 763 ARG A N 1
ATOM 5996 C CA . ARG A 1 763 ? -25.523 -61.694 -12.199 1.00 29.73 763 ARG A CA 1
ATOM 5997 C C . ARG A 1 763 ? -26.327 -61.708 -13.552 1.00 29.73 763 ARG A C 1
ATOM 5999 O O . ARG A 1 763 ? -27.398 -62.291 -13.570 1.00 29.73 763 ARG A O 1
ATOM 6006 N N . ARG A 1 764 ? -25.704 -61.297 -14.686 1.00 31.70 764 ARG A N 1
ATOM 6007 C CA . ARG A 1 764 ? -26.015 -61.601 -16.135 1.00 31.70 764 ARG A CA 1
ATOM 6008 C C . ARG A 1 764 ? -27.310 -61.054 -16.807 1.00 31.70 764 ARG A C 1
ATOM 6010 O O . ARG A 1 764 ? -28.392 -61.180 -16.264 1.00 31.70 764 ARG A O 1
ATOM 6017 N N . GLY A 1 765 ? -27.194 -60.608 -18.077 1.00 24.89 765 GLY A N 1
ATOM 6018 C CA . GLY A 1 765 ? -28.320 -60.405 -19.024 1.00 24.89 765 GLY A CA 1
ATOM 6019 C C . GLY A 1 765 ? -27.997 -59.543 -20.274 1.00 24.89 765 GLY A C 1
ATOM 6020 O O . GLY A 1 765 ? -27.387 -58.490 -20.149 1.00 24.89 765 GLY A O 1
ATOM 6021 N N . ARG A 1 766 ? -28.396 -59.989 -21.477 1.00 25.39 766 ARG A N 1
ATOM 6022 C CA . ARG A 1 766 ? -28.347 -59.337 -22.827 1.00 25.39 766 ARG A CA 1
ATOM 6023 C C . ARG A 1 766 ? -29.646 -59.795 -23.566 1.00 25.39 766 ARG A C 1
ATOM 6025 O O . ARG A 1 766 ? -30.174 -60.810 -23.111 1.00 25.39 766 ARG A O 1
ATOM 6032 N N . PRO A 1 767 ? -30.101 -59.265 -24.733 1.00 45.19 767 PRO A N 1
ATOM 6033 C CA . PRO A 1 767 ? -29.723 -58.054 -25.473 1.00 45.19 767 PRO A CA 1
ATOM 6034 C C . PRO A 1 767 ? -30.918 -57.054 -25.758 1.00 45.19 767 PRO A C 1
ATOM 6036 O O . PRO A 1 767 ? -31.191 -56.316 -24.817 1.00 45.19 767 PRO A O 1
ATOM 6039 N N . PRO A 1 768 ? -31.549 -56.857 -26.961 1.00 55.75 768 PRO A N 1
ATOM 6040 C CA . PRO A 1 768 ? -31.662 -55.477 -27.503 1.00 55.75 768 PRO A CA 1
ATOM 6041 C C . PRO A 1 768 ? -32.965 -55.037 -28.265 1.00 55.75 768 PRO A C 1
ATOM 6043 O O . PRO A 1 768 ? -33.792 -55.854 -28.640 1.00 55.75 768 PRO A O 1
ATOM 6046 N N . LYS A 1 769 ? -32.979 -53.750 -28.676 1.00 30.30 769 LYS A N 1
ATOM 6047 C CA . LYS A 1 769 ? -33.444 -53.182 -29.982 1.00 30.30 769 LYS A CA 1
ATOM 6048 C C . LYS A 1 769 ? -34.950 -53.023 -30.374 1.00 30.30 769 LYS A C 1
ATOM 6050 O O . LYS A 1 769 ? -35.728 -53.961 -30.350 1.00 30.30 769 LYS A O 1
ATOM 6055 N N . SER A 1 770 ? -35.213 -51.831 -30.948 1.00 28.36 770 SER A N 1
ATOM 6056 C CA . SER A 1 770 ? -36.026 -51.477 -32.151 1.00 28.36 770 SER A CA 1
ATOM 6057 C C . SER A 1 770 ? -37.575 -51.562 -32.229 1.00 28.36 770 SER A C 1
ATOM 6059 O O . SER A 1 770 ? -38.152 -52.637 -32.250 1.00 28.36 770 SER A O 1
ATOM 6061 N N . GLU A 1 771 ? -38.156 -50.382 -32.524 1.00 26.80 771 GLU A N 1
ATOM 6062 C CA . GLU A 1 771 ? -39.110 -50.062 -33.623 1.00 26.80 771 GLU A CA 1
ATOM 6063 C C . GLU A 1 771 ? -40.635 -50.365 -33.568 1.00 26.80 771 GLU A C 1
ATOM 6065 O O . GLU A 1 771 ? -41.121 -51.345 -34.117 1.00 26.80 771 GLU A O 1
ATOM 6070 N N . SER A 1 772 ? -41.381 -49.289 -33.248 1.00 28.62 772 SER A N 1
ATOM 6071 C CA . SER A 1 772 ? -42.403 -48.645 -34.122 1.00 28.62 772 SER A CA 1
ATOM 6072 C C . SER A 1 772 ? -43.897 -49.050 -34.074 1.00 28.62 772 SER A C 1
ATOM 6074 O O . SER A 1 772 ? -44.240 -50.205 -33.872 1.00 28.62 772 SER A O 1
ATOM 6076 N N . GLN A 1 773 ? -44.750 -48.047 -34.386 1.00 28.33 773 GLN A N 1
ATOM 6077 C CA . GLN A 1 773 ? -46.227 -48.069 -34.567 1.00 28.33 773 GLN A CA 1
ATOM 6078 C C . GLN A 1 773 ? -47.039 -48.399 -33.290 1.00 28.33 773 GLN A C 1
ATOM 6080 O O . GLN A 1 773 ? -46.576 -49.149 -32.445 1.00 28.33 773 GLN A O 1
ATOM 6085 N N . GLY A 1 774 ? -48.246 -47.879 -33.018 1.00 26.83 774 GLY A N 1
ATOM 6086 C CA . GLY A 1 774 ? -49.160 -46.857 -33.589 1.00 26.83 774 GLY A CA 1
ATOM 6087 C C . GLY A 1 774 ? -50.409 -46.833 -32.660 1.00 26.83 774 GLY A C 1
ATOM 6088 O O . GLY A 1 774 ? -50.626 -47.818 -31.970 1.00 26.83 774 GLY A O 1
ATOM 6089 N N . SER A 1 775 ? -51.264 -45.814 -32.482 1.00 27.69 775 SER A N 1
ATOM 6090 C CA . SER A 1 775 ? -51.884 -44.851 -33.412 1.00 27.69 775 SER A CA 1
ATOM 6091 C C . SER A 1 775 ? -52.937 -43.982 -32.668 1.00 27.69 775 SER A C 1
ATOM 6093 O O . SER A 1 775 ? -53.469 -44.469 -31.678 1.00 27.69 775 SER A O 1
ATOM 6095 N N . ALA A 1 776 ? -53.337 -42.822 -33.232 1.00 32.09 776 ALA A N 1
ATOM 6096 C CA . ALA A 1 776 ? -54.615 -42.081 -33.021 1.00 32.09 776 ALA A CA 1
ATOM 6097 C C . ALA A 1 776 ? -55.000 -41.556 -31.601 1.00 32.09 776 ALA A C 1
ATOM 6099 O O . ALA A 1 776 ? -54.668 -42.170 -30.599 1.00 32.09 776 ALA A O 1
ATOM 6100 N N . ALA A 1 777 ? -55.786 -40.480 -31.402 1.00 33.12 777 ALA A N 1
ATOM 6101 C CA . ALA A 1 777 ? -56.147 -39.238 -32.141 1.00 33.12 777 ALA A CA 1
ATOM 6102 C C . ALA A 1 777 ? -56.946 -38.325 -31.137 1.00 33.12 777 ALA A C 1
ATOM 6104 O O . ALA A 1 777 ? -57.064 -38.715 -29.979 1.00 33.12 777 ALA A O 1
ATOM 6105 N N . LYS A 1 778 ? -57.533 -37.139 -31.402 1.00 35.62 778 LYS A N 1
ATOM 6106 C CA . LYS A 1 778 ? -57.682 -36.235 -32.571 1.00 35.62 778 LYS A CA 1
ATOM 6107 C C . LYS A 1 778 ? -57.974 -34.795 -32.065 1.00 35.62 778 LYS A C 1
ATOM 6109 O O . LYS A 1 778 ? -58.725 -34.673 -31.103 1.00 35.62 778 LYS A O 1
ATOM 6114 N N . ASN A 1 779 ? -57.451 -33.752 -32.730 1.00 29.12 779 ASN A N 1
ATOM 6115 C CA . ASN A 1 779 ? -58.100 -32.468 -33.132 1.00 29.12 779 ASN A CA 1
ATOM 6116 C C . ASN A 1 779 ? -56.991 -31.431 -33.440 1.00 29.12 779 ASN A C 1
ATOM 6118 O O . ASN A 1 779 ? -56.081 -31.277 -32.633 1.00 29.12 779 ASN A O 1
ATOM 6122 N N . ASP A 1 780 ? -56.841 -30.906 -34.664 1.00 32.31 780 ASP A N 1
ATOM 6123 C CA . ASP A 1 780 ? -57.689 -29.957 -35.436 1.00 32.31 780 ASP A CA 1
ATOM 6124 C C . ASP A 1 780 ? -57.454 -28.487 -35.003 1.00 32.31 780 ASP A C 1
ATOM 6126 O O . ASP A 1 780 ? -57.530 -28.195 -33.814 1.00 32.31 780 ASP A O 1
ATOM 6130 N N . ASP A 1 781 ? -57.176 -27.519 -35.894 1.00 32.44 781 ASP A N 1
ATOM 6131 C CA . ASP A 1 781 ? -56.963 -27.590 -37.360 1.00 32.44 781 ASP A CA 1
ATOM 6132 C C . ASP A 1 781 ? -56.098 -26.408 -37.916 1.00 32.44 781 ASP A C 1
ATOM 6134 O O . ASP A 1 781 ? -55.814 -25.475 -37.174 1.00 32.44 781 ASP A O 1
ATOM 6138 N N . SER A 1 782 ? -55.657 -26.527 -39.188 1.00 33.41 782 SER A N 1
ATOM 6139 C CA . SER A 1 782 ? -55.262 -25.540 -40.243 1.00 33.41 782 SER A CA 1
ATOM 6140 C C . SER A 1 782 ? -54.613 -24.169 -39.907 1.00 33.41 782 SER A C 1
ATOM 6142 O O . SER A 1 782 ? -54.885 -23.530 -38.906 1.00 33.41 782 SER A O 1
ATOM 6144 N N . SER A 1 783 ? -53.736 -23.569 -40.734 1.00 29.69 783 SER A N 1
ATOM 6145 C CA . SER A 1 783 ? -53.053 -23.927 -42.008 1.00 29.69 783 SER A CA 1
ATOM 6146 C C . SER A 1 783 ? -51.739 -23.112 -42.107 1.00 29.69 783 SER A C 1
ATOM 6148 O O . SER A 1 783 ? -51.739 -21.940 -41.752 1.00 29.69 783 SER A O 1
ATOM 6150 N N . LYS A 1 784 ? -50.554 -23.674 -42.416 1.00 34.78 784 LYS A N 1
ATOM 6151 C CA . LYS A 1 784 ? -49.993 -24.074 -43.741 1.00 34.78 784 LYS A CA 1
ATOM 6152 C C . LYS A 1 784 ? -49.825 -22.931 -44.782 1.00 34.78 784 LYS A C 1
ATOM 6154 O O . LYS A 1 784 ? -50.752 -22.142 -44.904 1.00 34.78 784 LYS A O 1
ATOM 6159 N N . PRO A 1 785 ? -48.784 -22.947 -45.663 1.00 45.41 785 PRO A N 1
ATOM 6160 C CA . PRO A 1 785 ? -47.547 -23.753 -45.646 1.00 45.41 785 PRO A CA 1
ATOM 6161 C C . PRO A 1 785 ? -46.226 -23.013 -46.023 1.00 45.41 785 PRO A C 1
ATOM 6163 O O . PRO A 1 785 ? -46.182 -21.846 -46.387 1.00 45.41 785 PRO A O 1
ATOM 6166 N N . SER A 1 786 ? -45.130 -23.772 -45.940 1.00 31.47 786 SER A N 1
ATOM 6167 C CA . SER A 1 786 ? -43.715 -23.450 -46.190 1.00 31.47 786 SER A CA 1
ATOM 6168 C C . SER A 1 786 ? -43.273 -23.297 -47.664 1.00 31.47 786 SER A C 1
ATOM 6170 O O . SER A 1 786 ? -43.946 -23.765 -48.577 1.00 31.47 786 SER A O 1
ATOM 6172 N N . GLY A 1 787 ? -42.045 -22.785 -47.891 1.00 28.64 787 GLY A N 1
ATOM 6173 C CA . GLY A 1 787 ? -41.324 -22.916 -49.174 1.00 28.64 787 GLY A CA 1
ATOM 6174 C C . GLY A 1 787 ? -39.820 -22.561 -49.125 1.00 28.64 787 GLY A C 1
ATOM 6175 O O . GLY A 1 787 ? -39.455 -21.453 -48.753 1.00 28.64 787 GLY A O 1
ATOM 6176 N N . ARG A 1 788 ? -38.924 -23.489 -49.513 1.00 30.98 788 ARG A N 1
ATOM 6177 C CA . ARG A 1 788 ? -37.456 -23.277 -49.671 1.00 30.98 788 ARG A CA 1
ATOM 6178 C C . ARG A 1 788 ? -37.104 -22.942 -51.135 1.00 30.98 788 ARG A C 1
ATOM 6180 O O . ARG A 1 788 ? -37.632 -23.623 -52.008 1.00 30.98 788 ARG A O 1
ATOM 6187 N N . GLY A 1 789 ? -36.105 -22.087 -51.429 1.00 26.69 789 GLY A N 1
ATOM 6188 C CA . GLY A 1 789 ? -35.595 -21.995 -52.819 1.00 26.69 789 GLY A CA 1
ATOM 6189 C C . GLY A 1 789 ? -34.429 -21.046 -53.178 1.00 26.69 789 GLY A C 1
ATOM 6190 O O . GLY A 1 789 ? -34.666 -19.923 -53.581 1.00 26.69 789 GLY A O 1
ATOM 6191 N N . ARG A 1 790 ? -33.188 -21.565 -53.135 1.00 30.23 790 ARG A N 1
ATOM 6192 C CA . ARG A 1 790 ? -32.040 -21.405 -54.085 1.00 30.23 790 ARG A CA 1
ATOM 6193 C C . ARG A 1 790 ? -31.903 -20.198 -55.071 1.00 30.23 790 ARG A C 1
ATOM 6195 O O . ARG A 1 790 ? -32.809 -19.913 -55.839 1.00 30.23 790 ARG A O 1
ATOM 6202 N N . LYS A 1 791 ? -30.615 -19.839 -55.300 1.00 28.50 791 LYS A N 1
ATOM 6203 C CA . LYS A 1 791 ? -29.978 -19.029 -56.392 1.00 28.50 791 LYS A CA 1
ATOM 6204 C C . LYS A 1 791 ? -30.058 -17.490 -56.244 1.00 28.50 791 LYS A C 1
ATOM 6206 O O . LYS A 1 791 ? -30.913 -17.020 -55.515 1.00 28.50 791 LYS A O 1
ATOM 6211 N N . ARG A 1 792 ? -29.287 -16.649 -56.970 1.00 27.70 792 ARG A N 1
ATOM 6212 C CA . ARG A 1 792 ? -27.849 -16.582 -57.407 1.00 27.70 792 ARG A CA 1
ATOM 6213 C C . ARG A 1 792 ? -27.762 -15.588 -58.589 1.00 27.70 792 ARG A C 1
ATOM 6215 O O . ARG A 1 792 ? -28.355 -15.885 -59.619 1.00 27.70 792 ARG A O 1
ATOM 6222 N N . ALA A 1 793 ? -26.917 -14.550 -58.482 1.00 27.88 793 ALA A N 1
ATOM 6223 C CA . ALA A 1 793 ? -26.694 -13.490 -59.493 1.00 27.88 793 ALA A CA 1
ATOM 6224 C C . ALA A 1 793 ? -27.924 -12.563 -59.728 1.00 27.88 793 ALA A C 1
ATOM 6226 O O . ALA A 1 793 ? -29.018 -12.904 -59.294 1.00 27.88 793 ALA A O 1
ATOM 6227 N N . ALA A 1 794 ? -27.808 -11.370 -60.332 1.00 29.09 794 ALA A N 1
ATOM 6228 C CA . ALA A 1 794 ? -26.642 -10.731 -60.960 1.00 29.09 794 ALA A CA 1
ATOM 6229 C C . ALA A 1 794 ? -26.569 -9.206 -60.698 1.00 29.09 794 ALA A C 1
ATOM 6231 O O . ALA A 1 794 ? -27.439 -8.625 -60.059 1.00 29.09 794 ALA A O 1
ATOM 6232 N N . ALA A 1 795 ? -25.488 -8.600 -61.192 1.00 27.95 795 ALA A N 1
ATOM 6233 C CA . ALA A 1 795 ? -25.125 -7.191 -61.081 1.00 27.95 795 ALA A CA 1
ATOM 6234 C C . ALA A 1 795 ? -26.080 -6.193 -61.768 1.00 27.95 795 ALA A C 1
ATOM 6236 O O . ALA A 1 795 ? -26.747 -6.523 -62.745 1.00 27.95 795 ALA A O 1
ATOM 6237 N N . SER A 1 796 ? -25.973 -4.931 -61.347 1.00 29.02 796 SER A N 1
ATOM 6238 C CA . SER A 1 796 ? -26.180 -3.746 -62.188 1.00 29.02 796 SER A CA 1
ATOM 6239 C C . SER A 1 796 ? -24.939 -2.857 -62.069 1.00 29.02 796 SER A C 1
ATOM 6241 O O . SER A 1 796 ? -24.552 -2.498 -60.956 1.00 29.02 796 SER A O 1
ATOM 6243 N N . GLN A 1 797 ? -24.293 -2.535 -63.190 1.00 29.20 797 GLN A N 1
ATOM 6244 C CA . GLN A 1 797 ? -23.213 -1.548 -63.233 1.00 29.20 797 GLN A CA 1
ATOM 6245 C C . GLN A 1 797 ? -23.797 -0.163 -63.502 1.00 29.20 797 GLN A C 1
ATOM 6247 O O . GLN A 1 797 ? -24.620 -0.028 -64.397 1.00 29.20 797 GLN A O 1
ATOM 6252 N N . ASP A 1 798 ? -23.291 0.838 -62.791 1.00 30.61 798 ASP A N 1
ATOM 6253 C CA . ASP A 1 798 ? -22.869 2.112 -63.377 1.00 30.61 798 ASP A CA 1
ATOM 6254 C C . ASP A 1 798 ? -21.846 2.758 -62.418 1.00 30.61 798 ASP A C 1
ATOM 6256 O O . ASP A 1 798 ? -21.803 2.429 -61.233 1.00 30.61 798 ASP A O 1
ATOM 6260 N N . GLY A 1 799 ? -20.940 3.633 -62.853 1.00 26.67 799 GLY A N 1
ATOM 6261 C CA . GLY A 1 799 ? -20.812 4.183 -64.206 1.00 26.67 799 GLY A CA 1
ATOM 6262 C C . GLY A 1 799 ? -20.314 5.624 -64.167 1.00 26.67 799 GLY A C 1
ATOM 6263 O O . GLY A 1 799 ? -21.018 6.536 -64.576 1.00 26.67 799 GLY A O 1
ATOM 6264 N N . GLY A 1 800 ? -19.126 5.858 -63.601 1.00 26.97 800 GLY A N 1
ATOM 6265 C CA . GLY A 1 800 ? -18.629 7.217 -63.364 1.00 26.97 800 GLY A CA 1
ATOM 6266 C C . GLY A 1 800 ? -17.149 7.237 -63.008 1.00 26.97 800 GLY A C 1
ATOM 6267 O O . GLY A 1 800 ? -16.787 7.223 -61.836 1.00 26.97 800 GLY A O 1
ATOM 6268 N N . ALA A 1 801 ? -16.290 7.226 -64.027 1.00 29.28 801 ALA A N 1
ATOM 6269 C CA . ALA A 1 801 ? -14.843 7.302 -63.854 1.00 29.28 801 ALA A CA 1
ATOM 6270 C C . ALA A 1 801 ? -14.351 8.759 -63.832 1.00 29.28 801 ALA A C 1
ATOM 6272 O O . ALA A 1 801 ? -14.836 9.598 -64.587 1.00 29.28 801 ALA A O 1
ATOM 6273 N N . GLY A 1 802 ? -13.335 9.028 -63.012 1.00 28.22 802 GLY A N 1
ATOM 6274 C CA . GLY A 1 802 ? -12.584 10.283 -62.988 1.00 28.22 802 GLY A CA 1
ATOM 6275 C C . GLY A 1 802 ? -11.183 10.013 -62.448 1.00 28.22 802 GLY A C 1
ATOM 6276 O O . GLY A 1 802 ? -11.018 9.773 -61.254 1.00 28.22 802 GLY A O 1
ATOM 6277 N N . LEU A 1 803 ? -10.192 9.966 -63.339 1.00 30.69 803 LEU A N 1
ATOM 6278 C CA . LEU A 1 803 ? -8.798 9.637 -63.032 1.00 30.69 803 LEU A CA 1
ATOM 6279 C C . LEU A 1 803 ? -7.918 10.885 -63.135 1.00 30.69 803 LEU A C 1
ATOM 6281 O O . LEU A 1 803 ? -7.960 11.561 -64.154 1.00 30.69 803 LEU A O 1
ATOM 6285 N N . ASP A 1 804 ? -7.106 11.131 -62.107 1.00 29.31 804 ASP A N 1
ATOM 6286 C CA . ASP A 1 804 ? -5.641 11.276 -62.205 1.00 29.31 804 ASP A CA 1
ATOM 6287 C C . ASP A 1 804 ? -5.069 11.331 -60.767 1.00 29.31 804 ASP A C 1
ATOM 6289 O O . ASP A 1 804 ? -5.662 11.939 -59.882 1.00 29.31 804 ASP A O 1
ATOM 6293 N N . ALA A 1 805 ? -4.079 10.532 -60.347 1.00 31.30 805 ALA A N 1
ATOM 6294 C CA . ALA A 1 805 ? -2.717 10.274 -60.845 1.00 31.30 805 ALA A CA 1
ATOM 6295 C C . ALA A 1 805 ? -1.675 11.247 -60.244 1.00 31.30 805 ALA A C 1
ATOM 6297 O O . ALA A 1 805 ? -1.583 12.410 -60.616 1.00 31.30 805 ALA A O 1
ATOM 6298 N N . GLY A 1 806 ? -0.859 10.751 -59.299 1.00 27.17 806 GLY A N 1
ATOM 6299 C CA . GLY A 1 806 ? 0.122 11.559 -58.554 1.00 27.17 806 GLY A CA 1
ATOM 6300 C C . GLY A 1 806 ? 1.090 10.714 -57.714 1.00 27.17 806 GLY A C 1
ATOM 6301 O O . GLY A 1 806 ? 0.835 10.412 -56.554 1.00 27.17 806 GLY A O 1
ATOM 6302 N N . ASN A 1 807 ? 2.198 10.289 -58.323 1.00 28.70 807 ASN A N 1
ATOM 6303 C CA . ASN A 1 807 ? 3.216 9.385 -57.762 1.00 28.70 807 ASN A CA 1
ATOM 6304 C C . ASN A 1 807 ? 3.912 9.893 -56.476 1.00 28.70 807 ASN A C 1
ATOM 6306 O O . ASN A 1 807 ? 4.448 10.996 -56.479 1.00 28.70 807 ASN A O 1
ATOM 6310 N N . ALA A 1 808 ? 4.121 9.009 -55.488 1.00 30.41 808 ALA A N 1
ATOM 6311 C CA . ALA A 1 808 ? 5.335 9.007 -54.651 1.00 30.41 808 ALA A CA 1
ATOM 6312 C C . ALA A 1 808 ? 5.585 7.634 -53.984 1.00 30.41 808 ALA A C 1
ATOM 6314 O O . ALA A 1 808 ? 4.735 7.110 -53.269 1.00 30.41 808 ALA A O 1
ATOM 6315 N N . LYS A 1 809 ? 6.781 7.052 -54.174 1.00 29.84 809 LYS A N 1
ATOM 6316 C CA . LYS A 1 809 ? 7.252 5.834 -53.480 1.00 29.84 809 LYS A CA 1
ATOM 6317 C C . LYS A 1 809 ? 8.478 6.158 -52.626 1.00 29.84 809 LYS A C 1
ATOM 6319 O O . LYS A 1 809 ? 9.485 6.569 -53.192 1.00 29.84 809 LYS A O 1
ATOM 6324 N N . VAL A 1 810 ? 8.483 5.793 -51.342 1.00 29.06 810 VAL A N 1
ATOM 6325 C CA . VAL A 1 810 ? 9.721 5.433 -50.616 1.00 29.06 810 VAL A CA 1
ATOM 6326 C C . VAL A 1 810 ? 9.443 4.226 -49.715 1.00 29.06 810 VAL A C 1
ATOM 6328 O O . VAL A 1 810 ? 8.380 4.116 -49.113 1.00 29.06 810 VAL A O 1
ATOM 6331 N N . LYS A 1 811 ? 10.396 3.291 -49.645 1.00 28.19 811 LYS A N 1
ATOM 6332 C CA . LYS A 1 811 ? 10.340 2.088 -48.799 1.00 28.19 811 LYS A CA 1
ATOM 6333 C C . LYS A 1 811 ? 11.158 2.306 -47.523 1.00 28.19 811 LYS A C 1
ATOM 6335 O O . LYS A 1 811 ? 12.267 2.825 -47.608 1.00 28.19 811 LYS A O 1
ATOM 6340 N N . ARG A 1 812 ? 10.727 1.740 -46.392 1.00 27.16 812 ARG A N 1
ATOM 6341 C CA . ARG A 1 812 ? 11.651 1.269 -45.343 1.00 27.16 812 ARG A CA 1
ATOM 6342 C C . ARG A 1 812 ? 11.406 -0.215 -45.087 1.00 27.16 812 ARG A C 1
ATOM 6344 O O . ARG A 1 812 ? 10.294 -0.614 -44.764 1.00 27.16 812 ARG A O 1
ATOM 6351 N N . LYS A 1 813 ? 12.447 -1.032 -45.274 1.00 27.41 813 LYS A N 1
ATOM 6352 C CA . LYS A 1 813 ? 12.467 -2.429 -44.824 1.00 27.41 813 LYS A CA 1
ATOM 6353 C C . LYS A 1 813 ? 12.814 -2.446 -43.335 1.00 27.41 813 LYS A C 1
ATOM 6355 O O . LYS A 1 813 ? 13.792 -1.814 -42.948 1.00 27.41 813 LYS A O 1
ATOM 6360 N N . VAL A 1 814 ? 12.089 -3.236 -42.552 1.00 28.11 814 VAL A N 1
ATOM 6361 C CA . VAL A 1 814 ? 12.612 -3.835 -41.316 1.00 28.11 814 VAL A CA 1
ATOM 6362 C C . VAL A 1 814 ? 13.018 -5.265 -41.669 1.00 28.11 814 VAL A C 1
ATOM 6364 O O . VAL A 1 814 ? 12.327 -5.916 -42.453 1.00 28.11 814 VAL A O 1
ATOM 6367 N N . LEU A 1 815 ? 14.156 -5.735 -41.160 1.00 28.00 815 LEU A N 1
ATOM 6368 C CA . LEU A 1 815 ? 14.705 -7.047 -41.500 1.00 28.00 815 LEU A CA 1
ATOM 6369 C C . LEU A 1 815 ? 14.952 -7.840 -40.211 1.00 28.00 815 LEU A C 1
ATOM 6371 O O . LEU A 1 815 ? 15.961 -7.658 -39.537 1.00 28.00 815 LEU A O 1
ATOM 6375 N N . ASN A 1 816 ? 13.993 -8.699 -39.863 1.00 28.94 816 ASN A N 1
ATOM 6376 C CA . ASN A 1 816 ? 14.139 -9.661 -38.773 1.00 28.94 816 ASN A CA 1
ATOM 6377 C C . ASN A 1 816 ? 15.096 -10.784 -39.189 1.00 28.94 816 ASN A C 1
ATOM 6379 O O . ASN A 1 816 ? 14.898 -11.398 -40.236 1.00 28.94 816 ASN A O 1
ATOM 6383 N N . ALA A 1 817 ? 16.067 -11.102 -38.332 1.00 28.95 817 ALA A N 1
ATOM 6384 C CA . ALA A 1 817 ? 16.894 -12.301 -38.447 1.00 28.95 817 ALA A CA 1
ATOM 6385 C C . ALA A 1 817 ? 17.379 -12.770 -37.059 1.00 28.95 817 ALA A C 1
ATOM 6387 O O . ALA A 1 817 ? 18.478 -12.443 -36.623 1.00 28.95 817 ALA A O 1
ATOM 6388 N N . ARG A 1 818 ? 16.552 -13.561 -36.362 1.00 27.95 818 ARG A N 1
ATOM 6389 C CA . ARG A 1 818 ? 16.996 -14.452 -35.274 1.00 27.95 818 ARG A CA 1
ATOM 6390 C C . ARG A 1 818 ? 16.954 -15.880 -35.802 1.00 27.95 818 ARG A C 1
ATOM 6392 O O . ARG A 1 818 ? 15.871 -16.338 -36.159 1.00 27.95 818 ARG A O 1
ATOM 6399 N N . GLN A 1 819 ? 18.092 -16.575 -35.841 1.00 35.19 819 GLN A N 1
ATOM 6400 C CA . GLN A 1 819 ? 18.104 -18.016 -36.109 1.00 35.19 819 GLN A CA 1
ATOM 6401 C C . GLN A 1 819 ? 19.365 -18.738 -35.597 1.00 35.19 819 GLN A C 1
ATOM 6403 O O . GLN A 1 819 ? 20.158 -19.263 -36.378 1.00 35.19 819 GLN A O 1
ATOM 6408 N N . LYS A 1 820 ? 19.526 -18.788 -34.272 1.00 33.72 820 LYS A N 1
ATOM 6409 C CA . LYS A 1 820 ? 19.775 -20.011 -33.486 1.00 33.72 820 LYS A CA 1
ATOM 6410 C C . LYS A 1 820 ? 19.706 -19.694 -31.993 1.00 33.72 820 LYS A C 1
ATOM 6412 O O . LYS A 1 820 ? 19.764 -18.486 -31.672 1.00 33.72 820 LYS A O 1
#

InterPro domains:
  IPR011989 Armadillo-like helical [G3DSA:1.25.10.10] (111-579)
  IPR016024 Armadillo-type fold [SSF48371] (49-432)
  IPR039776 Sister chromatid cohesion protein Pds5 [PTHR12663] (1-469)

Organism: Engystomops pustulosus (NCBI:txid76066)

Radius of gyration: 36.83 Å; Cα contacts (8 Å, |Δi|>4): 792; chains: 1; bounding box: 105×122×117 Å

Solvent-accessible surface area (backbone atoms only — not comparable to full-atom values): 50206 Å² total; per-residue (Å²): 114,61,68,60,28,43,51,49,29,46,49,54,46,59,44,54,59,52,72,74,44,80,91,43,72,68,50,54,52,51,46,52,54,40,40,56,55,54,12,69,75,44,78,60,48,69,64,27,36,60,43,44,52,52,50,51,51,54,48,69,74,33,62,70,55,40,53,38,52,52,48,33,54,37,80,82,34,38,40,74,54,20,56,50,32,51,52,52,53,53,58,58,65,46,63,80,81,56,99,76,50,72,56,50,53,54,48,46,60,51,45,67,53,40,40,35,79,79,64,24,47,67,48,44,47,50,53,52,53,53,38,47,24,34,76,70,71,72,47,69,36,67,82,78,71,40,55,42,71,54,51,39,52,52,49,43,53,49,49,39,59,41,24,80,56,48,28,65,27,57,76,45,69,70,52,50,53,54,38,57,52,39,53,71,46,88,51,68,63,54,23,33,41,33,40,48,32,46,41,55,40,30,66,49,29,65,82,77,34,57,68,58,43,65,62,44,53,61,53,35,56,44,29,29,65,72,34,52,50,65,33,8,46,37,24,55,52,22,44,61,51,35,41,91,64,25,70,61,57,51,44,70,50,44,56,60,46,69,72,65,70,49,74,92,48,27,74,70,35,42,29,40,33,36,26,52,14,53,46,24,37,75,44,24,87,84,34,48,68,65,47,51,50,46,43,56,55,43,46,45,57,57,44,59,57,50,80,90,64,75,44,67,82,84,72,46,51,64,66,60,84,86,70,53,55,45,58,52,53,27,46,48,32,44,54,51,20,57,50,30,33,48,69,28,58,70,66,50,92,82,47,56,56,60,56,50,51,53,51,34,49,47,24,52,74,44,63,26,44,67,70,73,77,81,37,70,20,54,26,53,17,40,54,41,32,45,45,29,37,53,42,54,64,54,43,39,48,38,69,75,43,39,77,70,55,47,69,67,56,50,52,62,40,41,52,44,57,70,41,96,35,65,65,38,20,50,54,48,48,51,53,51,42,59,34,45,68,68,70,46,38,58,45,58,66,62,25,47,62,21,61,38,58,73,45,88,50,66,68,57,39,51,50,51,48,53,48,46,54,54,40,43,51,53,33,55,51,50,47,72,76,37,75,84,51,59,91,49,38,79,68,46,48,64,68,62,25,54,64,43,32,40,53,51,54,36,66,31,87,83,58,76,54,80,85,38,72,66,55,52,47,55,52,46,45,19,49,44,60,44,47,60,62,65,57,71,57,73,57,91,57,44,61,59,46,46,48,50,45,42,57,52,52,42,33,31,39,37,49,87,44,67,85,41,70,66,57,37,48,27,37,43,30,42,33,50,51,49,47,54,57,52,58,75,71,58,72,89,84,74,79,84,66,98,64,86,80,83,77,60,72,82,54,27,42,74,71,48,94,91,49,83,56,87,73,77,68,64,54,72,69,51,52,48,51,67,70,66,53,76,71,80,83,78,78,55,80,85,57,77,86,59,86,85,84,88,79,86,82,78,92,73,92,78,84,91,77,88,83,82,90,86,87,86,88,87,87,82,91,86,87,89,81,92,79,89,82,88,80,89,83,76,90,75,88,80,82,90,83,70,92,82,62,89,72,82,85,76,73,86,77,83,72,84,78,82,82,80,87,78,84,79,79,87,84,81,91,83,88,86,81,87,89,79,85,86,79,89,91,87,82,81,88,81,90,87,84,89,80,89,90,87,87,91,86,86,89,84,88,85,88,84,90,83,89,88,87,87,87,92,87,90,83,91,90,85,89,87,89,87,86,83,89,86,79,91,87,87,82,88,79,89,80,90,86,87,87,87,82,88,88,82,86,82,89,83,90,82,88,82,88,86,88,84,91,83,92,86,89,86,88,82,86,84,84,92,84,86,88,130

Foldseek 3Di:
DLVVLLVLLVLVVQLLVLLVDDDDPVSVVSNLVSLLVNLVVFPPSPVSSVLSVVVSVVVNVDVVLSVLSCLQSDLQRDLVSLVVSLVVNLVVVCPPPDPDDVSSVRVNRSSVSNGDNQDALVNLLVLLVQLVCLVVVNHPQVVVPHHSVRSNLVSLVVLLVCLQRRLQSQPDPSSLVSLLVQCPDPPLSSNLSSLSSLLSNQQCCVPPPVVSVVSLLVSLLCCLQPNDLSSVLSSLSSLLRHDPVSLVSLCSNLVVLLVPDDLVCLLNQLSSLSNLLQSLLRVVPSCVVVVVVSCVPPLVPPQQQDDPAFDDPPQDLADPPVNADSSLSNNLSSLSSLLSNCNNVLACPVVSLVVSLVQLLCCLVCLNCNNVPNRHYSRSSLSNVLSSLLSLQSLQLRPNNVVPQAPVSVLSSLCLCVDPDPVSVVVSLVSLLVCLLVLSHFLLSLLSLLLQLPVPDLVSLVVSLVSLLSSQVSLVVVCVSCVVCVVCCCRRHNLVNLLSNLLSLLPDPVPPDLADLVSLLSLLSSLCSNCVSQVVDCPQVSLVVSLLVLQVQQLWAFPVCRPDVSSRLSSNSSSLSNNLVSVVRDDPDDDDHPDHDDHDCSTTPPRDPVGDGPDDSYDVVSSCCSVVVDDPCSPCVVVPPDDDDDDDDDDDDDDDDDDDDDDDDDDDDDDDDDDDDDDDDDDDDDPDPPPPDDDPPPDPPPDDDDDDDDDDDDDDDDDDDDDDDDDDDDDDYDDDDDDDDDDDDDDDDDDDDDDDDDDYDDDDDDDDDDDDDDDDDDDDDDDDDDDDDDDDDDDDDDDDDDDDDDDDDDDDDDDDDDDD

pLDDT: mean 76.85, std 27.63, range [19.77, 98.69]

Sequence (820 aa):
MWKCQNMLRSHVRELLDLHKQPTSEANNAAMFGKLMTIAKNLPDPGKAQDFVKKFNQVLGDDEKLRSQLELLISPTCSCKQADVCVREIARKLANPKQPTNPFLEMVKFLLERIAPVHIDSEAISALVKLMNKSIEGTADDEEEGVSPDSAIRAGLELLKVLSFTHPTAFHSAETYESFLQCLRMDDDKVAEAAIQIFRNTGHRIETDLPQIRSALIPILHQKAKRGTPHQAKQAVHCIHAIFSNKEVQLAQIFEPLSRSLNADVPEQLVTPLVSLGHISMLAPDQFASPMKSVVANFIVKDLLMNDRTNGDKNGKLWSPDEEVSPEVLAKVQAIKLLVRWLLGMKNNQSKSANSTLRLLSAMLVSEGDLTEHKRISKSDMSRLRLAAGGAIMKLAQEPCYHEIITPEQFQLCALVINDECYQVRQIFAQKLHKALVKLQLPLEYMAIFALCAKDPVKERRAHARQCLLKNISIRREYIKQNPMANEKLLSLLPEYVVPYMIHLLAHDPDFTKPQDLDQLRDIKECLWFMLEVLMAKNENNSHMFMKKLCESIKQTRDAQAPDDPKANEKLYTVCDVALCVINSKITITLLDPPKEPMLPSRFFTQPDKDFINDKSYITDETKLHLLTGKPKPTTVLGALNKPLSATGKRPYHRTTVSDTVSNTSVISESDTTLLMQRDSISEVSEIGVSENEEHPVRMISVTPVKCDTVKNKEVISDQISTPTLGTERGKKRPAASPGTENIHKEPEEKKTDDVVPTPPPKRRGRPPKSESQGSAAKNDDSSKPSGRGRKRAAASQDGGAGLDAGNAKVKRKVLNARQK

Secondary structure (DSSP, 8-state):
-HHHHHHHHHHHHHHHHHHTSPP-HHHHHHHHHHHHHHHTTSSSTTHHHHHHHHHHHHHHH-HHHHHHHHHHT-TT--HHHHHHHHHHHHHHHT-S--S--HHHHHHHHHHHHHS-SS-SHHHHHHHHHHHHHHHHT-S-TTTTT--HHHHHHHHHHHHHHHHTT-GGGG-SHHHHHHHHHHTTSS-HHHHHHHHHHHHHHGGGHHHH-HHHHHHHHHHHHHHHHHS-HHHHHHHHHHHHHH-TTHHHHHHHHHHHHHHS--TT-GGGGHHHHHHHHHHHHHSHHHHHHHHHHHIIIIIIIIIIT---SPPP-S--S---GGGS-HHHHHHHHHHHHHHHHHHHH---TTSHHHHHHHHHHHHHHTTT-TT-SS-S-HHHHHHHHHHHHHHHHHHTTSHHHHTTS-HHHHHHHHGGGG-SSHHHHHHHHHHHHHHHHTT-S-GGGGGHHHHGGG-S-HHHHHHHHHHHHHHHHHHHHHHHH-TTGGGGHHHH-GGGHHHHHHHHHHT-TT---TT-HHHHHHHHHHHHHHHHHHTTS--TTHHHHHHHHHHHHHTS-BSSSTT-HHHHHHHHHHHHHHHHHHHTT--S--PPPSS-----TTTBPPPPTT------SS-HHHHHHHHHS-------GGGTTS------PPP---------------------------------------TT----------PPPP-----PPP----------------------------------------------------------------------------------------------------------

Mean predicted aligned error: 15.44 Å

Nearest PDB structures (foldseek):
  5hdt-assembly1_A  TM=9.810E-01  e=1.284E-52  Homo sapiens
  5hdt-assembly2_B  TM=9.798E-01  e=1.776E-50  Homo sapiens
  5f0n-assembly1_A  TM=7.398E-01  e=1.467E-12  Lachancea thermotolerans
  5j3v-assembly2_B  TM=2.789E-01  e=2.880E-03  Homo sapiens
  5xgc-assembly1_A  TM=2.563E-01  e=5.357E-03  Homo sapiens